Protein AF-0000000080631930 (afdb_homodimer)

Solvent-accessible surface area (backbone atoms only — not comparable to full-atom values): 43942 Å² total; per-residue (Å²): 136,69,60,56,50,44,48,54,50,50,49,50,52,47,52,50,48,52,51,48,49,53,49,49,52,53,49,50,49,44,40,35,69,69,69,53,32,69,60,63,58,67,65,51,45,49,53,49,51,50,53,51,51,49,46,54,51,50,56,55,44,55,74,72,49,72,76,57,53,65,66,58,55,50,52,54,51,50,49,51,52,51,52,51,47,52,48,30,27,58,53,29,12,52,73,28,40,59,60,63,54,56,52,54,54,46,52,52,31,23,72,74,39,54,71,68,59,27,50,49,48,48,51,51,51,50,49,51,52,57,47,22,66,80,48,54,40,76,68,54,70,53,95,76,47,73,87,41,44,65,60,54,34,45,54,39,34,50,52,39,49,55,52,47,53,66,49,47,39,60,50,46,41,49,49,53,48,42,52,50,52,46,52,50,51,53,38,52,52,51,35,50,50,50,39,51,50,48,49,49,50,48,12,47,49,39,27,40,50,24,54,48,41,47,54,39,49,49,54,41,49,52,53,51,56,54,46,63,70,32,65,75,30,63,73,30,66,69,51,41,51,50,49,51,50,43,52,52,31,50,52,49,44,51,49,52,32,47,44,41,17,26,68,31,59,60,33,60,66,83,57,56,46,84,35,30,55,46,55,47,50,52,50,48,53,51,51,47,42,69,71,67,59,63,73,37,75,50,77,45,78,63,40,87,51,82,54,56,20,41,43,35,63,32,57,54,42,41,51,47,42,55,50,48,54,29,38,72,59,11,55,67,34,35,36,38,39,33,34,62,57,90,67,24,40,35,40,36,41,35,23,63,21,90,41,71,56,68,69,51,58,74,47,64,53,46,77,73,63,38,87,73,79,47,92,57,63,11,48,55,56,22,50,33,38,52,44,36,40,72,48,67,23,46,67,48,72,47,66,41,92,91,46,4,28,33,40,37,40,40,35,37,48,70,65,38,25,66,71,73,76,69,83,117,137,69,61,55,50,44,46,53,50,50,49,49,54,47,51,50,49,52,49,48,48,53,50,50,51,52,50,52,49,42,41,35,68,69,68,54,32,67,60,62,59,68,66,51,45,50,54,49,53,50,51,51,52,50,46,53,50,51,55,55,46,55,74,72,49,72,75,60,53,66,65,56,55,51,51,53,51,51,48,52,54,50,52,51,47,52,50,29,26,60,54,29,12,53,72,28,41,58,61,63,53,57,53,53,54,46,52,51,31,22,71,74,38,54,71,70,59,28,52,48,48,48,51,51,53,51,50,52,50,57,46,21,66,78,47,55,40,77,66,55,69,55,94,76,47,71,88,40,43,66,60,53,35,44,53,38,33,50,53,37,48,53,52,46,54,67,48,47,39,61,51,46,40,49,48,53,48,43,51,49,52,48,52,50,51,53,38,51,51,52,36,50,52,50,40,51,50,47,49,48,50,50,14,46,48,38,27,40,50,25,54,50,42,46,55,38,50,48,54,42,49,52,53,51,55,54,45,64,69,32,65,75,31,64,73,31,67,68,51,41,51,50,50,52,48,42,52,52,30,51,52,50,42,53,50,53,32,48,45,40,18,27,68,30,60,60,34,62,64,84,60,57,45,82,35,31,54,45,55,47,49,53,50,48,52,51,50,48,43,69,70,66,58,62,72,36,74,51,76,46,76,63,41,87,50,82,53,56,21,41,45,36,62,31,57,54,43,41,50,49,44,53,50,49,53,30,35,71,59,12,54,66,35,35,38,38,39,33,34,64,58,89,68,24,39,34,40,35,40,34,23,63,21,92,42,71,54,70,71,51,58,74,46,63,55,45,77,74,63,36,86,73,80,45,92,56,63,11,48,55,55,21,51,33,38,53,45,36,41,73,50,66,23,48,67,49,71,46,66,41,92,90,47,4,27,34,40,39,39,38,33,37,48,70,64,38,25,66,69,72,77,70,82,116

Organism: NCBI:txid1064539

Foldseek 3Di:
DFLCLLLVLLVLLLVVLVVVLVVLVVVVCCCCPVVVWPFPCVQLVVLSVVSVVVSVVSVVVSVPDRHDDLVNLLVSLVSVLVSVLSNLQRAAFLLQLLLCCLVLSLLSCVLNHDPVSSVVSVVVSVVSNVCSVVHGDHIPHPDPCPVVSVVVSVVRNVVSVVVSVVSNVVSSVVSVVSVVVSVVVVVVVVVVVVVVVVLLVVLVVLLVVLVVLVVVLVVQLVVLVVLCPDPVQVVDPVSNVVSVVSNVVSVVSNLVSLLSNLLSVNQAPDQFDFDAPQVLVVVLVVVLCVVVVAQEEAEAEAAPDRATFGNGSNVSSLVSLVQVVQCVQASHYKYWYWYDDPQKIKIKIWHQGQFDDPVCQVVFQDPQPDPPPDGPSRVSRNSSQSSLVVQVKGWHKDADPNHTIMIMIIGGNVSRHPPPPPPD/DFLCLLLVLLVLLLVVLVVVLVVLVVVVCCCCPVVVWPFPCVQLVVLSVVSVVVSVVSVVVSVPDRHDDLVNLLVSLVSVLVSVLSNLQRAAFLLQLLLCCLVLSLLSCVLNHDPVSSVVSVVVSVVSNVCSVVHGDHIPHPDPCPVVSVVVSVVRNVVSVVVSVVSNVVSSVVSVVSVVVSVVVVVVVVVVVVVVVVLLVVLVVLLVVLVVLVVVLVVQLVVLVVLCPDPVQVVDPVSNVVSVVSNVVSVVSNLVSLLSNLLSVNQAPDQFDFAAPQVLVVVLVVVLCVVVVAQEEAEAEAAPDRATFGNRSNVSSLVSLVQVLQCVQASHYKYWYWYDDPQKIKIKIWHQGQFDDPVCQVVFQDPQDDPPPDGPRGVSRNSSQSSLVVLVKGWHKDADPNHTIMIMIIGGNVSRHPPPPPPD

Structure (mmCIF, N/CA/C/O backbone):
data_AF-0000000080631930-model_v1
#
loop_
_entity.id
_entity.type
_entity.pdbx_description
1 polymer 'histidine kinase'
#
loop_
_atom_site.group_PDB
_atom_site.id
_atom_site.type_symbol
_atom_site.label_atom_id
_atom_site.label_alt_id
_atom_site.label_comp_id
_atom_site.label_asym_id
_atom_site.label_entity_id
_atom_site.label_seq_id
_atom_site.pdbx_PDB_ins_code
_atom_site.Cartn_x
_atom_site.Cartn_y
_atom_site.Cartn_z
_atom_site.occupancy
_atom_site.B_iso_or_equiv
_atom_site.auth_seq_id
_atom_site.auth_comp_id
_atom_site.auth_asym_id
_atom_site.auth_atom_id
_atom_site.pdbx_PDB_model_num
ATOM 1 N N . MET A 1 1 ? 16.062 1.601 3.268 1 36.66 1 MET A N 1
ATOM 2 C CA . MET A 1 1 ? 15.32 0.436 3.736 1 36.66 1 MET A CA 1
ATOM 3 C C . MET A 1 1 ? 15.219 -0.619 2.641 1 36.66 1 MET A C 1
ATOM 5 O O . MET A 1 1 ? 14.688 -0.347 1.561 1 36.66 1 MET A O 1
ATOM 9 N N . ARG A 1 2 ? 16.172 -1.529 2.557 1 48.38 2 ARG A N 1
ATOM 10 C CA . ARG A 1 2 ? 16.641 -2.572 1.652 1 48.38 2 ARG A CA 1
ATOM 11 C C . ARG A 1 2 ? 15.516 -3.518 1.267 1 48.38 2 ARG A C 1
ATOM 13 O O . ARG A 1 2 ? 14.711 -3.906 2.115 1 48.38 2 ARG A O 1
ATOM 20 N N . ASP A 1 3 ? 15.141 -3.518 -0.024 1 58.91 3 ASP A N 1
ATOM 21 C CA . ASP A 1 3 ? 14.086 -4.328 -0.625 1 58.91 3 ASP A CA 1
ATOM 22 C C . ASP A 1 3 ? 14.18 -5.781 -0.163 1 58.91 3 ASP A C 1
ATOM 24 O O . ASP A 1 3 ? 14.906 -6.582 -0.757 1 58.91 3 ASP A O 1
ATOM 28 N N . THR A 1 4 ? 13.984 -6.102 1.191 1 67.81 4 THR A N 1
ATOM 29 C CA . THR A 1 4 ? 14.023 -7.371 1.908 1 67.81 4 THR A CA 1
ATOM 30 C C . THR A 1 4 ? 13.07 -8.375 1.275 1 67.81 4 THR A C 1
ATOM 32 O O . THR A 1 4 ? 13.211 -9.586 1.477 1 67.81 4 THR A O 1
ATOM 35 N N . THR A 1 5 ? 12.273 -7.918 0.507 1 72.5 5 THR A N 1
ATOM 36 C CA . THR A 1 5 ? 11.273 -8.82 -0.052 1 72.5 5 THR A CA 1
ATOM 37 C C . THR A 1 5 ? 11.906 -9.75 -1.085 1 72.5 5 THR A C 1
ATOM 39 O O . THR A 1 5 ? 11.633 -10.953 -1.095 1 72.5 5 THR A O 1
ATOM 42 N N . ASP A 1 6 ? 12.789 -9.234 -1.873 1 76.12 6 ASP A N 1
ATOM 43 C CA . ASP A 1 6 ? 13.438 -10.047 -2.9 1 76.12 6 ASP A CA 1
ATOM 44 C C . ASP A 1 6 ? 14.383 -11.07 -2.275 1 76.12 6 ASP A C 1
ATOM 46 O O . ASP A 1 6 ? 14.555 -12.172 -2.803 1 76.12 6 ASP A O 1
ATOM 50 N N . LYS A 1 7 ? 14.883 -10.703 -1.138 1 78.62 7 LYS A N 1
ATOM 51 C CA . LYS A 1 7 ? 15.727 -11.633 -0.396 1 78.62 7 LYS A CA 1
ATOM 52 C C . LYS A 1 7 ? 14.898 -12.789 0.169 1 78.62 7 LYS A C 1
ATOM 54 O O . LYS A 1 7 ? 15.32 -13.945 0.108 1 78.62 7 LYS A O 1
ATOM 59 N N . LYS A 1 8 ? 13.812 -12.438 0.685 1 79.81 8 LYS A N 1
ATOM 60 C CA . LYS A 1 8 ? 12.914 -13.453 1.22 1 79.81 8 LYS A CA 1
ATOM 61 C C . LYS A 1 8 ? 12.438 -14.398 0.122 1 79.81 8 LYS A C 1
ATOM 63 O O . LYS A 1 8 ? 12.344 -15.609 0.34 1 79.81 8 LYS A O 1
ATOM 68 N N . ASN A 1 9 ? 12.211 -13.844 -1.01 1 83.31 9 ASN A N 1
ATOM 69 C CA . ASN A 1 9 ? 11.766 -14.656 -2.137 1 83.31 9 ASN A CA 1
ATOM 70 C C . ASN A 1 9 ? 12.883 -15.562 -2.646 1 83.31 9 ASN A C 1
ATOM 72 O O . ASN A 1 9 ? 12.633 -16.719 -3.018 1 83.31 9 ASN A O 1
ATOM 76 N N . LEU A 1 10 ? 14.07 -15.078 -2.639 1 82 10 LEU A N 1
ATOM 77 C CA . LEU A 1 10 ? 15.211 -15.914 -3.018 1 82 10 LEU A CA 1
ATOM 78 C C . LEU A 1 10 ? 15.414 -17.031 -2.012 1 82 10 LEU A C 1
ATOM 80 O O . LEU A 1 10 ? 15.75 -18.156 -2.393 1 82 10 LEU A O 1
ATOM 84 N N . PHE A 1 11 ? 15.203 -16.719 -0.788 1 82.44 11 PHE A N 1
ATOM 85 C CA . PHE A 1 11 ? 15.297 -17.75 0.247 1 82.44 11 PHE A CA 1
ATOM 86 C C . PHE A 1 11 ? 14.25 -18.828 0.032 1 82.44 11 PHE A C 1
ATOM 88 O O . PHE A 1 11 ? 14.523 -20.016 0.242 1 82.44 11 PHE A O 1
ATOM 95 N N . LEU A 1 12 ? 13.148 -18.484 -0.392 1 84.88 12 LEU A N 1
ATOM 96 C CA . LEU A 1 12 ? 12.102 -19.453 -0.684 1 84.88 12 LEU A CA 1
ATOM 97 C C . LEU A 1 12 ? 12.5 -20.344 -1.854 1 84.88 12 LEU A C 1
ATOM 99 O O . LEU A 1 12 ? 12.242 -21.562 -1.838 1 84.88 12 LEU A O 1
ATOM 103 N N . LEU A 1 13 ? 13.109 -19.75 -2.836 1 86.38 13 LEU A N 1
ATOM 104 C CA . LEU A 1 13 ? 13.57 -20.547 -3.979 1 86.38 13 LEU A CA 1
ATOM 105 C C . LEU A 1 13 ? 14.648 -21.531 -3.562 1 86.38 13 LEU A C 1
ATOM 107 O O . LEU A 1 13 ? 14.664 -22.672 -4.039 1 86.38 13 LEU A O 1
ATOM 111 N N . VAL A 1 14 ? 15.477 -21.078 -2.678 1 87.44 14 VAL A N 1
ATOM 112 C CA . VAL A 1 14 ? 16.531 -21.953 -2.162 1 87.44 14 VAL A CA 1
ATOM 113 C C . VAL A 1 14 ? 15.914 -23.094 -1.355 1 87.44 14 VAL A C 1
ATOM 115 O O . VAL A 1 14 ? 16.344 -24.25 -1.466 1 87.44 14 VAL A O 1
ATOM 118 N N . GLN A 1 15 ? 14.969 -22.797 -0.588 1 88 15 GLN A N 1
ATOM 119 C CA . GLN A 1 15 ? 14.258 -23.812 0.179 1 88 15 GLN A CA 1
ATOM 120 C C . GLN A 1 15 ? 13.578 -24.812 -0.743 1 88 15 GLN A C 1
ATOM 122 O O . GLN A 1 15 ? 13.602 -26.031 -0.481 1 88 15 GLN A O 1
ATOM 127 N N . LEU A 1 16 ? 12.992 -24.344 -1.767 1 88.38 16 LEU A N 1
ATOM 128 C CA . LEU A 1 16 ? 12.359 -25.219 -2.748 1 88.38 16 LEU A CA 1
ATOM 129 C C . LEU A 1 16 ? 13.391 -26.141 -3.398 1 88.38 16 LEU A C 1
ATOM 131 O O . LEU A 1 16 ? 13.117 -27.312 -3.635 1 88.38 16 LEU A O 1
ATOM 135 N N . ARG A 1 17 ? 14.57 -25.625 -3.654 1 89.38 17 ARG A N 1
ATOM 136 C CA . ARG A 1 17 ? 15.625 -26.422 -4.27 1 89.38 17 ARG A CA 1
ATOM 137 C C . ARG A 1 17 ? 16.109 -27.5 -3.322 1 89.38 17 ARG A C 1
ATOM 139 O O . ARG A 1 17 ? 16.422 -28.625 -3.752 1 89.38 17 ARG A O 1
ATOM 146 N N . TRP A 1 18 ? 16.109 -27.219 -2.049 1 90.31 18 TRP A N 1
ATOM 147 C CA . TRP A 1 18 ? 16.453 -28.234 -1.064 1 90.31 18 TRP A CA 1
ATOM 148 C C . TRP A 1 18 ? 15.422 -29.359 -1.061 1 90.31 18 TRP A C 1
ATOM 150 O O . TRP A 1 18 ? 15.781 -30.547 -0.995 1 90.31 18 TRP A O 1
ATOM 160 N N . LEU A 1 19 ? 14.227 -29 -1.142 1 89.25 19 LEU A N 1
ATOM 161 C CA . LEU A 1 19 ? 13.156 -29.984 -1.191 1 89.25 19 LEU A CA 1
ATOM 162 C C . LEU A 1 19 ? 13.227 -30.797 -2.479 1 89.25 19 LEU A C 1
ATOM 164 O O . LEU A 1 19 ? 12.977 -32 -2.467 1 89.25 19 LEU A O 1
ATOM 168 N N . ALA A 1 20 ? 13.578 -30.062 -3.529 1 88.06 20 ALA A N 1
ATOM 169 C CA . ALA A 1 20 ? 13.734 -30.734 -4.812 1 88.06 20 ALA A CA 1
ATOM 170 C C . ALA A 1 20 ? 14.867 -31.766 -4.762 1 88.06 20 ALA A C 1
ATOM 172 O O . ALA A 1 20 ? 14.727 -32.875 -5.27 1 88.06 20 ALA A O 1
ATOM 173 N N . VAL A 1 21 ? 15.922 -31.391 -4.168 1 90.94 21 VAL A N 1
ATOM 174 C CA . VAL A 1 21 ? 17.078 -32.281 -4.02 1 90.94 21 VAL A CA 1
ATOM 175 C C . VAL A 1 21 ? 16.688 -33.5 -3.189 1 90.94 21 VAL A C 1
ATOM 177 O O . VAL A 1 21 ? 16.953 -34.625 -3.59 1 90.94 21 VAL A O 1
ATOM 180 N N . ALA A 1 22 ? 16.047 -33.281 -2.121 1 91.81 22 ALA A N 1
ATOM 181 C CA . ALA A 1 22 ? 15.602 -34.375 -1.263 1 91.81 22 ALA A CA 1
ATOM 182 C C . ALA A 1 22 ? 14.633 -35.312 -2.004 1 91.81 22 ALA A C 1
ATOM 184 O O . ALA A 1 22 ? 14.773 -36.531 -1.951 1 91.81 22 ALA A O 1
ATOM 185 N N . GLY A 1 23 ? 13.711 -34.688 -2.654 1 90.12 23 GLY A N 1
ATOM 186 C CA . GLY A 1 23 ? 12.758 -35.469 -3.426 1 90.12 23 GLY A CA 1
ATOM 187 C C . GLY A 1 23 ? 13.406 -36.281 -4.531 1 90.12 23 GLY A C 1
ATOM 188 O O . GLY A 1 23 ? 13.023 -37.406 -4.777 1 90.12 23 GLY A O 1
ATOM 189 N N . GLN A 1 24 ? 14.367 -35.656 -5.227 1 91.38 24 GLN A N 1
ATOM 190 C CA . GLN A 1 24 ? 15.078 -36.344 -6.301 1 91.38 24 GLN A CA 1
ATOM 191 C C . GLN A 1 24 ? 15.859 -37.562 -5.762 1 91.38 24 GLN A C 1
ATOM 193 O O . GLN A 1 24 ? 15.828 -38.625 -6.348 1 91.38 24 GLN A O 1
ATOM 198 N N . VAL A 1 25 ? 16.469 -37.344 -4.652 1 92.5 25 VAL A N 1
ATOM 199 C CA . VAL A 1 25 ? 17.266 -38.438 -4.051 1 92.5 25 VAL A CA 1
ATOM 200 C C . VAL A 1 25 ? 16.344 -39.594 -3.676 1 92.5 25 VAL A C 1
ATOM 202 O O . VAL A 1 25 ? 16.609 -40.75 -4.016 1 92.5 25 VAL A O 1
ATOM 205 N N . VAL A 1 26 ? 15.266 -39.281 -3.064 1 92.31 26 VAL A N 1
ATOM 206 C CA . VAL A 1 26 ? 14.312 -40.312 -2.627 1 92.31 26 VAL A CA 1
ATOM 207 C C . VAL A 1 26 ? 13.75 -41.031 -3.842 1 92.31 26 VAL A C 1
ATOM 209 O O . VAL A 1 26 ? 13.688 -42.25 -3.857 1 92.31 26 VAL A O 1
ATOM 212 N N . THR A 1 27 ? 13.375 -40.281 -4.871 1 90.75 27 THR A N 1
ATOM 213 C CA . THR A 1 27 ? 12.789 -40.875 -6.07 1 90.75 27 THR A CA 1
ATOM 214 C C . THR A 1 27 ? 13.797 -41.781 -6.777 1 90.75 27 THR A C 1
ATOM 216 O O . THR A 1 27 ? 13.469 -42.906 -7.18 1 90.75 27 THR A O 1
ATOM 219 N N . ILE A 1 28 ? 15.016 -41.375 -6.914 1 92 28 ILE A N 1
ATOM 220 C CA . ILE A 1 28 ? 16.062 -42.125 -7.59 1 92 28 ILE A CA 1
ATOM 221 C C . ILE A 1 28 ? 16.328 -43.406 -6.848 1 92 28 ILE A C 1
ATOM 223 O O . ILE A 1 28 ? 16.406 -44.469 -7.465 1 92 28 ILE A O 1
ATOM 227 N N . LEU A 1 29 ? 16.359 -43.344 -5.551 1 92.12 29 LEU A N 1
ATOM 228 C CA . LEU A 1 29 ? 16.641 -44.531 -4.742 1 92.12 29 LEU A CA 1
ATOM 229 C C . LEU A 1 29 ? 15.492 -45.531 -4.824 1 92.12 29 LEU A C 1
ATOM 231 O O . LEU A 1 29 ? 15.719 -46.719 -4.941 1 92.12 29 LEU A O 1
ATOM 235 N N . ILE A 1 30 ? 14.328 -45.031 -4.828 1 90.38 30 ILE A N 1
ATOM 236 C CA . ILE A 1 30 ? 13.164 -45.875 -4.898 1 90.38 30 ILE A CA 1
ATOM 237 C C . ILE A 1 30 ? 13.102 -46.562 -6.27 1 90.38 30 ILE A C 1
ATOM 239 O O . ILE A 1 30 ? 12.906 -47.781 -6.363 1 90.38 30 ILE A O 1
ATOM 243 N N . VAL A 1 31 ? 13.32 -45.844 -7.328 1 88.12 31 VAL A N 1
ATOM 244 C CA . VAL A 1 31 ? 13.219 -46.375 -8.695 1 88.12 31 VAL A CA 1
ATOM 245 C C . VAL A 1 31 ? 14.344 -47.375 -8.961 1 88.12 31 VAL A C 1
ATOM 247 O O . VAL A 1 31 ? 14.117 -48.438 -9.508 1 88.12 31 VAL A O 1
ATOM 250 N N . HIS A 1 32 ? 15.539 -47.094 -8.555 1 89 32 HIS A N 1
ATOM 251 C CA . HIS A 1 32 ? 16.703 -47.938 -8.828 1 89 32 HIS A CA 1
ATOM 252 C C . HIS A 1 32 ? 16.703 -49.188 -7.938 1 89 32 HIS A C 1
ATOM 254 O O . HIS A 1 32 ? 16.859 -50.281 -8.43 1 89 32 HIS A O 1
ATOM 260 N N . TYR A 1 33 ? 16.438 -49 -6.664 1 90.12 33 TYR A N 1
ATOM 261 C CA . TYR A 1 33 ? 16.641 -50.094 -5.734 1 90.12 33 TYR A CA 1
ATOM 262 C C . TYR A 1 33 ? 15.328 -50.844 -5.496 1 90.12 33 TYR A C 1
ATOM 264 O O . TYR A 1 33 ? 15.328 -52.062 -5.352 1 90.12 33 TYR A O 1
ATOM 272 N N . GLN A 1 34 ? 14.312 -50.125 -5.434 1 86.75 34 GLN A N 1
ATOM 273 C CA . GLN A 1 34 ? 13.047 -50.781 -5.109 1 86.75 34 GLN A CA 1
ATOM 274 C C . GLN A 1 34 ? 12.352 -51.281 -6.367 1 86.75 34 GLN A C 1
ATOM 276 O O . GLN A 1 34 ? 11.836 -52.406 -6.391 1 86.75 34 GLN A O 1
ATOM 281 N N . MET A 1 35 ? 12.305 -50.531 -7.418 1 84.5 35 MET A N 1
ATOM 282 C CA . MET A 1 35 ? 11.594 -50.906 -8.633 1 84.5 35 MET A CA 1
ATOM 283 C C . MET A 1 35 ? 12.492 -51.719 -9.562 1 84.5 35 MET A C 1
ATOM 285 O O . MET A 1 35 ? 12.023 -52.312 -10.531 1 84.5 35 MET A O 1
ATOM 289 N N . GLY A 1 36 ? 13.781 -51.688 -9.344 1 84.62 36 GLY A N 1
ATOM 290 C CA . GLY A 1 36 ? 14.719 -52.5 -10.102 1 84.62 36 GLY A CA 1
ATOM 291 C C . GLY A 1 36 ? 15.07 -51.875 -11.453 1 84.62 36 GLY A C 1
ATOM 292 O O . GLY A 1 36 ? 15.484 -52.594 -12.367 1 84.62 36 GLY A O 1
ATOM 293 N N . ILE A 1 37 ? 14.773 -50.625 -11.625 1 85.31 37 ILE A N 1
ATOM 294 C CA . ILE A 1 37 ? 15.133 -49.938 -12.859 1 85.31 37 ILE A CA 1
ATOM 295 C C . ILE A 1 37 ? 16.547 -49.375 -12.734 1 85.31 37 ILE A C 1
ATOM 297 O O . ILE A 1 37 ? 16.828 -48.562 -11.836 1 85.31 37 ILE A O 1
ATOM 301 N N . THR A 1 38 ? 17.438 -49.844 -13.602 1 87.81 38 THR A N 1
ATOM 302 C CA . THR A 1 38 ? 18.828 -49.406 -13.508 1 87.81 38 THR A CA 1
ATOM 303 C C . THR A 1 38 ? 18.984 -47.969 -14.031 1 87.81 38 THR A C 1
ATOM 305 O O . THR A 1 38 ? 18.672 -47.688 -15.195 1 87.81 38 THR A O 1
ATOM 308 N N . LEU A 1 39 ? 19.391 -47.062 -13.148 1 92.25 39 LEU A N 1
ATOM 309 C CA . LEU A 1 39 ? 19.625 -45.656 -13.484 1 92.25 39 LEU A CA 1
ATOM 310 C C . LEU A 1 39 ? 21.109 -45.312 -13.383 1 92.25 39 LEU A C 1
ATOM 312 O O . LEU A 1 39 ? 21.859 -45.969 -12.656 1 92.25 39 LEU A O 1
ATOM 316 N N . PRO A 1 40 ? 21.609 -44.469 -14.234 1 93.25 40 PRO A N 1
ATOM 317 C CA . PRO A 1 40 ? 23 -44.031 -14.109 1 93.25 40 PRO A CA 1
ATOM 318 C C . PRO A 1 40 ? 23.234 -43.156 -12.867 1 93.25 40 PRO A C 1
ATOM 320 O O . PRO A 1 40 ? 23.219 -41.938 -12.953 1 93.25 40 PRO A O 1
ATOM 323 N N . LEU A 1 41 ? 23.547 -43.719 -11.82 1 93.88 41 LEU A N 1
ATOM 324 C CA . LEU A 1 41 ? 23.609 -43.094 -10.508 1 93.88 41 LEU A CA 1
ATOM 325 C C . LEU A 1 41 ? 24.734 -42.062 -10.461 1 93.88 41 LEU A C 1
ATOM 327 O O . LEU A 1 41 ? 24.609 -41 -9.812 1 93.88 41 LEU A O 1
ATOM 331 N N . ASP A 1 42 ? 25.781 -42.312 -11.156 1 94.38 42 ASP A N 1
ATOM 332 C CA . ASP A 1 42 ? 26.906 -41.406 -11.133 1 94.38 42 ASP A CA 1
ATOM 333 C C . ASP A 1 42 ? 26.547 -40.062 -11.789 1 94.38 42 ASP A C 1
ATOM 335 O O . ASP A 1 42 ? 26.812 -39 -11.227 1 94.38 42 ASP A O 1
ATOM 339 N N . GLN A 1 43 ? 26.016 -40.156 -12.93 1 95 43 GLN A N 1
ATOM 340 C CA . GLN A 1 43 ? 25.656 -38.938 -13.648 1 95 43 GLN A CA 1
ATOM 341 C C . GLN A 1 43 ? 24.547 -38.188 -12.93 1 95 43 GLN A C 1
ATOM 343 O O . GLN A 1 43 ? 24.609 -36.969 -12.789 1 95 43 GLN A O 1
ATOM 348 N N . MET A 1 44 ? 23.547 -38.906 -12.438 1 95.62 44 MET A N 1
ATOM 349 C CA . MET A 1 44 ? 22.438 -38.281 -11.727 1 95.62 44 MET A CA 1
ATOM 350 C C . MET A 1 44 ? 22.906 -37.688 -10.406 1 95.62 44 MET A C 1
ATOM 352 O O . MET A 1 44 ? 22.453 -36.625 -9.992 1 95.62 44 MET A O 1
ATOM 356 N N . GLY A 1 45 ? 23.828 -38.375 -9.766 1 95.88 45 GLY A N 1
ATOM 357 C CA . GLY A 1 45 ? 24.422 -37.844 -8.539 1 95.88 45 GLY A CA 1
ATOM 358 C C . GLY A 1 45 ? 25.203 -36.562 -8.742 1 95.88 45 GLY A C 1
ATOM 359 O O . GLY A 1 45 ? 25.188 -35.688 -7.891 1 95.88 45 GLY A O 1
ATOM 360 N N . ALA A 1 46 ? 25.844 -36.5 -9.867 1 95.94 46 ALA A N 1
ATOM 361 C CA . ALA A 1 46 ? 26.609 -35.312 -10.18 1 95.94 46 ALA A CA 1
ATOM 362 C C . ALA A 1 46 ? 25.688 -34.094 -10.289 1 95.94 46 ALA A C 1
ATOM 364 O O . ALA A 1 46 ? 26.062 -33 -9.859 1 95.94 46 ALA A O 1
ATOM 365 N N . VAL A 1 47 ? 24.547 -34.25 -10.867 1 95.56 47 VAL A N 1
ATOM 366 C CA . VAL A 1 47 ? 23.578 -33.188 -10.992 1 95.56 47 VAL A CA 1
ATOM 367 C C . VAL A 1 47 ? 23.109 -32.75 -9.609 1 95.56 47 VAL A C 1
ATOM 369 O O . VAL A 1 47 ? 23.016 -31.531 -9.328 1 95.56 47 VAL A O 1
ATOM 372 N N . ILE A 1 48 ? 22.844 -33.688 -8.719 1 95.62 48 ILE A N 1
ATOM 373 C CA . ILE A 1 48 ? 22.391 -33.406 -7.363 1 95.62 48 ILE A CA 1
ATOM 374 C C . ILE A 1 48 ? 23.469 -32.656 -6.598 1 95.62 48 ILE A C 1
ATOM 376 O O . ILE A 1 48 ? 23.188 -31.656 -5.91 1 95.62 48 ILE A O 1
ATOM 380 N N . LEU A 1 49 ? 24.703 -33.156 -6.773 1 95.19 49 LEU A N 1
ATOM 381 C CA . LEU A 1 49 ? 25.812 -32.5 -6.102 1 95.19 49 LEU A CA 1
ATOM 382 C C . LEU A 1 49 ? 25.969 -31.047 -6.586 1 95.19 49 LEU A C 1
ATOM 384 O O . LEU A 1 49 ? 26.281 -30.156 -5.801 1 95.19 49 LEU A O 1
ATOM 388 N N . PHE A 1 50 ? 25.734 -30.891 -7.836 1 95.19 50 PHE A N 1
ATOM 389 C CA . PHE A 1 50 ? 25.797 -29.562 -8.406 1 95.19 50 PHE A CA 1
ATOM 390 C C . PHE A 1 50 ? 24.734 -28.656 -7.793 1 95.19 50 PHE A C 1
ATOM 392 O O . PHE A 1 50 ? 25 -27.516 -7.438 1 95.19 50 PHE A O 1
ATOM 399 N N . LEU A 1 51 ? 23.531 -29.125 -7.637 1 93.38 51 LEU A N 1
ATOM 400 C CA . LEU A 1 51 ? 22.438 -28.359 -7.07 1 93.38 51 LEU A CA 1
ATOM 401 C C . LEU A 1 51 ? 22.703 -28.031 -5.602 1 93.38 51 LEU A C 1
ATOM 403 O O . LEU A 1 51 ? 22.375 -26.938 -5.137 1 93.38 51 LEU A O 1
ATOM 407 N N . VAL A 1 52 ? 23.281 -28.938 -4.902 1 94 52 VAL A N 1
ATOM 408 C CA . VAL A 1 52 ? 23.641 -28.719 -3.502 1 94 52 VAL A CA 1
ATOM 409 C C . VAL A 1 52 ? 24.672 -27.609 -3.391 1 94 52 VAL A C 1
ATOM 411 O O . VAL A 1 52 ? 24.547 -26.719 -2.555 1 94 52 VAL A O 1
ATOM 414 N N . ALA A 1 53 ? 25.641 -27.688 -4.27 1 94.12 53 ALA A N 1
ATOM 415 C CA . ALA A 1 53 ? 26.688 -26.672 -4.281 1 94.12 53 ALA A CA 1
ATOM 416 C C . ALA A 1 53 ? 26.094 -25.297 -4.594 1 94.12 53 ALA A C 1
ATOM 418 O O . ALA A 1 53 ? 26.469 -24.297 -3.979 1 94.12 53 ALA A O 1
ATOM 419 N N . LEU A 1 54 ? 25.219 -25.266 -5.512 1 91 54 LEU A N 1
ATOM 420 C CA . LEU A 1 54 ? 24.578 -24.016 -5.883 1 91 54 LEU A CA 1
ATOM 421 C C . LEU A 1 54 ? 23.75 -23.453 -4.727 1 91 54 LEU A C 1
ATOM 423 O O . LEU A 1 54 ? 23.719 -22.25 -4.504 1 91 54 LEU A O 1
ATOM 427 N N . ASN A 1 55 ? 23.062 -24.312 -3.998 1 91.62 55 ASN A N 1
ATOM 428 C CA . ASN A 1 55 ? 22.281 -23.906 -2.834 1 91.62 55 ASN A CA 1
ATOM 429 C C . ASN A 1 55 ? 23.156 -23.266 -1.76 1 91.62 55 ASN A C 1
ATOM 431 O O . ASN A 1 55 ? 22.812 -22.234 -1.199 1 91.62 55 ASN A O 1
ATOM 435 N N . ILE A 1 56 ? 24.234 -23.875 -1.547 1 91.25 56 ILE A N 1
ATOM 436 C CA . ILE A 1 56 ? 25.172 -23.359 -0.543 1 91.25 56 ILE A CA 1
ATOM 437 C C . ILE A 1 56 ? 25.719 -22.016 -0.994 1 91.25 56 ILE A C 1
ATOM 439 O O . ILE A 1 56 ? 25.781 -21.062 -0.211 1 91.25 56 ILE A O 1
ATOM 443 N N . ALA A 1 57 ? 26.078 -21.891 -2.248 1 89.69 57 ALA A N 1
ATOM 444 C CA . ALA A 1 57 ? 26.594 -20.641 -2.801 1 89.69 57 ALA A CA 1
ATOM 445 C C . ALA A 1 57 ? 25.562 -19.531 -2.713 1 89.69 57 ALA A C 1
ATOM 447 O O . ALA A 1 57 ? 25.891 -18.391 -2.4 1 89.69 57 ALA A O 1
ATOM 448 N N . SER A 1 58 ? 24.297 -19.891 -2.984 1 87.62 58 SER A N 1
ATOM 449 C CA . SER A 1 58 ? 23.219 -18.906 -2.959 1 87.62 58 SER A CA 1
ATOM 450 C C . SER A 1 58 ? 22.984 -18.375 -1.547 1 87.62 58 SER A C 1
ATOM 452 O O . SER A 1 58 ? 22.75 -17.188 -1.355 1 87.62 58 SER A O 1
ATOM 454 N N . VAL A 1 59 ? 23.062 -19.25 -0.561 1 85.62 59 VAL A N 1
ATOM 455 C CA . VAL A 1 59 ? 22.859 -18.844 0.829 1 85.62 59 VAL A CA 1
ATOM 456 C C . VAL A 1 59 ? 24 -17.953 1.291 1 85.62 59 VAL A C 1
ATOM 458 O O . VAL A 1 59 ? 23.766 -16.953 1.989 1 85.62 59 VAL A O 1
ATOM 461 N N . LEU A 1 60 ? 25.188 -18.25 0.843 1 85.94 60 LEU A N 1
ATOM 462 C CA . LEU A 1 60 ? 26.344 -17.438 1.205 1 85.94 60 LEU A CA 1
ATOM 463 C C . LEU A 1 60 ? 26.281 -16.062 0.554 1 85.94 60 LEU A C 1
ATOM 465 O O . LEU A 1 60 ? 26.625 -15.062 1.178 1 85.94 60 LEU A O 1
ATOM 469 N N . HIS A 1 61 ? 25.812 -16.078 -0.641 1 83.56 61 HIS A N 1
ATOM 470 C CA . HIS A 1 61 ? 25.672 -14.828 -1.369 1 83.56 61 HIS A CA 1
ATOM 471 C C . HIS A 1 61 ? 24.594 -13.945 -0.736 1 83.56 61 HIS A C 1
ATOM 473 O O . HIS A 1 61 ? 24.766 -12.727 -0.641 1 83.56 61 HIS A O 1
ATOM 479 N N . LEU A 1 62 ? 23.469 -14.539 -0.333 1 80.56 62 LEU A N 1
ATOM 480 C CA . LEU A 1 62 ? 22.359 -13.836 0.293 1 80.56 62 LEU A CA 1
ATOM 481 C C . LEU A 1 62 ? 22.797 -13.172 1.592 1 80.56 62 LEU A C 1
ATOM 483 O O . LEU A 1 62 ? 22.266 -12.117 1.961 1 80.56 62 LEU A O 1
ATOM 487 N N . ARG A 1 63 ? 23.688 -13.781 2.252 1 78.25 63 ARG A N 1
ATOM 488 C CA . ARG A 1 63 ? 24.188 -13.227 3.508 1 78.25 63 ARG A CA 1
ATOM 489 C C . ARG A 1 63 ? 25.031 -11.977 3.26 1 78.25 63 ARG A C 1
ATOM 491 O O . ARG A 1 63 ? 25.094 -11.094 4.113 1 78.25 63 ARG A O 1
ATOM 498 N N . ARG A 1 64 ? 25.594 -11.938 2.062 1 74.56 64 ARG A N 1
ATOM 499 C CA . ARG A 1 64 ? 26.516 -10.844 1.783 1 74.56 64 ARG A CA 1
ATOM 500 C C . ARG A 1 64 ? 25.812 -9.695 1.078 1 74.56 64 ARG A C 1
ATOM 502 O O . ARG A 1 64 ? 26.234 -8.539 1.183 1 74.56 64 ARG A O 1
ATOM 509 N N . GLN A 1 65 ? 24.953 -10.109 0.163 1 68.88 65 GLN A N 1
ATOM 510 C CA . GLN A 1 65 ? 24.406 -9.078 -0.706 1 68.88 65 GLN A CA 1
ATOM 511 C C . GLN A 1 65 ? 23.047 -8.602 -0.206 1 68.88 65 GLN A C 1
ATOM 513 O O . GLN A 1 65 ? 22.312 -9.367 0.432 1 68.88 65 GLN A O 1
ATOM 518 N N . THR A 1 66 ? 22.734 -7.355 -0.489 1 64 66 THR A N 1
ATOM 519 C CA . THR A 1 66 ? 21.578 -6.66 0.068 1 64 66 THR A CA 1
ATOM 520 C C . THR A 1 66 ? 20.422 -6.684 -0.914 1 64 66 THR A C 1
ATOM 522 O O . THR A 1 66 ? 19.25 -6.648 -0.504 1 64 66 THR A O 1
ATOM 525 N N . SER A 1 67 ? 20.688 -6.727 -2.326 1 70.38 67 SER A N 1
ATOM 526 C CA . SER A 1 67 ? 19.547 -6.602 -3.223 1 70.38 67 SER A CA 1
ATOM 527 C C . SER A 1 67 ? 19.531 -7.723 -4.254 1 70.38 67 SER A C 1
ATOM 529 O O . SER A 1 67 ? 20.578 -8.195 -4.68 1 70.38 67 SER A O 1
ATOM 531 N N . VAL A 1 68 ? 18.328 -8.359 -4.352 1 77.38 68 VAL A N 1
ATOM 532 C CA . VAL A 1 68 ? 18.141 -9.406 -5.348 1 77.38 68 VAL A CA 1
ATOM 533 C C . VAL A 1 68 ? 17.406 -8.844 -6.559 1 77.38 68 VAL A C 1
ATOM 535 O O . VAL A 1 68 ? 16.328 -8.242 -6.41 1 77.38 68 VAL A O 1
ATOM 538 N N . SER A 1 69 ? 18.031 -9.047 -7.699 1 81.94 69 SER A N 1
ATOM 539 C CA . SER A 1 69 ? 17.469 -8.516 -8.938 1 81.94 69 SER A CA 1
ATOM 540 C C . SER A 1 69 ? 16.578 -9.547 -9.633 1 81.94 69 SER A C 1
ATOM 542 O O . SER A 1 69 ? 16.625 -10.734 -9.312 1 81.94 69 SER A O 1
ATOM 544 N N . ASN A 1 70 ? 15.773 -9.148 -10.555 1 87.69 70 ASN A N 1
ATOM 545 C CA . ASN A 1 70 ? 14.953 -10.008 -11.398 1 87.69 70 ASN A CA 1
ATOM 546 C C . ASN A 1 70 ? 15.797 -11.016 -12.172 1 87.69 70 ASN A C 1
ATOM 548 O O . ASN A 1 70 ? 15.43 -12.18 -12.289 1 87.69 70 ASN A O 1
ATOM 552 N N . THR A 1 71 ? 16.891 -10.547 -12.617 1 88.25 71 THR A N 1
ATOM 553 C CA . THR A 1 71 ? 17.766 -11.391 -13.406 1 88.25 71 THR A CA 1
ATOM 554 C C . THR A 1 71 ? 18.328 -12.539 -12.57 1 88.25 71 THR A C 1
ATOM 556 O O . THR A 1 71 ? 18.484 -13.656 -13.062 1 88.25 71 THR A O 1
ATOM 559 N N . GLN A 1 72 ? 18.594 -12.227 -11.375 1 86.62 72 GLN A N 1
ATOM 560 C CA . GLN A 1 72 ? 19.109 -13.258 -10.492 1 86.62 72 GLN A CA 1
ATOM 561 C C . GLN A 1 72 ? 18.078 -14.3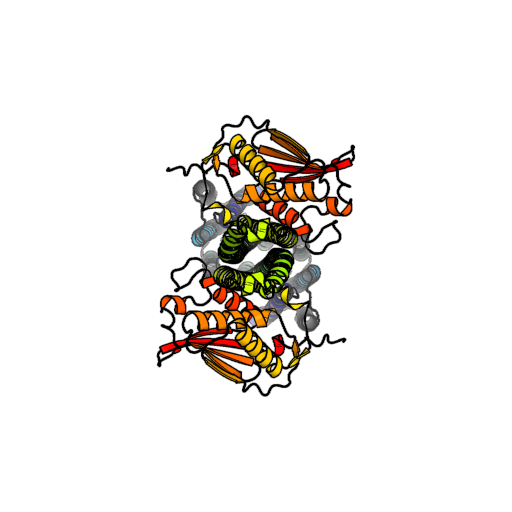52 -10.234 1 86.62 72 GLN A C 1
ATOM 563 O O . GLN A 1 72 ? 18.391 -15.539 -10.281 1 86.62 72 GLN A O 1
ATOM 568 N N . LEU A 1 73 ? 16.891 -13.969 -9.977 1 90.12 73 LEU A N 1
ATOM 569 C CA . LEU A 1 73 ? 15.82 -14.93 -9.773 1 90.12 73 LEU A CA 1
ATOM 570 C C . LEU A 1 73 ? 15.578 -15.758 -11.031 1 90.12 73 LEU A C 1
ATOM 572 O O . LEU A 1 73 ? 15.398 -16.984 -10.953 1 90.12 73 LEU A O 1
ATOM 576 N N . PHE A 1 74 ? 15.641 -15.047 -12.141 1 93.81 74 PHE A N 1
ATOM 577 C CA . PHE A 1 74 ? 15.453 -15.703 -13.43 1 93.81 74 PHE A CA 1
ATOM 578 C C . PHE A 1 74 ? 16.531 -16.766 -13.656 1 93.81 74 PHE A C 1
ATOM 580 O O . PHE A 1 74 ? 16.219 -17.891 -14.062 1 93.81 74 PHE A O 1
ATOM 587 N N . LEU A 1 75 ? 17.703 -16.453 -13.398 1 91.62 75 LEU A N 1
ATOM 588 C CA . LEU A 1 75 ? 18.828 -17.375 -13.609 1 91.62 75 LEU A CA 1
ATOM 589 C C . LEU A 1 75 ? 18.734 -18.578 -12.68 1 91.62 75 LEU A C 1
ATOM 591 O O . LEU A 1 75 ? 19.047 -19.703 -13.078 1 91.62 75 LEU A O 1
ATOM 595 N N . GLU A 1 76 ? 18.312 -18.359 -11.508 1 90.81 76 GLU A N 1
ATOM 596 C CA . GLU A 1 76 ? 18.125 -19.453 -10.57 1 90.81 76 GLU A CA 1
ATOM 597 C C . GLU A 1 76 ? 17.078 -20.438 -11.062 1 90.81 76 GLU A C 1
ATOM 599 O O . GLU A 1 76 ? 17.266 -21.656 -10.992 1 90.81 76 GLU A O 1
ATOM 604 N N . LEU A 1 77 ? 16.031 -19.922 -11.609 1 93.94 77 LEU A N 1
ATOM 605 C CA . LEU A 1 77 ? 14.977 -20.781 -12.117 1 93.94 77 LEU A CA 1
ATOM 606 C C . LEU A 1 77 ? 15.43 -21.516 -13.375 1 93.94 77 LEU A C 1
ATOM 608 O O . LEU A 1 77 ? 15.078 -22.688 -13.57 1 93.94 77 LEU A O 1
ATOM 612 N N . LEU A 1 78 ? 16.219 -20.812 -14.18 1 95.44 78 LEU A N 1
ATOM 613 C CA . LEU A 1 78 ? 16.75 -21.438 -15.391 1 95.44 78 LEU A CA 1
ATOM 614 C C . LEU A 1 78 ? 17.672 -22.609 -15.047 1 95.44 78 LEU A C 1
ATOM 616 O O . LEU A 1 78 ? 17.625 -23.641 -15.711 1 95.44 78 LEU A O 1
ATOM 620 N N . ILE A 1 79 ? 18.406 -22.422 -14.023 1 94.19 79 ILE A N 1
ATOM 621 C CA . ILE A 1 79 ? 19.297 -23.484 -13.57 1 94.19 79 ILE A CA 1
ATOM 622 C C . ILE A 1 79 ? 18.469 -24.672 -13.078 1 94.19 79 ILE A C 1
ATOM 624 O O . ILE A 1 79 ? 18.797 -25.828 -13.367 1 94.19 79 ILE A O 1
ATOM 628 N N . ASP A 1 80 ? 17.484 -24.438 -12.367 1 94.31 80 ASP A N 1
ATOM 629 C CA . ASP A 1 80 ? 16.609 -25.5 -11.891 1 94.31 80 ASP A CA 1
ATOM 630 C C . ASP A 1 80 ? 15.977 -26.266 -13.062 1 94.31 80 ASP A C 1
ATOM 632 O O . ASP A 1 80 ? 15.914 -27.484 -13.055 1 94.31 80 ASP A O 1
ATOM 636 N N . VAL A 1 81 ? 15.508 -25.5 -14.086 1 96.12 81 VAL A N 1
ATOM 637 C CA . VAL A 1 81 ? 14.914 -26.109 -15.266 1 96.12 81 VAL A CA 1
ATOM 638 C C . VAL A 1 81 ? 15.953 -26.969 -15.992 1 96.12 81 VAL A C 1
ATOM 640 O O . VAL A 1 81 ? 15.656 -28.078 -16.422 1 96.12 81 VAL A O 1
ATOM 643 N N . SER A 1 82 ? 17.141 -26.484 -16.094 1 96.19 82 SER A N 1
ATOM 644 C CA . SER A 1 82 ? 18.219 -27.203 -16.75 1 96.19 82 SER A CA 1
ATOM 645 C C . SER A 1 82 ? 18.594 -28.484 -15.992 1 96.19 82 SER A C 1
ATOM 647 O O . SER A 1 82 ? 18.766 -29.547 -16.594 1 96.19 82 SER A O 1
ATOM 649 N N . ALA A 1 83 ? 18.688 -28.312 -14.695 1 95.5 83 ALA A N 1
ATOM 650 C CA . ALA A 1 83 ? 19 -29.469 -13.859 1 95.5 83 ALA A CA 1
ATOM 651 C C . ALA A 1 83 ? 17.922 -30.547 -13.984 1 95.5 83 ALA A C 1
ATOM 653 O O . ALA A 1 83 ? 18.219 -31.734 -14.094 1 95.5 83 ALA A O 1
ATOM 654 N N . LEU A 1 84 ? 16.688 -30.125 -13.93 1 95.19 84 LEU A N 1
ATOM 655 C CA . LEU A 1 84 ? 15.578 -31.062 -14.109 1 95.19 84 LEU A CA 1
ATOM 656 C C . LEU A 1 84 ? 15.648 -31.734 -15.477 1 95.19 84 LEU A C 1
ATOM 658 O O . LEU A 1 84 ? 15.414 -32.938 -15.594 1 95.19 84 LEU A O 1
ATOM 662 N N . THR A 1 85 ? 16 -30.969 -16.484 1 97.25 85 THR A N 1
ATOM 663 C CA . THR A 1 85 ? 16.094 -31.484 -17.844 1 97.25 85 THR A CA 1
ATOM 664 C C . THR A 1 85 ? 17.156 -32.562 -17.938 1 97.25 85 THR A C 1
ATOM 666 O O . THR A 1 85 ? 16.922 -33.625 -18.547 1 97.25 85 THR A O 1
ATOM 669 N N . VAL A 1 86 ? 18.266 -32.375 -17.344 1 96.56 86 VAL A N 1
ATOM 670 C CA . VAL A 1 86 ? 19.344 -33.344 -17.375 1 96.56 86 VAL A CA 1
ATOM 671 C C . VAL A 1 86 ? 18.906 -34.625 -16.641 1 96.56 86 VAL A C 1
ATOM 673 O O . VAL A 1 86 ? 19.141 -35.719 -17.125 1 96.56 86 VAL A O 1
ATOM 676 N N . GLN A 1 87 ? 18.297 -34.438 -15.5 1 95.56 87 GLN A N 1
ATOM 677 C CA . GLN A 1 87 ? 17.797 -35.594 -14.742 1 95.56 87 GLN A CA 1
ATOM 678 C C . GLN A 1 87 ? 16.797 -36.406 -15.562 1 95.56 87 GLN A C 1
ATOM 680 O O . GLN A 1 87 ? 16.844 -37.625 -15.562 1 95.56 87 GLN A O 1
ATOM 685 N N . LEU A 1 88 ? 15.898 -35.719 -16.234 1 96 88 LEU A N 1
ATOM 686 C CA . LEU A 1 88 ? 14.898 -36.406 -17.062 1 96 88 LEU A CA 1
ATOM 687 C C . LEU A 1 88 ? 15.547 -37.062 -18.266 1 96 88 LEU A C 1
ATOM 689 O O . LEU A 1 88 ? 15.133 -38.156 -18.656 1 96 88 LEU A O 1
ATOM 693 N N . TYR A 1 89 ? 16.516 -36.406 -18.828 1 96.5 89 TYR A N 1
ATOM 694 C CA . TYR A 1 89 ? 17.266 -37 -19.953 1 96.5 89 TYR A CA 1
ATOM 695 C C . TYR A 1 89 ? 17.859 -38.344 -19.562 1 96.5 89 TYR A C 1
ATOM 697 O O . TYR A 1 89 ? 17.828 -39.281 -20.344 1 96.5 89 TYR A O 1
ATOM 705 N N . LEU A 1 90 ? 18.312 -38.438 -18.375 1 95 90 LEU A N 1
ATOM 706 C CA . LEU A 1 90 ? 19.016 -39.625 -17.891 1 95 90 LEU A CA 1
ATOM 707 C C . LEU A 1 90 ? 18.016 -40.656 -17.406 1 95 90 LEU A C 1
ATOM 709 O O . LEU A 1 90 ? 18.406 -41.781 -17.062 1 95 90 LEU A O 1
ATOM 713 N N . SER A 1 91 ? 16.797 -40.281 -17.25 1 93.25 91 SER A N 1
ATOM 714 C CA . SER A 1 91 ? 15.836 -41.188 -16.641 1 93.25 91 SER A CA 1
ATOM 715 C C . SER A 1 91 ? 14.633 -41.375 -17.547 1 93.25 91 SER A C 1
ATOM 717 O O . SER A 1 91 ? 13.5 -41.469 -17.078 1 93.25 91 SER A O 1
ATOM 719 N N . GLY A 1 92 ? 14.773 -41.406 -18.875 1 91.19 92 GLY A N 1
ATOM 720 C CA . GLY A 1 92 ? 13.711 -41.812 -19.797 1 91.19 92 GLY A CA 1
ATOM 721 C C . GLY A 1 92 ? 13.133 -40.656 -20.594 1 91.19 92 GLY A C 1
ATOM 722 O O . GLY A 1 92 ? 12.219 -40.844 -21.391 1 91.19 92 GLY A O 1
ATOM 723 N N . GLY A 1 93 ? 13.609 -39.469 -20.328 1 93.12 93 GLY A N 1
ATOM 724 C CA . GLY A 1 93 ? 13.203 -38.344 -21.125 1 93.12 93 GLY A CA 1
ATOM 725 C C . GLY A 1 93 ? 11.766 -37.938 -20.906 1 93.12 93 GLY A C 1
ATOM 726 O O . GLY A 1 93 ? 11.336 -37.75 -19.75 1 93.12 93 GLY A O 1
ATOM 727 N N . ALA A 1 94 ? 10.984 -37.812 -22 1 91.25 94 ALA A N 1
ATOM 728 C CA . ALA A 1 94 ? 9.602 -37.344 -21.922 1 91.25 94 ALA A CA 1
ATOM 729 C C . ALA A 1 94 ? 8.68 -38.406 -21.359 1 91.25 94 ALA A C 1
ATOM 731 O O . ALA A 1 94 ? 7.551 -38.125 -20.969 1 91.25 94 ALA A O 1
ATOM 732 N N . SER A 1 95 ? 9.094 -39.656 -21.281 1 88.75 95 SER A N 1
ATOM 733 C CA . SER A 1 95 ? 8.289 -40.75 -20.719 1 88.75 95 SER A CA 1
ATOM 734 C C . SER A 1 95 ? 8.336 -40.75 -19.203 1 88.75 95 SER A C 1
ATOM 736 O O . SER A 1 95 ? 7.598 -41.5 -18.562 1 88.75 95 SER A O 1
ATOM 738 N N . ASN A 1 96 ? 9.25 -39.969 -18.641 1 91.62 96 ASN A N 1
ATOM 739 C CA . ASN A 1 96 ? 9.289 -39.781 -17.188 1 91.62 96 ASN A CA 1
ATOM 740 C C . ASN A 1 96 ? 8.109 -38.969 -16.688 1 91.62 96 ASN A C 1
ATOM 742 O O . ASN A 1 96 ? 7.914 -37.812 -17.109 1 91.62 96 ASN A O 1
ATOM 746 N N . PRO A 1 97 ? 7.301 -39.5 -15.805 1 90 97 PRO A N 1
ATOM 747 C CA . PRO A 1 97 ? 6.082 -38.844 -15.359 1 90 97 PRO A CA 1
ATOM 748 C C . PRO A 1 97 ? 6.371 -37.562 -14.562 1 90 97 PRO A C 1
ATOM 750 O O . PRO A 1 97 ? 5.465 -36.75 -14.336 1 90 97 PRO A O 1
ATOM 753 N N . PHE A 1 98 ? 7.574 -37.312 -14.203 1 93 98 PHE A N 1
ATOM 754 C CA . PHE A 1 98 ? 7.906 -36.156 -13.391 1 93 98 PHE A CA 1
ATOM 755 C C . PHE A 1 98 ? 8.219 -34.938 -14.273 1 93 98 PHE A C 1
ATOM 757 O O . PHE A 1 98 ? 8.656 -33.906 -13.781 1 93 98 PHE A O 1
ATOM 764 N N . ILE A 1 99 ? 7.98 -35.031 -15.531 1 93.69 99 ILE A N 1
ATOM 765 C CA . ILE A 1 99 ? 8.234 -33.969 -16.484 1 93.69 99 ILE A CA 1
ATOM 766 C C . ILE A 1 99 ? 7.309 -32.781 -16.188 1 93.69 99 ILE A C 1
ATOM 768 O O . ILE A 1 99 ? 7.633 -31.625 -16.516 1 93.69 99 ILE A O 1
ATOM 772 N N . SER A 1 100 ? 6.203 -33 -15.469 1 91.81 100 SER A N 1
ATOM 773 C CA . SER A 1 100 ? 5.234 -31.953 -15.148 1 91.81 100 SER A CA 1
ATOM 774 C C . SER A 1 100 ? 5.777 -31 -14.086 1 91.81 100 SER A C 1
ATOM 776 O O . SER A 1 100 ? 5.191 -29.938 -13.828 1 91.81 100 SER A O 1
ATOM 778 N N . LEU A 1 101 ? 6.914 -31.312 -13.547 1 94.5 101 LEU A N 1
ATOM 779 C CA . LEU A 1 101 ? 7.551 -30.438 -12.57 1 94.5 101 LEU A CA 1
ATOM 780 C C . LEU A 1 101 ? 7.988 -29.125 -13.227 1 94.5 101 LEU A C 1
ATOM 782 O O . LEU A 1 101 ? 8.219 -28.125 -12.539 1 94.5 101 LEU A O 1
ATOM 786 N N . TYR A 1 102 ? 8.086 -29.141 -14.586 1 95.75 102 TYR A N 1
ATOM 787 C CA . TYR A 1 102 ? 8.336 -27.891 -15.305 1 95.75 102 TYR A CA 1
ATOM 788 C C . TYR A 1 102 ? 7.277 -26.844 -14.969 1 95.75 102 TYR A C 1
ATOM 790 O O . TYR A 1 102 ? 7.578 -25.656 -14.891 1 95.75 102 TYR A O 1
ATOM 798 N N . LEU A 1 103 ? 6.074 -27.328 -14.719 1 93.94 103 LEU A N 1
ATOM 799 C CA . LEU A 1 103 ? 4.969 -26.406 -14.445 1 93.94 103 LEU A CA 1
ATOM 800 C C . LEU A 1 103 ? 5.16 -25.703 -13.102 1 93.94 103 LEU A C 1
ATOM 802 O O . LEU A 1 103 ? 4.766 -24.547 -12.938 1 93.94 103 LEU A O 1
ATOM 806 N N . LEU A 1 104 ? 5.75 -26.453 -12.172 1 94.25 104 LEU A N 1
ATOM 807 C CA . LEU A 1 104 ? 6.059 -25.844 -10.883 1 94.25 104 LEU A CA 1
ATOM 808 C C . LEU A 1 104 ? 7.008 -24.656 -11.047 1 94.25 104 LEU A C 1
ATOM 810 O O . LEU A 1 104 ? 6.773 -23.578 -10.484 1 94.25 104 LEU A O 1
ATOM 814 N N . GLN A 1 105 ? 8.008 -24.844 -11.867 1 94.69 105 GLN A N 1
ATOM 815 C CA . GLN A 1 105 ? 8.992 -23.797 -12.102 1 94.69 105 GLN A CA 1
ATOM 816 C C . GLN A 1 105 ? 8.367 -22.594 -12.828 1 94.69 105 GLN A C 1
ATOM 818 O O . GLN A 1 105 ? 8.641 -21.453 -12.484 1 94.69 105 GLN A O 1
ATOM 823 N N . ILE A 1 106 ? 7.539 -22.891 -13.742 1 94.81 106 ILE A N 1
ATOM 824 C CA . ILE A 1 106 ? 6.883 -21.844 -14.516 1 94.81 106 ILE A CA 1
ATOM 825 C C . ILE A 1 106 ? 5.934 -21.047 -13.609 1 94.81 106 ILE A C 1
ATOM 827 O O . ILE A 1 106 ? 5.875 -19.828 -13.68 1 94.81 106 ILE A O 1
ATOM 831 N N . THR A 1 107 ? 5.227 -21.75 -12.797 1 93.38 107 THR A N 1
ATOM 832 C CA . THR A 1 107 ? 4.289 -21.109 -11.875 1 93.38 107 THR A CA 1
ATOM 833 C C . THR A 1 107 ? 5.016 -20.172 -10.93 1 93.38 107 THR A C 1
ATOM 835 O O . THR A 1 107 ? 4.59 -19.031 -10.734 1 93.38 107 THR A O 1
ATOM 838 N N . LEU A 1 108 ? 6.062 -20.625 -10.398 1 92.25 108 LEU A N 1
ATOM 839 C CA . LEU A 1 108 ? 6.855 -19.797 -9.508 1 92.25 108 LEU A CA 1
ATOM 840 C C . LEU A 1 108 ? 7.418 -18.578 -10.25 1 92.25 108 LEU A C 1
ATOM 842 O O . LEU A 1 108 ? 7.426 -17.469 -9.727 1 92.25 108 LEU A O 1
ATOM 846 N N . GLY A 1 109 ? 7.867 -18.797 -11.445 1 93.19 109 GLY A N 1
ATOM 847 C CA . GLY A 1 109 ? 8.352 -17.703 -12.266 1 93.19 109 GLY A CA 1
ATOM 848 C C . GLY A 1 109 ? 7.289 -16.656 -12.562 1 93.19 109 GLY A C 1
ATOM 849 O O . GLY A 1 109 ? 7.566 -15.461 -12.562 1 93.19 109 GLY A O 1
ATOM 850 N N . ALA A 1 110 ? 6.098 -17.125 -12.727 1 91.88 110 ALA A N 1
ATOM 851 C CA . ALA A 1 110 ? 4.992 -16.234 -13.062 1 91.88 110 ALA A CA 1
ATOM 852 C C . ALA A 1 110 ? 4.676 -15.289 -11.906 1 91.88 110 ALA A C 1
ATOM 854 O O . ALA A 1 110 ? 4.234 -14.156 -12.125 1 91.88 110 ALA A O 1
ATOM 855 N N . VAL A 1 111 ? 4.961 -15.75 -10.727 1 88.62 111 VAL A N 1
ATOM 856 C CA . VAL A 1 111 ? 4.629 -14.945 -9.547 1 88.62 111 VAL A CA 1
ATOM 857 C C . VAL A 1 111 ? 5.816 -14.062 -9.172 1 88.62 111 VAL A C 1
ATOM 859 O O . VAL A 1 111 ? 5.637 -12.922 -8.734 1 88.62 111 VAL A O 1
ATOM 862 N N . LEU A 1 112 ? 7.008 -14.484 -9.398 1 88.38 112 LEU A N 1
ATOM 863 C CA . LEU A 1 112 ? 8.203 -13.844 -8.867 1 88.38 112 LEU A CA 1
ATOM 864 C C . LEU A 1 112 ? 8.828 -12.906 -9.898 1 88.38 112 LEU A C 1
ATOM 866 O O . LEU A 1 112 ? 9.461 -11.914 -9.547 1 88.38 112 LEU A O 1
ATOM 870 N N . LEU A 1 113 ? 8.664 -13.297 -11.164 1 90.94 113 LEU A N 1
ATOM 871 C CA . LEU A 1 113 ? 9.43 -12.625 -12.211 1 90.94 113 LEU A CA 1
ATOM 872 C C . LEU A 1 113 ? 8.578 -11.578 -12.914 1 90.94 113 LEU A C 1
ATOM 874 O O . LEU A 1 113 ? 7.352 -11.578 -12.781 1 90.94 113 LEU A O 1
ATOM 878 N N . GLU A 1 114 ? 9.375 -10.82 -13.648 1 90.44 114 GLU A N 1
ATOM 879 C CA . GLU A 1 114 ? 8.703 -9.93 -14.586 1 90.44 114 GLU A CA 1
ATOM 880 C C . GLU A 1 114 ? 8.102 -10.711 -15.75 1 90.44 114 GLU A C 1
ATOM 882 O O . GLU A 1 114 ? 8.508 -11.844 -16.016 1 90.44 114 GLU A O 1
ATOM 887 N N . ALA A 1 115 ? 7.18 -10.117 -16.469 1 89.81 115 ALA A N 1
ATOM 888 C CA . ALA A 1 115 ? 6.398 -10.789 -17.5 1 89.81 115 ALA A CA 1
ATOM 889 C C . ALA A 1 115 ? 7.301 -11.344 -18.594 1 89.81 115 ALA A C 1
ATOM 891 O O . ALA A 1 115 ? 7.145 -12.492 -19.031 1 89.81 115 ALA A O 1
ATOM 892 N N . TRP A 1 116 ? 8.242 -10.648 -19.031 1 90.94 116 TRP A N 1
ATOM 893 C CA . TRP A 1 116 ? 9.102 -11.094 -20.125 1 90.94 116 TRP A CA 1
ATOM 894 C C . TRP A 1 116 ? 9.961 -12.281 -19.703 1 90.94 116 TRP A C 1
ATOM 896 O O . TRP A 1 116 ? 10.188 -13.203 -20.484 1 90.94 116 TRP A O 1
ATOM 906 N N . SER A 1 117 ? 10.461 -12.227 -18.469 1 94.25 117 SER A N 1
ATOM 907 C CA . SER A 1 117 ? 11.281 -13.328 -17.969 1 94.25 117 SER A CA 1
ATOM 908 C C . SER A 1 117 ? 10.445 -14.586 -17.766 1 94.25 117 SER A C 1
ATOM 910 O O . SER A 1 117 ? 10.93 -15.695 -17.984 1 94.25 117 SER A O 1
ATOM 912 N N . ALA A 1 118 ? 9.203 -14.375 -17.344 1 94.56 118 ALA A N 1
ATOM 913 C CA . ALA A 1 118 ? 8.305 -15.523 -17.203 1 94.56 118 ALA A CA 1
ATOM 914 C C . ALA A 1 118 ? 8.047 -16.203 -18.531 1 94.56 118 ALA A C 1
ATOM 916 O O . ALA A 1 118 ? 8.078 -17.422 -18.641 1 94.56 118 ALA A O 1
ATOM 917 N N . TRP A 1 119 ? 7.898 -15.453 -19.594 1 95 119 TRP A N 1
ATOM 918 C CA . TRP A 1 119 ? 7.68 -15.992 -20.938 1 95 119 TRP A CA 1
ATOM 919 C C . TRP A 1 119 ? 8.938 -16.672 -21.453 1 95 119 TRP A C 1
ATOM 921 O O . TRP A 1 119 ? 8.859 -17.703 -22.141 1 95 119 TRP A O 1
ATOM 931 N N . ALA A 1 120 ? 10 -16.047 -21.125 1 96.31 120 ALA A N 1
ATOM 932 C CA . ALA A 1 120 ? 11.266 -16.672 -21.5 1 96.31 120 ALA A CA 1
ATOM 933 C C . ALA A 1 120 ? 11.414 -18.047 -20.859 1 96.31 120 ALA A C 1
ATOM 935 O O . ALA A 1 120 ? 11.891 -18.984 -21.5 1 96.31 120 ALA A O 1
ATOM 936 N N . LEU A 1 121 ? 11.031 -18.125 -19.672 1 96.12 121 LEU A N 1
ATOM 937 C CA . LEU A 1 121 ? 11.078 -19.391 -18.953 1 96.12 121 LEU A CA 1
ATOM 938 C C . LEU A 1 121 ? 10.172 -20.422 -19.609 1 96.12 121 LEU A C 1
ATOM 940 O O . LEU A 1 121 ? 10.555 -21.594 -19.75 1 96.12 121 LEU A O 1
ATOM 944 N N . VAL A 1 122 ? 9 -20.016 -20.031 1 96.56 122 VAL A N 1
ATOM 945 C CA . VAL A 1 122 ? 8.055 -20.875 -20.719 1 96.56 122 VAL A CA 1
ATOM 946 C C . VAL A 1 122 ? 8.688 -21.391 -22.016 1 96.56 122 VAL A C 1
ATOM 948 O O . VAL A 1 122 ? 8.617 -22.578 -22.328 1 96.56 122 VAL A O 1
ATOM 951 N N . LEU A 1 123 ? 9.336 -20.562 -22.703 1 97.19 123 LEU A N 1
ATOM 952 C CA . LEU A 1 123 ? 9.953 -20.906 -23.969 1 97.19 123 LEU A CA 1
ATOM 953 C C . LEU A 1 123 ? 11.086 -21.922 -23.766 1 97.19 123 LEU A C 1
ATOM 955 O O . LEU A 1 123 ? 11.18 -22.906 -24.5 1 97.19 123 LEU A O 1
ATOM 959 N N . VAL A 1 124 ? 11.859 -21.688 -22.812 1 97.25 124 VAL A N 1
ATOM 960 C CA . VAL A 1 124 ? 12.977 -22.578 -22.531 1 97.25 124 VAL A CA 1
ATOM 961 C C . VAL A 1 124 ? 12.461 -23.938 -22.094 1 97.25 124 VAL A C 1
ATOM 963 O O . VAL A 1 124 ? 12.922 -24.969 -22.578 1 97.25 124 VAL A O 1
ATOM 966 N N . ALA A 1 125 ? 11.5 -23.938 -21.172 1 97.25 125 ALA A N 1
ATOM 967 C CA . ALA A 1 125 ? 10.938 -25.203 -20.688 1 97.25 125 ALA A CA 1
ATOM 968 C C . ALA A 1 125 ? 10.289 -25.984 -21.828 1 97.25 125 ALA A C 1
ATOM 970 O O . ALA A 1 125 ? 10.414 -27.203 -21.906 1 97.25 125 ALA A O 1
ATOM 971 N N . THR A 1 126 ? 9.609 -25.25 -22.703 1 96.75 126 THR A N 1
ATOM 972 C CA . THR A 1 126 ? 8.984 -25.875 -23.859 1 96.75 126 THR A CA 1
ATOM 973 C C . THR A 1 126 ? 10.039 -26.484 -24.797 1 96.75 126 THR A C 1
ATOM 975 O O . THR A 1 126 ? 9.875 -27.594 -25.281 1 96.75 126 THR A O 1
ATOM 978 N N . ALA A 1 127 ? 11.062 -25.812 -24.984 1 97.38 127 ALA A N 1
ATOM 979 C CA . ALA A 1 127 ? 12.164 -26.312 -25.797 1 97.38 127 ALA A CA 1
ATOM 980 C C . ALA A 1 127 ? 12.805 -27.547 -25.172 1 97.38 127 ALA A C 1
ATOM 982 O O . ALA A 1 127 ? 13.133 -28.5 -25.875 1 97.38 127 ALA A O 1
ATOM 983 N N . CYS A 1 128 ? 12.984 -27.516 -23.875 1 97.31 128 CYS A N 1
ATOM 984 C CA . CYS A 1 128 ? 13.555 -28.656 -23.172 1 97.31 128 CYS A CA 1
ATOM 985 C C . CYS A 1 128 ? 12.641 -29.875 -23.281 1 97.31 128 CYS A C 1
ATOM 987 O O . CYS A 1 128 ? 13.117 -30.984 -23.5 1 97.31 128 CYS A O 1
ATOM 989 N N . PHE A 1 129 ? 11.336 -29.641 -23.141 1 96.88 129 PHE A N 1
ATOM 990 C CA . PHE A 1 129 ? 10.375 -30.719 -23.281 1 96.88 129 PHE A CA 1
ATOM 991 C C . PHE A 1 129 ? 10.445 -31.328 -24.672 1 96.88 129 PHE A C 1
ATOM 993 O O . PHE A 1 129 ? 10.477 -32.562 -24.828 1 96.88 129 PHE A O 1
ATOM 1000 N N . THR A 1 130 ? 10.539 -30.484 -25.672 1 96 130 THR A N 1
ATOM 1001 C CA . THR A 1 130 ? 10.641 -30.922 -27.047 1 96 130 THR A CA 1
ATOM 1002 C C . THR A 1 130 ? 11.914 -31.734 -27.266 1 96 130 THR A C 1
ATOM 1004 O O . THR A 1 130 ? 11.883 -32.781 -27.906 1 96 130 THR A O 1
ATOM 1007 N N . PHE A 1 131 ? 12.938 -31.297 -26.719 1 96.5 131 PHE A N 1
ATOM 1008 C CA . PHE A 1 131 ? 14.227 -31.984 -26.797 1 96.5 131 PHE A CA 1
ATOM 1009 C C . PHE A 1 131 ? 14.141 -33.375 -26.188 1 96.5 131 PHE A C 1
ATOM 1011 O O . PHE A 1 131 ? 14.641 -34.344 -26.766 1 96.5 131 PHE A O 1
ATOM 1018 N N . LEU A 1 132 ? 13.43 -33.562 -25.094 1 96.19 132 LEU A N 1
ATOM 1019 C CA . LEU A 1 132 ? 13.359 -34.812 -24.359 1 96.19 132 LEU A CA 1
ATOM 1020 C C . LEU A 1 132 ? 12.453 -35.812 -25.062 1 96.19 132 LEU A C 1
ATOM 1022 O O . LEU A 1 132 ? 12.492 -37 -24.766 1 96.19 132 LEU A O 1
ATOM 1026 N N . ILE A 1 133 ? 11.594 -35.312 -25.984 1 94 133 ILE A N 1
ATOM 1027 C CA . ILE A 1 133 ? 10.758 -36.219 -26.766 1 94 133 ILE A CA 1
ATOM 1028 C C . ILE A 1 133 ? 11.617 -36.969 -27.781 1 94 133 ILE A C 1
ATOM 1030 O O . ILE A 1 133 ? 11.398 -38.156 -28.016 1 94 133 ILE A O 1
ATOM 1034 N N . GLY A 1 134 ? 12.625 -36.375 -28.359 1 92.19 134 GLY A N 1
ATOM 1035 C CA . GLY A 1 134 ? 13.438 -36.969 -29.406 1 92.19 134 GLY A CA 1
ATOM 1036 C C . GLY A 1 134 ? 14.734 -37.594 -28.891 1 92.19 134 GLY A C 1
ATOM 1037 O O . GLY A 1 134 ? 15.258 -38.531 -29.469 1 92.19 134 GLY A O 1
ATOM 1038 N N . ALA A 1 135 ? 15.281 -36.906 -27.828 1 93.62 135 ALA A N 1
ATOM 1039 C CA . ALA A 1 135 ? 16.578 -37.344 -27.328 1 93.62 135 ALA A CA 1
ATOM 1040 C C . ALA A 1 135 ? 16.516 -37.688 -25.844 1 93.62 135 ALA A C 1
ATOM 1042 O O . ALA A 1 135 ? 16.172 -36.844 -25.016 1 93.62 135 ALA A O 1
ATOM 1043 N N . TYR A 1 136 ? 16.797 -38.938 -25.516 1 91.75 136 TYR A N 1
ATOM 1044 C CA . TYR A 1 136 ? 16.828 -39.375 -24.125 1 91.75 136 TYR A CA 1
ATOM 1045 C C . TYR A 1 136 ? 17.5 -40.719 -24 1 91.75 136 TYR A C 1
ATOM 1047 O O . TYR A 1 136 ? 17.75 -41.406 -25 1 91.75 136 TYR A O 1
ATOM 1055 N N . ARG A 1 137 ? 17.875 -41.094 -22.859 1 90 137 ARG A N 1
ATOM 1056 C CA . ARG A 1 137 ? 18.375 -42.438 -22.547 1 90 137 ARG A CA 1
ATOM 1057 C C . ARG A 1 137 ? 17.234 -43.344 -22.141 1 90 137 ARG A C 1
ATOM 1059 O O . ARG A 1 137 ? 16.562 -43.125 -21.125 1 90 137 ARG A O 1
ATOM 1066 N N . PRO A 1 138 ? 16.953 -44.344 -22.969 1 86.06 138 PRO A N 1
ATOM 1067 C CA . PRO A 1 138 ? 15.852 -45.25 -22.641 1 86.06 138 PRO A CA 1
ATOM 1068 C C . PRO A 1 138 ? 16.094 -46 -21.328 1 86.06 138 PRO A C 1
ATOM 1070 O O . PRO A 1 138 ? 17.234 -46.312 -20.984 1 86.06 138 PRO A O 1
ATOM 1073 N N . LEU A 1 139 ? 14.984 -46.188 -20.594 1 83.69 139 LEU A N 1
ATOM 1074 C CA . LEU A 1 139 ? 15.047 -46.906 -19.312 1 83.69 139 LEU A CA 1
ATOM 1075 C C . LEU A 1 139 ? 15.25 -48.375 -19.547 1 83.69 139 LEU A C 1
ATOM 1077 O O . LEU A 1 139 ? 14.656 -48.969 -20.453 1 83.69 139 LEU A O 1
ATOM 1081 N N . ALA A 1 140 ? 16.25 -48.969 -18.859 1 78.75 140 ALA A N 1
ATOM 1082 C CA . ALA A 1 140 ? 16.422 -50.438 -18.906 1 78.75 140 ALA A CA 1
ATOM 1083 C C . ALA A 1 140 ? 15.383 -51.125 -18.047 1 78.75 140 ALA A C 1
ATOM 1085 O O . ALA A 1 140 ? 15.547 -51.25 -16.828 1 78.75 140 ALA A O 1
ATOM 1086 N N . LEU A 1 141 ? 14.219 -51.375 -18.641 1 76.81 141 LEU A N 1
ATOM 1087 C CA . LEU A 1 141 ? 13.125 -52 -17.891 1 76.81 141 LEU A CA 1
ATOM 1088 C C . LEU A 1 141 ? 13.32 -53.5 -17.812 1 76.81 141 LEU A C 1
ATOM 1090 O O . LEU A 1 141 ? 13.75 -54.156 -18.766 1 76.81 141 LEU A O 1
ATOM 1094 N N . PRO A 1 142 ? 13.211 -54.062 -16.609 1 75.31 142 PRO A N 1
ATOM 1095 C CA . PRO A 1 142 ? 13.258 -55.531 -16.484 1 75.31 142 PRO A CA 1
ATOM 1096 C C . PRO A 1 142 ? 12.211 -56.219 -17.344 1 75.31 142 PRO A C 1
ATOM 1098 O O . PRO A 1 142 ? 11.164 -55.625 -17.656 1 75.31 142 PRO A O 1
ATOM 1101 N N . PRO A 1 143 ? 12.555 -57.469 -17.688 1 68.75 143 PRO A N 1
ATOM 1102 C CA . PRO A 1 143 ? 11.625 -58.281 -18.469 1 68.75 143 PRO A CA 1
ATOM 1103 C C . PRO A 1 143 ? 10.305 -58.5 -17.75 1 68.75 143 PRO A C 1
ATOM 1105 O O . PRO A 1 143 ? 10.281 -58.656 -16.516 1 68.75 143 PRO A O 1
ATOM 1108 N N . GLY A 1 144 ? 9.055 -57.969 -18.078 1 66.5 144 GLY A N 1
ATOM 1109 C CA . GLY A 1 144 ? 7.738 -58.125 -17.5 1 66.5 144 GLY A CA 1
ATOM 1110 C C . GLY A 1 144 ? 7.027 -56.812 -17.25 1 66.5 144 GLY A C 1
ATOM 1111 O O . GLY A 1 144 ? 5.805 -56.781 -17.094 1 66.5 144 GLY A O 1
ATOM 1112 N N . LEU A 1 145 ? 7.852 -55.875 -17.141 1 65.88 145 LEU A N 1
ATOM 1113 C CA . LEU A 1 145 ? 7.258 -54.594 -16.797 1 65.88 145 LEU A CA 1
ATOM 1114 C C . LEU A 1 145 ? 6.832 -53.844 -18.062 1 65.88 145 LEU A C 1
ATOM 1116 O O . LEU A 1 145 ? 6.086 -52.875 -17.984 1 65.88 145 LEU A O 1
ATOM 1120 N N . GLU A 1 146 ? 7.184 -54.344 -19.156 1 64.75 146 GLU A N 1
ATOM 1121 C CA . GLU A 1 146 ? 6.895 -53.656 -20.406 1 64.75 146 GLU A CA 1
ATOM 1122 C C . GLU A 1 146 ? 5.395 -53.469 -20.609 1 64.75 146 GLU A C 1
ATOM 1124 O O . GLU A 1 146 ? 4.953 -52.375 -21.016 1 64.75 146 GLU A O 1
ATOM 1129 N N . GLY A 1 147 ? 4.629 -54.5 -20.25 1 65.38 147 GLY A N 1
ATOM 1130 C CA . GLY A 1 147 ? 3.182 -54.406 -20.391 1 65.38 147 GLY A CA 1
ATOM 1131 C C . GLY A 1 147 ? 2.535 -53.5 -19.359 1 65.38 147 GLY A C 1
ATOM 1132 O O . GLY A 1 147 ? 1.39 -53.094 -19.516 1 65.38 147 GLY A O 1
ATOM 1133 N N . LEU A 1 148 ? 3.336 -53.125 -18.359 1 74.81 148 LEU A N 1
ATOM 1134 C CA . LEU A 1 148 ? 2.785 -52.375 -17.25 1 74.81 148 LEU A CA 1
ATOM 1135 C C . LEU A 1 148 ? 3.309 -50.938 -17.25 1 74.81 148 LEU A C 1
ATOM 1137 O O . LEU A 1 148 ? 3.156 -50.219 -16.266 1 74.81 148 LEU A O 1
ATOM 1141 N N . LEU A 1 149 ? 3.891 -50.594 -18.359 1 77.44 149 LEU A N 1
ATOM 1142 C CA . LEU A 1 149 ? 4.566 -49.281 -18.406 1 77.44 149 LEU A CA 1
ATOM 1143 C C . LEU A 1 149 ? 3.57 -48.156 -18.234 1 77.44 149 LEU A C 1
ATOM 1145 O O . LEU A 1 149 ? 3.848 -47.188 -17.531 1 77.44 149 LEU A O 1
ATOM 1149 N N . LEU A 1 150 ? 2.467 -48.312 -18.844 1 79.44 150 LEU A N 1
ATOM 1150 C CA . LEU A 1 150 ? 1.472 -47.25 -18.75 1 79.44 150 LEU A CA 1
ATOM 1151 C C . LEU A 1 150 ? 0.973 -47.125 -17.312 1 79.44 150 LEU A C 1
ATOM 1153 O O . LEU A 1 150 ? 0.797 -46 -16.812 1 79.44 150 LEU A O 1
ATOM 1157 N N . GLY A 1 151 ? 0.769 -48.281 -16.641 1 83.25 151 GLY A N 1
ATOM 1158 C CA . GLY A 1 151 ? 0.345 -48.25 -15.242 1 83.25 151 GLY A CA 1
ATOM 1159 C C . GLY A 1 151 ? 1.354 -47.594 -14.328 1 83.25 151 GLY A C 1
ATOM 1160 O O . GLY A 1 151 ? 0.985 -46.781 -13.477 1 83.25 151 GLY A O 1
ATOM 1161 N N . LEU A 1 152 ? 2.576 -47.906 -14.508 1 84.19 152 LEU A N 1
ATOM 1162 C CA . LEU A 1 152 ? 3.643 -47.312 -13.719 1 84.19 152 LEU A CA 1
ATOM 1163 C C . LEU A 1 152 ? 3.75 -45.812 -14 1 84.19 152 LEU A C 1
ATOM 1165 O O . LEU A 1 152 ? 4 -45 -13.086 1 84.19 152 LEU A O 1
ATOM 1169 N N . HIS A 1 153 ? 3.578 -45.438 -15.25 1 88.25 153 HIS A N 1
ATOM 1170 C CA . HIS A 1 153 ? 3.619 -44.031 -15.641 1 88.25 153 HIS A CA 1
ATOM 1171 C C . HIS A 1 153 ? 2.516 -43.25 -14.945 1 88.25 153 HIS A C 1
ATOM 1173 O O . HIS A 1 153 ? 2.756 -42.125 -14.461 1 88.25 153 HIS A O 1
ATOM 1179 N N . ILE A 1 154 ? 1.327 -43.844 -14.883 1 90.19 154 ILE A N 1
ATOM 1180 C CA . ILE A 1 154 ? 0.185 -43.156 -14.266 1 90.19 154 ILE A CA 1
ATOM 1181 C C . ILE A 1 154 ? 0.438 -43 -12.773 1 90.19 154 ILE A C 1
ATOM 1183 O O . ILE A 1 154 ? 0.129 -41.938 -12.203 1 90.19 154 ILE A O 1
ATOM 1187 N N . GLN A 1 155 ? 1.009 -43.969 -12.141 1 89.44 155 GLN A N 1
ATOM 1188 C CA . GLN A 1 155 ? 1.351 -43.844 -10.727 1 89.44 155 GLN A CA 1
ATOM 1189 C C . GLN A 1 155 ? 2.375 -42.75 -10.492 1 89.44 155 GLN A C 1
ATOM 1191 O O . GLN A 1 155 ? 2.281 -42 -9.516 1 89.44 155 GLN A O 1
ATOM 1196 N N . GLY A 1 156 ? 3.365 -42.719 -11.367 1 90.25 156 GLY A N 1
ATOM 1197 C CA . GLY A 1 156 ? 4.34 -41.625 -11.289 1 90.25 156 GLY A CA 1
ATOM 1198 C C . GLY A 1 156 ? 3.727 -40.25 -11.477 1 90.25 156 GLY A C 1
ATOM 1199 O O . GLY A 1 156 ? 4.082 -39.312 -10.766 1 90.25 156 GLY A O 1
ATOM 1200 N N . MET A 1 157 ? 2.791 -40.125 -12.422 1 92.81 157 MET A N 1
ATOM 1201 C CA . MET A 1 157 ? 2.102 -38.875 -12.664 1 92.81 157 MET A CA 1
ATOM 1202 C C . MET A 1 157 ? 1.321 -38.438 -11.43 1 92.81 157 MET A C 1
ATOM 1204 O O . MET A 1 157 ? 1.281 -37.25 -11.109 1 92.81 157 MET A O 1
ATOM 1208 N N . PHE A 1 158 ? 0.718 -39.406 -10.781 1 94.19 158 PHE A N 1
ATOM 1209 C CA . PHE A 1 158 ? -0.039 -39.125 -9.57 1 94.19 158 PHE A CA 1
ATOM 1210 C C . PHE A 1 158 ? 0.876 -38.594 -8.469 1 94.19 158 PHE A C 1
ATOM 1212 O O . PHE A 1 158 ? 0.574 -37.594 -7.84 1 94.19 158 PHE A O 1
ATOM 1219 N N . LEU A 1 159 ? 1.961 -39.219 -8.281 1 92.5 159 LEU A N 1
ATOM 1220 C CA . LEU A 1 159 ? 2.922 -38.812 -7.273 1 92.5 159 LEU A CA 1
ATOM 1221 C C . LEU A 1 159 ? 3.457 -37.406 -7.594 1 92.5 159 LEU A C 1
ATOM 1223 O O . LEU A 1 159 ? 3.588 -36.562 -6.699 1 92.5 159 LEU A O 1
ATOM 1227 N N . CYS A 1 160 ? 3.766 -37.188 -8.836 1 93.06 160 CYS A N 1
ATOM 1228 C CA . CYS A 1 160 ? 4.25 -35.906 -9.273 1 93.06 160 CYS A CA 1
ATOM 1229 C C . CYS A 1 160 ? 3.197 -34.812 -9.039 1 93.06 160 CYS A C 1
ATOM 1231 O O . CYS A 1 160 ? 3.525 -33.688 -8.625 1 93.06 160 CYS A O 1
ATOM 1233 N N . PHE A 1 161 ? 1.957 -35.125 -9.328 1 93.81 161 PHE A N 1
ATOM 1234 C CA . PHE A 1 161 ? 0.845 -34.219 -9.141 1 93.81 161 PHE A CA 1
ATOM 1235 C C . PHE A 1 161 ? 0.727 -33.781 -7.68 1 93.81 161 PHE A C 1
ATOM 1237 O O . PHE A 1 161 ? 0.666 -32.594 -7.375 1 93.81 161 PHE A O 1
ATOM 1244 N N . VAL A 1 162 ? 0.73 -34.75 -6.793 1 94.06 162 VAL A N 1
ATOM 1245 C CA . VAL A 1 162 ? 0.576 -34.5 -5.367 1 94.06 162 VAL A CA 1
ATOM 1246 C C . VAL A 1 162 ? 1.754 -33.656 -4.863 1 94.06 162 VAL A C 1
ATOM 1248 O O . VAL A 1 162 ? 1.567 -32.688 -4.125 1 94.06 162 VAL A O 1
ATOM 1251 N N . LEU A 1 163 ? 2.885 -34.031 -5.289 1 92.62 163 LEU A N 1
ATOM 1252 C CA . LEU A 1 163 ? 4.086 -33.312 -4.887 1 92.62 163 LEU A CA 1
ATOM 1253 C C . LEU A 1 163 ? 4.031 -31.859 -5.367 1 92.62 163 LEU A C 1
ATOM 1255 O O . LEU A 1 163 ? 4.246 -30.922 -4.582 1 92.62 163 LEU A O 1
ATOM 1259 N N . THR A 1 164 ? 3.74 -31.656 -6.605 1 92.94 164 THR A N 1
ATOM 1260 C CA . THR A 1 164 ? 3.699 -30.328 -7.203 1 92.94 164 THR A CA 1
ATOM 1261 C C . THR A 1 164 ? 2.637 -29.453 -6.527 1 92.94 164 THR A C 1
ATOM 1263 O O . THR A 1 164 ? 2.9 -28.312 -6.164 1 92.94 164 THR A O 1
ATOM 1266 N N . ALA A 1 165 ? 1.486 -30.062 -6.32 1 93.44 165 ALA A N 1
ATOM 1267 C CA . ALA A 1 165 ? 0.388 -29.344 -5.688 1 93.44 165 ALA A CA 1
ATOM 1268 C C . ALA A 1 165 ? 0.749 -28.938 -4.262 1 93.44 165 ALA A C 1
ATOM 1270 O O . ALA A 1 165 ? 0.491 -27.812 -3.846 1 93.44 165 ALA A O 1
ATOM 1271 N N . SER A 1 166 ? 1.371 -29.828 -3.541 1 92.25 166 SER A N 1
ATOM 1272 C CA . SER A 1 166 ? 1.71 -29.594 -2.141 1 92.25 166 SER A CA 1
ATOM 1273 C C . SER A 1 166 ? 2.812 -28.547 -2.006 1 92.25 166 SER A C 1
ATOM 1275 O O . SER A 1 166 ? 2.936 -27.906 -0.965 1 92.25 166 SER A O 1
ATOM 1277 N N . LEU A 1 167 ? 3.543 -28.344 -3.023 1 92.12 167 LEU A N 1
ATOM 1278 C CA . LEU A 1 167 ? 4.602 -27.344 -2.996 1 92.12 167 LEU A CA 1
ATOM 1279 C C . LEU A 1 167 ? 4.094 -26 -3.52 1 92.12 167 LEU A C 1
ATOM 1281 O O . LEU A 1 167 ? 4.457 -24.953 -2.992 1 92.12 167 LEU A O 1
ATOM 1285 N N . ILE A 1 168 ? 3.221 -26.031 -4.461 1 91.88 168 ILE A N 1
ATOM 1286 C CA . ILE A 1 168 ? 2.746 -24.828 -5.125 1 91.88 168 ILE A CA 1
ATOM 1287 C C . ILE A 1 168 ? 1.962 -23.969 -4.137 1 91.88 168 ILE A C 1
ATOM 1289 O O . ILE A 1 168 ? 2.211 -22.766 -4.012 1 91.88 168 ILE A O 1
ATOM 1293 N N . VAL A 1 169 ? 1.131 -24.547 -3.338 1 91.31 169 VAL A N 1
ATOM 1294 C CA . VAL A 1 169 ? 0.188 -23.797 -2.512 1 91.31 169 VAL A CA 1
ATOM 1295 C C . VAL A 1 169 ? 0.946 -23.016 -1.446 1 91.31 169 VAL A C 1
ATOM 1297 O O . VAL A 1 169 ? 0.826 -21.781 -1.367 1 91.31 169 VAL A O 1
ATOM 1300 N N . PRO A 1 170 ? 1.774 -23.656 -0.655 1 91.12 170 PRO A N 1
ATOM 1301 C CA . PRO A 1 170 ? 2.445 -22.875 0.388 1 91.12 170 PRO A CA 1
ATOM 1302 C C . PRO A 1 170 ? 3.432 -21.859 -0.18 1 91.12 170 PRO A C 1
ATOM 1304 O O . PRO A 1 170 ? 3.566 -20.75 0.359 1 91.12 170 PRO A O 1
ATOM 1307 N N . PHE A 1 171 ? 4.066 -22.141 -1.198 1 90.88 171 PHE A N 1
ATOM 1308 C CA . PHE A 1 171 ? 5.078 -21.234 -1.735 1 90.88 171 PHE A CA 1
ATOM 1309 C C . PHE A 1 171 ? 4.434 -20.016 -2.389 1 90.88 171 PHE A C 1
ATOM 1311 O O . PHE A 1 171 ? 4.883 -18.891 -2.191 1 90.88 171 PHE A O 1
ATOM 1318 N N . ILE A 1 172 ? 3.402 -20.281 -3.113 1 89.12 172 ILE A N 1
ATOM 1319 C CA . ILE A 1 172 ? 2.709 -19.172 -3.754 1 89.12 172 ILE A CA 1
ATOM 1320 C C . ILE A 1 172 ? 2.084 -18.281 -2.689 1 89.12 172 ILE A C 1
ATOM 1322 O O . ILE A 1 172 ? 2.172 -17.047 -2.775 1 89.12 172 ILE A O 1
ATOM 1326 N N . THR A 1 173 ? 1.506 -18.844 -1.749 1 86.12 173 THR A N 1
ATOM 1327 C CA . THR A 1 173 ? 0.889 -18.078 -0.671 1 86.12 173 THR A CA 1
ATOM 1328 C C . THR A 1 173 ? 1.928 -17.234 0.05 1 86.12 173 THR A C 1
ATOM 1330 O O . THR A 1 173 ? 1.692 -16.047 0.317 1 86.12 173 THR A O 1
ATOM 1333 N N . GLN A 1 174 ? 3.016 -17.859 0.288 1 88.75 174 GLN A N 1
ATOM 1334 C CA . GLN A 1 174 ? 4.066 -17.156 1.005 1 88.75 174 GLN A CA 1
ATOM 1335 C C . GLN A 1 174 ? 4.637 -16.016 0.156 1 88.75 174 GLN A C 1
ATOM 1337 O O . GLN A 1 174 ? 4.891 -14.922 0.662 1 88.75 174 GLN A O 1
ATOM 1342 N N . ILE A 1 175 ? 4.852 -16.25 -1.059 1 87.38 175 ILE A N 1
ATOM 1343 C CA . ILE A 1 175 ? 5.414 -15.242 -1.953 1 87.38 175 ILE A CA 1
ATOM 1344 C C . ILE A 1 175 ? 4.445 -14.07 -2.086 1 87.38 175 ILE A C 1
ATOM 1346 O O . ILE A 1 175 ? 4.859 -12.906 -2.025 1 87.38 175 ILE A O 1
ATOM 1350 N N . THR A 1 176 ? 3.191 -14.359 -2.268 1 82.75 176 THR A N 1
ATOM 1351 C CA . THR A 1 176 ? 2.182 -13.32 -2.406 1 82.75 176 THR A CA 1
ATOM 1352 C C . THR A 1 176 ? 2.088 -12.484 -1.133 1 82.75 176 THR A C 1
ATOM 1354 O O . THR A 1 176 ? 1.947 -11.258 -1.194 1 82.75 176 THR A O 1
ATOM 1357 N N . ARG A 1 177 ? 2.209 -13.133 -0.082 1 82.69 177 ARG A N 1
ATOM 1358 C CA . ARG A 1 177 ? 2.193 -12.43 1.193 1 82.69 177 ARG A CA 1
ATOM 1359 C C . ARG A 1 177 ? 3.391 -11.492 1.315 1 82.69 177 ARG A C 1
ATOM 1361 O O . ARG A 1 177 ? 3.256 -10.359 1.773 1 82.69 177 ARG A O 1
ATOM 1368 N N . ASN A 1 178 ? 4.523 -12.031 0.952 1 83.62 178 ASN A N 1
ATOM 1369 C CA . ASN A 1 178 ? 5.738 -11.227 1 1 83.62 178 ASN A CA 1
ATOM 1370 C C . ASN A 1 178 ? 5.621 -9.992 0.11 1 83.62 178 ASN A C 1
ATOM 1372 O O . ASN A 1 178 ? 6.027 -8.898 0.506 1 83.62 178 ASN A O 1
ATOM 1376 N N . LEU A 1 179 ? 5.082 -10.141 -0.983 1 81.75 179 LEU A N 1
ATOM 1377 C CA . LEU A 1 179 ? 4.938 -9.031 -1.92 1 81.75 179 LEU A CA 1
ATOM 1378 C C . LEU A 1 179 ? 3.943 -8 -1.395 1 81.75 179 LEU A C 1
ATOM 1380 O O . LEU A 1 179 ? 4.184 -6.793 -1.49 1 81.75 179 LEU A O 1
ATOM 1384 N N . ARG A 1 180 ? 2.887 -8.477 -0.826 1 76.25 180 ARG A N 1
ATOM 1385 C CA . ARG A 1 180 ? 1.879 -7.582 -0.26 1 76.25 180 ARG A CA 1
ATOM 1386 C C . ARG A 1 180 ? 2.445 -6.793 0.915 1 76.25 180 ARG A C 1
ATOM 1388 O O . ARG A 1 180 ? 2.17 -5.602 1.057 1 76.25 180 ARG A O 1
ATOM 1395 N N . ALA A 1 181 ? 3.139 -7.469 1.681 1 78.56 181 ALA A N 1
ATOM 1396 C CA . ALA A 1 181 ? 3.746 -6.805 2.832 1 78.56 181 ALA A CA 1
ATOM 1397 C C . ALA A 1 181 ? 4.699 -5.699 2.387 1 78.56 181 ALA A C 1
ATOM 1399 O O . ALA A 1 181 ? 4.738 -4.621 2.986 1 78.56 181 ALA A O 1
ATOM 1400 N N . ARG A 1 182 ? 5.41 -6.027 1.384 1 78 182 ARG A N 1
ATOM 1401 C CA . ARG A 1 182 ? 6.328 -5.039 0.833 1 78 182 ARG A CA 1
ATOM 1402 C C . ARG A 1 182 ? 5.574 -3.826 0.298 1 78 182 ARG A C 1
ATOM 1404 O O . ARG A 1 182 ? 5.941 -2.684 0.581 1 78 182 ARG A O 1
ATOM 1411 N N . ASP A 1 183 ? 4.594 -4.012 -0.383 1 75.12 183 ASP A N 1
ATOM 1412 C CA . ASP A 1 183 ? 3.814 -2.926 -0.974 1 75.12 183 ASP A CA 1
ATOM 1413 C C . ASP A 1 183 ? 3.135 -2.086 0.106 1 75.12 183 ASP A C 1
ATOM 1415 O O . ASP A 1 183 ? 3.074 -0.86 0.001 1 75.12 183 ASP A O 1
ATOM 1419 N N . ALA A 1 184 ? 2.645 -2.752 1.047 1 71.88 184 ALA A N 1
ATOM 1420 C CA . ALA A 1 184 ? 2.025 -2.059 2.174 1 71.88 184 ALA A CA 1
ATOM 1421 C C . ALA A 1 184 ? 3.041 -1.19 2.91 1 71.88 184 ALA A C 1
ATOM 1423 O O . ALA A 1 184 ? 2.736 -0.059 3.295 1 71.88 184 ALA A O 1
ATOM 1424 N N . HIS A 1 185 ? 4.199 -1.778 3.066 1 75.12 185 HIS A N 1
ATOM 1425 C CA . HIS A 1 185 ? 5.258 -1.036 3.744 1 75.12 185 HIS A CA 1
ATOM 1426 C C . HIS A 1 185 ? 5.648 0.209 2.955 1 75.12 185 HIS A C 1
ATOM 1428 O O . HIS A 1 185 ? 5.816 1.287 3.529 1 75.12 185 HIS A O 1
ATOM 1434 N N . LEU A 1 186 ? 5.75 0.125 1.685 1 73.94 186 LEU A N 1
ATOM 1435 C CA . LEU A 1 186 ? 6.105 1.256 0.834 1 73.94 186 LEU A CA 1
ATOM 1436 C C . LEU A 1 186 ? 5.02 2.328 0.875 1 73.94 186 LEU A C 1
ATOM 1438 O O . LEU A 1 186 ? 5.324 3.523 0.908 1 73.94 186 LEU A O 1
ATOM 1442 N N . ALA A 1 187 ? 3.855 1.969 0.874 1 68.81 187 ALA A N 1
ATOM 1443 C CA . ALA A 1 187 ? 2.729 2.895 0.963 1 68.81 187 ALA A CA 1
ATOM 1444 C C . ALA A 1 187 ? 2.74 3.646 2.289 1 68.81 187 ALA A C 1
ATOM 1446 O O . ALA A 1 187 ? 2.498 4.855 2.328 1 68.81 187 ALA A O 1
ATOM 1447 N N . ASP A 1 188 ? 2.99 2.953 3.336 1 69.44 188 ASP A N 1
ATOM 1448 C CA . ASP A 1 188 ? 3.084 3.555 4.66 1 69.44 188 ASP A CA 1
ATOM 1449 C C . ASP A 1 188 ? 4.195 4.602 4.711 1 69.44 188 ASP A C 1
ATOM 1451 O O . ASP A 1 188 ? 4 5.695 5.25 1 69.44 188 ASP A O 1
ATOM 1455 N N . LEU A 1 189 ? 5.301 4.27 4.125 1 68.25 189 LEU A N 1
ATOM 1456 C CA . LEU A 1 189 ? 6.426 5.195 4.105 1 68.25 189 LEU A CA 1
ATOM 1457 C C . LEU A 1 189 ? 6.082 6.449 3.305 1 68.25 189 LEU A C 1
ATOM 1459 O O . LEU A 1 189 ? 6.422 7.562 3.715 1 68.25 189 LEU A O 1
ATOM 1463 N N . ARG A 1 190 ? 5.48 6.203 2.213 1 69.31 190 ARG A N 1
ATOM 1464 C CA . ARG A 1 190 ? 5.082 7.336 1.386 1 69.31 190 ARG A CA 1
ATOM 1465 C C . ARG A 1 190 ? 4.09 8.227 2.123 1 69.31 190 ARG A C 1
ATOM 1467 O O . ARG A 1 190 ? 4.188 9.453 2.061 1 69.31 190 ARG A O 1
ATOM 1474 N N . GLN A 1 191 ? 3.197 7.688 2.758 1 62.16 191 GLN A N 1
ATOM 1475 C CA . GLN A 1 191 ? 2.211 8.422 3.543 1 62.16 191 GLN A CA 1
ATOM 1476 C C . GLN A 1 191 ? 2.879 9.227 4.656 1 62.16 191 GLN A C 1
ATOM 1478 O O . GLN A 1 191 ? 2.551 10.398 4.863 1 62.16 191 GLN A O 1
ATOM 1483 N N . ARG A 1 192 ? 3.701 8.594 5.316 1 60.69 192 ARG A N 1
ATOM 1484 C CA . ARG A 1 192 ? 4.41 9.281 6.395 1 60.69 192 ARG A CA 1
ATOM 1485 C C . ARG A 1 192 ? 5.195 10.469 5.855 1 60.69 192 ARG A C 1
ATOM 1487 O O . ARG A 1 192 ? 5.215 11.539 6.473 1 60.69 192 ARG A O 1
ATOM 1494 N N . SER A 1 193 ? 5.762 10.203 4.777 1 61.34 193 SER A N 1
ATOM 1495 C CA . SER A 1 193 ? 6.531 11.273 4.156 1 61.34 193 SER A CA 1
ATOM 1496 C C . SER A 1 193 ? 5.637 12.453 3.783 1 61.34 193 SER A C 1
ATOM 1498 O O . SER A 1 193 ? 6.004 13.609 3.998 1 61.34 193 SER A O 1
ATOM 1500 N N . MET A 1 194 ? 4.52 12.211 3.303 1 59.88 194 MET A N 1
ATOM 1501 C CA . MET A 1 194 ? 3.566 13.25 2.918 1 59.88 194 MET A CA 1
ATOM 1502 C C . MET A 1 194 ? 3.045 13.992 4.145 1 59.88 194 MET A C 1
ATOM 1504 O O . MET A 1 194 ? 2.863 15.211 4.109 1 59.88 194 MET A O 1
ATOM 1508 N N . GLU A 1 195 ? 2.748 13.289 5.098 1 57.34 195 GLU A N 1
ATOM 1509 C CA . GLU A 1 195 ? 2.307 13.891 6.352 1 57.34 195 GLU A CA 1
ATOM 1510 C C . GLU A 1 195 ? 3.375 14.812 6.93 1 57.34 195 GLU A C 1
ATOM 1512 O O . GLU A 1 195 ? 3.07 15.922 7.375 1 57.34 195 GLU A O 1
ATOM 1517 N N . GLU A 1 196 ? 4.473 14.227 6.965 1 57.03 196 GLU A N 1
ATOM 1518 C CA . GLU A 1 196 ? 5.574 15.039 7.465 1 57.03 196 GLU A CA 1
ATOM 1519 C C . GLU A 1 196 ? 5.711 16.328 6.656 1 57.03 196 GLU A C 1
ATOM 1521 O O . GLU A 1 196 ? 5.938 17.406 7.223 1 57.03 196 GLU A O 1
ATOM 1526 N N . ASP A 1 197 ? 5.555 16.125 5.418 1 57.25 197 ASP A N 1
ATOM 1527 C CA . ASP A 1 197 ? 5.629 17.297 4.555 1 57.25 197 ASP A CA 1
ATOM 1528 C C . ASP A 1 197 ? 4.52 18.297 4.883 1 57.25 197 ASP A C 1
ATOM 1530 O O . ASP A 1 197 ? 4.75 19.5 4.891 1 57.25 197 ASP A O 1
ATOM 1534 N N . HIS A 1 198 ? 3.371 17.828 5.098 1 56.72 198 HIS A N 1
ATOM 1535 C CA . HIS A 1 198 ? 2.236 18.672 5.438 1 56.72 198 HIS A CA 1
ATOM 1536 C C . HIS A 1 198 ? 2.443 19.359 6.781 1 56.72 198 HIS A C 1
ATOM 1538 O O . HIS A 1 198 ? 2.158 20.562 6.926 1 56.72 198 HIS A O 1
ATOM 1544 N N . ILE A 1 199 ? 2.871 18.625 7.715 1 54.25 199 ILE A N 1
ATOM 1545 C CA . ILE A 1 199 ? 3.154 19.172 9.039 1 54.25 199 ILE A CA 1
ATOM 1546 C C . ILE A 1 199 ? 4.195 20.281 8.93 1 54.25 199 ILE A C 1
ATOM 1548 O O . ILE A 1 199 ? 4.047 21.344 9.547 1 54.25 199 ILE A O 1
ATOM 1552 N N . VAL A 1 200 ? 5.145 19.891 8.188 1 53.97 200 VAL A N 1
ATOM 1553 C CA . VAL A 1 200 ? 6.203 20.891 8.008 1 53.97 200 VAL A CA 1
ATOM 1554 C C . VAL A 1 200 ? 5.633 22.141 7.375 1 53.97 200 VAL A C 1
ATOM 1556 O O . VAL A 1 200 ? 5.949 23.266 7.797 1 53.97 200 VAL A O 1
ATOM 1559 N N . ARG A 1 201 ? 4.75 21.938 6.457 1 53.88 201 ARG A N 1
ATOM 1560 C CA . ARG A 1 201 ? 4.156 23.078 5.773 1 53.88 201 ARG A CA 1
ATOM 1561 C C . ARG A 1 201 ? 3.281 23.891 6.723 1 53.88 201 ARG A C 1
ATOM 1563 O O . ARG A 1 201 ? 3.354 25.125 6.742 1 53.88 201 ARG A O 1
ATOM 1570 N N . LEU A 1 202 ? 2.459 23.25 7.461 1 58.59 202 LEU A N 1
ATOM 1571 C CA . LEU A 1 202 ? 1.589 23.922 8.422 1 58.59 202 LEU A CA 1
ATOM 1572 C C . LEU A 1 202 ? 2.404 24.562 9.539 1 58.59 202 LEU A C 1
ATOM 1574 O O . LEU A 1 202 ? 2.07 25.656 10.008 1 58.59 202 LEU A O 1
ATOM 1578 N N . GLY A 1 203 ? 3.4 23.703 9.906 1 55.25 203 GLY A N 1
ATOM 1579 C CA . GLY A 1 203 ? 4.309 24.281 10.891 1 55.25 203 GLY A CA 1
ATOM 1580 C C . GLY A 1 203 ? 4.973 25.562 10.422 1 55.25 203 GLY A C 1
ATOM 1581 O O . GLY A 1 203 ? 5.066 26.531 11.172 1 55.25 203 GLY A O 1
ATOM 1582 N N . LEU A 1 204 ? 5.316 25.438 9.211 1 53.41 204 LEU A N 1
ATOM 1583 C CA . LEU A 1 204 ? 5.941 26.625 8.633 1 53.41 204 LEU A CA 1
ATOM 1584 C C . LEU A 1 204 ? 4.949 27.781 8.562 1 53.41 204 LEU A C 1
ATOM 1586 O O . LEU A 1 204 ? 5.312 28.922 8.836 1 53.41 204 LEU A O 1
ATOM 1590 N N . LEU A 1 205 ? 3.738 27.469 8.281 1 55.25 205 LEU A N 1
ATOM 1591 C CA . LEU A 1 205 ? 2.695 28.5 8.234 1 55.25 205 LEU A CA 1
ATOM 1592 C C . LEU A 1 205 ? 2.455 29.078 9.625 1 55.25 205 LEU A C 1
ATOM 1594 O O . LEU A 1 205 ? 2.377 30.297 9.773 1 55.25 205 LEU A O 1
ATOM 1598 N N . ALA A 1 206 ? 2.316 28.219 10.516 1 59.91 206 ALA A N 1
ATOM 1599 C CA . ALA A 1 206 ? 2.072 28.641 11.891 1 59.91 206 ALA A CA 1
ATOM 1600 C C . ALA A 1 206 ? 3.252 29.453 12.43 1 59.91 206 ALA A C 1
ATOM 1602 O O . ALA A 1 206 ? 3.064 30.484 13.07 1 59.91 206 ALA A O 1
ATOM 1603 N N . SER A 1 207 ? 4.449 28.906 12.047 1 58.31 207 SER A N 1
ATOM 1604 C CA . SER A 1 207 ? 5.66 29.578 12.484 1 58.31 207 SER A CA 1
ATOM 1605 C C . SER A 1 207 ? 5.793 30.953 11.82 1 58.31 207 SER A C 1
ATOM 1607 O O . SER A 1 207 ? 6.16 31.938 12.477 1 58.31 207 SER A O 1
ATOM 1609 N N . GLY A 1 208 ? 5.496 30.875 10.609 1 57.94 208 GLY A N 1
ATOM 1610 C CA . GLY A 1 208 ? 5.527 32.156 9.906 1 57.94 208 GLY A CA 1
ATOM 1611 C C . GLY A 1 208 ? 4.547 33.156 10.469 1 57.94 208 GLY A C 1
ATOM 1612 O O . GLY A 1 208 ? 4.895 34.344 10.656 1 57.94 208 GLY A O 1
ATOM 1613 N N . ALA A 1 209 ? 3.326 32.781 10.781 1 63.25 209 ALA A N 1
ATOM 1614 C CA . ALA A 1 209 ? 2.303 33.656 11.359 1 63.25 209 ALA A CA 1
ATOM 1615 C C . ALA A 1 209 ? 2.713 34.156 12.75 1 63.25 209 ALA A C 1
ATOM 1617 O O . ALA A 1 209 ? 2.521 35.312 13.086 1 63.25 209 ALA A O 1
ATOM 1618 N N . ALA A 1 210 ? 3.238 33.219 13.516 1 65.25 210 ALA A N 1
ATOM 1619 C CA . ALA A 1 210 ? 3.701 33.562 14.859 1 65.25 210 ALA A CA 1
ATOM 1620 C C . ALA A 1 210 ? 4.801 34.625 14.805 1 65.25 210 ALA A C 1
ATOM 1622 O O . ALA A 1 210 ? 4.82 35.562 15.609 1 65.25 210 ALA A O 1
ATOM 1623 N N . HIS A 1 211 ? 5.688 34.438 13.82 1 59.5 211 HIS A N 1
ATOM 1624 C CA . HIS A 1 211 ? 6.77 35.406 13.641 1 59.5 211 HIS A CA 1
ATOM 1625 C C . HIS A 1 211 ? 6.223 36.75 13.25 1 59.5 211 HIS A C 1
ATOM 1627 O O . HIS A 1 211 ? 6.637 37.781 13.805 1 59.5 211 HIS A O 1
ATOM 1633 N N . GLU A 1 212 ? 5.254 36.719 12.469 1 65.56 212 GLU A N 1
ATOM 1634 C CA . GLU A 1 212 ? 4.676 37.969 12 1 65.56 212 GLU A CA 1
ATOM 1635 C C . GLU A 1 212 ? 3.902 38.688 13.109 1 65.56 212 GLU A C 1
ATOM 1637 O O . GLU A 1 212 ? 3.867 39.906 13.164 1 65.56 212 GLU A O 1
ATOM 1642 N N . LEU A 1 213 ? 3.34 37.875 14.023 1 75.38 213 LEU A N 1
ATOM 1643 C CA . LEU A 1 213 ? 2.607 38.469 15.148 1 75.38 213 LEU A CA 1
ATOM 1644 C C . LEU A 1 213 ? 3.566 39.031 16.188 1 75.38 213 LEU A C 1
ATOM 1646 O O . LEU A 1 213 ? 3.219 39.969 16.922 1 75.38 213 LEU A O 1
ATOM 1650 N N . GLY A 1 214 ? 4.77 38.5 16.172 1 73 214 GLY A N 1
ATOM 1651 C CA . GLY A 1 214 ? 5.77 38.906 17.156 1 73 214 GLY A CA 1
ATOM 1652 C C . GLY A 1 214 ? 6.168 40.375 17.031 1 73 214 GLY A C 1
ATOM 1653 O O . GLY A 1 214 ? 6.32 41.062 18.031 1 73 214 GLY A O 1
ATOM 1654 N N . THR A 1 215 ? 6.23 40.812 15.828 1 72.38 215 THR A N 1
ATOM 1655 C CA . THR A 1 215 ? 6.711 42.156 15.562 1 72.38 215 THR A CA 1
ATOM 1656 C C . THR A 1 215 ? 5.703 43.188 16.047 1 72.38 215 THR A C 1
ATOM 1658 O O . THR A 1 215 ? 6.055 44.094 16.828 1 72.38 215 THR A O 1
ATOM 1661 N N . PRO A 1 216 ? 4.457 43.094 15.664 1 84.06 216 PRO A N 1
ATOM 1662 C CA . PRO A 1 216 ? 3.502 44.062 16.172 1 84.06 216 PRO A CA 1
ATOM 1663 C C . PRO A 1 216 ? 3.318 43.969 17.688 1 84.06 216 PRO A C 1
ATOM 1665 O O . PRO A 1 216 ? 3.164 45 18.359 1 84.06 216 PRO A O 1
ATOM 1668 N N . LEU A 1 217 ? 3.408 42.875 18.234 1 85.06 217 LEU A N 1
ATOM 1669 C CA . LEU A 1 217 ? 3.254 42.719 19.688 1 85.06 217 LEU A CA 1
ATOM 1670 C C . LEU A 1 217 ? 4.434 43.344 20.422 1 85.06 217 LEU A C 1
ATOM 1672 O O . LEU A 1 217 ? 4.258 43.906 21.5 1 85.06 217 LEU A O 1
ATOM 1676 N N . ALA A 1 218 ? 5.566 43.188 19.812 1 79.44 218 ALA A N 1
ATOM 1677 C CA . ALA A 1 218 ? 6.742 43.812 20.391 1 79.44 218 ALA A CA 1
ATOM 1678 C C . ALA A 1 218 ? 6.605 45.344 20.391 1 79.44 218 ALA A C 1
ATOM 1680 O O . ALA A 1 218 ? 6.922 46 21.375 1 79.44 218 ALA A O 1
ATOM 1681 N N . THR A 1 219 ? 6.168 45.875 19.359 1 84.56 219 THR A N 1
ATOM 1682 C CA . THR A 1 219 ? 5.945 47.312 19.234 1 84.56 219 THR A CA 1
ATOM 1683 C C . THR A 1 219 ? 4.934 47.812 20.266 1 84.56 219 THR A C 1
ATOM 1685 O O . THR A 1 219 ? 5.148 48.812 20.938 1 84.56 219 THR A O 1
ATOM 1688 N N . LEU A 1 220 ? 3.885 47.062 20.422 1 90.5 220 LEU A N 1
ATOM 1689 C CA . LEU A 1 220 ? 2.867 47.375 21.422 1 90.5 220 LEU A CA 1
ATOM 1690 C C . LEU A 1 220 ? 3.447 47.344 22.828 1 90.5 220 LEU A C 1
ATOM 1692 O O . LEU A 1 220 ? 3.182 48.25 23.641 1 90.5 220 LEU A O 1
ATOM 1696 N N . SER A 1 221 ? 4.25 46.375 23.031 1 88.5 221 SER A N 1
ATOM 1697 C CA . SER A 1 221 ? 4.859 46.219 24.344 1 88.5 221 SER A CA 1
ATOM 1698 C C . SER A 1 221 ? 5.758 47.406 24.688 1 88.5 221 SER A C 1
ATOM 1700 O O . SER A 1 221 ? 5.734 47.906 25.812 1 88.5 221 SER A O 1
ATOM 1702 N N . VAL A 1 222 ? 6.488 47.844 23.719 1 86.75 222 VAL A N 1
ATOM 1703 C CA . VAL A 1 222 ? 7.398 48.969 23.922 1 86.75 222 VAL A CA 1
ATOM 1704 C C . VAL A 1 222 ? 6.598 50.219 24.234 1 86.75 222 VAL A C 1
ATOM 1706 O O . VAL A 1 222 ? 6.91 50.969 25.188 1 86.75 222 VAL A O 1
A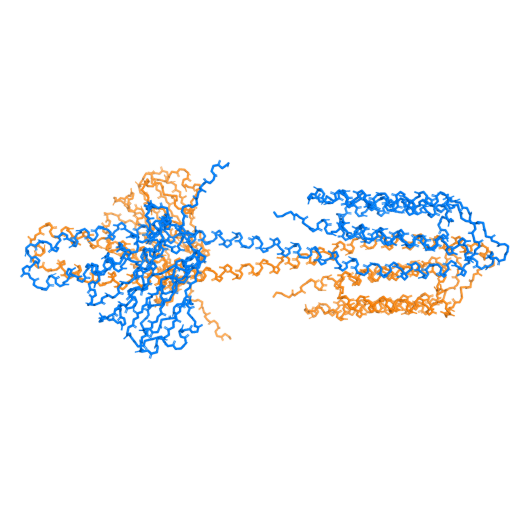TOM 1709 N N . ILE A 1 223 ? 5.574 50.438 23.516 1 91.31 223 ILE A N 1
ATOM 1710 C CA . ILE A 1 223 ? 4.762 51.656 23.688 1 91.31 223 ILE A CA 1
ATOM 1711 C C . ILE A 1 223 ? 4.086 51.625 25.062 1 91.31 223 ILE A C 1
ATOM 1713 O O . ILE A 1 223 ? 4.117 52.594 25.797 1 91.31 223 ILE A O 1
ATOM 1717 N N . VAL A 1 224 ? 3.543 50.5 25.391 1 92.06 224 VAL A N 1
ATOM 1718 C CA . VAL A 1 224 ? 2.809 50.375 26.641 1 92.06 224 VAL A CA 1
ATOM 1719 C C . VAL A 1 224 ? 3.768 50.5 27.828 1 92.06 224 VAL A C 1
ATOM 1721 O O . VAL A 1 224 ? 3.441 51.125 28.828 1 92.06 224 VAL A O 1
ATOM 1724 N N . ASN A 1 225 ? 4.922 50 27.672 1 88.5 225 ASN A N 1
ATOM 1725 C CA . ASN A 1 225 ? 5.934 50.094 28.734 1 88.5 225 ASN A CA 1
ATOM 1726 C C . ASN A 1 225 ? 6.379 51.562 28.922 1 88.5 225 ASN A C 1
ATOM 1728 O O . ASN A 1 225 ? 6.605 52 30.047 1 88.5 225 ASN A O 1
ATOM 1732 N N . ASP A 1 226 ? 6.535 52.25 27.844 1 89.88 226 ASP A N 1
ATOM 1733 C CA . ASP A 1 226 ? 6.891 53.656 27.906 1 89.88 226 ASP A CA 1
ATOM 1734 C C . ASP A 1 226 ? 5.805 54.469 28.609 1 89.88 226 ASP A C 1
ATOM 1736 O O . ASP A 1 226 ? 6.102 55.344 29.422 1 89.88 226 ASP A O 1
ATOM 1740 N N . TRP A 1 227 ? 4.59 54.156 28.344 1 91.25 227 TRP A N 1
ATOM 1741 C CA . TRP A 1 227 ? 3.467 54.906 28.906 1 91.25 227 TRP A CA 1
ATOM 1742 C C . TRP A 1 227 ? 3.324 54.625 30.391 1 91.25 227 TRP A C 1
ATOM 1744 O O . TRP A 1 227 ? 2.918 55.5 31.156 1 91.25 227 TRP A O 1
ATOM 1754 N N . ARG A 1 228 ? 3.67 53.438 30.75 1 89.06 228 ARG A N 1
ATOM 1755 C CA . ARG A 1 228 ? 3.609 53.094 32.156 1 89.06 228 ARG A CA 1
ATOM 1756 C C . ARG A 1 228 ? 4.492 54 33 1 89.06 228 ARG A C 1
ATOM 1758 O O . ARG A 1 228 ? 4.18 54.281 34.156 1 89.06 228 ARG A O 1
ATOM 1765 N N . ARG A 1 229 ? 5.469 54.625 32.406 1 87.38 229 ARG A N 1
ATOM 1766 C CA . ARG A 1 229 ? 6.449 55.438 33.125 1 87.38 229 ARG A CA 1
ATOM 1767 C C . ARG A 1 229 ? 6.109 56.906 33 1 87.38 229 ARG A C 1
ATOM 1769 O O . ARG A 1 229 ? 6.742 57.75 33.656 1 87.38 229 ARG A O 1
ATOM 1776 N N . MET A 1 230 ? 5.156 57.188 32.219 1 88.75 230 MET A N 1
ATOM 1777 C CA . MET A 1 230 ? 4.805 58.594 32.031 1 88.75 230 MET A CA 1
ATOM 1778 C C . MET A 1 230 ? 4.082 59.156 33.25 1 88.75 230 MET A C 1
ATOM 1780 O O . MET A 1 230 ? 3.17 58.531 33.781 1 88.75 230 MET A O 1
ATOM 1784 N N . PRO A 1 231 ? 4.391 60.375 33.688 1 88.62 231 PRO A N 1
ATOM 1785 C CA . PRO A 1 231 ? 3.764 61 34.844 1 88.62 231 PRO A CA 1
ATOM 1786 C C . PRO A 1 231 ? 2.258 61.188 34.688 1 88.62 231 PRO A C 1
ATOM 1788 O O . PRO A 1 231 ? 1.499 61 35.625 1 88.62 231 PRO A O 1
ATOM 1791 N N . VAL A 1 232 ? 1.839 61.469 33.531 1 87.56 232 VAL A N 1
ATOM 1792 C CA . VAL A 1 232 ? 0.424 61.719 33.25 1 87.56 232 VAL A CA 1
ATOM 1793 C C . VAL A 1 232 ? -0.376 60.469 33.5 1 87.56 232 VAL A C 1
ATOM 1795 O O . VAL A 1 232 ? -1.499 60.5 34 1 87.56 232 VAL A O 1
ATOM 1798 N N . VAL A 1 233 ? 0.227 59.344 33.188 1 87.88 233 VAL A N 1
ATOM 1799 C CA . VAL A 1 233 ? -0.436 58.031 33.344 1 87.88 233 VAL A CA 1
ATOM 1800 C C . VAL A 1 233 ? -0.396 57.594 34.781 1 87.88 233 VAL A C 1
ATOM 1802 O O . VAL A 1 233 ? -1.401 57.125 35.344 1 87.88 233 VAL A O 1
ATOM 1805 N N . LYS A 1 234 ? 0.687 57.812 35.438 1 88.06 234 LYS A N 1
ATOM 1806 C CA . LYS A 1 234 ? 0.838 57.438 36.844 1 88.06 234 LYS A CA 1
ATOM 1807 C C . LYS A 1 234 ? -0.097 58.25 37.75 1 88.06 234 LYS A C 1
ATOM 1809 O O . LYS A 1 234 ? -0.54 57.781 38.781 1 88.06 234 LYS A O 1
ATOM 1814 N N . GLY A 1 235 ? -0.287 59.469 37.312 1 86.81 235 GLY A N 1
ATOM 1815 C CA . GLY A 1 235 ? -1.095 60.375 38.094 1 86.81 235 GLY A CA 1
ATOM 1816 C C . GLY A 1 235 ? -2.584 60.094 38 1 86.81 235 GLY A C 1
ATOM 1817 O O . GLY A 1 235 ? -3.377 60.625 38.781 1 86.81 235 GLY A O 1
ATOM 1818 N N . ASP A 1 236 ? -3.021 59.312 37 1 89.69 236 ASP A N 1
ATOM 1819 C CA . ASP A 1 236 ? -4.422 58.969 36.781 1 89.69 236 ASP A CA 1
ATOM 1820 C C . ASP A 1 236 ? -4.66 57.469 37 1 89.69 236 ASP A C 1
ATOM 1822 O O . ASP A 1 236 ? -4.273 56.656 36.188 1 89.69 236 ASP A O 1
ATOM 1826 N N . PRO A 1 237 ? -5.34 57.156 38.062 1 90.62 237 PRO A N 1
ATOM 1827 C CA . PRO A 1 237 ? -5.527 55.75 38.406 1 90.62 237 PRO A CA 1
ATOM 1828 C C . PRO A 1 237 ? -6.223 54.938 37.312 1 90.62 237 PRO A C 1
ATOM 1830 O O . PRO A 1 237 ? -5.91 53.75 37.125 1 90.62 237 PRO A O 1
ATOM 1833 N N . ASP A 1 238 ? -7.164 55.5 36.656 1 89.62 238 ASP A N 1
ATOM 1834 C CA . ASP A 1 238 ? -7.875 54.812 35.594 1 89.62 238 ASP A CA 1
ATOM 1835 C C . ASP A 1 238 ? -6.941 54.5 34.438 1 89.62 238 ASP A C 1
ATOM 1837 O O . ASP A 1 238 ? -7 53.406 33.875 1 89.62 238 ASP A O 1
ATOM 1841 N N . MET A 1 239 ? -6.117 55.406 34.156 1 90.62 239 MET A N 1
ATOM 1842 C CA . MET A 1 239 ? -5.164 55.219 33.062 1 90.62 239 MET A CA 1
ATOM 1843 C C . MET A 1 239 ? -4.125 54.156 33.438 1 90.62 239 MET A C 1
ATOM 1845 O O . MET A 1 239 ? -3.725 53.344 32.594 1 90.62 239 MET A O 1
ATOM 1849 N N . ALA A 1 240 ? -3.746 54.219 34.656 1 91.25 240 ALA A N 1
ATOM 1850 C CA . ALA A 1 240 ? -2.768 53.25 35.156 1 91.25 240 ALA A CA 1
ATOM 1851 C C . ALA A 1 240 ? -3.332 51.844 35.094 1 91.25 240 ALA A C 1
ATOM 1853 O O . ALA A 1 240 ? -2.619 50.906 34.75 1 91.25 240 ALA A O 1
ATOM 1854 N N . GLU A 1 241 ? -4.562 51.688 35.406 1 91.25 241 GLU A N 1
ATOM 1855 C CA . GLU A 1 241 ? -5.223 50.375 35.344 1 91.25 241 GLU A CA 1
ATOM 1856 C C . GLU A 1 241 ? -5.344 49.875 33.906 1 91.25 241 GLU A C 1
ATOM 1858 O O . GLU A 1 241 ? -5.176 48.688 33.625 1 91.25 241 GLU A O 1
ATOM 1863 N N . ASP A 1 242 ? -5.66 50.75 33.062 1 92.69 242 ASP A N 1
ATOM 1864 C CA . ASP A 1 242 ? -5.777 50.406 31.641 1 92.69 242 ASP A CA 1
ATOM 1865 C C . ASP A 1 242 ? -4.434 49.906 31.078 1 92.69 242 ASP A C 1
ATOM 1867 O O . ASP A 1 242 ? -4.379 48.969 30.312 1 92.69 242 ASP A O 1
ATOM 1871 N N . ILE A 1 243 ? -3.451 50.625 31.406 1 92.31 243 ILE A N 1
ATOM 1872 C CA . ILE A 1 243 ? -2.121 50.281 30.922 1 92.31 243 ILE A CA 1
ATOM 1873 C C . ILE A 1 243 ? -1.715 48.906 31.453 1 92.31 243 ILE A C 1
ATOM 1875 O O . ILE A 1 243 ? -1.124 48.094 30.75 1 92.31 243 ILE A O 1
ATOM 1879 N N . ALA A 1 244 ? -2.035 48.688 32.688 1 88.62 244 ALA A N 1
ATOM 1880 C CA . ALA A 1 244 ? -1.755 47.406 33.25 1 88.62 244 ALA A CA 1
ATOM 1881 C C . ALA A 1 244 ? -2.514 46.281 32.531 1 88.62 244 ALA A C 1
ATOM 1883 O O . ALA A 1 244 ? -1.964 45.219 32.281 1 88.62 244 ALA A O 1
ATOM 1884 N N . GLU A 1 245 ? -3.703 46.562 32.281 1 90.38 245 GLU A N 1
ATOM 1885 C CA . GLU A 1 245 ? -4.523 45.594 31.531 1 90.38 245 GLU A CA 1
ATOM 1886 C C . GLU A 1 245 ? -3.959 45.344 30.141 1 90.38 245 GLU A C 1
ATOM 1888 O O . GLU A 1 245 ? -3.908 44.219 29.672 1 90.38 245 GLU A O 1
ATOM 1893 N N . MET A 1 246 ? -3.592 46.375 29.438 1 92.25 246 MET A N 1
ATOM 1894 C CA . MET A 1 246 ? -2.996 46.25 28.109 1 92.25 246 MET A CA 1
AT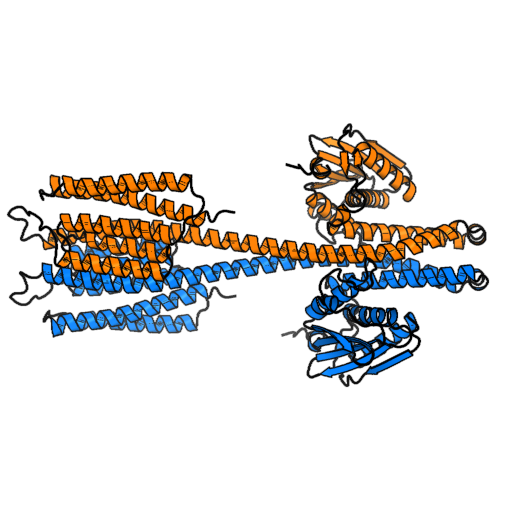OM 1895 C C . MET A 1 246 ? -1.735 45.375 28.172 1 92.25 246 MET A C 1
ATOM 1897 O O . MET A 1 246 ? -1.534 44.531 27.312 1 92.25 246 MET A O 1
ATOM 1901 N N . GLN A 1 247 ? -0.973 45.688 29.141 1 87.81 247 GLN A N 1
ATOM 1902 C CA . GLN A 1 247 ? 0.258 44.938 29.297 1 87.81 247 GLN A CA 1
ATOM 1903 C C . GLN A 1 247 ? -0.041 43.438 29.5 1 87.81 247 GLN A C 1
ATOM 1905 O O . GLN A 1 247 ? 0.632 42.594 28.938 1 87.81 247 GLN A O 1
ATOM 1910 N N . ASN A 1 248 ? -1.003 43.188 30.281 1 81.75 248 ASN A N 1
ATOM 1911 C CA . ASN A 1 248 ? -1.413 41.812 30.516 1 81.75 248 ASN A CA 1
ATOM 1912 C C . ASN A 1 248 ? -1.89 41.125 29.234 1 81.75 248 ASN A C 1
ATOM 1914 O O . ASN A 1 248 ? -1.542 39.969 28.984 1 81.75 248 ASN A O 1
ATOM 1918 N N . GLN A 1 249 ? -2.684 41.844 28.516 1 86.25 249 GLN A N 1
ATOM 1919 C CA . GLN A 1 249 ? -3.209 41.281 27.281 1 86.25 249 GLN A CA 1
ATOM 1920 C C . GLN A 1 249 ? -2.092 41.031 26.266 1 86.25 249 GLN A C 1
ATOM 1922 O O . GLN A 1 249 ? -2.107 40.031 25.531 1 86.25 249 GLN A O 1
ATOM 1927 N N . ILE A 1 250 ? -1.177 41.938 26.109 1 86.44 250 ILE A N 1
ATOM 1928 C CA . ILE A 1 250 ? -0.045 41.812 25.203 1 86.44 250 ILE A CA 1
ATOM 1929 C C . ILE A 1 250 ? 0.79 40.594 25.609 1 86.44 250 ILE A C 1
ATOM 1931 O O . ILE A 1 250 ? 1.188 39.781 24.75 1 86.44 250 ILE A O 1
ATOM 1935 N N . ASN A 1 251 ? 0.998 40.469 26.859 1 76.19 251 ASN A N 1
ATOM 1936 C CA . ASN A 1 251 ? 1.753 39.312 27.359 1 76.19 251 ASN A CA 1
ATOM 1937 C C . ASN A 1 251 ? 1.047 38 27.047 1 76.19 251 ASN A C 1
ATOM 1939 O O . ASN A 1 251 ? 1.695 37 26.703 1 76.19 251 ASN A O 1
ATOM 1943 N N . ARG A 1 252 ? -0.162 38 27.156 1 74.25 252 ARG A N 1
ATOM 1944 C CA . ARG A 1 252 ? -0.953 36.812 26.812 1 74.25 252 ARG A CA 1
ATOM 1945 C C . ARG A 1 252 ? -0.804 36.469 25.328 1 74.25 252 ARG A C 1
ATOM 1947 O O . ARG A 1 252 ? -0.618 35.312 24.969 1 74.25 252 ARG A O 1
ATOM 1954 N N . CYS A 1 253 ? -0.943 37.438 24.453 1 81.06 253 CYS A N 1
ATOM 1955 C CA . CYS A 1 253 ? -0.761 37.25 23.016 1 81.06 253 CYS A CA 1
ATOM 1956 C C . CYS A 1 253 ? 0.618 36.656 22.719 1 81.06 253 CYS A C 1
ATOM 1958 O O . CYS A 1 253 ? 0.748 35.719 21.922 1 81.06 253 CYS A O 1
ATOM 1960 N N . LYS A 1 254 ? 1.621 37.219 23.344 1 73 254 LYS A N 1
ATOM 1961 C CA . LYS A 1 254 ? 2.988 36.75 23.141 1 73 254 LYS A CA 1
ATOM 1962 C C . LYS A 1 254 ? 3.139 35.281 23.547 1 73 254 LYS A C 1
ATOM 1964 O O . LYS A 1 254 ? 3.828 34.5 22.875 1 73 254 LYS A O 1
ATOM 1969 N N . ALA A 1 255 ? 2.445 35 24.562 1 65.06 255 ALA A N 1
ATOM 1970 C CA . ALA A 1 255 ? 2.477 33.594 25.031 1 65.06 255 ALA A CA 1
ATOM 1971 C C . ALA A 1 255 ? 1.824 32.656 24.016 1 65.06 255 ALA A C 1
ATOM 1973 O O . ALA A 1 255 ? 2.338 31.578 23.75 1 65.06 255 ALA A O 1
ATOM 1974 N N . ILE A 1 256 ? 0.726 33.031 23.531 1 68.5 256 ILE A N 1
ATOM 1975 C CA . ILE A 1 256 ? -0.003 32.219 22.562 1 68.5 256 ILE A CA 1
ATOM 1976 C C . ILE A 1 256 ? 0.84 32.062 21.297 1 68.5 256 ILE A C 1
ATOM 1978 O O . ILE A 1 256 ? 0.96 30.953 20.766 1 68.5 256 ILE A O 1
ATOM 1982 N N . VAL A 1 257 ? 1.447 33.094 20.781 1 71.19 257 VAL A N 1
ATOM 1983 C CA . VAL A 1 257 ? 2.281 33.094 19.578 1 71.19 257 VAL A CA 1
ATOM 1984 C C . VAL A 1 257 ? 3.488 32.188 19.797 1 71.19 257 VAL A C 1
ATOM 1986 O O . VAL A 1 257 ? 3.85 31.406 18.922 1 71.19 257 VAL A O 1
ATOM 1989 N N . SER A 1 258 ? 4.059 32.344 20.922 1 63.5 258 SER A N 1
ATOM 1990 C CA . SER A 1 258 ? 5.195 31.5 21.266 1 63.5 258 SER A CA 1
ATOM 1991 C C . SER A 1 258 ? 4.805 30.031 21.266 1 63.5 258 SER A C 1
ATOM 1993 O O . SER A 1 258 ? 5.574 29.172 20.828 1 63.5 258 SER A O 1
ATOM 1995 N N . GLY A 1 259 ? 3.688 29.75 21.766 1 60.31 259 GLY A N 1
ATOM 1996 C CA . GLY A 1 259 ? 3.17 28.391 21.766 1 60.31 259 GLY A CA 1
ATOM 1997 C C . GLY A 1 259 ? 3 27.828 20.359 1 60.31 259 GLY A C 1
ATOM 1998 O O . GLY A 1 259 ? 3.326 26.656 20.109 1 60.31 259 GLY A O 1
ATOM 1999 N N . ILE A 1 260 ? 2.457 28.641 19.469 1 62.44 260 ILE A N 1
ATOM 2000 C CA . ILE A 1 260 ? 2.27 28.234 18.078 1 62.44 260 ILE A CA 1
ATOM 2001 C C . ILE A 1 260 ? 3.623 27.906 17.453 1 62.44 260 ILE A C 1
ATOM 2003 O O . ILE A 1 260 ? 3.764 26.906 16.75 1 62.44 260 ILE A O 1
ATOM 2007 N N . LEU A 1 261 ? 4.586 28.75 17.609 1 58.62 261 LEU A N 1
ATOM 2008 C CA . LEU A 1 261 ? 5.926 28.578 17.062 1 58.62 261 LEU A CA 1
ATOM 2009 C C . LEU A 1 261 ? 6.551 27.281 17.562 1 58.62 261 LEU A C 1
ATOM 2011 O O . LEU A 1 261 ? 7.176 26.547 16.797 1 58.62 261 LEU A O 1
ATOM 2015 N N . LEU A 1 262 ? 6.262 27.031 18.688 1 53.94 262 LEU A N 1
ATOM 2016 C CA . LEU A 1 262 ? 6.801 25.828 19.312 1 53.94 262 LEU A CA 1
ATOM 2017 C C . LEU A 1 262 ? 6.16 24.578 18.719 1 53.94 262 LEU A C 1
ATOM 2019 O O . LEU A 1 262 ? 6.852 23.594 18.453 1 53.94 262 LEU A O 1
ATOM 2023 N N . SER A 1 263 ? 4.914 24.719 18.578 1 55.44 263 SER A N 1
ATOM 2024 C CA . SER A 1 263 ? 4.18 23.562 18.047 1 55.44 263 SER A CA 1
ATOM 2025 C C . SER A 1 263 ? 4.59 23.266 16.609 1 55.44 263 SER A C 1
ATOM 2027 O O . SER A 1 263 ? 4.48 22.109 16.156 1 55.44 263 SER A O 1
ATOM 2029 N N . SER A 1 264 ? 4.996 24.328 15.898 1 54.69 264 SER A N 1
ATOM 2030 C CA . SER A 1 264 ? 5.391 24.156 14.508 1 54.69 264 SER A CA 1
ATOM 2031 C C . SER A 1 264 ? 6.824 23.625 14.398 1 54.69 264 SER A C 1
ATOM 2033 O O . SER A 1 264 ? 7.305 23.344 13.297 1 54.69 264 SER A O 1
ATOM 2035 N N . GLY A 1 265 ? 7.406 23.359 15.453 1 51 265 GLY A N 1
ATOM 2036 C CA . GLY A 1 265 ? 8.766 22.844 15.453 1 51 265 GLY A CA 1
ATOM 2037 C C . GLY A 1 265 ? 9.812 23.922 15.297 1 51 265 GLY A C 1
ATOM 2038 O O . GLY A 1 265 ? 11.016 23.641 15.289 1 51 265 GLY A O 1
ATOM 2039 N N . GLU A 1 266 ? 9.57 25.047 14.789 1 47.06 266 GLU A N 1
ATOM 2040 C CA . GLU A 1 266 ? 10.523 26.094 14.445 1 47.06 266 GLU A CA 1
ATOM 2041 C C . GLU A 1 266 ? 11.125 26.734 15.695 1 47.06 266 GLU A C 1
ATOM 2043 O O . GLU A 1 266 ? 12.086 27.5 15.617 1 47.06 266 GLU A O 1
ATOM 2048 N N . ALA A 1 267 ? 10.492 26.594 16.797 1 46.72 267 ALA A N 1
ATOM 2049 C CA . ALA A 1 267 ? 11.039 27.297 17.953 1 46.72 267 ALA A CA 1
ATOM 2050 C C . ALA A 1 267 ? 12.477 26.875 18.234 1 46.72 267 ALA A C 1
ATOM 2052 O O . ALA A 1 267 ? 13.156 27.469 19.078 1 46.72 267 ALA A O 1
ATOM 2053 N N . ARG A 1 268 ? 12.945 25.875 17.594 1 45.06 268 ARG A N 1
ATOM 2054 C CA . ARG A 1 268 ? 14.219 25.344 18.078 1 45.06 268 ARG A CA 1
ATOM 2055 C C . ARG A 1 268 ? 15.367 26.297 17.734 1 45.06 268 ARG A C 1
ATOM 2057 O O . ARG A 1 268 ? 16.422 26.266 18.375 1 45.06 268 ARG A O 1
ATOM 2064 N N . GLY A 1 269 ? 15.297 27.094 16.641 1 38.28 269 GLY A N 1
ATOM 2065 C CA . GLY A 1 269 ? 16.562 27.594 16.125 1 38.28 269 GLY A CA 1
ATOM 2066 C C . GLY A 1 269 ? 17.062 28.828 16.859 1 38.28 269 GLY A C 1
ATOM 2067 O O . GLY A 1 269 ? 18.266 29.062 16.922 1 38.28 269 GLY A O 1
ATOM 2068 N N . GLU A 1 270 ? 16.375 29.844 17.047 1 39.78 270 GLU A N 1
ATOM 2069 C CA . GLU A 1 270 ? 17.078 31.125 17.156 1 39.78 270 GLU A CA 1
ATOM 2070 C C . GLU A 1 270 ? 17.703 31.281 18.547 1 39.78 270 GLU A C 1
ATOM 2072 O O . GLU A 1 270 ? 18.656 32.062 18.719 1 39.78 270 GLU A O 1
ATOM 2077 N N . GLY A 1 271 ? 17.312 30.781 19.641 1 40.75 271 GLY A N 1
ATOM 2078 C CA . GLY A 1 271 ? 17.938 31.219 20.875 1 40.75 271 GLY A CA 1
ATOM 2079 C C . GLY A 1 271 ? 18.531 30.094 21.688 1 40.75 271 GLY A C 1
ATOM 2080 O O . GLY A 1 271 ? 18.078 29.797 22.797 1 40.75 271 GLY A O 1
ATOM 2081 N N . THR A 1 272 ? 19.234 29.406 21.031 1 45 272 THR A N 1
ATOM 2082 C CA . THR A 1 272 ? 19.891 28.266 21.672 1 45 272 THR A CA 1
ATOM 2083 C C . THR A 1 272 ? 20.984 28.75 22.625 1 45 272 THR A C 1
ATOM 2085 O O . THR A 1 272 ? 22.016 29.25 22.188 1 45 272 THR A O 1
ATOM 2088 N N . LEU A 1 273 ? 20.703 29.359 23.672 1 48.84 273 LEU A N 1
ATOM 2089 C CA . LEU A 1 273 ? 21.766 29.578 24.641 1 48.84 273 LEU A CA 1
ATOM 2090 C C . LEU A 1 273 ? 22.094 28.281 25.391 1 48.84 273 LEU A C 1
ATOM 2092 O O . LEU A 1 273 ? 21.203 27.531 25.766 1 48.84 273 LEU A O 1
ATOM 2096 N N . ARG A 1 274 ? 23.328 27.875 25.312 1 59.66 274 ARG A N 1
ATOM 2097 C CA . ARG A 1 274 ? 23.844 26.75 26.078 1 59.66 274 ARG A CA 1
ATOM 2098 C C . ARG A 1 274 ? 23.703 26.984 27.578 1 59.66 274 ARG A C 1
ATOM 2100 O O . ARG A 1 274 ? 24.266 27.953 28.109 1 59.66 274 ARG A O 1
ATOM 2107 N N . THR A 1 275 ? 22.688 26.5 28.234 1 72.62 275 THR A N 1
ATOM 2108 C CA . THR A 1 275 ? 22.5 26.594 29.688 1 72.62 275 THR A CA 1
ATOM 2109 C C . THR A 1 275 ? 22.297 25.203 30.281 1 72.62 275 THR A C 1
ATOM 2111 O O . THR A 1 275 ? 22.359 24.203 29.578 1 72.62 275 THR A O 1
ATOM 2114 N N . THR A 1 276 ? 22.531 25.031 31.641 1 80.12 276 THR A N 1
ATOM 2115 C CA . THR A 1 276 ? 22.219 23.781 32.344 1 80.12 276 THR A CA 1
ATOM 2116 C C . THR A 1 276 ? 20.719 23.688 32.625 1 80.12 276 THR A C 1
ATOM 2118 O O . THR A 1 276 ? 20.016 24.703 32.625 1 80.12 276 THR A O 1
ATOM 2121 N N . VAL A 1 277 ? 20.25 22.547 32.812 1 82.38 277 VAL A N 1
ATOM 2122 C CA . VAL A 1 277 ? 18.828 22.328 33.094 1 82.38 277 VAL A CA 1
ATOM 2123 C C . VAL A 1 277 ? 18.438 23.109 34.344 1 82.38 277 VAL A C 1
ATOM 2125 O O . VAL A 1 277 ? 17.375 23.719 34.406 1 82.38 277 VAL A O 1
ATOM 2128 N N . THR A 1 278 ? 19.406 23.078 35.344 1 86.5 278 THR A N 1
ATOM 2129 C CA . THR A 1 278 ? 19.156 23.75 36.594 1 86.5 278 THR A CA 1
ATOM 2130 C C . THR A 1 278 ? 19 25.25 36.406 1 86.5 278 THR A C 1
ATOM 2132 O O . THR A 1 278 ? 18.047 25.859 36.875 1 86.5 278 THR A O 1
ATOM 2135 N N . ALA A 1 279 ? 19.906 25.781 35.656 1 84.94 279 ALA A N 1
ATOM 2136 C CA . ALA A 1 279 ? 19.891 27.219 35.438 1 84.94 279 ALA A CA 1
ATOM 2137 C C . ALA A 1 279 ? 18.703 27.625 34.562 1 84.94 279 ALA A C 1
ATOM 2139 O O . ALA A 1 279 ? 18.078 28.656 34.812 1 84.94 279 ALA A O 1
ATOM 2140 N N . PHE A 1 280 ? 18.422 26.812 33.688 1 82.69 280 PHE A N 1
ATOM 2141 C CA . PHE A 1 280 ? 17.297 27.078 32.781 1 82.69 280 PHE A CA 1
ATOM 2142 C C . PHE A 1 280 ? 15.992 27.156 33.562 1 82.69 280 PHE A C 1
ATOM 2144 O O . PHE A 1 280 ? 15.203 28.078 33.375 1 82.69 280 PHE A O 1
ATOM 2151 N N . LEU A 1 281 ? 15.812 26.203 34.5 1 88.38 281 LEU A N 1
ATOM 2152 C CA . LEU A 1 281 ? 14.57 26.141 35.25 1 88.38 281 LEU A CA 1
ATOM 2153 C C . LEU A 1 281 ? 14.5 27.281 36.281 1 88.38 281 LEU A C 1
ATOM 2155 O O . LEU A 1 281 ? 13.43 27.859 36.469 1 88.38 281 LEU A O 1
ATOM 2159 N N . ASP A 1 282 ? 15.641 27.578 36.906 1 90 282 ASP A N 1
ATOM 2160 C CA . ASP A 1 282 ? 15.695 28.672 37.844 1 90 282 ASP A CA 1
ATOM 2161 C C . ASP A 1 282 ? 15.32 30 37.188 1 90 282 ASP A C 1
ATOM 2163 O O . ASP A 1 282 ? 14.516 30.766 37.719 1 90 282 ASP A O 1
ATOM 2167 N N . ASP A 1 283 ? 15.883 30.156 36.031 1 84.06 283 ASP A N 1
ATOM 2168 C CA . ASP A 1 283 ? 15.617 31.391 35.312 1 84.06 283 ASP A CA 1
ATOM 2169 C C . ASP A 1 283 ? 14.164 31.453 34.844 1 84.06 283 ASP A C 1
ATOM 2171 O O . ASP A 1 283 ? 13.531 32.5 34.938 1 84.06 283 ASP A O 1
ATOM 2175 N N . LEU A 1 284 ? 13.734 30.391 34.438 1 85.62 284 LEU A N 1
ATOM 2176 C CA . LEU A 1 284 ? 12.367 30.281 33.938 1 85.62 284 LEU A CA 1
ATOM 2177 C C . LEU A 1 284 ? 11.359 30.609 35.031 1 85.62 284 LEU A C 1
ATOM 2179 O O . LEU A 1 284 ? 10.438 31.391 34.812 1 85.62 284 LEU A O 1
ATOM 2183 N N . VAL A 1 285 ? 11.523 29.984 36.219 1 91.62 285 VAL A N 1
ATOM 2184 C CA . VAL A 1 285 ? 10.602 30.188 37.312 1 91.62 285 VAL A CA 1
ATOM 2185 C C . VAL A 1 285 ? 10.695 31.625 37.812 1 91.62 285 VAL A C 1
ATOM 2187 O O . VAL A 1 285 ? 9.68 32.25 38.125 1 91.62 285 VAL A O 1
ATOM 2190 N N . ALA A 1 286 ? 11.883 32.188 37.844 1 88.75 286 ALA A N 1
ATOM 2191 C CA . ALA A 1 286 ? 12.078 33.562 38.25 1 88.75 286 ALA A CA 1
ATOM 2192 C C . ALA A 1 286 ? 11.359 34.531 37.281 1 88.75 286 ALA A C 1
ATOM 2194 O O . ALA A 1 286 ? 10.68 35.438 37.719 1 88.75 286 ALA A O 1
ATOM 2195 N N . GLU A 1 287 ? 11.562 34.219 36.094 1 80.56 287 GLU A N 1
ATOM 2196 C CA . GLU A 1 287 ? 10.906 35.031 35.062 1 80.56 287 GLU A CA 1
ATOM 2197 C C . GLU A 1 287 ? 9.383 34.969 35.188 1 80.56 287 GLU A C 1
ATOM 2199 O O . GLU A 1 287 ? 8.695 35.969 35.094 1 80.56 287 GLU A O 1
ATOM 2204 N N . TRP A 1 288 ? 8.922 33.781 35.406 1 84.56 288 TRP A N 1
ATOM 2205 C CA . TRP A 1 288 ? 7.484 33.562 35.531 1 84.56 288 TRP A CA 1
ATOM 2206 C C . TRP A 1 288 ? 6.941 34.312 36.75 1 84.56 288 TRP A C 1
ATOM 2208 O O . TRP A 1 288 ? 5.895 34.969 36.688 1 84.56 288 TRP A O 1
ATOM 2218 N N . LYS A 1 289 ? 7.645 34.25 37.875 1 86.5 289 LYS A N 1
ATOM 2219 C CA . LYS A 1 289 ? 7.258 34.938 39.094 1 86.5 289 LYS A CA 1
ATOM 2220 C C . LYS A 1 289 ? 7.195 36.469 38.906 1 86.5 289 LYS A C 1
ATOM 2222 O O . LYS A 1 289 ? 6.273 37.125 39.375 1 86.5 289 LYS A O 1
ATOM 2227 N N . ASP A 1 290 ? 8.086 36.906 38.125 1 78.81 290 ASP A N 1
ATOM 2228 C CA . ASP A 1 290 ? 8.172 38.344 37.906 1 78.81 290 ASP A CA 1
ATOM 2229 C C . ASP A 1 290 ? 7.027 38.812 37 1 78.81 290 ASP A C 1
ATOM 2231 O O . ASP A 1 290 ? 6.5 39.906 37.219 1 78.81 290 ASP A O 1
ATOM 2235 N N . SER A 1 291 ? 6.707 37.906 36.219 1 71.12 291 SER A N 1
ATOM 2236 C CA . SER A 1 291 ? 5.719 38.281 35.219 1 71.12 291 SER A CA 1
ATOM 2237 C C . SER A 1 291 ? 4.301 38.156 35.75 1 71.12 291 SER A C 1
ATOM 2239 O O . SER A 1 291 ? 3.424 38.969 35.469 1 71.12 291 SER A O 1
ATOM 2241 N N . ARG A 1 292 ? 4.031 37.125 36.531 1 74.5 292 ARG A N 1
ATOM 2242 C CA . ARG A 1 292 ? 2.666 36.781 36.938 1 74.5 292 ARG A CA 1
ATOM 2243 C C . ARG A 1 292 ? 2.428 37.156 38.406 1 74.5 292 ARG A C 1
ATOM 2245 O O . ARG A 1 292 ? 1.282 37.25 38.844 1 74.5 292 ARG A O 1
ATOM 2252 N N . SER A 1 293 ? 3.412 37.438 39.156 1 78.88 293 SER A N 1
ATOM 2253 C CA . SER A 1 293 ? 3.371 37.812 40.562 1 78.88 293 SER A CA 1
ATOM 2254 C C . SER A 1 293 ? 2.412 36.938 41.344 1 78.88 293 SER A C 1
ATOM 2256 O O . SER A 1 293 ? 1.476 37.438 41.969 1 78.88 293 SER A O 1
ATOM 2258 N N . PRO A 1 294 ? 2.713 35.656 41.375 1 82.81 294 PRO A N 1
ATOM 2259 C CA . PRO A 1 294 ? 1.878 34.781 42.188 1 82.81 294 PRO A CA 1
ATOM 2260 C C . PRO A 1 294 ? 2.02 35.031 43.688 1 82.81 294 PRO A C 1
ATOM 2262 O O . PRO A 1 294 ? 3.045 35.562 44.125 1 82.81 294 PRO A O 1
ATOM 2265 N N . ALA A 1 295 ? 0.975 34.75 44.375 1 86.44 295 ALA A N 1
ATOM 2266 C CA . ALA A 1 295 ? 0.979 35 45.812 1 86.44 295 ALA A CA 1
ATOM 2267 C C . ALA A 1 295 ? 2.018 34.125 46.531 1 86.44 295 ALA A C 1
ATOM 2269 O O . ALA A 1 295 ? 2.789 34.594 47.344 1 86.44 295 ALA A O 1
ATOM 2270 N N . CYS A 1 296 ? 2.078 32.844 46.281 1 92.38 296 CYS A N 1
ATOM 2271 C CA . CYS A 1 296 ? 3.025 31.922 46.875 1 92.38 296 CYS A CA 1
ATOM 2272 C C . CYS A 1 296 ? 3.457 30.859 45.906 1 92.38 296 CYS A C 1
ATOM 2274 O O . CYS A 1 296 ? 2.617 30.25 45.219 1 92.38 296 CYS A O 1
ATOM 2276 N N . VAL A 1 297 ? 4.73 30.703 45.75 1 94.44 297 VAL A N 1
ATOM 2277 C CA . VAL A 1 297 ? 5.281 29.672 44.875 1 94.44 297 VAL A CA 1
ATOM 2278 C C . VAL A 1 297 ? 6.281 28.812 45.656 1 94.44 297 VAL A C 1
ATOM 2280 O O . VAL A 1 297 ? 7.211 29.328 46.281 1 94.44 297 VAL A O 1
ATOM 2283 N N . ASP A 1 298 ? 6.074 27.516 45.812 1 95.19 298 ASP A N 1
ATOM 2284 C CA . ASP A 1 298 ? 7.035 26.547 46.344 1 95.19 298 ASP A CA 1
ATOM 2285 C C . ASP A 1 298 ? 7.84 25.891 45.219 1 95.19 298 ASP A C 1
ATOM 2287 O O . ASP A 1 298 ? 7.309 25.094 44.469 1 95.19 298 ASP A O 1
ATOM 2291 N N . TYR A 1 299 ? 9 26.281 45.062 1 94.88 299 TYR A N 1
ATOM 2292 C CA . TYR A 1 299 ? 9.852 25.781 43.969 1 94.88 299 TYR A CA 1
ATOM 2293 C C . TYR A 1 299 ? 11 24.953 44.531 1 94.88 299 TYR A C 1
ATOM 2295 O O . TYR A 1 299 ? 11.789 25.438 45.344 1 94.88 299 TYR A O 1
ATOM 2303 N N . ASP A 1 300 ? 11.047 23.672 44.188 1 93.94 300 ASP A N 1
ATOM 2304 C CA . ASP A 1 300 ? 12.109 22.75 44.562 1 93.94 300 ASP A CA 1
ATOM 2305 C C . ASP A 1 300 ? 12.836 22.219 43.344 1 93.94 300 ASP A C 1
ATOM 2307 O O . ASP A 1 300 ? 12.266 21.453 42.531 1 93.94 300 ASP A O 1
ATOM 2311 N N . ASN A 1 301 ? 14.008 22.625 43.062 1 92.94 301 ASN A N 1
ATOM 2312 C CA . ASN A 1 301 ? 14.828 22.156 41.938 1 92.94 301 ASN A CA 1
ATOM 2313 C C . ASN A 1 301 ? 15.883 21.156 42.406 1 92.94 301 ASN A C 1
ATOM 2315 O O . ASN A 1 301 ? 16.953 21.547 42.875 1 92.94 301 ASN A O 1
ATOM 2319 N N . SER A 1 302 ? 15.617 19.938 42.312 1 87.94 302 SER A N 1
ATOM 2320 C CA . SER A 1 302 ? 16.531 18.891 42.75 1 87.94 302 SER A CA 1
ATOM 2321 C C . SER A 1 302 ? 17.281 18.297 41.562 1 87.94 302 SER A C 1
ATOM 2323 O O . SER A 1 302 ? 17.906 17.234 41.656 1 87.94 302 SER A O 1
ATOM 2325 N N . VAL A 1 303 ? 17.188 19.062 40.438 1 82.44 303 VAL A N 1
ATOM 2326 C CA . VAL A 1 303 ? 17.859 18.562 39.25 1 82.44 303 VAL A CA 1
ATOM 2327 C C . VAL A 1 303 ? 19.359 18.812 39.344 1 82.44 303 VAL A C 1
ATOM 2329 O O . VAL A 1 303 ? 19.797 19.953 39.5 1 82.44 303 VAL A O 1
ATOM 2332 N N . ARG A 1 304 ? 20.203 17.984 39.906 1 70.69 304 ARG A N 1
ATOM 2333 C CA . ARG A 1 304 ? 21.656 18.141 40.031 1 70.69 304 ARG A CA 1
ATOM 2334 C C . ARG A 1 304 ? 22.359 17.781 38.719 1 70.69 304 ARG A C 1
ATOM 2336 O O . ARG A 1 304 ? 23.344 17.031 38.75 1 70.69 304 ARG A O 1
ATOM 2343 N N . SER A 1 305 ? 21.641 18.156 37.531 1 64.56 305 SER A N 1
ATOM 2344 C CA . SER A 1 305 ? 22.312 17.766 36.281 1 64.56 305 SER A CA 1
ATOM 2345 C C . SER A 1 305 ? 23.031 18.953 35.656 1 64.56 305 SER A C 1
ATOM 2347 O O . SER A 1 305 ? 22.5 20.062 35.656 1 64.56 305 SER A O 1
ATOM 2349 N N . ARG A 1 306 ? 24.375 18.781 35.375 1 60.53 306 ARG A N 1
ATOM 2350 C CA . ARG A 1 306 ? 25.234 19.766 34.688 1 60.53 306 ARG A CA 1
ATOM 2351 C C . ARG A 1 306 ? 25.141 19.625 33.188 1 60.53 306 ARG A C 1
ATOM 2353 O O . ARG A 1 306 ? 25.969 20.172 32.469 1 60.53 306 ARG A O 1
ATOM 2360 N N . GLU A 1 307 ? 24.141 18.797 32.812 1 64.44 307 GLU A N 1
ATOM 2361 C CA . GLU A 1 307 ? 24.094 18.578 31.359 1 64.44 307 GLU A CA 1
ATOM 2362 C C . GLU A 1 307 ? 23.594 19.812 30.641 1 64.44 307 GLU A C 1
ATOM 2364 O O . GLU A 1 307 ? 22.672 20.484 31.094 1 64.44 307 GLU A O 1
ATOM 2369 N N . GLY A 1 308 ? 24.344 20.141 29.641 1 64.38 308 GLY A N 1
ATOM 2370 C CA . GLY A 1 308 ? 24 21.281 28.812 1 64.38 308 GLY A CA 1
ATOM 2371 C C . GLY A 1 308 ? 22.75 21.062 27.969 1 64.38 308 GLY A C 1
ATOM 2372 O O . GLY A 1 308 ? 22.547 19.969 27.422 1 64.38 308 GLY A O 1
ATOM 2373 N N . ILE A 1 309 ? 21.766 21.906 28.297 1 64.19 309 ILE A N 1
ATOM 2374 C CA . ILE A 1 309 ? 20.578 21.844 27.453 1 64.19 309 ILE A CA 1
ATOM 2375 C C . ILE A 1 309 ? 20.484 23.078 26.578 1 64.19 309 ILE A C 1
ATOM 2377 O O . ILE A 1 309 ? 21.125 24.094 26.875 1 64.19 309 ILE A O 1
ATOM 2381 N N . ILE A 1 310 ? 20.078 22.844 25.391 1 55.97 310 ILE A N 1
ATOM 2382 C CA . ILE A 1 310 ? 19.766 23.984 24.547 1 55.97 310 ILE A CA 1
ATOM 2383 C C . ILE A 1 310 ? 18.469 24.641 25 1 55.97 310 ILE A C 1
ATOM 2385 O O . ILE A 1 310 ? 17.438 23.953 25.141 1 55.97 310 ILE A O 1
ATOM 2389 N N . SER A 1 311 ? 18.641 25.812 25.578 1 54.06 311 SER A N 1
ATOM 2390 C CA . SER A 1 311 ? 17.469 26.594 26 1 54.06 311 SER A CA 1
ATOM 2391 C C . SER A 1 311 ? 16.469 26.734 24.844 1 54.06 311 SER A C 1
ATOM 2393 O O . SER A 1 311 ? 16.812 27.266 23.781 1 54.06 311 SER A O 1
ATOM 2395 N N . ASP A 1 312 ? 15.484 25.906 24.875 1 56.59 312 ASP A N 1
ATOM 2396 C CA . ASP A 1 312 ? 14.5 25.891 23.797 1 56.59 312 ASP A CA 1
ATOM 2397 C C . ASP A 1 312 ? 13.273 26.734 24.172 1 56.59 312 ASP A C 1
ATOM 2399 O O . ASP A 1 312 ? 12.719 26.562 25.266 1 56.59 312 ASP A O 1
ATOM 2403 N N . LEU A 1 313 ? 13.039 27.891 23.562 1 58.03 313 LEU A N 1
ATOM 2404 C CA . LEU A 1 313 ? 11.883 28.75 23.75 1 58.03 313 LEU A CA 1
ATOM 2405 C C . LEU A 1 313 ? 10.594 27.938 23.797 1 58.03 313 LEU A C 1
ATOM 2407 O O . LEU A 1 313 ? 9.664 28.281 24.547 1 58.03 313 LEU A O 1
ATOM 2411 N N . ALA A 1 314 ? 10.734 26.859 23.156 1 60.47 314 ALA A N 1
ATOM 2412 C CA . ALA A 1 314 ? 9.539 26.016 23.125 1 60.47 314 ALA A CA 1
ATOM 2413 C C . ALA A 1 314 ? 9.289 25.375 24.484 1 60.47 314 ALA A C 1
ATOM 2415 O O . ALA A 1 314 ? 8.148 25.328 24.953 1 60.47 314 ALA A O 1
ATOM 2416 N N . LEU A 1 315 ? 10.32 24.953 25 1 70.75 315 LEU A N 1
ATOM 2417 C CA . LEU A 1 315 ? 10.203 24.312 26.312 1 70.75 315 LEU A CA 1
ATOM 2418 C C . LEU A 1 315 ? 9.75 25.312 27.375 1 70.75 315 LEU A C 1
ATOM 2420 O O . LEU A 1 315 ? 8.93 25 28.219 1 70.75 315 LEU A O 1
ATOM 2424 N N . LYS A 1 316 ? 10.305 26.484 27.297 1 72.94 316 LYS A N 1
ATOM 2425 C CA . LYS A 1 316 ? 9.914 27.562 28.219 1 72.94 316 LYS A CA 1
ATOM 2426 C C . LYS A 1 316 ? 8.422 27.844 28.125 1 72.94 316 LYS A C 1
ATOM 2428 O O . LYS A 1 316 ? 7.742 27.984 29.141 1 72.94 316 LYS A O 1
ATOM 2433 N N . GLN A 1 317 ? 7.988 27.812 27.016 1 68.5 317 GLN A N 1
ATOM 2434 C CA . GLN A 1 317 ? 6.578 28.125 26.781 1 68.5 317 GLN A CA 1
ATOM 2435 C C . GLN A 1 317 ? 5.684 27 27.328 1 68.5 317 GLN A C 1
ATOM 2437 O O . GLN A 1 317 ? 4.621 27.281 27.891 1 68.5 317 GLN A O 1
ATOM 2442 N N . VAL A 1 318 ? 6.09 25.844 27.047 1 73.81 318 VAL A N 1
ATOM 2443 C CA . VAL A 1 318 ? 5.336 24.703 27.531 1 73.81 318 VAL A CA 1
ATOM 2444 C C . VAL A 1 318 ? 5.207 24.766 29.047 1 73.81 318 VAL A C 1
ATOM 2446 O O . VAL A 1 318 ? 4.117 24.562 29.594 1 73.81 318 VAL A O 1
ATOM 2449 N N . ILE A 1 319 ? 6.297 25.078 29.641 1 84.12 319 ILE A N 1
ATOM 2450 C CA . ILE A 1 319 ? 6.312 25.125 31.094 1 84.12 319 ILE A CA 1
ATOM 2451 C C . ILE A 1 319 ? 5.48 26.297 31.594 1 84.12 319 ILE A C 1
ATOM 2453 O O . ILE A 1 319 ? 4.711 26.172 32.562 1 84.12 319 ILE A O 1
ATOM 2457 N N . PHE A 1 320 ? 5.555 27.438 30.969 1 77.44 320 PHE A N 1
ATOM 2458 C CA . PHE A 1 320 ? 4.77 28.609 31.328 1 77.44 320 PHE A CA 1
ATOM 2459 C C . PHE A 1 320 ? 3.277 28.297 31.25 1 77.44 320 PHE A C 1
ATOM 2461 O O . PHE A 1 320 ? 2.51 28.719 32.125 1 77.44 320 PHE A O 1
ATOM 2468 N N . ASN A 1 321 ? 2.922 27.562 30.266 1 73.44 321 ASN A N 1
ATOM 2469 C CA . ASN A 1 321 ? 1.513 27.219 30.078 1 73.44 321 ASN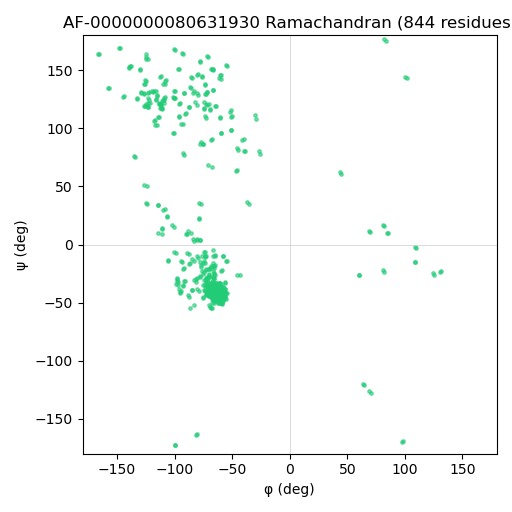 A CA 1
ATOM 2470 C C . ASN A 1 321 ? 0.974 26.406 31.25 1 73.44 321 ASN A C 1
ATOM 2472 O O . ASN A 1 321 ? -0.135 26.656 31.734 1 73.44 321 ASN A O 1
ATOM 2476 N N . VAL A 1 322 ? 1.774 25.453 31.578 1 86.75 322 VAL A N 1
ATOM 2477 C CA . VAL A 1 322 ? 1.36 24.609 32.688 1 86.75 322 VAL A CA 1
ATOM 2478 C C . VAL A 1 322 ? 1.292 25.438 33.969 1 86.75 322 VAL A C 1
ATOM 2480 O O . VAL A 1 322 ? 0.355 25.281 34.75 1 86.75 322 VAL A O 1
ATOM 2483 N N . LEU A 1 323 ? 2.275 26.297 34.156 1 88.88 323 LEU A N 1
ATOM 2484 C CA . LEU A 1 323 ? 2.312 27.156 35.344 1 88.88 323 LEU A CA 1
ATOM 2485 C C . LEU A 1 323 ? 1.142 28.125 35.344 1 88.88 323 LEU A C 1
ATOM 2487 O O . LEU A 1 323 ? 0.519 28.359 36.375 1 88.88 323 LEU A O 1
ATOM 2491 N N . ASP A 1 324 ? 0.809 28.672 34.219 1 79.56 324 ASP A N 1
ATOM 2492 C CA . ASP A 1 324 ? -0.308 29.609 34.094 1 79.56 324 ASP A CA 1
ATOM 2493 C C . ASP A 1 324 ? -1.633 28.922 34.406 1 79.56 324 ASP A C 1
ATOM 2495 O O . ASP A 1 324 ? -2.488 29.516 35.094 1 79.56 324 ASP A O 1
ATOM 2499 N N . ASN A 1 325 ? -1.763 27.75 33.875 1 79.25 325 ASN A N 1
ATOM 2500 C CA . ASN A 1 325 ? -2.965 26.984 34.188 1 79.25 325 ASN A CA 1
ATOM 2501 C C . ASN A 1 325 ? -3.117 26.75 35.688 1 79.25 325 ASN A C 1
ATOM 2503 O O . ASN A 1 325 ? -4.219 26.859 36.219 1 79.25 325 ASN A O 1
ATOM 2507 N N . ALA A 1 326 ? -2.041 26.406 36.312 1 89.25 326 ALA A N 1
ATOM 2508 C CA . ALA A 1 326 ? -2.051 26.188 37.75 1 89.25 326 ALA A CA 1
ATOM 2509 C C . ALA A 1 326 ? -2.402 27.469 38.5 1 89.25 326 ALA A C 1
ATOM 2511 O O . ALA A 1 326 ? -3.205 27.438 39.438 1 89.25 326 ALA A O 1
ATOM 2512 N N . LEU A 1 327 ? -1.817 28.562 38.094 1 87.25 327 LEU A N 1
ATOM 2513 C CA . LEU A 1 327 ? -2.045 29.844 38.75 1 87.25 327 LEU A CA 1
ATOM 2514 C C . LEU A 1 327 ? -3.496 30.281 38.594 1 87.25 327 LEU A C 1
ATOM 2516 O O . LEU A 1 327 ? -4.074 30.875 39.5 1 87.25 327 LEU A O 1
ATOM 2520 N N . GLU A 1 328 ? -4.062 30.031 37.469 1 80.38 328 GLU A N 1
ATOM 2521 C CA . GLU A 1 328 ? -5.434 30.422 37.156 1 80.38 328 GLU A CA 1
ATOM 2522 C C . GLU A 1 328 ? -6.422 29.75 38.094 1 80.38 328 GLU A C 1
ATOM 2524 O O . GLU A 1 328 ? -7.379 30.359 38.562 1 80.38 328 GLU A O 1
ATOM 2529 N N . VAL A 1 329 ? -6.215 28.516 38.375 1 85.81 329 VAL A N 1
ATOM 2530 C CA . VAL A 1 329 ? -7.168 27.75 39.188 1 85.81 329 VAL A CA 1
ATOM 2531 C C . VAL A 1 329 ? -6.77 27.812 40.656 1 85.81 329 VAL A C 1
ATOM 2533 O O . VAL A 1 329 ? -7.582 27.516 41.531 1 85.81 329 VAL A O 1
ATOM 2536 N N . SER A 1 330 ? -5.488 28.125 40.938 1 91.12 330 SER A N 1
ATOM 2537 C CA . SER A 1 330 ? -4.953 28.219 42.281 1 91.12 330 SER A CA 1
ATOM 2538 C C . SER A 1 330 ? -4.09 29.469 42.438 1 91.12 330 SER A C 1
ATOM 2540 O O . SER A 1 330 ? -2.863 29.391 42.5 1 91.12 330 SER A O 1
ATOM 2542 N N . PRO A 1 331 ? -4.691 30.641 42.562 1 88.19 331 PRO A N 1
ATOM 2543 C CA . PRO A 1 331 ? -3.926 31.891 42.688 1 88.19 331 PRO A CA 1
ATOM 2544 C C . PRO A 1 331 ? -3.121 31.969 43.969 1 88.19 331 PRO A C 1
ATOM 2546 O O . PRO A 1 331 ? -2.121 32.688 44.031 1 88.19 331 PRO A O 1
ATOM 2549 N N . GLY A 1 332 ? -3.537 31.266 44.938 1 90.25 332 GLY A N 1
ATOM 2550 C CA . GLY A 1 332 ? -2.922 31.375 46.25 1 90.25 332 GLY A CA 1
ATOM 2551 C C . GLY A 1 332 ? -1.638 30.578 46.375 1 90.25 332 GLY A C 1
ATOM 2552 O O . GLY A 1 332 ? -0.803 30.875 47.219 1 90.25 332 GLY A O 1
ATOM 2553 N N . TRP A 1 333 ? -1.552 29.516 45.625 1 93.94 333 TRP A N 1
ATOM 2554 C CA . TRP A 1 333 ? -0.371 28.672 45.812 1 93.94 333 TRP A CA 1
ATOM 2555 C C . TRP A 1 333 ? -0.117 27.828 44.562 1 93.94 333 TRP A C 1
ATOM 2557 O O . TRP A 1 333 ? -1.041 27.219 44 1 93.94 333 TRP A O 1
ATOM 2567 N N . VAL A 1 334 ? 1.111 27.766 44.125 1 95.12 334 VAL A N 1
ATOM 2568 C CA . VAL A 1 334 ? 1.564 26.875 43.062 1 95.12 334 VAL A CA 1
ATOM 2569 C C . VAL A 1 334 ? 2.854 26.172 43.5 1 95.12 334 VAL A C 1
ATOM 2571 O O . VAL A 1 334 ? 3.787 26.812 43.969 1 95.12 334 VAL A O 1
ATOM 2574 N N . GLY A 1 335 ? 2.854 24.859 43.438 1 95.75 335 GLY A N 1
ATOM 2575 C CA . GLY A 1 335 ? 4.055 24.078 43.719 1 95.75 335 GLY A CA 1
ATOM 2576 C C . GLY A 1 335 ? 4.762 23.609 42.469 1 95.75 335 GLY A C 1
ATOM 2577 O O . GLY A 1 335 ? 4.117 23.141 41.531 1 95.75 335 GLY A O 1
ATOM 2578 N N . ILE A 1 336 ? 6.082 23.797 42.406 1 96 336 ILE A N 1
ATOM 2579 C CA . ILE A 1 336 ? 6.902 23.344 41.281 1 96 336 ILE A CA 1
ATOM 2580 C C . ILE A 1 336 ? 8.031 22.453 41.812 1 96 336 ILE A C 1
ATOM 2582 O O . ILE A 1 336 ? 8.789 22.844 42.688 1 96 336 ILE A O 1
ATOM 2586 N N . ALA A 1 337 ? 8.07 21.297 41.375 1 95.5 337 ALA A N 1
ATOM 2587 C CA . ALA A 1 337 ? 9.148 20.375 41.719 1 95.5 337 ALA A CA 1
ATOM 2588 C C . ALA A 1 337 ? 9.844 19.844 40.469 1 95.5 337 ALA A C 1
ATOM 2590 O O . ALA A 1 337 ? 9.18 19.406 39.531 1 95.5 337 ALA A O 1
ATOM 2591 N N . ALA A 1 338 ? 11.086 19.969 40.406 1 93.88 338 ALA A N 1
ATOM 2592 C CA . ALA A 1 338 ? 11.891 19.438 39.312 1 93.88 338 ALA A CA 1
ATOM 2593 C C . ALA A 1 338 ? 12.891 18.406 39.812 1 93.88 338 ALA A C 1
ATOM 2595 O O . ALA A 1 338 ? 13.539 18.609 40.844 1 93.88 338 ALA A O 1
ATOM 2596 N N . GLY A 1 339 ? 12.922 17.312 39.125 1 91.31 339 GLY A N 1
ATOM 2597 C CA . GLY A 1 339 ? 13.867 16.25 39.469 1 91.31 339 GLY A CA 1
ATOM 2598 C C . GLY A 1 339 ? 14.344 15.453 38.281 1 91.31 339 GLY A C 1
ATOM 2599 O O . GLY A 1 339 ? 13.898 15.688 37.156 1 91.31 339 GLY A O 1
ATOM 2600 N N . ARG A 1 340 ? 15.328 14.672 38.531 1 89.38 340 ARG A N 1
ATOM 2601 C CA . ARG A 1 340 ? 15.867 13.773 37.531 1 89.38 340 ARG A CA 1
ATOM 2602 C C . ARG A 1 340 ? 15.547 12.32 37.844 1 89.38 340 ARG A C 1
ATOM 2604 O O . ARG A 1 340 ? 15.727 11.883 39 1 89.38 340 ARG A O 1
ATOM 2611 N N . GLN A 1 341 ? 14.914 11.734 36.969 1 88 341 GLN A N 1
ATOM 2612 C CA . GLN A 1 341 ? 14.68 10.297 37.062 1 88 341 GLN A CA 1
ATOM 2613 C C . GLN A 1 341 ? 15.359 9.555 35.938 1 88 341 GLN A C 1
ATOM 2615 O O . GLN A 1 341 ? 14.859 9.539 34.812 1 88 341 GLN A O 1
ATOM 2620 N N . GLY A 1 342 ? 16.484 8.93 36.25 1 84.81 342 GLY A N 1
ATOM 2621 C CA . GLY A 1 342 ? 17.25 8.32 35.156 1 84.81 342 GLY A CA 1
ATOM 2622 C C . GLY A 1 342 ? 17.781 9.336 34.188 1 84.81 342 GLY A C 1
ATOM 2623 O O . GLY A 1 342 ? 18.5 10.266 34.562 1 84.81 342 GLY A O 1
ATOM 2624 N N . ASP A 1 343 ? 17.391 9.211 32.906 1 85.38 343 ASP A N 1
ATOM 2625 C CA . ASP A 1 343 ? 17.859 10.109 31.844 1 85.38 343 ASP A CA 1
ATOM 2626 C C . ASP A 1 343 ? 16.75 11.078 31.422 1 85.38 343 ASP A C 1
ATOM 2628 O O . ASP A 1 343 ? 16.766 11.586 30.297 1 85.38 343 ASP A O 1
ATOM 2632 N N . SER A 1 344 ? 15.852 11.25 32.375 1 90 344 SER A N 1
ATOM 2633 C CA . SER A 1 344 ? 14.734 12.125 32.062 1 90 344 SER A CA 1
ATOM 2634 C C . SER A 1 344 ? 14.586 13.25 33.062 1 90 344 SER A C 1
ATOM 2636 O O . SER A 1 344 ? 14.844 13.047 34.25 1 90 344 SER A O 1
ATOM 2638 N N . LEU A 1 345 ? 14.273 14.352 32.594 1 89.12 345 LEU A N 1
ATOM 2639 C CA . LEU A 1 345 ? 13.836 15.477 33.406 1 89.12 345 LEU A CA 1
ATOM 2640 C C . LEU A 1 345 ? 12.359 15.352 33.781 1 89.12 345 LEU A C 1
ATOM 2642 O O . LEU A 1 345 ? 11.523 15.133 32.875 1 89.12 345 LEU A O 1
ATOM 2646 N N . VAL A 1 346 ? 12.109 15.305 35.062 1 93.81 346 VAL A N 1
ATOM 2647 C CA . VAL A 1 346 ? 10.719 15.227 35.5 1 93.81 346 VAL A CA 1
ATOM 2648 C C . VAL A 1 346 ? 10.32 16.547 36.188 1 93.81 346 VAL A C 1
ATOM 2650 O O . VAL A 1 346 ? 10.938 16.953 37.156 1 93.81 346 VAL A O 1
ATOM 2653 N N . LEU A 1 347 ? 9.344 17.234 35.594 1 93.81 347 LEU A N 1
ATOM 2654 C CA . LEU A 1 347 ? 8.797 18.469 36.125 1 93.81 347 LEU A CA 1
ATOM 2655 C C . LEU A 1 347 ? 7.352 18.281 36.594 1 93.81 347 LEU A C 1
ATOM 2657 O O . LEU A 1 347 ? 6.5 17.859 35.781 1 93.81 347 LEU A O 1
ATOM 2661 N N . THR A 1 348 ? 7.102 18.516 37.844 1 95.62 348 THR A N 1
ATOM 2662 C CA . THR A 1 348 ? 5.762 18.375 38.375 1 95.62 348 THR A CA 1
ATOM 2663 C C . THR A 1 348 ? 5.223 19.719 38.844 1 95.62 348 THR A C 1
ATOM 2665 O O . THR A 1 348 ? 5.902 20.453 39.562 1 95.62 348 THR A O 1
ATOM 2668 N N . VAL A 1 349 ? 4.082 20.062 38.406 1 95.31 349 VAL A N 1
ATOM 2669 C CA . VAL A 1 349 ? 3.396 21.281 38.844 1 95.31 349 VAL A CA 1
ATOM 2670 C C . VAL A 1 349 ? 2.137 20.922 39.625 1 95.31 349 VAL A C 1
ATOM 2672 O O . VAL A 1 349 ? 1.279 20.188 39.125 1 95.31 349 VAL A O 1
ATOM 2675 N N . ASN A 1 350 ? 2.111 21.391 40.812 1 95.19 350 ASN A N 1
ATOM 2676 C CA . ASN A 1 350 ? 0.973 21.125 41.688 1 95.19 350 ASN A CA 1
ATOM 2677 C C . ASN A 1 350 ? 0.151 22.391 41.938 1 95.19 350 ASN A C 1
ATOM 2679 O O . ASN A 1 350 ? 0.708 23.484 42.062 1 95.19 350 ASN A O 1
ATOM 2683 N N . ASP A 1 351 ? -1.141 22.25 41.906 1 93 351 ASP A N 1
ATOM 2684 C CA . ASP A 1 351 ? -2.031 23.359 42.219 1 93 351 ASP A CA 1
ATOM 2685 C C . ASP A 1 351 ? -3 22.969 43.344 1 93 351 ASP A C 1
ATOM 2687 O O . ASP A 1 351 ? -3.062 21.797 43.719 1 93 351 ASP A O 1
ATOM 2691 N N . ALA A 1 352 ? -3.617 23.938 44 1 93 352 ALA A N 1
ATOM 2692 C CA . ALA A 1 352 ? -4.605 23.703 45.031 1 93 352 ALA A CA 1
ATOM 2693 C C . ALA A 1 352 ? -6.008 24.062 44.562 1 93 352 ALA A C 1
ATOM 2695 O O . ALA A 1 352 ? -6.812 24.609 45.312 1 93 352 ALA A O 1
ATOM 2696 N N . GLY A 1 353 ? -6.199 23.906 43.312 1 90.31 353 GLY A N 1
ATOM 2697 C CA . GLY A 1 353 ? -7.504 24.203 42.75 1 90.31 353 GLY A CA 1
ATOM 2698 C C . GLY A 1 353 ? -8.5 23.078 42.938 1 90.31 353 GLY A C 1
ATOM 2699 O O . GLY A 1 353 ? -8.336 22.219 43.781 1 90.31 353 GLY A O 1
ATOM 2700 N N . PRO A 1 354 ? -9.602 23.141 42.156 1 88.75 354 PRO A N 1
ATOM 2701 C CA . PRO A 1 354 ? -10.648 22.125 42.25 1 88.75 354 PRO A CA 1
ATOM 2702 C C . PRO A 1 354 ? -10.242 20.781 41.625 1 88.75 354 PRO A C 1
ATOM 2704 O O . PRO A 1 354 ? -10.883 19.766 41.875 1 88.75 354 PRO A O 1
ATOM 2707 N N . GLY A 1 355 ? -9.156 20.766 40.938 1 88.44 355 GLY A N 1
ATOM 2708 C CA . GLY A 1 355 ? -8.75 19.562 40.219 1 88.44 355 GLY A CA 1
ATOM 2709 C C . GLY A 1 355 ? -9.422 19.391 38.875 1 88.44 355 GLY A C 1
ATOM 2710 O O . GLY A 1 355 ? -10.219 20.25 38.469 1 88.44 355 GLY A O 1
ATOM 2711 N N . PHE A 1 356 ? -9.008 18.297 38.125 1 85.75 356 PHE A N 1
ATOM 2712 C CA . PHE A 1 356 ? -9.57 18 36.812 1 85.75 356 PHE A CA 1
ATOM 2713 C C . PHE A 1 356 ? -10.844 17.188 36.938 1 85.75 356 PHE A C 1
ATOM 2715 O O . PHE A 1 356 ? -10.953 16.328 37.844 1 85.75 356 PHE A O 1
ATOM 2722 N N . GLU A 1 357 ? -11.75 17.469 36.062 1 82.75 357 GLU A N 1
ATOM 2723 C CA . GLU A 1 357 ? -12.898 16.562 35.938 1 82.75 357 GLU A CA 1
ATOM 2724 C C . GLU A 1 357 ? -12.469 15.203 35.406 1 82.75 357 GLU A C 1
ATOM 2726 O O . GLU A 1 357 ? -11.5 15.102 34.656 1 82.75 357 GLU A O 1
ATOM 2731 N N . GLU A 1 358 ? -13.102 14.242 35.75 1 79.81 358 GLU A N 1
ATOM 2732 C CA . GLU A 1 358 ? -12.758 12.875 35.344 1 79.81 358 GLU A CA 1
ATOM 2733 C C . GLU A 1 358 ? -12.703 12.742 33.844 1 79.81 358 GLU A C 1
ATOM 2735 O O . GLU A 1 358 ? -11.82 12.07 33.312 1 79.81 358 GLU A O 1
ATOM 2740 N N . ARG A 1 359 ? -13.602 13.32 33.188 1 73.06 359 ARG A N 1
ATOM 2741 C CA . ARG A 1 359 ? -13.656 13.242 31.719 1 73.06 359 ARG A CA 1
ATOM 2742 C C . ARG A 1 359 ? -12.422 13.867 31.078 1 73.06 359 ARG A C 1
ATOM 2744 O O . ARG A 1 359 ? -11.914 13.367 30.078 1 73.06 359 ARG A O 1
ATOM 2751 N N . MET A 1 360 ? -11.984 14.859 31.703 1 72.25 360 MET A N 1
ATOM 2752 C CA . MET A 1 360 ? -10.82 15.578 31.188 1 72.25 360 MET A CA 1
ATOM 2753 C C . MET A 1 360 ? -9.547 14.758 31.375 1 72.25 360 MET A C 1
ATOM 2755 O O . MET A 1 360 ? -8.664 14.766 30.516 1 72.25 360 MET A O 1
ATOM 2759 N N . LEU A 1 361 ? -9.562 14.078 32.469 1 77.44 361 LEU A N 1
ATOM 2760 C CA . LEU A 1 361 ? -8.398 13.25 32.75 1 77.44 361 LEU A CA 1
ATOM 2761 C C . LEU A 1 361 ? -8.305 12.102 31.766 1 77.44 361 LEU A C 1
ATOM 2763 O O . LEU A 1 361 ? -7.211 11.719 31.344 1 77.44 361 LEU A O 1
ATOM 2767 N N . ALA A 1 362 ? -9.484 11.633 31.359 1 70.69 362 ALA A N 1
ATOM 2768 C CA . ALA A 1 362 ? -9.539 10.516 30.422 1 70.69 362 ALA A CA 1
ATOM 2769 C C . ALA A 1 362 ? -9.102 10.945 29.031 1 70.69 362 ALA A C 1
ATOM 2771 O O . ALA A 1 362 ? -8.555 10.141 28.266 1 70.69 362 ALA A O 1
ATOM 2772 N N . GLU A 1 363 ? -9.336 12.188 28.781 1 64.69 363 GLU A N 1
ATOM 2773 C CA . GLU A 1 363 ? -9.047 12.688 27.438 1 64.69 363 GLU A CA 1
ATOM 2774 C C . GLU A 1 363 ? -7.918 13.711 27.469 1 64.69 363 GLU A C 1
ATOM 2776 O O . GLU A 1 363 ? -7.895 14.641 26.656 1 64.69 363 GLU A O 1
ATOM 2781 N N . PHE A 1 364 ? -7.047 13.453 28.359 1 63.88 364 PHE A N 1
ATOM 2782 C CA . PHE A 1 364 ? -5.957 14.406 28.547 1 63.88 364 PHE A CA 1
ATOM 2783 C C . PHE A 1 364 ? -5.082 14.477 27.297 1 63.88 364 PHE A C 1
ATOM 2785 O O . PHE A 1 364 ? -4.637 13.445 26.781 1 63.88 364 PHE A O 1
ATOM 2792 N N . GLY A 1 365 ? -5.016 15.609 26.734 1 60.06 365 GLY A N 1
ATOM 2793 C CA . GLY A 1 365 ? -4.168 15.797 25.562 1 60.06 365 GLY A CA 1
ATOM 2794 C C . GLY A 1 365 ? -4.953 15.969 24.281 1 60.06 365 GLY A C 1
ATOM 2795 O O . GLY A 1 365 ? -4.379 16.281 23.234 1 60.06 365 GLY A O 1
ATOM 2796 N N . LYS A 1 366 ? -6.188 15.633 24.312 1 57.78 366 LYS A N 1
ATOM 2797 C CA . LYS A 1 366 ? -7.004 15.812 23.109 1 57.78 366 LYS A CA 1
ATOM 2798 C C . LYS A 1 366 ? -7.379 17.281 22.922 1 57.78 366 LYS A C 1
ATOM 2800 O O . LYS A 1 366 ? -7.523 18.016 23.891 1 57.78 366 LYS A O 1
ATOM 2805 N N . PRO A 1 367 ? -7.449 17.734 21.734 1 51.59 367 PRO A N 1
ATOM 2806 C CA . PRO A 1 367 ? -7.75 19.141 21.453 1 51.59 367 PRO A CA 1
ATOM 2807 C C . PRO A 1 367 ? -9.117 19.562 22 1 51.59 367 PRO A C 1
ATOM 2809 O O . PRO A 1 367 ? -10.047 18.75 22.031 1 51.59 367 PRO A O 1
ATOM 2812 N N . TYR A 1 368 ? -9.375 20.875 22.5 1 48.97 368 TYR A N 1
ATOM 2813 C CA . TYR A 1 368 ? -10.547 21.672 22.828 1 48.97 368 TYR A CA 1
ATOM 2814 C C . TYR A 1 368 ? -11.25 21.109 24.062 1 48.97 368 TYR A C 1
ATOM 2816 O O . TYR A 1 368 ? -12.445 21.344 24.266 1 48.97 368 TYR A O 1
ATOM 2824 N N . ARG A 1 369 ? -10.625 20.203 24.75 1 48.84 369 ARG A N 1
ATOM 2825 C CA . ARG A 1 369 ? -11.336 19.719 25.922 1 48.84 369 ARG A CA 1
ATOM 2826 C C . ARG A 1 369 ? -10.961 20.531 27.156 1 48.84 369 ARG A C 1
ATOM 2828 O O . ARG A 1 369 ? -9.82 20.484 27.609 1 48.84 369 ARG A O 1
ATOM 2835 N N . SER A 1 370 ? -11.516 21.734 27.266 1 49.53 370 SER A N 1
ATOM 2836 C CA . SER A 1 370 ? -11.266 22.516 28.469 1 49.53 370 SER A CA 1
ATOM 2837 C C . SER A 1 370 ? -12.383 22.344 29.5 1 49.53 370 SER A C 1
ATOM 2839 O O . SER A 1 370 ? -13.547 22.172 29.125 1 49.53 370 SER A O 1
ATOM 2841 N N . SER A 1 371 ? -12.07 21.922 30.625 1 50.84 371 SER A N 1
ATOM 2842 C CA . SER A 1 371 ? -13.039 21.906 31.719 1 50.84 371 SER A CA 1
ATOM 2843 C C . SER A 1 371 ? -13.422 23.328 32.125 1 50.84 371 SER A C 1
ATOM 2845 O O . SER A 1 371 ? -14.352 23.531 32.906 1 50.84 371 SER A O 1
ATOM 2847 N N . LYS A 1 372 ? -12.742 24.328 31.781 1 51.62 372 LYS A N 1
ATOM 2848 C CA . LYS A 1 372 ? -12.914 25.656 32.344 1 51.62 372 LYS A CA 1
ATOM 2849 C C . LYS A 1 372 ? -14.117 26.375 31.734 1 51.62 372 LYS A C 1
ATOM 2851 O O . LYS A 1 372 ? -14.359 27.547 32 1 51.62 372 LYS A O 1
ATOM 2856 N N . GLY A 1 373 ? -15.078 25.672 31.172 1 43.25 373 GLY A N 1
ATOM 2857 C CA . GLY A 1 373 ? -16.312 26.234 30.656 1 43.25 373 GLY A CA 1
ATOM 2858 C C . GLY A 1 373 ? -16.094 27.25 29.562 1 43.25 373 GLY A C 1
ATOM 2859 O O . GLY A 1 373 ? -17.062 27.828 29.047 1 43.25 373 GLY A O 1
ATOM 2860 N N . ARG A 1 374 ? -15.008 27.906 29.5 1 41.16 374 ARG A N 1
ATOM 2861 C CA . ARG A 1 374 ? -14.828 28.984 28.531 1 41.16 374 ARG A CA 1
ATOM 2862 C C . ARG A 1 374 ? -14.211 28.453 27.234 1 41.16 374 ARG A C 1
ATOM 2864 O O . ARG A 1 374 ? -13.375 27.547 27.266 1 41.16 374 ARG A O 1
ATOM 2871 N N . PRO A 1 375 ? -14.812 28.812 26.203 1 37.78 375 PRO A N 1
ATOM 2872 C CA . PRO A 1 375 ? -14.32 28.531 24.859 1 37.78 375 PRO A CA 1
ATOM 2873 C C . PRO A 1 375 ? -12.867 28.953 24.656 1 37.78 375 PRO A C 1
ATOM 2875 O O . PRO A 1 375 ? -12.492 30.078 25.031 1 37.78 375 PRO A O 1
ATOM 2878 N N . GLY A 1 376 ? -11.641 28.172 24.484 1 40.78 376 GLY A N 1
ATOM 2879 C CA . GLY A 1 376 ? -10.25 28.547 24.297 1 40.78 376 GLY A CA 1
ATOM 2880 C C . GLY A 1 376 ? -9.32 27.906 25.312 1 40.78 376 GLY A C 1
ATOM 2881 O O . GLY A 1 376 ? -8.094 27.984 25.172 1 40.78 376 GLY A O 1
ATOM 2882 N N . GLY A 1 377 ? -9.797 27.531 26.531 1 46.5 377 GLY A N 1
ATOM 2883 C CA . GLY A 1 377 ? -9.039 27.109 27.703 1 46.5 377 GLY A CA 1
ATOM 2884 C C . GLY A 1 377 ? -8.281 25.812 27.484 1 46.5 377 GLY A C 1
ATOM 2885 O O . GLY A 1 377 ? -7.324 25.516 28.203 1 46.5 377 GLY A O 1
ATOM 2886 N N . GLY A 1 378 ? -8.516 25.141 26.391 1 50.78 378 GLY A N 1
ATOM 2887 C CA . GLY A 1 378 ? -7.957 23.797 26.359 1 50.78 378 GLY A CA 1
ATOM 2888 C C . GLY A 1 378 ? -6.824 23.656 25.359 1 50.78 378 GLY A C 1
ATOM 2889 O O . GLY A 1 378 ? -6.266 22.578 25.203 1 50.78 378 GLY A O 1
ATOM 2890 N N . LEU A 1 379 ? -6.461 24.766 24.891 1 55.5 379 LEU A N 1
ATOM 2891 C CA . LEU A 1 379 ? -5.418 24.688 23.875 1 55.5 379 LEU A CA 1
ATOM 2892 C C . LEU A 1 379 ? -4.043 24.547 24.516 1 55.5 379 LEU A C 1
ATOM 2894 O O . LEU A 1 379 ? -3.16 23.891 23.969 1 55.5 379 LEU A O 1
ATOM 2898 N N . GLY A 1 380 ? -3.936 25.172 25.688 1 60.09 380 GLY A N 1
ATOM 2899 C CA . GLY A 1 380 ? -2.641 25.156 26.344 1 60.09 380 GLY A CA 1
ATOM 2900 C C . GLY A 1 380 ? -2.141 23.75 26.656 1 60.09 380 GLY A C 1
ATOM 2901 O O . GLY A 1 380 ? -1.015 23.406 26.312 1 60.09 380 GLY A O 1
ATOM 2902 N N . LEU A 1 381 ? -3.074 23.062 27.125 1 64.94 381 LEU A N 1
ATOM 2903 C CA . LEU A 1 381 ? -2.672 21.734 27.562 1 64.94 381 LEU A CA 1
ATOM 2904 C C . LEU A 1 381 ? -2.447 20.828 26.359 1 64.94 381 LEU A C 1
ATOM 2906 O O . LEU A 1 381 ? -1.584 19.938 26.391 1 64.94 381 LEU A O 1
ATOM 2910 N N . PHE A 1 382 ? -3.23 21.062 25.391 1 64.31 382 PHE A N 1
ATOM 2911 C CA . PHE A 1 382 ? -3.045 20.312 24.156 1 64.31 382 PHE A CA 1
ATOM 2912 C C . PHE A 1 382 ? -1.679 20.594 23.547 1 64.31 382 PHE A C 1
ATOM 2914 O O . PHE A 1 382 ? -0.983 19.672 23.109 1 64.31 382 PHE A O 1
ATOM 2921 N N . LEU A 1 383 ? -1.307 21.797 23.5 1 61.97 383 LEU A N 1
ATOM 2922 C CA . LEU A 1 383 ? -0.003 22.188 22.969 1 61.97 383 LEU A CA 1
ATOM 2923 C C . LEU A 1 383 ? 1.121 21.578 23.812 1 61.97 383 LEU A C 1
ATOM 2925 O O . LEU A 1 383 ? 2.131 21.125 23.266 1 61.97 383 LEU A O 1
ATOM 2929 N N . VAL A 1 384 ? 0.893 21.609 25.062 1 71.12 384 VAL A N 1
ATOM 2930 C CA . VAL A 1 384 ? 1.882 21.047 25.984 1 71.12 384 VAL A CA 1
ATOM 2931 C C . VAL A 1 384 ? 2.133 19.578 25.656 1 71.12 384 VAL A C 1
ATOM 2933 O O . VAL A 1 384 ? 3.281 19.156 25.5 1 71.12 384 VAL A O 1
ATOM 2936 N N . VAL A 1 385 ? 1.026 18.844 25.484 1 71.25 385 VAL A N 1
ATOM 2937 C CA . VAL A 1 385 ? 1.131 17.406 25.25 1 71.25 385 VAL A CA 1
ATOM 2938 C C . VAL A 1 385 ? 1.821 17.156 23.906 1 71.25 385 VAL A C 1
ATOM 2940 O O . VAL A 1 385 ? 2.689 16.297 23.797 1 71.25 385 VAL A O 1
ATOM 2943 N N . ASN A 1 386 ? 1.533 17.906 22.953 1 65.38 386 ASN A N 1
ATOM 2944 C CA . ASN A 1 386 ? 2.084 17.688 21.625 1 65.38 386 ASN A CA 1
ATOM 2945 C C . ASN A 1 386 ? 3.57 18.016 21.562 1 65.38 386 ASN A C 1
ATOM 2947 O O . ASN A 1 386 ? 4.355 17.281 20.953 1 65.38 386 ASN A O 1
ATOM 2951 N N . VAL A 1 387 ? 3.945 19.109 22.219 1 65.62 387 VAL A N 1
ATOM 2952 C CA . VAL A 1 387 ? 5.344 19.531 22.203 1 65.62 387 VAL A CA 1
ATOM 2953 C C . VAL A 1 387 ? 6.188 18.531 23 1 65.62 387 VAL A C 1
ATOM 2955 O O . VAL A 1 387 ? 7.27 18.141 22.547 1 65.62 387 VAL A O 1
ATOM 2958 N N . VAL A 1 388 ? 5.695 18.156 24.109 1 74.5 388 VAL A N 1
ATOM 2959 C CA . VAL A 1 388 ? 6.426 17.234 24.969 1 74.5 388 VAL A CA 1
ATOM 2960 C C . VAL A 1 388 ? 6.59 15.891 24.25 1 74.5 388 VAL A C 1
ATOM 2962 O O . VAL A 1 388 ? 7.656 15.273 24.297 1 74.5 388 VAL A O 1
ATOM 2965 N N . ARG A 1 389 ? 5.574 15.484 23.562 1 69.75 389 ARG A N 1
ATOM 2966 C CA . ARG A 1 389 ? 5.641 14.234 22.812 1 69.75 389 ARG A CA 1
ATOM 2967 C C . ARG A 1 389 ? 6.656 14.336 21.672 1 69.75 389 ARG A C 1
ATOM 2969 O O . ARG A 1 389 ? 7.387 13.375 21.406 1 69.75 389 ARG A O 1
ATOM 2976 N N . LYS A 1 390 ? 6.672 15.414 21.062 1 64.12 390 LYS A N 1
ATOM 2977 C CA . LYS A 1 390 ? 7.621 15.641 19.984 1 64.12 390 LYS A CA 1
ATOM 2978 C C . LYS A 1 390 ? 9.062 15.555 20.484 1 64.12 390 LYS A C 1
ATOM 2980 O O . LYS A 1 390 ? 9.953 15.109 19.766 1 64.12 390 LYS A O 1
ATOM 2985 N N . LEU A 1 391 ? 9.18 15.961 21.656 1 64.19 391 LEU A N 1
ATOM 2986 C CA . LEU A 1 391 ? 10.508 15.922 22.266 1 64.19 391 LEU A CA 1
ATOM 2987 C C . LEU A 1 391 ? 10.797 14.539 22.844 1 64.19 391 LEU A C 1
ATOM 2989 O O . LEU A 1 391 ? 11.836 14.336 23.484 1 64.19 391 LEU A O 1
ATOM 2993 N N . GLY A 1 392 ? 9.828 13.641 22.578 1 71.69 392 GLY A N 1
ATOM 2994 C CA . GLY A 1 392 ? 10.008 12.273 23.047 1 71.69 392 GLY A CA 1
ATOM 2995 C C . GLY A 1 392 ? 9.57 12.07 24.484 1 71.69 392 GLY A C 1
ATOM 2996 O O . GLY A 1 392 ? 9.945 11.086 25.125 1 71.69 392 GLY A O 1
ATOM 2997 N N . GLY A 1 393 ? 8.906 13.094 25.031 1 81.44 393 GLY A N 1
ATOM 2998 C CA . GLY A 1 393 ? 8.477 13.008 26.406 1 81.44 393 GLY A CA 1
ATOM 2999 C C . GLY A 1 393 ? 7.016 12.633 26.562 1 81.44 393 GLY A C 1
ATOM 3000 O O . GLY A 1 393 ? 6.402 12.109 25.625 1 81.44 393 GLY A O 1
ATOM 3001 N N . SER A 1 394 ? 6.562 12.695 27.812 1 86.94 394 SER A N 1
ATOM 3002 C CA . SER A 1 394 ? 5.168 12.414 28.125 1 86.94 394 SER A CA 1
ATOM 3003 C C . SER A 1 394 ? 4.625 13.391 29.172 1 86.94 394 SER A C 1
ATOM 3005 O O . SER A 1 394 ? 5.398 14.008 29.906 1 86.94 394 SER A O 1
ATOM 3007 N N . VAL A 1 395 ? 3.311 13.617 29.125 1 87.12 395 VAL A N 1
ATOM 3008 C CA . VAL A 1 395 ? 2.627 14.469 30.094 1 87.12 395 VAL A CA 1
ATOM 3009 C C . VAL A 1 395 ? 1.52 13.672 30.781 1 87.12 395 VAL A C 1
ATOM 3011 O O . VAL A 1 395 ? 0.812 12.891 30.141 1 87.12 395 VAL A O 1
ATOM 3014 N N . ALA A 1 396 ? 1.466 13.703 32.062 1 89.31 396 ALA A N 1
ATOM 3015 C CA . ALA A 1 396 ? 0.408 13.062 32.844 1 89.31 396 ALA A CA 1
ATOM 3016 C C . ALA A 1 396 ? -0.252 14.055 33.781 1 89.31 396 ALA A C 1
ATOM 3018 O O . ALA A 1 396 ? 0.421 14.914 34.375 1 89.31 396 ALA A O 1
ATOM 3019 N N . ALA A 1 397 ? -1.539 14.016 33.906 1 89.44 397 ALA A N 1
ATOM 3020 C CA . ALA A 1 397 ? -2.295 14.844 34.844 1 89.44 397 ALA A CA 1
ATOM 3021 C C . ALA A 1 397 ? -3.066 13.984 35.844 1 89.44 397 ALA A C 1
ATOM 3023 O O . ALA A 1 397 ? -3.615 12.945 35.469 1 89.44 397 ALA A O 1
ATOM 3024 N N . ARG A 1 398 ? -2.971 14.312 37.125 1 90.81 398 ARG A N 1
ATOM 3025 C CA . ARG A 1 398 ? -3.711 13.617 38.188 1 90.81 398 ARG A CA 1
ATOM 3026 C C . ARG A 1 398 ? -4.254 14.609 39.219 1 90.81 398 ARG A C 1
ATOM 3028 O O . ARG A 1 398 ? -3.727 15.711 39.344 1 90.81 398 ARG A O 1
ATOM 3035 N N . ASN A 1 399 ? -5.359 14.141 39.844 1 92.69 399 ASN A N 1
ATOM 3036 C CA . ASN A 1 399 ? -5.848 14.906 41 1 92.69 399 ASN A CA 1
ATOM 3037 C C . ASN A 1 399 ? -5.156 14.492 42.281 1 92.69 399 ASN A C 1
ATOM 3039 O O . ASN A 1 399 ? -4.91 13.305 42.5 1 92.69 399 ASN A O 1
ATOM 3043 N N . ARG A 1 400 ? -4.785 15.492 43 1 91.19 400 ARG A N 1
ATOM 3044 C CA . ARG A 1 400 ? -4.117 15.227 44.281 1 91.19 400 ARG A CA 1
ATOM 3045 C C . ARG A 1 400 ? -5.129 14.867 45.375 1 91.19 400 ARG A C 1
ATOM 3047 O O . ARG A 1 400 ? -6.246 15.391 45.375 1 91.19 400 ARG A O 1
ATOM 3054 N N . PRO A 1 401 ? -4.688 13.953 46.312 1 86.94 401 PRO A N 1
ATOM 3055 C CA . PRO A 1 401 ? -5.582 13.594 47.406 1 86.94 401 PRO A CA 1
ATOM 3056 C C . PRO A 1 401 ? -5.934 14.789 48.281 1 86.94 401 PRO A C 1
ATOM 3058 O O . PRO A 1 401 ? -7.051 14.867 48.812 1 86.94 401 PRO A O 1
ATOM 3061 N N . SER A 1 402 ? -5.027 15.664 48.531 1 83.88 402 SER A N 1
ATOM 3062 C CA . SER A 1 402 ? -5.215 16.828 49.406 1 83.88 402 SER A CA 1
ATOM 3063 C C . SER A 1 402 ? -5.988 17.922 48.688 1 83.88 402 SER A C 1
ATOM 3065 O O . SER A 1 402 ? -6.281 18.969 49.281 1 83.88 402 SER A O 1
ATOM 3067 N N . GLY A 1 403 ? -6.473 17.734 47.438 1 85.75 403 GLY A N 1
ATOM 3068 C CA . GLY A 1 403 ? -7.125 18.766 46.656 1 85.75 403 GLY A CA 1
ATOM 3069 C C . GLY A 1 403 ? -6.215 19.375 45.594 1 85.75 403 GLY A C 1
ATOM 3070 O O . GLY A 1 403 ? -5.012 19.531 45.844 1 85.75 403 GLY A O 1
ATOM 3071 N N . GLY A 1 404 ? -6.766 19.672 44.531 1 92.19 404 GLY A N 1
ATOM 3072 C CA . GLY A 1 404 ? -5.992 20.25 43.438 1 92.19 404 GLY A CA 1
ATOM 3073 C C . GLY A 1 404 ? -5.566 19.25 42.406 1 92.19 404 GLY A C 1
ATOM 3074 O O . GLY A 1 404 ? -6.094 18.141 42.344 1 92.19 404 GLY A O 1
ATOM 3075 N N . ALA A 1 405 ? -4.703 19.688 41.531 1 92.69 405 ALA A N 1
ATOM 3076 C CA . ALA A 1 405 ? -4.242 18.859 40.438 1 92.69 405 ALA A CA 1
ATOM 3077 C C . ALA A 1 405 ? -2.719 18.859 40.344 1 92.69 405 ALA A C 1
ATOM 3079 O O . ALA A 1 405 ? -2.059 19.75 40.875 1 92.69 405 ALA A O 1
ATOM 3080 N N . SER A 1 406 ? -2.229 17.75 39.844 1 94.56 406 SER A N 1
ATOM 3081 C CA . SER A 1 406 ? -0.802 17.594 39.594 1 94.56 406 SER A CA 1
ATOM 3082 C C . SER A 1 406 ? -0.546 17.25 38.125 1 94.56 406 SER A C 1
ATOM 3084 O O . SER A 1 406 ? -1.138 16.312 37.594 1 94.56 406 SER A O 1
ATOM 3086 N N . VAL A 1 407 ? 0.215 18.047 37.469 1 92.81 407 VAL A N 1
ATOM 3087 C CA . VAL A 1 407 ? 0.632 17.781 36.094 1 92.81 407 VAL A CA 1
ATOM 3088 C C . VAL A 1 407 ? 2.121 17.453 36.062 1 92.81 407 VAL A C 1
ATOM 3090 O O . VAL A 1 407 ? 2.949 18.234 36.531 1 92.81 407 VAL A O 1
ATOM 3093 N N . THR A 1 408 ? 2.445 16.297 35.5 1 94.44 408 THR A N 1
ATOM 3094 C CA . THR A 1 408 ? 3.83 15.852 35.438 1 94.44 408 THR A CA 1
ATOM 3095 C C . THR A 1 408 ? 4.305 15.75 34 1 94.44 408 THR A C 1
ATOM 3097 O O . THR A 1 408 ? 3.666 15.094 33.156 1 94.44 408 THR A O 1
ATOM 3100 N N . MET A 1 409 ? 5.371 16.406 33.688 1 91.69 409 MET A N 1
ATOM 3101 C CA . MET A 1 409 ? 6.02 16.328 32.375 1 91.69 409 MET A CA 1
ATOM 3102 C C . MET A 1 409 ? 7.348 15.586 32.469 1 91.69 409 MET A C 1
ATOM 3104 O O . MET A 1 409 ? 8.188 15.906 33.344 1 91.69 409 MET A O 1
ATOM 3108 N N . THR A 1 410 ? 7.504 14.602 31.672 1 92 410 THR A N 1
ATOM 3109 C CA . THR A 1 410 ? 8.742 13.836 31.594 1 92 410 THR A CA 1
ATOM 3110 C C . THR A 1 410 ? 9.43 14.055 30.25 1 92 410 THR A C 1
ATOM 3112 O O . THR A 1 410 ? 8.836 13.789 29.188 1 92 410 THR A O 1
ATOM 3115 N N . LEU A 1 411 ? 10.633 14.539 30.25 1 86.06 411 LEU A N 1
ATOM 3116 C CA . LEU A 1 411 ? 11.383 14.852 29.047 1 86.06 411 LEU A CA 1
ATOM 3117 C C . LEU A 1 411 ? 12.75 14.164 29.047 1 86.06 411 LEU A C 1
ATOM 3119 O O . LEU A 1 411 ? 13.5 14.281 30.016 1 86.06 411 LEU A O 1
ATOM 3123 N N . PRO A 1 412 ? 13.039 13.508 27.984 1 86.44 412 PRO A N 1
ATOM 3124 C CA . PRO A 1 412 ? 14.391 12.945 27.922 1 86.44 412 PRO A CA 1
ATOM 3125 C C . PRO A 1 412 ? 15.477 14.016 27.844 1 86.44 412 PRO A C 1
ATOM 3127 O O . PRO A 1 412 ? 15.367 14.953 27.047 1 86.44 412 PRO A O 1
ATOM 3130 N N . LEU A 1 413 ? 16.516 13.852 28.672 1 80.56 413 LEU A N 1
ATOM 3131 C CA . LEU A 1 413 ? 17.594 14.836 28.734 1 80.56 413 LEU A CA 1
ATOM 3132 C C . LEU A 1 413 ? 18.359 14.875 27.406 1 80.56 413 LEU A C 1
ATOM 3134 O O . LEU A 1 413 ? 18.891 15.922 27.031 1 80.56 413 LEU A O 1
ATOM 3138 N N . ALA A 1 414 ? 18.328 13.758 26.672 1 75.69 414 ALA A N 1
ATOM 3139 C CA . ALA A 1 414 ? 19.016 13.672 25.391 1 75.69 414 ALA A CA 1
ATOM 3140 C C . ALA A 1 414 ? 18.359 14.578 24.344 1 75.69 414 ALA A C 1
ATOM 3142 O O . ALA A 1 414 ? 19.047 15.117 23.469 1 75.69 414 ALA A O 1
ATOM 3143 N N . ALA A 1 415 ? 17.109 14.672 24.453 1 69.75 415 ALA A N 1
ATOM 3144 C CA . ALA A 1 415 ? 16.359 15.484 23.484 1 69.75 415 ALA A CA 1
ATOM 3145 C C . ALA A 1 415 ? 16.594 16.969 23.734 1 69.75 415 ALA A C 1
ATOM 3147 O O . ALA A 1 415 ? 16.422 17.781 22.828 1 69.75 415 ALA A O 1
ATOM 3148 N N . LEU A 1 416 ? 16.984 17.25 24.875 1 67.75 416 LEU A N 1
ATOM 3149 C CA . LEU A 1 416 ? 17.188 18.656 25.25 1 67.75 416 LEU A CA 1
ATOM 3150 C C . LEU A 1 416 ? 18.641 19.047 25.031 1 67.75 416 LEU A C 1
ATOM 3152 O O . LEU A 1 416 ? 18.969 20.25 25.031 1 67.75 416 LEU A O 1
ATOM 3156 N N . SER A 1 417 ? 19.453 17.953 24.859 1 64.31 417 SER A N 1
ATOM 3157 C CA . SER A 1 417 ? 20.891 18.203 24.703 1 64.31 417 SER A CA 1
ATOM 3158 C C . SER A 1 417 ? 21.234 18.531 23.25 1 64.31 417 SER A C 1
ATOM 3160 O O . SER A 1 417 ? 20.531 18.125 22.328 1 64.31 417 SER A O 1
ATOM 3162 N N . ALA A 1 418 ? 21.969 19.578 22.859 1 50.28 418 ALA A N 1
ATOM 3163 C CA . ALA A 1 418 ? 22.531 19.891 21.547 1 50.28 418 ALA A CA 1
ATOM 3164 C C . ALA A 1 418 ? 23.078 18.625 20.875 1 50.28 418 ALA A C 1
ATOM 3166 O O . ALA A 1 418 ? 23.812 17.859 21.484 1 50.28 418 ALA A O 1
ATOM 3167 N N . GLY A 1 419 ? 22.359 17.906 20.125 1 45.12 419 GLY A N 1
ATOM 3168 C CA . GLY A 1 419 ? 23.094 16.875 19.391 1 45.12 419 GLY A CA 1
ATOM 3169 C C . GLY A 1 419 ? 24.516 17.281 19.078 1 45.12 419 GLY A C 1
ATOM 3170 O O . GLY A 1 419 ? 24.766 18.438 18.703 1 45.12 419 GLY A O 1
ATOM 3171 N N . GLU A 1 420 ? 25.484 16.703 19.641 1 36.84 420 GLU A N 1
ATOM 3172 C CA . GLU A 1 420 ? 26.812 16.688 19.031 1 36.84 420 GLU A CA 1
ATOM 3173 C C . GLU A 1 420 ? 26.719 16.5 17.516 1 36.84 420 GLU A C 1
ATOM 3175 O O . GLU A 1 420 ? 26.109 15.523 17.047 1 36.84 420 GLU A O 1
ATOM 3180 N N . SER A 1 421 ? 26.422 17.547 16.625 1 33.81 421 SER A N 1
ATOM 3181 C CA . SER A 1 421 ? 26.969 17.266 15.305 1 33.81 421 SER A CA 1
ATOM 3182 C C . SER A 1 421 ? 28.172 16.328 15.383 1 33.81 421 SER A C 1
ATOM 3184 O O . SER A 1 421 ? 29.203 16.703 15.945 1 33.81 421 SER A O 1
ATOM 3186 N N . HIS A 1 422 ? 28.156 15.133 15.547 1 29.77 422 HIS A N 1
ATOM 3187 C CA . HIS A 1 422 ? 29.281 14.297 15.156 1 29.77 422 HIS A CA 1
ATOM 3188 C C . HIS A 1 422 ? 29.797 14.672 13.773 1 29.77 422 HIS A C 1
ATOM 3190 O O . HIS A 1 422 ? 29.078 14.523 12.773 1 29.77 422 HIS A O 1
ATOM 3196 N N . GLY A 1 423 ? 30.609 15.703 13.625 1 26.17 423 GLY A N 1
ATOM 3197 C CA . GLY A 1 423 ? 31.688 15.695 12.648 1 26.17 423 GLY A CA 1
ATOM 3198 C C . GLY A 1 423 ? 32.344 14.328 12.469 1 26.17 423 GLY A C 1
ATOM 3199 O O . GLY A 1 423 ? 33.375 14.211 11.852 1 26.17 423 GLY A O 1
ATOM 3200 N N . ASP A 1 424 ? 31.719 13.141 12.539 1 24.41 424 ASP A N 1
ATOM 3201 C CA . ASP A 1 424 ? 32.5 12.273 11.664 1 24.41 424 ASP A CA 1
ATOM 3202 C C . ASP A 1 424 ? 32.125 12.508 10.195 1 24.41 424 ASP A C 1
ATOM 3204 O O . ASP A 1 424 ? 30.969 12.734 9.867 1 24.41 424 ASP A O 1
ATOM 3208 N N . MET B 1 1 ? -16.188 2.467 -1.708 1 36.56 1 MET B N 1
ATOM 3209 C CA . MET B 1 1 ? -15.352 2.119 -2.848 1 36.56 1 MET B CA 1
ATOM 3210 C C . MET B 1 1 ? -15.117 0.613 -2.918 1 36.56 1 MET B C 1
ATOM 3212 O O . MET B 1 1 ? -14.578 0.019 -1.981 1 36.56 1 MET B O 1
ATOM 3216 N N . ARG B 1 2 ? -16.016 -0.117 -3.578 1 48.19 2 ARG B N 1
ATOM 3217 C CA . ARG B 1 2 ? -16.391 -1.512 -3.803 1 48.19 2 ARG B CA 1
ATOM 3218 C C . ARG B 1 2 ? -15.172 -2.334 -4.234 1 48.19 2 ARG B C 1
ATOM 3220 O O . ARG B 1 2 ? -14.352 -1.868 -5.031 1 48.19 2 ARG B O 1
ATOM 3227 N N . ASP B 1 3 ? -14.781 -3.311 -3.406 1 59.53 3 ASP B N 1
ATOM 3228 C CA . ASP B 1 3 ? -13.656 -4.219 -3.607 1 59.53 3 ASP B CA 1
ATOM 3229 C C . ASP B 1 3 ? -13.656 -4.781 -5.027 1 59.53 3 ASP B C 1
ATOM 3231 O O . ASP B 1 3 ? -14.289 -5.801 -5.301 1 59.53 3 ASP B O 1
ATOM 3235 N N . THR B 1 4 ? -13.492 -3.914 -6.113 1 68.88 4 THR B N 1
ATOM 3236 C CA . THR B 1 4 ? -13.453 -4.148 -7.551 1 68.88 4 THR B CA 1
ATOM 3237 C C . THR B 1 4 ? -12.398 -5.203 -7.895 1 68.88 4 THR B C 1
ATOM 3239 O O . THR B 1 4 ? -12.469 -5.828 -8.953 1 68.88 4 THR B O 1
ATOM 3242 N N . THR B 1 5 ? -11.633 -5.453 -7.012 1 73.5 5 THR B N 1
ATOM 3243 C CA . THR B 1 5 ? -10.547 -6.379 -7.324 1 73.5 5 THR B CA 1
ATOM 3244 C C . THR B 1 5 ? -11.07 -7.812 -7.41 1 73.5 5 THR B C 1
ATOM 3246 O O . THR B 1 5 ? -10.711 -8.555 -8.32 1 73.5 5 THR B O 1
ATOM 3249 N N . ASP B 1 6 ? -11.969 -8.156 -6.547 1 76.5 6 ASP B N 1
ATOM 3250 C CA . ASP B 1 6 ? -12.523 -9.508 -6.547 1 76.5 6 ASP B CA 1
ATOM 3251 C C . ASP B 1 6 ? -13.414 -9.734 -7.766 1 76.5 6 ASP B C 1
ATOM 3253 O O . ASP B 1 6 ? -13.484 -10.844 -8.289 1 76.5 6 ASP B O 1
ATOM 3257 N N . LYS B 1 7 ? -13.969 -8.672 -8.219 1 78.81 7 LYS B N 1
ATOM 3258 C CA . LYS B 1 7 ? -14.766 -8.742 -9.438 1 78.81 7 LYS B CA 1
ATOM 3259 C C . LYS B 1 7 ? -13.883 -8.977 -10.664 1 78.81 7 LYS B C 1
ATOM 3261 O O . LYS B 1 7 ? -14.211 -9.781 -11.531 1 78.81 7 LYS B O 1
ATOM 3266 N N . LYS B 1 8 ? -12.844 -8.266 -10.68 1 80.19 8 LYS B N 1
ATOM 3267 C CA . LYS B 1 8 ? -11.891 -8.43 -11.773 1 80.19 8 LYS B CA 1
ATOM 3268 C C . LYS B 1 8 ? -11.312 -9.844 -11.797 1 80.19 8 LYS B C 1
ATOM 3270 O O . LYS B 1 8 ? -11.133 -10.43 -12.867 1 80.19 8 LYS B O 1
ATOM 3275 N N . ASN B 1 9 ? -11.078 -10.344 -10.625 1 83.75 9 ASN B N 1
ATOM 3276 C CA . ASN B 1 9 ? -10.539 -11.703 -10.531 1 83.75 9 ASN B CA 1
ATOM 3277 C C . ASN B 1 9 ? -11.562 -12.742 -10.945 1 83.75 9 ASN B C 1
ATOM 3279 O O . ASN B 1 9 ? -11.227 -13.742 -11.586 1 83.75 9 ASN B O 1
ATOM 3283 N N . LEU B 1 10 ? -12.789 -12.523 -10.625 1 82.19 10 LEU B N 1
ATOM 3284 C CA . LEU B 1 10 ? -13.852 -13.422 -11.07 1 82.19 10 LEU B CA 1
ATOM 3285 C C . LEU B 1 10 ? -14.008 -13.375 -12.586 1 82.19 10 LEU B C 1
ATOM 3287 O O . LEU B 1 10 ? -14.242 -14.406 -13.219 1 82.19 10 LEU B O 1
ATOM 3291 N N . PHE B 1 11 ? -13.867 -12.219 -13.109 1 82.5 11 PHE B N 1
ATOM 3292 C CA . PHE B 1 11 ? -13.914 -12.07 -14.562 1 82.5 11 PHE B CA 1
ATOM 3293 C C . PHE B 1 11 ? -12.789 -12.852 -15.227 1 82.5 11 PHE B C 1
ATOM 3295 O O . PHE B 1 11 ? -12.984 -13.453 -16.281 1 82.5 11 PHE B O 1
ATOM 3302 N N . LEU B 1 12 ? -11.703 -12.883 -14.648 1 84.88 12 LEU B N 1
ATOM 3303 C CA . LEU B 1 12 ? -10.578 -13.641 -15.172 1 84.88 12 LEU B CA 1
ATOM 3304 C C . LEU B 1 12 ? -10.867 -15.141 -15.133 1 84.88 12 LEU B C 1
ATOM 3306 O O . LEU B 1 12 ? -10.523 -15.867 -16.062 1 84.88 12 LEU B O 1
ATOM 3310 N N . LEU B 1 13 ? -11.5 -15.562 -14.078 1 86.56 13 LEU B N 1
ATOM 3311 C CA . LEU B 1 13 ? -11.859 -16.969 -13.977 1 86.56 13 LEU B CA 1
ATOM 3312 C C . LEU B 1 13 ? -12.875 -17.359 -15.047 1 86.56 13 LEU B C 1
ATOM 3314 O O . LEU B 1 13 ? -12.789 -18.453 -15.617 1 86.56 13 LEU B O 1
ATOM 3318 N N . VAL B 1 14 ? -13.758 -16.453 -15.281 1 87.44 14 VAL B N 1
ATOM 3319 C CA . VAL B 1 14 ? -14.758 -16.688 -16.312 1 87.44 14 VAL B CA 1
ATOM 3320 C C . VAL B 1 14 ? -14.078 -16.734 -17.688 1 87.44 14 VAL B C 1
ATOM 3322 O O . VAL B 1 14 ? -14.414 -17.578 -18.516 1 87.44 14 VAL B O 1
ATOM 3325 N N . GLN B 1 15 ? -13.195 -15.883 -17.922 1 87.94 15 GLN B N 1
ATOM 3326 C CA . GLN B 1 15 ? -12.43 -15.883 -19.156 1 87.94 15 GLN B CA 1
ATOM 3327 C C . GLN B 1 15 ? -11.648 -17.188 -19.328 1 87.94 15 GLN B C 1
ATOM 3329 O O . GLN B 1 15 ? -11.594 -17.734 -20.422 1 87.94 15 GLN B O 1
ATOM 3334 N N . LEU B 1 16 ? -11.07 -17.625 -18.281 1 88.38 16 LEU B N 1
ATOM 3335 C CA . LEU B 1 16 ? -10.344 -18.891 -18.312 1 88.38 16 LEU B CA 1
ATOM 3336 C C . LEU B 1 16 ? -11.281 -20.047 -18.656 1 88.38 16 LEU B C 1
ATOM 3338 O O . LEU B 1 16 ? -10.914 -20.953 -19.406 1 88.38 16 LEU B O 1
ATOM 3342 N N . ARG B 1 17 ? -12.484 -20.016 -18.141 1 89.44 17 ARG B N 1
ATOM 3343 C CA . ARG B 1 17 ? -13.453 -21.062 -18.391 1 89.44 17 ARG B CA 1
ATOM 3344 C C . ARG B 1 17 ? -13.891 -21.062 -19.859 1 89.44 17 ARG B C 1
ATOM 3346 O O . ARG B 1 17 ? -14.094 -22.125 -20.453 1 89.44 17 ARG B O 1
ATOM 3353 N N . TRP B 1 18 ? -13.953 -19.891 -20.438 1 90.38 18 TRP B N 1
ATOM 3354 C CA . TRP B 1 18 ? -14.25 -19.812 -21.875 1 90.38 18 TRP B CA 1
ATOM 3355 C C . TRP B 1 18 ? -13.141 -20.438 -22.703 1 90.38 18 TRP B C 1
ATOM 3357 O O . TRP B 1 18 ? -13.406 -21.156 -23.656 1 90.38 18 TRP B O 1
ATOM 3367 N N . LEU B 1 19 ? -11.977 -20.172 -22.312 1 89.19 19 LEU B N 1
ATOM 3368 C CA . LEU B 1 19 ? -10.828 -20.766 -23 1 89.19 19 LEU B CA 1
ATOM 3369 C C . LEU B 1 19 ? -10.789 -22.281 -22.812 1 89.19 19 LEU B C 1
ATOM 3371 O O . LEU B 1 19 ? -10.453 -23.016 -23.75 1 89.19 19 LEU B O 1
ATOM 3375 N N . ALA B 1 20 ? -11.164 -22.656 -21.594 1 88.06 20 ALA B N 1
ATOM 3376 C CA . ALA B 1 20 ? -11.227 -24.078 -21.312 1 88.06 20 ALA B CA 1
ATOM 3377 C C . ALA B 1 20 ? -12.281 -24.766 -22.172 1 88.06 20 ALA B C 1
ATOM 3379 O O . ALA B 1 20 ? -12.047 -25.859 -22.703 1 88.06 20 ALA B O 1
ATOM 3380 N N . VAL B 1 21 ? -13.383 -24.156 -22.312 1 90.75 21 VAL B N 1
ATOM 3381 C CA . VAL B 1 21 ? -14.477 -24.688 -23.125 1 90.75 21 VAL B CA 1
ATOM 3382 C C . VAL B 1 21 ? -14.023 -24.781 -24.578 1 90.75 21 VAL B C 1
ATOM 3384 O O . VAL B 1 21 ? -14.188 -25.828 -25.219 1 90.75 21 VAL B O 1
ATOM 3387 N N . ALA B 1 22 ? -13.438 -23.781 -25.062 1 91.75 22 ALA B N 1
ATOM 3388 C CA . ALA B 1 22 ? -12.945 -23.781 -26.438 1 91.75 22 ALA B CA 1
ATOM 3389 C C . ALA B 1 22 ? -11.891 -24.859 -26.641 1 91.75 22 ALA B C 1
ATOM 3391 O O . ALA B 1 22 ? -11.938 -25.594 -27.625 1 91.75 22 ALA B O 1
ATOM 3392 N N . GLY B 1 23 ? -10.992 -24.906 -25.719 1 89.94 23 GLY B N 1
ATOM 3393 C CA . GLY B 1 23 ? -9.961 -25.922 -25.797 1 89.94 23 GLY B CA 1
ATOM 3394 C C . GLY B 1 23 ? -10.508 -27.344 -25.75 1 89.94 23 GLY B C 1
ATOM 3395 O O . GLY B 1 23 ? -10.031 -28.219 -26.469 1 89.94 23 GLY B O 1
ATOM 3396 N N . GLN B 1 24 ? -11.484 -27.562 -24.875 1 91.31 24 GLN B N 1
ATOM 3397 C CA . GLN B 1 24 ? -12.102 -28.875 -24.75 1 91.31 24 GLN B CA 1
ATOM 3398 C C . GLN B 1 24 ? -12.812 -29.266 -26.047 1 91.31 24 GLN B C 1
ATOM 3400 O O . GLN B 1 24 ? -12.68 -30.406 -26.516 1 91.31 24 GLN B O 1
ATOM 3405 N N . VAL B 1 25 ? -13.477 -28.328 -26.625 1 92.5 25 VAL B N 1
ATOM 3406 C CA . VAL B 1 25 ? -14.203 -28.609 -27.859 1 92.5 25 VAL B CA 1
ATOM 3407 C C . VAL B 1 25 ? -13.211 -28.984 -28.953 1 92.5 25 VAL B C 1
ATOM 3409 O O . VAL B 1 25 ? -13.391 -30 -29.641 1 92.5 25 VAL B O 1
ATOM 3412 N N . VAL B 1 26 ? -12.188 -28.234 -29.078 1 92.25 26 VAL B N 1
ATOM 3413 C CA . VAL B 1 26 ? -11.18 -28.469 -30.094 1 92.25 26 VAL B CA 1
ATOM 3414 C C . VAL B 1 26 ? -10.516 -29.828 -29.875 1 92.25 26 VAL B C 1
ATOM 3416 O O . VAL B 1 26 ? -10.359 -30.625 -30.812 1 92.25 26 VAL B O 1
ATOM 3419 N N . THR B 1 27 ? -10.164 -30.141 -28.641 1 90.62 27 THR B N 1
ATOM 3420 C CA . THR B 1 27 ? -9.5 -31.391 -28.312 1 90.62 27 THR B CA 1
ATOM 3421 C C . THR B 1 27 ? -10.414 -32.594 -28.594 1 90.62 27 THR B C 1
ATOM 3423 O O . THR B 1 27 ? -9.984 -33.562 -29.188 1 90.62 27 THR B O 1
ATOM 3426 N N . ILE B 1 28 ? -11.648 -32.5 -28.219 1 91.88 28 ILE B N 1
ATOM 3427 C CA . ILE B 1 28 ? -12.617 -33.594 -28.406 1 91.88 28 ILE B CA 1
ATOM 3428 C C . ILE B 1 28 ? -12.797 -33.844 -29.906 1 91.88 28 ILE B C 1
ATOM 3430 O O . ILE B 1 28 ? -12.789 -35 -30.328 1 91.88 28 ILE B O 1
ATOM 3434 N N . LEU B 1 29 ? -12.883 -32.812 -30.656 1 92.06 29 LEU B N 1
ATOM 3435 C CA . LEU B 1 29 ? -13.109 -32.938 -32.094 1 92.06 29 LEU B CA 1
ATOM 3436 C C . LEU B 1 29 ? -11.883 -33.562 -32.781 1 92.06 29 LEU B C 1
ATOM 3438 O O . LEU B 1 29 ? -12.023 -34.438 -33.625 1 92.06 29 LEU B O 1
ATOM 3442 N N . ILE B 1 30 ? -10.766 -33.156 -32.344 1 90.38 30 ILE B N 1
ATOM 3443 C CA . ILE B 1 30 ? -9.531 -33.688 -32.938 1 90.38 30 ILE B CA 1
ATOM 3444 C C . ILE B 1 30 ? -9.375 -35.156 -32.594 1 90.38 30 ILE B C 1
ATOM 3446 O O . ILE B 1 30 ? -9.086 -35.969 -33.438 1 90.38 30 ILE B O 1
ATOM 3450 N N . VAL B 1 31 ? -9.609 -35.531 -31.375 1 88.19 31 VAL B N 1
ATOM 3451 C CA . VAL B 1 31 ? -9.422 -36.906 -30.891 1 88.19 31 VAL B CA 1
ATOM 3452 C C . VAL B 1 31 ? -10.469 -37.812 -31.531 1 88.19 31 VAL B C 1
ATOM 3454 O O . VAL B 1 31 ? -10.141 -38.906 -32 1 88.19 31 VAL B O 1
ATOM 3457 N N . HIS B 1 32 ? -11.688 -37.438 -31.625 1 88.94 32 HIS B N 1
ATOM 3458 C CA . HIS B 1 32 ? -12.773 -38.25 -32.156 1 88.94 32 HIS B CA 1
ATOM 3459 C C . HIS B 1 32 ? -12.719 -38.344 -33.656 1 88.94 32 HIS B C 1
ATOM 3461 O O . HIS B 1 32 ? -12.789 -39.438 -34.219 1 88.94 32 HIS B O 1
ATOM 3467 N N . TYR B 1 33 ? -12.523 -37.25 -34.312 1 90.06 33 TYR B N 1
ATOM 3468 C CA . TYR B 1 33 ? -12.664 -37.219 -35.781 1 90.06 33 TYR B CA 1
ATOM 3469 C C . TYR B 1 33 ? -11.32 -37.438 -36.469 1 90.06 33 TYR B C 1
ATOM 3471 O O . TYR B 1 33 ? -11.227 -38.094 -37.5 1 90.06 33 TYR B O 1
ATOM 3479 N N . GLN B 1 34 ? -10.359 -36.844 -35.906 1 86.62 34 GLN B N 1
ATOM 3480 C CA . GLN B 1 34 ? -9.062 -36.906 -36.562 1 86.62 34 GLN B CA 1
ATOM 3481 C C . GLN B 1 34 ? -8.281 -38.156 -36.125 1 86.62 34 GLN B C 1
ATOM 3483 O O . GLN B 1 34 ? -7.684 -38.844 -36.969 1 86.62 34 GLN B O 1
ATOM 3488 N N . MET B 1 35 ? -8.242 -38.469 -34.875 1 84.62 35 MET B N 1
ATOM 3489 C CA . MET B 1 35 ? -7.469 -39.594 -34.375 1 84.62 35 MET B CA 1
ATOM 3490 C C . MET B 1 35 ? -8.281 -40.875 -34.438 1 84.62 35 MET B C 1
ATOM 3492 O O . MET B 1 35 ? -7.727 -41.969 -34.281 1 84.62 35 MET B O 1
ATOM 3496 N N . GLY B 1 36 ? -9.57 -40.781 -34.594 1 84.75 36 GLY B N 1
ATOM 3497 C CA . GLY B 1 36 ? -10.43 -41.969 -34.781 1 84.75 36 GLY B CA 1
ATOM 3498 C C . GLY B 1 36 ? -10.766 -42.656 -33.469 1 84.75 36 GLY B C 1
ATOM 3499 O O . GLY B 1 36 ? -11.094 -43.844 -33.469 1 84.75 36 GLY B O 1
ATOM 3500 N N . ILE B 1 37 ? -10.57 -41.969 -32.375 1 85.31 37 ILE B N 1
ATOM 3501 C CA . ILE B 1 37 ? -10.938 -42.5 -31.078 1 85.31 37 ILE B CA 1
ATOM 3502 C C . ILE B 1 37 ? -12.391 -42.156 -30.766 1 85.31 37 ILE B C 1
ATOM 3504 O O . ILE B 1 37 ? -12.758 -40.969 -30.734 1 85.31 37 ILE B O 1
ATOM 3508 N N . THR B 1 38 ? -13.203 -43.188 -30.609 1 87.75 38 THR B N 1
ATOM 3509 C CA . THR B 1 38 ? -14.617 -42.938 -30.375 1 87.75 38 THR B CA 1
ATOM 3510 C C . THR B 1 38 ? -14.867 -42.438 -28.953 1 87.75 38 THR B C 1
ATOM 3512 O O . THR B 1 38 ? -14.555 -43.156 -27.984 1 87.75 38 THR B O 1
ATOM 3515 N N . LEU B 1 39 ? -15.359 -41.219 -28.812 1 92.19 39 LEU B N 1
ATOM 3516 C CA . LEU B 1 39 ? -15.695 -40.625 -27.531 1 92.19 39 LEU B CA 1
ATOM 3517 C C . LEU B 1 39 ? -17.203 -40.438 -27.391 1 92.19 39 LEU B C 1
ATOM 3519 O O . LEU B 1 39 ? -17.922 -40.375 -28.375 1 92.19 39 LEU B O 1
ATOM 3523 N N . PRO B 1 40 ? -17.734 -40.594 -26.203 1 93.31 40 PRO B N 1
ATOM 3524 C CA . PRO B 1 40 ? -19.156 -40.312 -25.984 1 93.31 40 PRO B CA 1
ATOM 3525 C C . PRO B 1 40 ? -19.484 -38.844 -26.125 1 93.31 40 PRO B C 1
ATOM 3527 O O . PRO B 1 40 ? -19.562 -38.125 -25.125 1 93.31 40 PRO B O 1
ATOM 3530 N N . LEU B 1 41 ? -19.812 -38.406 -27.234 1 93.94 41 LEU B N 1
ATOM 3531 C CA . LEU B 1 41 ? -19.969 -37 -27.578 1 93.94 41 LEU B CA 1
ATOM 3532 C C . LEU B 1 41 ? -21.172 -36.406 -26.844 1 93.94 41 LEU B C 1
ATOM 3534 O O . LEU B 1 41 ? -21.141 -35.219 -26.453 1 93.94 41 LEU B O 1
ATOM 3538 N N . ASP B 1 42 ? -22.156 -37.156 -26.641 1 94.31 42 ASP B N 1
ATOM 3539 C CA . ASP B 1 42 ? -23.359 -36.656 -25.984 1 94.31 42 ASP B CA 1
ATOM 3540 C C . ASP B 1 42 ? -23.078 -36.281 -24.531 1 94.31 42 ASP B C 1
ATOM 3542 O O . ASP B 1 42 ? -23.422 -35.188 -24.078 1 94.31 42 ASP B O 1
ATOM 3546 N N . GLN B 1 43 ? -22.484 -37.188 -23.859 1 94.94 43 GLN B N 1
ATOM 3547 C CA . GLN B 1 43 ? -22.188 -36.969 -22.453 1 94.94 43 GLN B CA 1
ATOM 3548 C C . GLN B 1 43 ? -21.156 -35.844 -22.297 1 94.94 43 GLN B C 1
ATOM 3550 O O . GLN B 1 43 ? -21.328 -34.969 -21.438 1 94.94 43 GLN B O 1
ATOM 3555 N N . MET B 1 44 ? -20.125 -35.844 -23.125 1 95.62 44 MET B N 1
ATOM 3556 C CA . MET B 1 44 ? -19.094 -34.812 -23.047 1 95.62 44 MET B CA 1
ATOM 3557 C C . MET B 1 44 ? -19.656 -33.469 -23.453 1 95.62 44 MET B C 1
ATOM 3559 O O . MET B 1 44 ? -19.297 -32.438 -22.875 1 95.62 44 MET B O 1
ATOM 3563 N N . GLY B 1 45 ? -20.562 -33.469 -24.406 1 95.81 45 GLY B N 1
ATOM 3564 C CA . GLY B 1 45 ? -21.219 -32.25 -24.812 1 95.81 45 GLY B CA 1
ATOM 3565 C C . GLY B 1 45 ? -22.094 -31.641 -23.719 1 95.81 45 GLY B C 1
ATOM 3566 O O . GLY B 1 45 ? -22.172 -30.422 -23.578 1 95.81 45 GLY B O 1
ATOM 3567 N N . ALA B 1 46 ? -22.688 -32.5 -22.984 1 95.94 46 ALA B N 1
ATOM 3568 C CA . ALA B 1 46 ? -23.531 -32.062 -21.891 1 95.94 46 ALA B CA 1
ATOM 3569 C C . ALA B 1 46 ? -22.703 -31.297 -20.844 1 95.94 46 ALA B C 1
ATOM 3571 O O . ALA B 1 46 ? -23.172 -30.297 -20.297 1 95.94 46 ALA B O 1
ATOM 3572 N N . VAL B 1 47 ? -21.531 -31.75 -20.578 1 95.56 47 VAL B N 1
ATOM 3573 C CA . VAL B 1 47 ? -20.641 -31.094 -19.625 1 95.56 47 VAL B CA 1
ATOM 3574 C C . VAL B 1 47 ? -20.25 -29.719 -20.141 1 95.56 47 VAL B C 1
ATOM 3576 O O . VAL B 1 47 ? -20.266 -28.734 -19.391 1 95.56 47 VAL B O 1
ATOM 3579 N N . ILE B 1 48 ? -19.953 -29.609 -21.422 1 95.56 48 ILE B N 1
ATOM 3580 C CA . ILE B 1 48 ? -19.562 -28.344 -22.047 1 95.56 48 ILE B CA 1
ATOM 3581 C C . ILE B 1 48 ? -20.734 -27.359 -22 1 95.56 48 ILE B C 1
ATOM 3583 O O . ILE B 1 48 ? -20.547 -26.188 -21.656 1 95.56 48 ILE B O 1
ATOM 3587 N N . LEU B 1 49 ? -21.906 -27.906 -22.328 1 95.19 49 LEU B N 1
ATOM 3588 C CA . LEU B 1 49 ? -23.094 -27.062 -22.281 1 95.19 49 LEU B CA 1
ATOM 3589 C C . LEU B 1 49 ? -23.344 -26.531 -20.875 1 95.19 49 LEU B C 1
ATOM 3591 O O . LEU B 1 49 ? -23.75 -25.391 -20.688 1 95.19 49 LEU B O 1
ATOM 3595 N N . PHE B 1 50 ? -23.078 -27.375 -19.953 1 95.19 50 PHE B N 1
ATOM 3596 C CA . PHE B 1 50 ? -23.219 -26.984 -18.562 1 95.19 50 PHE B CA 1
ATOM 3597 C C . PHE B 1 50 ? -22.25 -25.859 -18.219 1 95.19 50 PHE B C 1
ATOM 3599 O O . PHE B 1 50 ? -22.625 -24.875 -17.562 1 95.19 50 PHE B O 1
ATOM 3606 N N . LEU B 1 51 ? -21.016 -25.953 -18.625 1 93.5 51 LEU B N 1
ATOM 3607 C CA . LEU B 1 51 ? -20 -24.938 -18.359 1 93.5 51 LEU B CA 1
ATOM 3608 C C . LEU B 1 51 ? -20.328 -23.625 -19.047 1 93.5 51 LEU B C 1
ATOM 3610 O O . LEU B 1 51 ? -20.109 -22.547 -18.484 1 93.5 51 LEU B O 1
ATOM 3614 N N . VAL B 1 52 ? -20.875 -23.688 -20.203 1 94 52 VAL B N 1
ATOM 3615 C CA . VAL B 1 52 ? -21.297 -22.5 -20.938 1 94 52 VAL B CA 1
ATOM 3616 C C . VAL B 1 52 ? -22.422 -21.797 -20.188 1 94 52 VAL B C 1
ATOM 3618 O O . VAL B 1 52 ? -22.391 -20.578 -20.016 1 94 52 VAL B O 1
ATOM 3621 N N . ALA B 1 53 ? -23.359 -22.594 -19.734 1 94.12 53 ALA B N 1
ATOM 3622 C CA . ALA B 1 53 ? -24.469 -22.031 -18.984 1 94.12 53 ALA B CA 1
ATOM 3623 C C . ALA B 1 53 ? -23.969 -21.359 -17.703 1 94.12 53 ALA B C 1
ATOM 3625 O O . ALA B 1 53 ? -24.438 -20.281 -17.328 1 94.12 53 ALA B O 1
ATOM 3626 N N . LEU B 1 54 ? -23.062 -21.984 -17.047 1 91 54 LEU B N 1
ATOM 3627 C CA . LEU B 1 54 ? -22.5 -21.438 -15.82 1 91 54 LEU B CA 1
ATOM 3628 C C . LEU B 1 54 ? -21.766 -20.125 -16.094 1 91 54 LEU B C 1
ATOM 3630 O O . LEU B 1 54 ? -21.828 -19.188 -15.305 1 91 54 LEU B O 1
ATOM 3634 N N . ASN B 1 55 ? -21.031 -20.062 -17.188 1 91.62 55 ASN B N 1
ATOM 3635 C CA . ASN B 1 55 ? -20.312 -18.844 -17.594 1 91.62 55 ASN B CA 1
ATOM 3636 C C . ASN B 1 55 ? -21.281 -17.688 -17.812 1 91.62 55 ASN B C 1
ATOM 3638 O O . ASN B 1 55 ? -21.031 -16.562 -17.359 1 91.62 55 ASN B O 1
ATOM 3642 N N . ILE B 1 56 ? -22.312 -17.984 -18.453 1 91.25 56 ILE B N 1
ATOM 3643 C CA . ILE B 1 56 ? -23.312 -16.953 -18.734 1 91.25 56 ILE B CA 1
ATOM 3644 C C . ILE B 1 56 ? -23.953 -16.484 -17.438 1 91.25 56 ILE B C 1
ATOM 3646 O O . ILE B 1 56 ? -24.094 -15.281 -17.203 1 91.25 56 ILE B O 1
ATOM 3650 N N . ALA B 1 57 ? -24.266 -17.406 -16.562 1 89.62 57 ALA B N 1
ATOM 3651 C CA . ALA B 1 57 ? -24.859 -17.078 -15.266 1 89.62 57 ALA B CA 1
ATOM 3652 C C . ALA B 1 57 ? -23.922 -16.234 -14.422 1 89.62 57 ALA B C 1
ATOM 3654 O O . ALA B 1 57 ? -24.344 -15.297 -13.75 1 89.62 57 ALA B O 1
ATOM 3655 N N . SER B 1 58 ? -22.625 -16.578 -14.477 1 87.62 58 SER B N 1
ATOM 3656 C CA . SER B 1 58 ? -21.625 -15.859 -13.703 1 87.62 58 SER B CA 1
ATOM 3657 C C . SER B 1 58 ? -21.469 -14.422 -14.188 1 87.62 58 SER B C 1
ATOM 3659 O O . SER B 1 58 ? -21.344 -13.5 -13.375 1 87.62 58 SER B O 1
ATOM 3661 N N . VAL B 1 59 ? -21.531 -14.211 -15.477 1 85.69 59 VAL B N 1
ATOM 3662 C CA . VAL B 1 59 ? -21.391 -12.875 -16.047 1 85.69 59 VAL B CA 1
ATOM 3663 C C . VAL B 1 59 ? -22.609 -12.031 -15.688 1 85.69 59 VAL B C 1
ATOM 3665 O O . VAL B 1 59 ? -22.484 -10.852 -15.359 1 85.69 59 VAL B O 1
ATOM 3668 N N . LEU B 1 60 ? -23.75 -12.648 -15.68 1 86.12 60 LEU B N 1
ATOM 3669 C CA . LEU B 1 60 ? -24.984 -11.945 -15.328 1 86.12 60 LEU B CA 1
ATOM 3670 C C . LEU B 1 60 ? -25 -11.57 -13.852 1 86.12 60 LEU B C 1
ATOM 3672 O O . LEU B 1 60 ? -25.438 -10.477 -13.484 1 86.12 60 LEU B O 1
ATOM 3676 N N . HIS B 1 61 ? -24.5 -12.469 -13.094 1 83.62 61 HIS B N 1
ATOM 3677 C CA . HIS B 1 61 ? -24.422 -12.227 -11.656 1 83.62 61 HIS B CA 1
ATOM 3678 C C . HIS B 1 61 ? -23.438 -11.102 -11.344 1 83.62 61 HIS B C 1
ATOM 3680 O O . HIS B 1 61 ? -23.703 -10.273 -10.469 1 83.62 61 HIS B O 1
ATOM 3686 N N . LEU B 1 62 ? -22.281 -11.094 -12.008 1 80.56 62 LEU B N 1
ATOM 3687 C CA . LEU B 1 62 ? -21.25 -10.086 -11.82 1 80.56 62 LEU B CA 1
ATOM 3688 C C . LEU B 1 62 ? -21.781 -8.695 -12.148 1 80.56 62 LEU B C 1
ATOM 3690 O O . LEU B 1 62 ? -21.344 -7.703 -11.547 1 80.56 62 LEU B O 1
ATOM 3694 N N . ARG B 1 63 ? -22.641 -8.633 -13.078 1 78.62 63 ARG B N 1
ATOM 3695 C CA . ARG B 1 63 ? -23.219 -7.355 -13.469 1 78.62 63 ARG B CA 1
ATOM 3696 C C . ARG B 1 63 ? -24.141 -6.816 -12.383 1 78.62 63 ARG B C 1
ATOM 3698 O O . ARG B 1 63 ? -24.312 -5.602 -12.242 1 78.62 63 ARG B O 1
ATOM 3705 N N . ARG B 1 64 ? -24.656 -7.758 -11.609 1 74.69 64 ARG B N 1
ATOM 3706 C CA . ARG B 1 64 ? -25.656 -7.348 -10.625 1 74.69 64 ARG B CA 1
ATOM 3707 C C . ARG B 1 64 ? -25.016 -7.105 -9.266 1 74.69 64 ARG B C 1
ATOM 3709 O O . ARG B 1 64 ? -25.516 -6.312 -8.461 1 74.69 64 ARG B O 1
ATOM 3716 N N . GLN B 1 65 ? -24.109 -8.023 -8.953 1 68.94 65 GLN B N 1
ATOM 3717 C CA . GLN B 1 65 ? -23.609 -7.992 -7.586 1 68.94 65 GLN B CA 1
ATOM 3718 C C . GLN B 1 65 ? -22.297 -7.223 -7.496 1 68.94 65 GLN B C 1
ATOM 3720 O O . GLN B 1 65 ? -21.531 -7.176 -8.461 1 68.94 65 GLN B O 1
ATOM 3725 N N . THR B 1 66 ? -22.078 -6.633 -6.34 1 64.38 66 THR B N 1
ATOM 3726 C CA . THR B 1 66 ? -20.984 -5.688 -6.125 1 64.38 66 THR B CA 1
ATOM 3727 C C . THR B 1 66 ? -19.797 -6.375 -5.473 1 64.38 66 THR B C 1
ATOM 3729 O O . THR B 1 66 ? -18.641 -5.965 -5.672 1 64.38 66 THR B O 1
ATOM 3732 N N . SER B 1 67 ? -20.016 -7.496 -4.629 1 70.75 67 SER B N 1
ATOM 3733 C CA . SER B 1 67 ? -18.844 -8.023 -3.924 1 70.75 67 SER B CA 1
ATOM 3734 C C . SER B 1 67 ? -18.719 -9.531 -4.133 1 70.75 67 SER B C 1
ATOM 3736 O O . SER B 1 67 ? -19.719 -10.234 -4.266 1 70.75 67 SER B O 1
ATOM 3738 N N . VAL B 1 68 ? -17.484 -9.922 -4.504 1 77.75 68 VAL B N 1
ATOM 3739 C CA . VAL B 1 68 ? -17.172 -11.336 -4.668 1 77.75 68 VAL B CA 1
ATOM 3740 C C . VAL B 1 68 ? -16.438 -11.859 -3.439 1 77.75 68 VAL B C 1
ATOM 3742 O O . VAL B 1 68 ? -15.43 -11.281 -3.027 1 77.75 68 VAL B O 1
ATOM 3745 N N . SER B 1 69 ? -17 -12.922 -2.896 1 82 69 SER B N 1
ATOM 3746 C CA . SER B 1 69 ? -16.438 -13.5 -1.682 1 82 69 SER B CA 1
ATOM 3747 C C . SER B 1 69 ? -15.453 -14.617 -2.006 1 82 69 SER B C 1
ATOM 3749 O O . SER B 1 69 ? -15.43 -15.125 -3.127 1 82 69 SER B O 1
ATOM 3751 N N . ASN B 1 70 ? -14.656 -15.016 -1.076 1 87.75 70 ASN B N 1
ATOM 3752 C CA . ASN B 1 70 ? -13.742 -16.141 -1.171 1 87.75 70 ASN B CA 1
ATOM 3753 C C . ASN B 1 70 ? -14.492 -17.438 -1.484 1 87.75 70 ASN B C 1
ATOM 3755 O O . ASN B 1 70 ? -14.031 -18.25 -2.299 1 87.75 70 ASN B O 1
ATOM 3759 N N . THR B 1 71 ? -15.578 -17.562 -0.89 1 88.31 71 THR B N 1
ATOM 3760 C CA . THR B 1 71 ? -16.375 -18.766 -1.065 1 88.31 71 THR B CA 1
ATOM 3761 C C . THR B 1 71 ? -16.875 -18.891 -2.504 1 88.31 71 THR B C 1
ATOM 3763 O O . THR B 1 71 ? -16.938 -19.984 -3.061 1 88.31 71 THR B O 1
ATOM 3766 N N . GLN B 1 72 ? -17.203 -17.797 -3.033 1 86.69 72 GLN B N 1
ATOM 3767 C CA . GLN B 1 72 ? -17.672 -17.812 -4.414 1 86.69 72 GLN B CA 1
ATOM 3768 C C . GLN B 1 72 ? -16.562 -18.219 -5.375 1 86.69 72 GLN B C 1
ATOM 3770 O O . GLN B 1 72 ? -16.797 -19.031 -6.273 1 86.69 72 GLN B O 1
ATOM 3775 N N . LEU B 1 73 ? -15.43 -17.703 -5.203 1 90.12 73 LEU B N 1
ATOM 3776 C CA . LEU B 1 73 ? -14.289 -18.062 -6.039 1 90.12 73 LEU B CA 1
ATOM 3777 C C . LEU B 1 73 ? -13.945 -19.547 -5.871 1 90.12 73 LEU B C 1
ATOM 3779 O O . LEU B 1 73 ? -13.68 -20.234 -6.852 1 90.12 73 LEU B O 1
ATOM 3783 N N . PHE B 1 74 ? -14.016 -19.953 -4.625 1 93.88 74 PHE B N 1
ATOM 3784 C CA . PHE B 1 74 ? -13.742 -21.344 -4.305 1 93.88 74 PHE B CA 1
ATOM 3785 C C . PHE B 1 74 ? -14.727 -22.266 -5.008 1 93.88 74 PHE B C 1
ATOM 3787 O O . PHE B 1 74 ? -14.32 -23.266 -5.605 1 93.88 74 PHE B O 1
ATOM 3794 N N . LEU B 1 75 ? -15.938 -21.953 -4.98 1 91.62 75 LEU B N 1
ATOM 3795 C CA . LEU B 1 75 ? -16.984 -22.781 -5.586 1 91.62 75 LEU B CA 1
ATOM 3796 C C . LEU B 1 75 ? -16.828 -22.828 -7.105 1 91.62 75 LEU B C 1
ATOM 3798 O O . LEU B 1 75 ? -17.047 -23.859 -7.727 1 91.62 75 LEU B O 1
ATOM 3802 N N . GLU B 1 76 ? -16.453 -21.75 -7.668 1 90.75 76 GLU B N 1
ATOM 3803 C CA . GLU B 1 76 ? -16.234 -21.703 -9.109 1 90.75 76 GLU B CA 1
ATOM 3804 C C . GLU B 1 76 ? -15.094 -22.641 -9.516 1 90.75 76 GLU B C 1
ATOM 3806 O O . GLU B 1 76 ? -15.203 -23.359 -10.508 1 90.75 76 GLU B O 1
ATOM 3811 N N . LEU B 1 77 ? -14.078 -22.656 -8.719 1 93.88 77 LEU B N 1
ATOM 3812 C CA . LEU B 1 77 ? -12.938 -23.516 -9.023 1 93.88 77 LEU B CA 1
ATOM 3813 C C . LEU B 1 77 ? -13.289 -24.984 -8.812 1 93.88 77 LEU B C 1
ATOM 3815 O O . LEU B 1 77 ? -12.852 -25.844 -9.57 1 93.88 77 LEU B O 1
ATOM 3819 N N . LEU B 1 78 ? -14.117 -25.219 -7.801 1 95.38 78 LEU B N 1
ATOM 3820 C CA . LEU B 1 78 ? -14.555 -26.578 -7.527 1 95.38 78 LEU B CA 1
ATOM 3821 C C . LEU B 1 78 ? -15.391 -27.125 -8.68 1 95.38 78 LEU B C 1
ATOM 3823 O O . LEU B 1 78 ? -15.258 -28.297 -9.055 1 95.38 78 LEU B O 1
ATOM 3827 N N . ILE B 1 79 ? -16.172 -26.266 -9.195 1 94.19 79 ILE B N 1
ATOM 3828 C CA . ILE B 1 79 ? -17 -26.656 -10.336 1 94.19 79 ILE B CA 1
ATOM 3829 C C . ILE B 1 79 ? -16.109 -26.969 -11.539 1 94.19 79 ILE B C 1
ATOM 3831 O O . ILE B 1 79 ? -16.344 -27.938 -12.258 1 94.19 79 ILE B O 1
ATOM 3835 N N . ASP B 1 80 ? -15.156 -26.188 -11.789 1 94.19 80 ASP B N 1
ATOM 3836 C CA . ASP B 1 80 ? -14.219 -26.438 -12.883 1 94.19 80 ASP B CA 1
ATOM 3837 C C . ASP B 1 80 ? -13.5 -27.766 -12.703 1 94.19 80 ASP B C 1
ATOM 3839 O O . ASP B 1 80 ? -13.352 -28.531 -13.656 1 94.19 80 ASP B O 1
ATOM 3843 N N . VAL B 1 81 ? -13.055 -28.047 -11.453 1 96.06 81 VAL B N 1
ATOM 3844 C CA . VAL B 1 81 ? -12.375 -29.297 -11.148 1 96.06 81 VAL B CA 1
ATOM 3845 C C . VAL B 1 81 ? -13.328 -30.469 -11.391 1 96.06 81 VAL B C 1
ATOM 3847 O O . VAL B 1 81 ? -12.93 -31.484 -11.977 1 96.06 81 VAL B O 1
ATOM 3850 N N . SER B 1 82 ? -14.539 -30.344 -11 1 96.19 82 SER B N 1
ATOM 3851 C CA . SER B 1 82 ? -15.539 -31.391 -11.172 1 96.19 82 SER B CA 1
ATOM 3852 C C . SER B 1 82 ? -15.836 -31.625 -12.648 1 96.19 82 SER B C 1
ATOM 3854 O O . SER B 1 82 ? -15.906 -32.781 -13.094 1 96.19 82 SER B O 1
ATOM 3856 N N . ALA B 1 83 ? -16.016 -30.531 -13.344 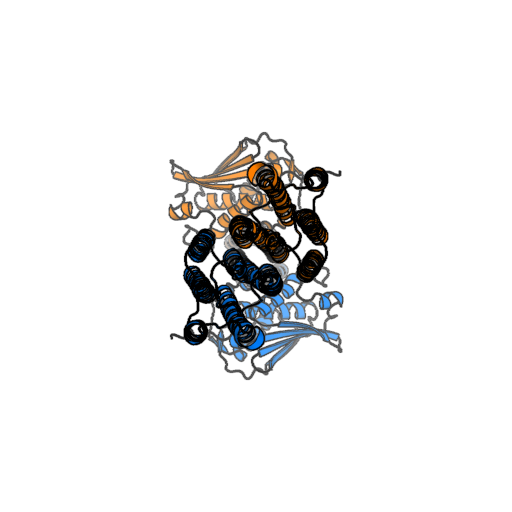1 95.44 83 ALA B N 1
ATOM 3857 C CA . ALA B 1 83 ? -16.266 -30.656 -14.781 1 95.44 83 ALA B CA 1
ATOM 3858 C C . ALA B 1 83 ? -15.102 -31.344 -15.492 1 95.44 83 ALA B C 1
ATOM 3860 O O . ALA B 1 83 ? -15.312 -32.188 -16.344 1 95.44 83 ALA B O 1
ATOM 3861 N N . LEU B 1 84 ? -13.906 -30.938 -15.164 1 95.12 84 LEU B N 1
ATOM 3862 C CA . LEU B 1 84 ? -12.727 -31.578 -15.727 1 95.12 84 LEU B CA 1
ATOM 3863 C C . LEU B 1 84 ? -12.695 -33.062 -15.383 1 95.12 84 LEU B C 1
ATOM 3865 O O . LEU B 1 84 ? -12.367 -33.906 -16.234 1 95.12 84 LEU B O 1
ATOM 3869 N N . THR B 1 85 ? -13.055 -33.406 -14.156 1 97.25 85 THR B N 1
ATOM 3870 C CA . THR B 1 85 ? -13.062 -34.781 -13.695 1 97.25 85 THR B CA 1
ATOM 3871 C C . THR B 1 85 ? -14.039 -35.625 -14.516 1 97.25 85 THR B C 1
ATOM 3873 O O . THR B 1 85 ? -13.719 -36.719 -14.938 1 97.25 85 THR B O 1
ATOM 3876 N N . VAL B 1 86 ? -15.188 -35.125 -14.773 1 96.56 86 VAL B N 1
ATOM 3877 C CA . VAL B 1 86 ? -16.188 -35.844 -15.555 1 96.56 86 VAL B CA 1
ATOM 3878 C C . VAL B 1 86 ? -15.688 -36.031 -16.984 1 96.56 86 VAL B C 1
ATOM 3880 O O . VAL B 1 86 ? -15.82 -37.125 -17.547 1 96.56 86 VAL B O 1
ATOM 3883 N N . GLN B 1 87 ? -15.133 -35 -17.562 1 95.56 87 GLN B N 1
ATOM 3884 C CA . GLN B 1 87 ? -14.586 -35.094 -18.906 1 95.56 87 GLN B CA 1
ATOM 3885 C C . GLN B 1 87 ? -13.5 -36.156 -18.984 1 95.56 87 GLN B C 1
ATOM 3887 O O . GLN B 1 87 ? -13.453 -36.938 -19.938 1 95.56 87 GLN B O 1
ATOM 3892 N N . LEU B 1 88 ? -12.617 -36.219 -18 1 96 88 LEU B N 1
ATOM 3893 C CA . LEU B 1 88 ? -11.539 -37.188 -17.953 1 96 88 LEU B CA 1
ATOM 3894 C C . LEU B 1 88 ? -12.086 -38.594 -17.734 1 96 88 LEU B C 1
ATOM 3896 O O . LEU B 1 88 ? -11.586 -39.562 -18.312 1 96 88 LEU B O 1
ATOM 3900 N N . TYR B 1 89 ? -13.086 -38.688 -16.906 1 96.5 89 TYR B N 1
ATOM 3901 C CA . TYR B 1 89 ? -13.75 -39.969 -16.672 1 96.5 89 TYR B CA 1
ATOM 3902 C C . TYR B 1 89 ? -14.266 -40.562 -17.984 1 96.5 89 TYR B C 1
ATOM 3904 O O . TYR B 1 89 ? -14.125 -41.75 -18.219 1 96.5 89 TYR B O 1
ATOM 3912 N N . LEU B 1 90 ? -14.75 -39.75 -18.812 1 95 90 LEU B N 1
ATOM 3913 C CA . LEU B 1 90 ? -15.367 -40.156 -20.062 1 95 90 LEU B CA 1
ATOM 3914 C C . LEU B 1 90 ? -14.32 -40.375 -21.141 1 95 90 LEU B C 1
ATOM 3916 O O . LEU B 1 90 ? -14.633 -40.844 -22.234 1 95 90 LEU B O 1
ATOM 3920 N N . SER B 1 91 ? -13.148 -39.906 -20.875 1 93.25 91 SER B N 1
ATOM 3921 C CA . SER B 1 91 ? -12.141 -39.938 -21.938 1 93.25 91 SER B CA 1
ATOM 3922 C C . SER B 1 91 ? -10.883 -40.688 -21.484 1 93.25 91 SER B C 1
ATOM 3924 O O . SER B 1 91 ? -9.766 -40.281 -21.812 1 93.25 91 SER B O 1
ATOM 3926 N N . GLY B 1 92 ? -10.977 -41.75 -20.656 1 91.25 92 GLY B N 1
ATOM 3927 C CA . GLY B 1 92 ? -9.859 -42.625 -20.359 1 91.25 92 GLY B CA 1
ATOM 3928 C C . GLY B 1 92 ? -9.344 -42.469 -18.938 1 91.25 92 GLY B C 1
ATOM 3929 O O . GLY B 1 92 ? -8.391 -43.125 -18.531 1 91.25 92 GLY B O 1
ATOM 3930 N N . GLY B 1 93 ? -9.914 -41.562 -18.203 1 93.19 93 GLY B N 1
ATOM 3931 C CA . GLY B 1 93 ? -9.57 -41.406 -16.797 1 93.19 93 GLY B CA 1
ATOM 3932 C C . GLY B 1 93 ? -8.172 -40.875 -16.578 1 93.19 93 GLY B C 1
ATOM 3933 O O . GLY B 1 93 ? -7.797 -39.844 -17.172 1 93.19 93 GLY B O 1
ATOM 3934 N N . ALA B 1 94 ? -7.367 -41.594 -15.766 1 91.31 94 ALA B N 1
ATOM 3935 C CA . ALA B 1 94 ? -6.027 -41.156 -15.398 1 91.31 94 ALA B CA 1
ATOM 3936 C C . ALA B 1 94 ? -5.051 -41.312 -16.562 1 91.31 94 ALA B C 1
ATOM 3938 O O . ALA B 1 94 ? -3.957 -40.75 -16.547 1 91.31 94 ALA B O 1
ATOM 3939 N N . SER B 1 95 ? -5.371 -42.062 -17.578 1 88.62 95 SER B N 1
ATOM 3940 C CA . SER B 1 95 ? -4.504 -42.25 -18.734 1 88.62 95 SER B CA 1
ATOM 3941 C C . SER B 1 95 ? -4.605 -41.094 -19.719 1 88.62 95 SER B C 1
ATOM 3943 O O . SER B 1 95 ? -3.836 -41 -20.672 1 88.62 95 SER B O 1
ATOM 3945 N N . ASN B 1 96 ? -5.598 -40.219 -19.484 1 91.75 96 ASN B N 1
ATOM 3946 C CA . ASN B 1 96 ? -5.699 -39 -20.266 1 91.75 96 ASN B CA 1
ATOM 3947 C C . ASN B 1 96 ? -4.598 -38 -19.906 1 91.75 96 ASN B C 1
ATOM 3949 O O . ASN B 1 96 ? -4.484 -37.594 -18.75 1 91.75 96 ASN B O 1
ATOM 3953 N N . PRO B 1 97 ? -3.773 -37.625 -20.859 1 90 97 PRO B N 1
ATOM 3954 C CA . PRO B 1 97 ? -2.627 -36.75 -20.562 1 90 97 PRO B CA 1
ATOM 3955 C C . PRO B 1 97 ? -3.039 -35.344 -20.094 1 90 97 PRO B C 1
ATOM 3957 O O . PRO B 1 97 ? -2.209 -34.594 -19.594 1 90 97 PRO B O 1
ATOM 3960 N N . PHE B 1 98 ? -4.27 -35 -20.188 1 93 98 PHE B N 1
ATOM 3961 C CA . PHE B 1 98 ? -4.719 -33.688 -19.828 1 93 98 PHE B CA 1
ATOM 3962 C C . PHE B 1 98 ? -5.09 -33.625 -18.344 1 93 98 PHE B C 1
ATOM 3964 O O . PHE B 1 98 ? -5.621 -32.594 -17.875 1 93 98 PHE B O 1
ATOM 3971 N N . ILE B 1 99 ? -4.801 -34.625 -17.609 1 93.69 99 ILE B N 1
ATOM 3972 C CA . ILE B 1 99 ? -5.102 -34.688 -16.188 1 93.69 99 ILE B CA 1
ATOM 3973 C C . ILE B 1 99 ? -4.27 -33.656 -15.422 1 93.69 99 ILE B C 1
ATOM 3975 O O . ILE B 1 99 ? -4.668 -33.219 -14.352 1 93.69 99 ILE B O 1
ATOM 3979 N N . SER B 1 100 ? -3.184 -33.156 -16.016 1 91.81 100 SER B N 1
ATOM 3980 C CA . SER B 1 100 ? -2.307 -32.188 -15.375 1 91.81 100 SER B CA 1
ATOM 3981 C C . SER B 1 100 ? -2.955 -30.797 -15.336 1 91.81 100 SER B C 1
ATOM 3983 O O . SER B 1 100 ? -2.461 -29.891 -14.656 1 91.81 100 SER B O 1
ATOM 3985 N N . LEU B 1 101 ? -4.078 -30.672 -15.969 1 94.5 101 LEU B N 1
ATOM 3986 C CA . LEU B 1 101 ? -4.812 -29.406 -15.922 1 94.5 101 LEU B CA 1
ATOM 3987 C C . LEU B 1 101 ? -5.32 -29.109 -14.516 1 94.5 101 LEU B C 1
ATOM 3989 O O . LEU B 1 101 ? -5.641 -27.969 -14.188 1 94.5 101 LEU B O 1
ATOM 3993 N N . TYR B 1 102 ? -5.367 -30.188 -13.672 1 95.81 102 TYR B N 1
ATOM 3994 C CA . TYR B 1 102 ? -5.684 -29.969 -12.266 1 95.81 102 TYR B CA 1
ATOM 3995 C C . TYR B 1 102 ? -4.719 -28.969 -11.641 1 95.81 102 TYR B C 1
ATOM 3997 O O . TYR B 1 102 ? -5.109 -28.172 -10.781 1 95.81 102 TYR B O 1
ATOM 4005 N N . LEU B 1 103 ? -3.5 -28.984 -12.109 1 93.94 103 LEU B N 1
ATOM 4006 C CA . LEU B 1 103 ? -2.477 -28.125 -11.539 1 93.94 103 LEU B CA 1
ATOM 4007 C C . LEU B 1 103 ? -2.764 -26.656 -11.859 1 93.94 103 LEU B C 1
ATOM 4009 O O . LEU B 1 103 ? -2.463 -25.766 -11.055 1 93.94 103 LEU B O 1
ATOM 4013 N N . LEU B 1 104 ? -3.328 -26.438 -13.047 1 94.25 104 LEU B N 1
ATOM 4014 C CA . LEU B 1 104 ? -3.727 -25.078 -13.406 1 94.25 104 LEU B CA 1
ATOM 4015 C C . LEU B 1 104 ? -4.754 -24.531 -12.414 1 94.25 104 LEU B C 1
ATOM 4017 O O . LEU B 1 104 ? -4.621 -23.406 -11.938 1 94.25 104 LEU B O 1
ATOM 4021 N N . GLN B 1 105 ? -5.707 -25.359 -12.086 1 94.69 105 GLN B N 1
ATOM 4022 C CA . GLN B 1 105 ? -6.758 -24.953 -11.164 1 94.69 105 GLN B CA 1
ATOM 4023 C C . GLN B 1 105 ? -6.203 -24.719 -9.758 1 94.69 105 GLN B C 1
ATOM 4025 O O . GLN B 1 105 ? -6.574 -23.75 -9.094 1 94.69 105 GLN B O 1
ATOM 4030 N N . ILE B 1 106 ? -5.324 -25.547 -9.367 1 94.88 106 ILE B N 1
ATOM 4031 C CA . ILE B 1 106 ? -4.723 -25.422 -8.047 1 94.88 106 ILE B CA 1
ATOM 4032 C C . ILE B 1 106 ? -3.863 -24.156 -7.977 1 94.88 106 ILE B C 1
ATOM 4034 O O . ILE B 1 106 ? -3.895 -23.438 -6.984 1 94.88 106 ILE B O 1
ATOM 4038 N N . THR B 1 107 ? -3.139 -23.906 -9 1 93.38 107 THR B N 1
ATOM 4039 C CA . THR B 1 107 ? -2.281 -22.734 -9.062 1 93.38 107 THR B CA 1
ATOM 4040 C C . THR B 1 107 ? -3.109 -21.453 -8.961 1 93.38 107 THR B C 1
ATOM 4042 O O . THR B 1 107 ? -2.779 -20.547 -8.188 1 93.38 107 THR B O 1
ATOM 4045 N N . LEU B 1 108 ? -4.137 -21.422 -9.688 1 92.31 108 LEU B N 1
ATOM 4046 C CA . LEU B 1 108 ? -5.02 -20.266 -9.633 1 92.31 108 LEU B CA 1
ATOM 4047 C C . LEU B 1 108 ? -5.645 -20.125 -8.25 1 92.31 108 LEU B C 1
ATOM 4049 O O . LEU B 1 108 ? -5.754 -19.016 -7.727 1 92.31 108 LEU B O 1
ATOM 4053 N N . GLY B 1 109 ? -6.035 -21.203 -7.676 1 93.25 109 GLY B N 1
ATOM 4054 C CA . GLY B 1 109 ? -6.57 -21.188 -6.324 1 93.25 109 GLY B CA 1
ATOM 4055 C C . GLY B 1 109 ? -5.57 -20.688 -5.297 1 93.25 109 GLY B C 1
ATOM 4056 O O . GLY B 1 109 ? -5.934 -19.953 -4.383 1 93.25 109 GLY B O 1
ATOM 4057 N N . ALA B 1 110 ? -4.352 -21.031 -5.512 1 91.94 110 ALA B N 1
ATOM 4058 C CA . ALA B 1 110 ? -3.303 -20.641 -4.574 1 91.94 110 ALA B CA 1
ATOM 4059 C C . ALA B 1 110 ? -3.096 -19.125 -4.57 1 91.94 110 ALA B C 1
ATOM 4061 O O . ALA B 1 110 ? -2.73 -18.547 -3.543 1 91.94 110 ALA B O 1
ATOM 4062 N N . VAL B 1 111 ? -3.381 -18.516 -5.68 1 88.69 111 VAL B N 1
ATOM 4063 C CA . VAL B 1 111 ? -3.148 -17.078 -5.797 1 88.69 111 VAL B CA 1
ATOM 4064 C C . VAL B 1 111 ? -4.406 -16.328 -5.391 1 88.69 111 VAL B C 1
ATOM 4066 O O . VAL B 1 111 ? -4.324 -15.258 -4.777 1 88.69 111 VAL B O 1
ATOM 4069 N N . LEU B 1 112 ? -5.559 -16.844 -5.602 1 88.56 112 LEU B N 1
ATOM 4070 C CA . LEU B 1 112 ? -6.812 -16.109 -5.48 1 88.56 112 LEU B CA 1
ATOM 4071 C C . LEU B 1 112 ? -7.465 -16.375 -4.125 1 88.56 112 LEU B C 1
ATOM 4073 O O . LEU B 1 112 ? -8.172 -15.508 -3.602 1 88.56 112 LEU B O 1
ATOM 4077 N N . LEU B 1 113 ? -7.23 -17.578 -3.625 1 90.88 113 LEU B N 1
ATOM 4078 C CA . LEU B 1 113 ? -8.008 -18 -2.469 1 90.88 113 LEU B CA 1
ATOM 4079 C C . LEU B 1 113 ? -7.211 -17.844 -1.182 1 90.88 113 LEU B C 1
ATOM 4081 O O . LEU B 1 113 ? -5.992 -17.656 -1.223 1 90.88 113 LEU B O 1
ATOM 4085 N N . GLU B 1 114 ? -8.031 -17.984 -0.162 1 90.38 114 GLU B N 1
ATOM 4086 C CA . GLU B 1 114 ? -7.398 -18.109 1.147 1 90.38 114 GLU B CA 1
ATOM 4087 C C . GLU B 1 114 ? -6.699 -19.453 1.299 1 90.38 114 GLU B C 1
ATOM 4089 O O . GLU B 1 114 ? -7.012 -20.406 0.581 1 90.38 114 GLU B O 1
ATOM 4094 N N . ALA B 1 115 ? -5.789 -19.562 2.242 1 89.81 115 ALA B N 1
ATOM 4095 C CA . ALA B 1 115 ? -4.926 -20.734 2.404 1 89.81 115 ALA B CA 1
ATOM 4096 C C . ALA B 1 115 ? -5.75 -22 2.645 1 89.81 115 ALA B C 1
ATOM 4098 O O . ALA B 1 115 ? -5.496 -23.031 2.031 1 89.81 115 ALA B O 1
ATOM 4099 N N . TRP B 1 116 ? -6.727 -21.969 3.424 1 90.94 116 TRP B N 1
ATOM 4100 C CA . TRP B 1 116 ? -7.508 -23.156 3.744 1 90.94 116 TRP B CA 1
ATOM 4101 C C . TRP B 1 116 ? -8.297 -23.625 2.531 1 90.94 116 TRP B C 1
ATOM 4103 O O . TRP B 1 116 ? -8.43 -24.828 2.303 1 90.94 116 TRP B O 1
ATOM 4113 N N . SER B 1 117 ? -8.836 -22.688 1.776 1 94.25 117 SER B N 1
ATOM 4114 C CA . SER B 1 117 ? -9.594 -23.047 0.581 1 94.25 117 SER B CA 1
ATOM 4115 C C . SER B 1 117 ? -8.68 -23.625 -0.496 1 94.25 117 SER B C 1
ATOM 4117 O O . SER B 1 117 ? -9.07 -24.531 -1.234 1 94.25 117 SER B O 1
ATOM 4119 N N . ALA B 1 118 ? -7.473 -23.078 -0.556 1 94.5 118 ALA B N 1
ATOM 4120 C CA . ALA B 1 118 ? -6.5 -23.609 -1.506 1 94.5 118 ALA B CA 1
ATOM 4121 C C . ALA B 1 118 ? -6.148 -25.062 -1.173 1 94.5 118 ALA B C 1
ATOM 4123 O O . ALA B 1 118 ? -6.086 -25.906 -2.062 1 94.5 118 ALA B O 1
ATOM 4124 N N . TRP B 1 119 ? -6.02 -25.406 0.077 1 94.94 119 TRP B N 1
ATOM 4125 C CA . TRP B 1 119 ? -5.715 -26.766 0.512 1 94.94 119 TRP B CA 1
ATOM 4126 C C . TRP B 1 119 ? -6.902 -27.688 0.275 1 94.94 119 TRP B C 1
ATOM 4128 O O . TRP B 1 119 ? -6.723 -28.859 -0.073 1 94.94 119 TRP B O 1
ATOM 4138 N N . ALA B 1 120 ? -8.023 -27.109 0.51 1 96.25 120 ALA B N 1
ATOM 4139 C CA . ALA B 1 120 ? -9.219 -27.891 0.222 1 96.25 120 ALA B CA 1
ATOM 4140 C C . ALA B 1 120 ? -9.289 -28.266 -1.255 1 96.25 120 ALA B C 1
ATOM 4142 O O . ALA B 1 120 ? -9.672 -29.391 -1.6 1 96.25 120 ALA B O 1
ATOM 4143 N N . LEU B 1 121 ? -8.938 -27.375 -2.055 1 96.12 121 LEU B N 1
ATOM 4144 C CA . LEU B 1 121 ? -8.922 -27.625 -3.492 1 96.12 121 LEU B CA 1
ATOM 4145 C C . LEU B 1 121 ? -7.922 -28.719 -3.842 1 96.12 121 LEU B C 1
ATOM 4147 O O . LEU B 1 121 ? -8.211 -29.594 -4.66 1 96.12 121 LEU B O 1
ATOM 4151 N N . VAL B 1 122 ? -6.762 -28.688 -3.205 1 96.5 122 VAL B N 1
ATOM 4152 C CA . VAL B 1 122 ? -5.734 -29.703 -3.404 1 96.5 122 VAL B CA 1
ATOM 4153 C C . VAL B 1 122 ? -6.277 -31.078 -2.996 1 96.5 122 VAL B C 1
ATOM 4155 O O . VAL B 1 122 ? -6.117 -32.062 -3.725 1 96.5 122 VAL B O 1
ATOM 4158 N N . LEU B 1 123 ? -6.969 -31.125 -1.95 1 97.12 123 LEU B N 1
ATOM 4159 C CA . LEU B 1 123 ? -7.516 -32.375 -1.436 1 97.12 123 LEU B CA 1
ATOM 4160 C C . LEU B 1 123 ? -8.57 -32.938 -2.383 1 97.12 123 LEU B C 1
ATOM 4162 O O . LEU B 1 123 ? -8.578 -34.125 -2.68 1 97.12 123 LEU B O 1
ATOM 4166 N N . VAL B 1 124 ? -9.398 -32.094 -2.838 1 97.25 124 VAL B N 1
ATOM 4167 C CA . VAL B 1 124 ? -10.461 -32.531 -3.742 1 97.25 124 VAL B CA 1
ATOM 4168 C C . VAL B 1 124 ? -9.859 -33.031 -5.059 1 97.25 124 VAL B C 1
ATOM 4170 O O . VAL B 1 124 ? -10.234 -34.062 -5.566 1 97.25 124 VAL B O 1
ATOM 4173 N N . ALA B 1 125 ? -8.938 -32.25 -5.609 1 97.19 125 ALA B N 1
ATOM 4174 C CA . ALA B 1 125 ? -8.305 -32.625 -6.867 1 97.19 125 ALA B CA 1
ATOM 4175 C C . ALA B 1 125 ? -7.555 -33.938 -6.727 1 97.19 125 ALA B C 1
ATOM 4177 O O . ALA B 1 125 ? -7.59 -34.781 -7.629 1 97.19 125 ALA B O 1
ATOM 4178 N N . THR B 1 126 ? -6.895 -34.094 -5.574 1 96.75 126 THR B N 1
ATOM 4179 C CA . THR B 1 126 ? -6.184 -35.344 -5.301 1 96.75 126 THR B CA 1
ATOM 4180 C C . THR B 1 126 ? -7.16 -36.531 -5.215 1 96.75 126 THR B C 1
ATOM 4182 O O . THR B 1 126 ? -6.898 -37.594 -5.754 1 96.75 126 THR B O 1
ATOM 4185 N N . ALA B 1 127 ? -8.234 -36.344 -4.613 1 97.38 127 ALA B N 1
ATOM 4186 C CA . ALA B 1 127 ? -9.266 -37.344 -4.516 1 97.38 127 ALA B CA 1
ATOM 4187 C C . ALA B 1 127 ? -9.828 -37.688 -5.891 1 97.38 127 ALA B C 1
ATOM 4189 O O . ALA B 1 127 ? -10.062 -38.875 -6.195 1 97.38 127 ALA B O 1
ATOM 4190 N N . CYS B 1 128 ? -10.062 -36.688 -6.688 1 97.31 128 CYS B N 1
ATOM 4191 C CA . CYS B 1 128 ? -10.57 -36.906 -8.039 1 97.31 128 CYS B CA 1
ATOM 4192 C C . CYS B 1 128 ? -9.57 -37.688 -8.883 1 97.31 128 CYS B C 1
ATOM 4194 O O . CYS B 1 128 ? -9.953 -38.594 -9.617 1 97.31 128 CYS B O 1
ATOM 4196 N N . PHE B 1 129 ? -8.297 -37.344 -8.75 1 96.88 129 PHE B N 1
ATOM 4197 C CA . PHE B 1 129 ? -7.242 -38.062 -9.461 1 96.88 129 PHE B CA 1
ATOM 4198 C C . PHE B 1 129 ? -7.223 -39.531 -9.047 1 96.88 129 PHE B C 1
ATOM 4200 O O . PHE B 1 129 ? -7.16 -40.438 -9.898 1 96.88 129 PHE B O 1
ATOM 4207 N N . THR B 1 130 ? -7.34 -39.781 -7.758 1 95.94 130 THR B N 1
ATOM 4208 C CA . THR B 1 130 ? -7.359 -41.125 -7.227 1 95.94 130 THR B CA 1
ATOM 4209 C C . THR B 1 130 ? -8.562 -41.906 -7.758 1 95.94 130 THR B C 1
ATOM 4211 O O . THR B 1 130 ? -8.43 -43.062 -8.172 1 95.94 130 THR B O 1
ATOM 4214 N N . PHE B 1 131 ? -9.656 -41.312 -7.836 1 96.38 131 PHE B N 1
ATOM 4215 C CA . PHE B 1 131 ? -10.891 -41.875 -8.359 1 96.38 131 PHE B CA 1
ATOM 4216 C C . PHE B 1 131 ? -10.719 -42.281 -9.812 1 96.38 131 PHE B C 1
ATOM 4218 O O . PHE B 1 131 ? -11.125 -43.375 -10.219 1 96.38 131 PHE B O 1
ATOM 4225 N N . LEU B 1 132 ? -10.023 -41.5 -10.602 1 96.12 132 LEU B N 1
ATOM 4226 C CA . LEU B 1 132 ? -9.883 -41.688 -12.039 1 96.12 132 LEU B CA 1
ATOM 4227 C C . LEU B 1 132 ? -8.883 -42.812 -12.328 1 96.12 132 LEU B C 1
ATOM 4229 O O . LEU B 1 132 ? -8.852 -43.344 -13.445 1 96.12 132 LEU B O 1
ATOM 4233 N N . ILE B 1 133 ? -8.023 -43.156 -11.328 1 94.06 133 ILE B N 1
ATOM 4234 C CA . ILE B 1 133 ? -7.094 -44.25 -11.492 1 94.06 133 ILE B CA 1
ATOM 4235 C C . ILE B 1 133 ? -7.855 -45.562 -11.469 1 94.06 133 ILE B C 1
ATOM 4237 O O . ILE B 1 133 ? -7.547 -46.5 -12.227 1 94.06 133 ILE B O 1
ATOM 4241 N N . GLY B 1 134 ? -8.891 -45.719 -10.703 1 92.19 134 GLY B N 1
ATOM 4242 C CA . GLY B 1 134 ? -9.625 -46.969 -10.523 1 92.19 134 GLY B CA 1
ATOM 4243 C C . GLY B 1 134 ? -10.883 -47.031 -11.359 1 92.19 134 GLY B C 1
ATOM 4244 O O . GLY B 1 134 ? -11.312 -48.125 -11.758 1 92.19 134 GLY B O 1
ATOM 4245 N N . ALA B 1 135 ? -11.516 -45.844 -11.531 1 93.62 135 ALA B N 1
ATOM 4246 C CA . ALA B 1 135 ? -12.797 -45.812 -12.227 1 93.62 135 ALA B CA 1
ATOM 4247 C C . ALA B 1 135 ? -12.75 -44.875 -13.43 1 93.62 135 ALA B C 1
ATOM 4249 O O . ALA B 1 135 ? -12.5 -43.688 -13.281 1 93.62 135 ALA B O 1
ATOM 4250 N N . TYR B 1 136 ? -12.961 -45.438 -14.602 1 91.81 136 TYR B N 1
ATOM 4251 C CA . TYR B 1 136 ? -13 -44.656 -15.828 1 91.81 136 TYR B CA 1
ATOM 4252 C C . TYR B 1 136 ? -13.578 -45.469 -16.984 1 91.81 136 TYR B C 1
ATOM 4254 O O . TYR B 1 136 ? -13.734 -46.688 -16.875 1 91.81 136 TYR B O 1
ATOM 4262 N N . ARG B 1 137 ? -13.945 -44.844 -18 1 90.06 137 ARG B N 1
ATOM 4263 C CA . ARG B 1 137 ? -14.352 -45.5 -19.25 1 90.06 137 ARG B CA 1
ATOM 4264 C C . ARG B 1 137 ? -13.164 -45.688 -20.188 1 90.06 137 ARG B C 1
ATOM 4266 O O . ARG B 1 137 ? -12.547 -44.688 -20.609 1 90.06 137 ARG B O 1
ATOM 4273 N N . PRO B 1 138 ? -12.789 -46.906 -20.391 1 86.06 138 PRO B N 1
ATOM 4274 C CA . PRO B 1 138 ? -11.641 -47.156 -21.266 1 86.06 138 PRO B CA 1
ATOM 4275 C C . PRO B 1 138 ? -11.859 -46.625 -22.688 1 86.06 138 PRO B C 1
ATOM 4277 O O . PRO B 1 138 ? -12.992 -46.656 -23.188 1 86.06 138 PRO B O 1
ATOM 4280 N N . LEU B 1 139 ? -10.773 -46.094 -23.25 1 83.81 139 LEU B N 1
ATOM 4281 C CA . LEU B 1 139 ? -10.828 -45.562 -24.609 1 83.81 139 LEU B CA 1
ATOM 4282 C C . LEU B 1 139 ? -10.898 -46.719 -25.625 1 83.81 139 LEU B C 1
ATOM 4284 O O . LEU B 1 139 ? -10.234 -47.719 -25.484 1 83.81 139 LEU B O 1
ATOM 4288 N N . ALA B 1 140 ? -11.883 -46.625 -26.547 1 78.62 140 ALA B N 1
ATOM 4289 C CA . ALA B 1 140 ? -11.953 -47.594 -27.656 1 78.62 140 ALA B CA 1
ATOM 4290 C C . ALA B 1 140 ? -10.891 -47.281 -28.703 1 78.62 140 ALA B C 1
ATOM 4292 O O . ALA B 1 140 ? -11.094 -46.438 -29.578 1 78.62 140 ALA B O 1
ATOM 4293 N N . LEU B 1 141 ? -9.688 -47.812 -28.484 1 76.88 141 LEU B N 1
ATOM 4294 C CA . LEU B 1 141 ? -8.586 -47.562 -29.406 1 76.88 141 LEU B CA 1
ATOM 4295 C C . LEU B 1 141 ? -8.664 -48.438 -30.625 1 76.88 141 LEU B C 1
ATOM 4297 O O . LEU B 1 141 ? -9.016 -49.625 -30.516 1 76.88 141 LEU B O 1
ATOM 4301 N N . PRO B 1 142 ? -8.578 -47.844 -31.828 1 75.38 142 PRO B N 1
ATOM 4302 C CA . PRO B 1 142 ? -8.516 -48.688 -33.031 1 75.38 142 PRO B CA 1
ATOM 4303 C C . PRO B 1 142 ? -7.387 -49.719 -33 1 75.38 142 PRO B C 1
ATOM 4305 O O . PRO B 1 142 ? -6.383 -49.5 -32.312 1 75.38 142 PRO B O 1
ATOM 4308 N N . PRO B 1 143 ? -7.617 -50.781 -33.719 1 69.38 143 PRO B N 1
ATOM 4309 C CA . PRO B 1 143 ? -6.598 -51.844 -33.812 1 69.38 143 PRO B CA 1
ATOM 4310 C C . PRO B 1 143 ? -5.285 -51.344 -34.406 1 69.38 143 PRO B C 1
ATOM 4312 O O . PRO B 1 143 ? -5.293 -50.5 -35.312 1 69.38 143 PRO B O 1
ATOM 4315 N N . GLY B 1 144 ? -4.086 -51.156 -33.75 1 66.69 144 GLY B N 1
ATOM 4316 C CA . GLY B 1 144 ? -2.781 -50.719 -34.219 1 66.69 144 GLY B CA 1
ATOM 4317 C C . GLY B 1 144 ? -2.178 -49.625 -33.344 1 66.69 144 GLY B C 1
ATOM 4318 O O . GLY B 1 144 ? -0.964 -49.406 -33.344 1 66.69 144 GLY B O 1
ATOM 4319 N N . LEU B 1 145 ? -3.068 -49.031 -32.719 1 66.12 145 LEU B N 1
ATOM 4320 C CA . LEU B 1 145 ? -2.576 -47.906 -31.922 1 66.12 145 LEU B CA 1
ATOM 4321 C C . LEU B 1 145 ? -2.17 -48.375 -30.516 1 66.12 145 LEU B C 1
ATOM 4323 O O . LEU B 1 145 ? -1.505 -47.625 -29.781 1 66.12 145 LEU B O 1
ATOM 4327 N N . GLU B 1 146 ? -2.447 -49.562 -30.219 1 64.62 146 GLU B N 1
ATOM 4328 C CA . GLU B 1 146 ? -2.178 -50.062 -28.875 1 64.62 146 GLU B CA 1
ATOM 4329 C C . GLU B 1 146 ? -0.69 -49.969 -28.531 1 64.62 146 GLU B C 1
ATOM 4331 O O . GLU B 1 146 ? -0.319 -49.594 -27.422 1 64.62 146 GLU B O 1
ATOM 4336 N N . GLY B 1 147 ? 0.128 -50.312 -29.531 1 65.25 147 GLY B N 1
ATOM 4337 C CA . GLY B 1 147 ? 1.565 -50.25 -29.312 1 65.25 147 GLY B CA 1
ATOM 4338 C C . GLY B 1 147 ? 2.109 -48.844 -29.266 1 65.25 147 GLY B C 1
ATOM 4339 O O . GLY B 1 147 ? 3.223 -48.625 -28.781 1 65.25 147 GLY B O 1
ATOM 4340 N N . LEU B 1 148 ? 1.252 -47.906 -29.625 1 75 148 LEU B N 1
ATOM 4341 C CA . LEU B 1 148 ? 1.706 -46.5 -29.734 1 75 148 LEU B CA 1
ATOM 4342 C C . LEU B 1 148 ? 1.081 -45.656 -28.641 1 75 148 LEU B C 1
ATOM 4344 O O . LEU B 1 148 ? 1.149 -44.406 -28.703 1 75 148 LEU B O 1
ATOM 4348 N N . LEU B 1 149 ? 0.518 -46.312 -27.672 1 77.44 149 LEU B N 1
ATOM 4349 C CA . LEU B 1 149 ? -0.249 -45.594 -26.672 1 77.44 149 LEU B CA 1
ATOM 4350 C C . LEU B 1 149 ? 0.654 -44.688 -25.859 1 77.44 149 LEU B C 1
ATOM 4352 O O . LEU B 1 149 ? 0.282 -43.531 -25.562 1 77.44 149 LEU B O 1
ATOM 4356 N N . LEU B 1 150 ? 1.783 -45.156 -25.562 1 79.44 150 LEU B N 1
ATOM 4357 C CA . LEU B 1 150 ? 2.693 -44.344 -24.766 1 79.44 150 LEU B CA 1
ATOM 4358 C C . LEU B 1 150 ? 3.129 -43.125 -25.562 1 79.44 150 LEU B C 1
ATOM 4360 O O . LEU B 1 150 ? 3.207 -42 -25.016 1 79.44 150 LEU B O 1
ATOM 4364 N N . GLY B 1 151 ? 3.396 -43.312 -26.875 1 83.31 151 GLY B N 1
ATOM 4365 C CA . GLY B 1 151 ? 3.771 -42.188 -27.719 1 83.31 151 GLY B CA 1
ATOM 4366 C C . GLY B 1 151 ? 2.686 -41.125 -27.828 1 83.31 151 GLY B C 1
ATOM 4367 O O . GLY B 1 151 ? 2.963 -39.938 -27.734 1 83.31 151 GLY B O 1
ATOM 4368 N N . LEU B 1 152 ? 1.497 -41.562 -28 1 84.31 152 LEU B N 1
ATOM 4369 C CA . LEU B 1 152 ? 0.361 -40.656 -28.078 1 84.31 152 LEU B CA 1
ATOM 4370 C C . LEU B 1 152 ? 0.15 -39.938 -26.75 1 84.31 152 LEU B C 1
ATOM 4372 O O . LEU B 1 152 ? -0.193 -38.75 -26.719 1 84.31 152 LEU B O 1
ATOM 4376 N N . HIS B 1 153 ? 0.339 -40.656 -25.672 1 88.31 153 HIS B N 1
ATOM 4377 C CA . HIS B 1 153 ? 0.206 -40.062 -24.344 1 88.31 153 HIS B CA 1
ATOM 4378 C C . HIS B 1 153 ? 1.223 -38.969 -24.125 1 88.31 153 HIS B C 1
ATOM 4380 O O . HIS B 1 153 ? 0.885 -37.906 -23.594 1 88.31 153 HIS B O 1
ATOM 4386 N N . ILE B 1 154 ? 2.455 -39.188 -24.578 1 90.19 154 ILE B N 1
ATOM 4387 C CA . ILE B 1 154 ? 3.523 -38.219 -24.422 1 90.19 154 ILE B CA 1
ATOM 4388 C C . ILE B 1 154 ? 3.205 -36.969 -25.25 1 90.19 154 ILE B C 1
ATOM 4390 O O . ILE B 1 154 ? 3.416 -35.844 -24.781 1 90.19 154 ILE B O 1
ATOM 4394 N N . GLN B 1 155 ? 2.68 -37.125 -26.406 1 89.56 155 GLN B N 1
ATOM 4395 C CA . GLN B 1 155 ? 2.281 -36 -27.234 1 89.56 155 GLN B CA 1
ATOM 4396 C C . GLN B 1 155 ? 1.17 -35.188 -26.562 1 89.56 155 GLN B C 1
ATOM 4398 O O . GLN B 1 155 ? 1.173 -33.969 -26.609 1 89.56 155 GLN B O 1
ATOM 4403 N N . GLY B 1 156 ? 0.221 -35.938 -26.016 1 90.31 156 GLY B N 1
ATOM 4404 C CA . GLY B 1 156 ? -0.833 -35.25 -25.266 1 90.31 156 GLY B CA 1
ATOM 4405 C C . GLY B 1 156 ? -0.317 -34.5 -24.078 1 90.31 156 GLY B C 1
ATOM 4406 O O . GLY B 1 156 ? -0.767 -33.375 -23.797 1 90.31 156 GLY B O 1
ATOM 4407 N N . MET B 1 157 ? 0.634 -35.062 -23.344 1 92.88 157 MET B N 1
ATOM 4408 C CA . MET B 1 157 ? 1.238 -34.406 -22.188 1 92.88 157 MET B CA 1
ATOM 4409 C C . MET B 1 157 ? 1.94 -33.125 -22.609 1 92.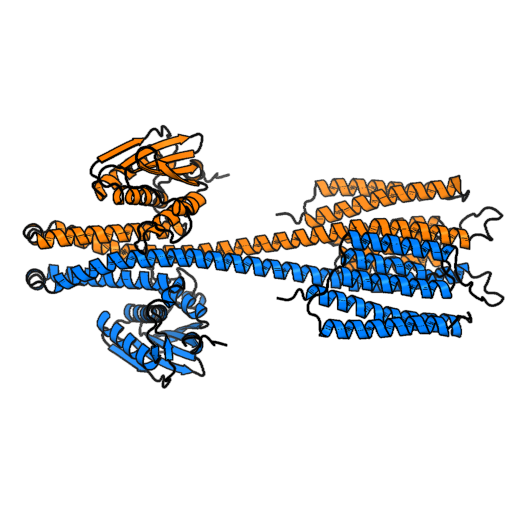88 157 MET B C 1
ATOM 4411 O O . MET B 1 157 ? 1.884 -32.125 -21.906 1 92.88 157 MET B O 1
ATOM 4415 N N . PHE B 1 158 ? 2.596 -33.188 -23.75 1 94.25 158 PHE B N 1
ATOM 4416 C CA . PHE B 1 158 ? 3.285 -32 -24.281 1 94.25 158 PHE B CA 1
ATOM 4417 C C . PHE B 1 158 ? 2.295 -30.906 -24.594 1 94.25 158 PHE B C 1
ATOM 4419 O O . PHE B 1 158 ? 2.498 -29.75 -24.203 1 94.25 158 PHE B O 1
ATOM 4426 N N . LEU B 1 159 ? 1.249 -31.234 -25.25 1 92.62 159 LEU B N 1
ATOM 4427 C CA . LEU B 1 159 ? 0.223 -30.25 -25.578 1 92.62 159 LEU B CA 1
ATOM 4428 C C . LEU B 1 159 ? -0.402 -29.656 -24.328 1 92.62 159 LEU B C 1
ATOM 4430 O O . LEU B 1 159 ? -0.627 -28.453 -24.25 1 92.62 159 LEU B O 1
ATOM 4434 N N . CYS B 1 160 ? -0.678 -30.516 -23.375 1 93.06 160 CYS B N 1
ATOM 4435 C CA . CYS B 1 160 ? -1.237 -30.062 -22.109 1 93.06 160 CYS B CA 1
ATOM 4436 C C . CYS B 1 160 ? -0.277 -29.125 -21.391 1 93.06 160 CYS B C 1
ATOM 4438 O O . CYS B 1 160 ? -0.7 -28.125 -20.812 1 93.06 160 CYS B O 1
ATOM 4440 N N . PHE B 1 161 ? 0.993 -29.453 -21.422 1 93.88 161 PHE B N 1
ATOM 4441 C CA . PHE B 1 161 ? 2.027 -28.641 -20.797 1 93.88 161 PHE B CA 1
ATOM 4442 C C . PHE B 1 161 ? 2.062 -27.25 -21.391 1 93.88 161 PHE B C 1
ATOM 4444 O O . PHE B 1 161 ? 2.023 -26.25 -20.656 1 93.88 161 PHE B O 1
ATOM 4451 N N . VAL B 1 162 ? 2.1 -27.172 -22.688 1 94.12 162 VAL B N 1
ATOM 4452 C CA . VAL B 1 162 ? 2.186 -25.891 -23.391 1 94.12 162 VAL B CA 1
ATOM 4453 C C . VAL B 1 162 ? 0.932 -25.062 -23.109 1 94.12 162 VAL B C 1
ATOM 4455 O O . VAL B 1 162 ? 1.021 -23.875 -22.828 1 94.12 162 VAL B O 1
ATOM 4458 N N . LEU B 1 163 ? -0.154 -25.703 -23.156 1 92.69 163 LEU B N 1
ATOM 4459 C CA . LEU B 1 163 ? -1.416 -25.031 -22.891 1 92.69 163 LEU B CA 1
ATOM 4460 C C . LEU B 1 163 ? -1.452 -24.484 -21.469 1 92.69 163 LEU B C 1
ATOM 4462 O O . LEU B 1 163 ? -1.759 -23.297 -21.266 1 92.69 163 LEU B O 1
ATOM 4466 N N . THR B 1 164 ? -1.134 -25.281 -20.516 1 93 164 THR B N 1
ATOM 4467 C CA . THR B 1 164 ? -1.17 -24.891 -19.109 1 93 164 THR B CA 1
ATOM 4468 C C . THR B 1 164 ? -0.198 -23.75 -18.844 1 93 164 THR B C 1
ATOM 4470 O O . THR B 1 164 ? -0.557 -22.766 -18.188 1 93 164 THR B O 1
ATOM 4473 N N . ALA B 1 165 ? 0.988 -23.906 -19.406 1 93.5 165 ALA B N 1
ATOM 4474 C CA . ALA B 1 165 ? 2.008 -22.875 -19.203 1 93.5 165 ALA B CA 1
ATOM 4475 C C . ALA B 1 165 ? 1.571 -21.547 -19.812 1 93.5 165 ALA B C 1
ATOM 4477 O O . ALA B 1 165 ? 1.731 -20.484 -19.188 1 93.5 165 ALA B O 1
ATOM 4478 N N . SER B 1 166 ? 0.985 -21.594 -20.984 1 92.31 166 SER B N 1
ATOM 4479 C CA . SER B 1 166 ? 0.582 -20.391 -21.703 1 92.31 166 SER B CA 1
ATOM 4480 C C . SER B 1 166 ? -0.598 -19.703 -21.016 1 92.31 166 SER B C 1
ATOM 4482 O O . SER B 1 166 ? -0.805 -18.5 -21.172 1 92.31 166 SER B O 1
ATOM 4484 N N . LEU B 1 167 ? -1.302 -20.406 -20.234 1 92.12 167 LEU B N 1
ATOM 4485 C CA . LEU B 1 167 ? -2.434 -19.844 -19.516 1 92.12 167 LEU B CA 1
ATOM 4486 C C . LEU B 1 167 ? -2.012 -19.359 -18.141 1 92.12 167 LEU B C 1
ATOM 4488 O O . LEU B 1 167 ? -2.473 -18.312 -17.672 1 92.12 167 LEU B O 1
ATOM 4492 N N . ILE B 1 168 ? -1.109 -20.047 -17.531 1 91.94 168 ILE B N 1
ATOM 4493 C CA . ILE B 1 168 ? -0.705 -19.766 -16.156 1 91.94 168 ILE B CA 1
ATOM 4494 C C . ILE B 1 168 ? -0.021 -18.391 -16.094 1 91.94 168 ILE B C 1
ATOM 4496 O O . ILE B 1 168 ? -0.362 -17.562 -15.258 1 91.94 168 ILE B O 1
ATOM 4500 N N . VAL B 1 169 ? 0.828 -18.078 -17.016 1 91.38 169 VAL B N 1
ATOM 4501 C CA . VAL B 1 169 ? 1.685 -16.891 -16.922 1 91.38 169 VAL B CA 1
ATOM 4502 C C . VAL B 1 169 ? 0.836 -15.633 -17.016 1 91.38 169 VAL B C 1
ATOM 4504 O O . VAL B 1 169 ? 0.862 -14.789 -16.125 1 91.38 169 VAL B O 1
ATOM 4507 N N . PRO B 1 170 ? 0.031 -15.484 -18.047 1 91.12 170 PRO B N 1
ATOM 4508 C CA . PRO B 1 170 ? -0.729 -14.234 -18.125 1 91.12 170 PRO B CA 1
ATOM 4509 C C . PRO B 1 170 ? -1.772 -14.102 -17.016 1 91.12 170 PRO B C 1
ATOM 4511 O O . PRO B 1 170 ? -2.008 -13 -16.516 1 91.12 170 PRO B O 1
ATOM 4514 N N . PHE B 1 171 ? -2.344 -15.125 -16.625 1 90.94 171 PHE B N 1
ATOM 4515 C CA . PHE B 1 171 ? -3.402 -15.047 -15.617 1 90.94 171 PHE B CA 1
ATOM 4516 C C . PHE B 1 171 ? -2.826 -14.734 -14.242 1 90.94 171 PHE B C 1
ATOM 4518 O O . PHE B 1 171 ? -3.363 -13.906 -13.508 1 90.94 171 PHE B O 1
ATOM 4525 N N . ILE B 1 172 ? -1.762 -15.383 -13.945 1 89.12 172 ILE B N 1
ATOM 4526 C CA . ILE B 1 172 ? -1.132 -15.133 -12.656 1 89.12 172 ILE B CA 1
ATOM 4527 C C . ILE B 1 172 ? -0.608 -13.695 -12.617 1 89.12 172 ILE B C 1
ATOM 4529 O O . ILE B 1 172 ? -0.779 -12.992 -11.609 1 89.12 172 ILE B O 1
ATOM 4533 N N . THR B 1 173 ? -0.019 -13.281 -13.625 1 86.06 173 THR B N 1
ATOM 4534 C CA . THR B 1 173 ? 0.506 -11.922 -13.695 1 86.06 173 THR B CA 1
ATOM 4535 C C . THR B 1 173 ? -0.614 -10.898 -13.531 1 86.06 173 THR B C 1
ATOM 4537 O O . THR B 1 173 ? -0.477 -9.938 -12.773 1 86.06 173 THR B O 1
ATOM 4540 N N . GLN B 1 174 ? -1.664 -11.195 -14.219 1 88.75 174 GLN B N 1
ATOM 4541 C CA . GLN B 1 174 ? -2.785 -10.266 -14.156 1 88.75 174 GLN B CA 1
ATOM 4542 C C . GLN B 1 174 ? -3.41 -10.25 -12.766 1 88.75 174 GLN B C 1
ATOM 4544 O O . GLN B 1 174 ? -3.76 -9.188 -12.242 1 88.75 174 GLN B O 1
ATOM 4549 N N . ILE B 1 175 ? -3.564 -11.359 -12.18 1 87.38 175 ILE B N 1
ATOM 4550 C CA . ILE B 1 175 ? -4.172 -11.461 -10.859 1 87.38 175 ILE B CA 1
ATOM 4551 C C . ILE B 1 175 ? -3.289 -10.758 -9.828 1 87.38 175 ILE B C 1
ATOM 4553 O O . ILE B 1 175 ? -3.787 -10.008 -8.984 1 87.38 175 ILE B O 1
ATOM 4557 N N . THR B 1 176 ? -2.01 -10.992 -9.906 1 82.88 176 THR B N 1
ATOM 4558 C CA . THR B 1 176 ? -1.076 -10.367 -8.969 1 82.88 176 THR B CA 1
ATOM 4559 C C . THR B 1 176 ? -1.088 -8.852 -9.125 1 82.88 176 THR B C 1
ATOM 4561 O O . THR B 1 176 ? -1.04 -8.117 -8.133 1 82.88 176 THR B O 1
ATOM 4564 N N . ARG B 1 177 ? -1.192 -8.453 -10.297 1 82.62 177 ARG B N 1
ATOM 4565 C CA . ARG B 1 177 ? -1.272 -7.02 -10.555 1 82.62 177 ARG B CA 1
ATOM 4566 C C . ARG B 1 177 ? -2.541 -6.426 -9.945 1 82.62 177 ARG B C 1
ATOM 4568 O O . ARG B 1 177 ? -2.504 -5.348 -9.352 1 82.62 177 ARG B O 1
ATOM 4575 N N . ASN B 1 178 ? -3.611 -7.129 -10.18 1 83.88 178 ASN B N 1
ATOM 4576 C CA . ASN B 1 178 ? -4.883 -6.672 -9.625 1 83.88 178 ASN B CA 1
ATOM 4577 C C . ASN B 1 178 ? -4.828 -6.574 -8.109 1 83.88 178 ASN B C 1
ATOM 4579 O O . ASN B 1 178 ? -5.324 -5.605 -7.523 1 83.88 178 ASN B O 1
ATOM 4583 N N . LEU B 1 179 ? -4.242 -7.473 -7.504 1 81.88 179 LEU B N 1
ATOM 4584 C CA . LEU B 1 179 ? -4.148 -7.488 -6.047 1 81.88 179 LEU B CA 1
ATOM 4585 C C . LEU B 1 179 ? -3.252 -6.363 -5.547 1 81.88 179 LEU B C 1
ATOM 4587 O O . LEU B 1 179 ? -3.576 -5.699 -4.559 1 81.88 179 LEU B O 1
ATOM 4591 N N . ARG B 1 180 ? -2.18 -6.16 -6.23 1 76.12 180 ARG B N 1
ATOM 4592 C CA . ARG B 1 180 ? -1.257 -5.09 -5.859 1 76.12 180 ARG B CA 1
ATOM 4593 C C . ARG B 1 180 ? -1.914 -3.723 -6.012 1 76.12 180 ARG B C 1
ATOM 4595 O O . ARG B 1 180 ? -1.732 -2.844 -5.168 1 76.12 180 ARG B O 1
ATOM 4602 N N . ALA B 1 181 ? -2.58 -3.598 -7.039 1 78.69 181 ALA B N 1
ATOM 4603 C CA . ALA B 1 181 ? -3.271 -2.332 -7.273 1 78.69 181 ALA B CA 1
ATOM 4604 C C . ALA B 1 181 ? -4.289 -2.049 -6.172 1 78.69 181 ALA B C 1
ATOM 4606 O O . ALA B 1 181 ? -4.418 -0.91 -5.719 1 78.69 181 ALA B O 1
ATOM 4607 N N . ARG B 1 182 ? -4.945 -3.08 -5.82 1 78.38 182 ARG B N 1
ATOM 4608 C CA . ARG B 1 182 ? -5.918 -2.947 -4.738 1 78.38 182 ARG B CA 1
ATOM 4609 C C . ARG B 1 182 ? -5.23 -2.551 -3.436 1 78.38 182 ARG B C 1
ATOM 4611 O O . ARG B 1 182 ? -5.684 -1.636 -2.742 1 78.38 182 ARG B O 1
ATOM 4618 N N . ASP B 1 183 ? -4.215 -3.131 -3.113 1 75.5 183 ASP B N 1
ATOM 4619 C CA . ASP B 1 183 ? -3.5 -2.855 -1.872 1 75.5 183 ASP B CA 1
ATOM 4620 C C . ASP B 1 183 ? -2.916 -1.443 -1.878 1 75.5 183 ASP B C 1
ATOM 4622 O O . ASP B 1 183 ? -2.939 -0.752 -0.857 1 75.5 183 ASP B O 1
ATOM 4626 N N . ALA B 1 184 ? -2.414 -1.092 -2.971 1 71.94 184 ALA B N 1
ATOM 4627 C CA . ALA B 1 184 ? -1.882 0.26 -3.123 1 71.94 184 ALA B CA 1
ATOM 4628 C C . ALA B 1 184 ? -2.98 1.305 -2.949 1 71.94 184 ALA B C 1
ATOM 4630 O O . ALA B 1 184 ? -2.77 2.334 -2.303 1 71.94 184 ALA B O 1
ATOM 4631 N N . HIS B 1 185 ? -4.098 0.983 -3.547 1 75.88 185 HIS B N 1
ATOM 4632 C CA . HIS B 1 185 ? -5.223 1.901 -3.436 1 75.88 185 HIS B CA 1
ATOM 4633 C C . HIS B 1 185 ? -5.68 2.043 -1.988 1 75.88 185 HIS B C 1
ATOM 4635 O O . HIS B 1 185 ? -5.938 3.154 -1.52 1 75.88 185 HIS B O 1
ATOM 4641 N N . LEU B 1 186 ? -5.738 0.997 -1.259 1 74.38 186 LEU B N 1
ATOM 4642 C CA . LEU B 1 186 ? -6.145 1.021 0.141 1 74.38 186 LEU B CA 1
ATOM 4643 C C . LEU B 1 186 ? -5.141 1.798 0.987 1 74.38 186 LEU B C 1
ATOM 4645 O O . LEU B 1 186 ? -5.531 2.553 1.882 1 74.38 186 LEU B O 1
ATOM 4649 N N . ALA B 1 187 ? -3.959 1.651 0.758 1 68.94 187 ALA B N 1
ATOM 4650 C CA . ALA B 1 187 ? -2.906 2.377 1.462 1 68.94 187 ALA B CA 1
ATOM 4651 C C . ALA B 1 187 ? -3.014 3.879 1.212 1 68.94 187 ALA B C 1
ATOM 4653 O O . ALA B 1 187 ? -2.859 4.68 2.137 1 68.94 187 ALA B O 1
ATOM 4654 N N . ASP B 1 188 ? -3.236 4.23 0.015 1 69.56 188 ASP B N 1
ATOM 4655 C CA . ASP B 1 188 ? -3.414 5.633 -0.356 1 69.56 188 ASP B CA 1
ATOM 4656 C C . ASP B 1 188 ? -4.598 6.25 0.386 1 69.56 188 ASP B C 1
ATOM 4658 O O . ASP B 1 188 ? -4.5 7.367 0.901 1 69.56 188 ASP B O 1
ATOM 4662 N N . LEU B 1 189 ? -5.66 5.512 0.45 1 69.12 189 LEU B N 1
ATOM 4663 C CA . LEU B 1 189 ? -6.848 6.004 1.143 1 69.12 189 LEU B CA 1
ATOM 4664 C C . LEU B 1 189 ? -6.574 6.188 2.631 1 69.12 189 LEU B C 1
ATOM 4666 O O . LEU B 1 189 ? -7 7.18 3.225 1 69.12 189 LEU B O 1
ATOM 4670 N N . ARG B 1 190 ? -5.922 5.23 3.158 1 69.69 190 ARG B N 1
ATOM 4671 C CA . ARG B 1 190 ? -5.582 5.324 4.574 1 69.69 190 ARG B CA 1
ATOM 4672 C C . ARG B 1 190 ? -4.68 6.527 4.84 1 69.69 190 ARG B C 1
ATOM 4674 O O . ARG B 1 190 ? -4.863 7.238 5.828 1 69.69 190 ARG B O 1
ATOM 4681 N N . GLN B 1 191 ? -3.775 6.738 4.051 1 62.16 191 GLN B N 1
ATOM 4682 C CA . GLN B 1 191 ? -2.867 7.875 4.164 1 62.16 191 GLN B CA 1
ATOM 4683 C C . GLN B 1 191 ? -3.623 9.195 4.066 1 62.16 191 GLN B C 1
ATOM 4685 O O . GLN B 1 191 ? -3.387 10.109 4.859 1 62.16 191 GLN B O 1
ATOM 4690 N N . ARG B 1 192 ? -4.422 9.258 3.123 1 61.09 192 ARG B N 1
ATOM 4691 C CA . ARG B 1 192 ? -5.207 10.477 2.957 1 61.09 192 ARG B CA 1
ATOM 4692 C C . ARG B 1 192 ? -6.059 10.75 4.191 1 61.09 192 ARG B C 1
ATOM 4694 O O . ARG B 1 192 ? -6.18 11.891 4.629 1 61.09 192 ARG B O 1
ATOM 4701 N N . SER B 1 193 ? -6.574 9.711 4.641 1 61.88 193 SER B N 1
ATOM 4702 C CA . SER B 1 193 ? -7.398 9.844 5.84 1 61.88 193 SER B CA 1
ATOM 4703 C C . SER B 1 193 ? -6.578 10.352 7.02 1 61.88 193 SER B C 1
ATOM 4705 O O . SER B 1 193 ? -7.031 11.219 7.773 1 61.88 193 SER B O 1
ATOM 4707 N N . MET B 1 194 ? -5.434 9.906 7.184 1 59.72 194 MET B N 1
ATOM 4708 C CA . MET B 1 194 ? -4.543 10.32 8.266 1 59.72 194 MET B CA 1
ATOM 4709 C C . MET B 1 194 ? -4.117 11.773 8.094 1 59.72 194 MET B C 1
ATOM 4711 O O . MET B 1 194 ? -4.02 12.523 9.07 1 59.72 194 MET B O 1
ATOM 4715 N N . GLU B 1 195 ? -3.797 12.086 6.953 1 57.47 195 GLU B N 1
ATOM 4716 C CA . GLU B 1 195 ? -3.441 13.469 6.648 1 57.47 195 GLU B CA 1
ATOM 4717 C C . GLU B 1 195 ? -4.59 14.422 6.973 1 57.47 195 GLU B C 1
ATOM 4719 O O . GLU B 1 195 ? -4.379 15.477 7.566 1 57.47 195 GLU B O 1
ATOM 4724 N N . GLU B 1 196 ? -5.633 14.016 6.445 1 57.22 196 GLU B N 1
ATOM 4725 C CA . GLU B 1 196 ? -6.805 14.836 6.73 1 57.22 196 GLU B CA 1
ATOM 4726 C C . GLU B 1 196 ? -7.008 15 8.234 1 57.22 196 GLU B C 1
ATOM 4728 O O . GLU B 1 196 ? -7.324 16.094 8.703 1 57.22 196 GLU B O 1
ATOM 4733 N N . ASP B 1 197 ? -6.801 13.922 8.859 1 57.34 197 ASP B N 1
ATOM 4734 C CA . ASP B 1 197 ? -6.93 13.977 10.312 1 57.34 197 ASP B CA 1
ATOM 4735 C C . ASP B 1 197 ? -5.902 14.922 10.922 1 57.34 197 ASP B C 1
ATOM 4737 O O . ASP B 1 197 ? -6.215 15.672 11.852 1 57.34 197 ASP B O 1
ATOM 4741 N N . HIS B 1 198 ? -4.73 14.883 10.469 1 56.59 198 HIS B N 1
ATOM 4742 C CA . HIS B 1 198 ? -3.668 15.758 10.953 1 56.59 198 HIS B CA 1
ATOM 4743 C C . HIS B 1 198 ? -3.967 17.219 10.641 1 56.59 198 HIS B C 1
ATOM 4745 O O . HIS B 1 198 ? -3.77 18.094 11.492 1 56.59 198 HIS B O 1
ATOM 4751 N N . ILE B 1 199 ? -4.363 17.453 9.469 1 54.12 199 ILE B N 1
ATOM 4752 C CA . ILE B 1 199 ? -4.723 18.797 9.055 1 54.12 199 ILE B CA 1
ATOM 4753 C C . ILE B 1 199 ? -5.832 19.344 9.953 1 54.12 199 ILE B C 1
ATOM 4755 O O . ILE B 1 199 ? -5.773 20.484 10.406 1 54.12 199 ILE B O 1
ATOM 4759 N N . VAL B 1 200 ? -6.73 18.453 10.086 1 54.06 200 VAL B N 1
ATOM 4760 C CA . VAL B 1 200 ? -7.848 18.859 10.938 1 54.06 200 VAL B CA 1
ATOM 4761 C C . VAL B 1 200 ? -7.34 19.188 12.336 1 54.06 200 VAL B C 1
ATOM 4763 O O . VAL B 1 200 ? -7.738 20.188 12.93 1 54.06 200 VAL B O 1
ATOM 4766 N N . ARG B 1 201 ? -6.426 18.391 12.773 1 53.97 201 ARG B N 1
ATOM 4767 C CA . ARG B 1 201 ? -5.887 18.609 14.117 1 53.97 201 ARG B CA 1
ATOM 4768 C C . ARG B 1 201 ? -5.098 19.906 14.188 1 53.97 201 ARG B C 1
ATOM 4770 O O . ARG B 1 201 ? -5.25 20.688 15.133 1 53.97 201 ARG B O 1
ATOM 4777 N N . LEU B 1 202 ? -4.258 20.156 13.25 1 58.66 202 LEU B N 1
ATOM 4778 C CA . LEU B 1 202 ? -3.461 21.375 13.203 1 58.66 202 LEU B CA 1
ATOM 4779 C C . LEU B 1 202 ? -4.352 22.594 12.984 1 58.66 202 LEU B C 1
ATOM 4781 O O . LEU B 1 202 ? -4.105 23.656 13.555 1 58.66 202 LEU B O 1
ATOM 4785 N N . GLY B 1 203 ? -5.281 22.281 12.055 1 55.38 203 GLY B N 1
ATOM 4786 C CA . GLY B 1 203 ? -6.254 23.344 11.852 1 55.38 203 GLY B CA 1
ATOM 4787 C C . GLY B 1 203 ? -6.984 23.719 13.125 1 55.38 203 GLY B C 1
ATOM 4788 O O . GLY B 1 203 ? -7.164 24.906 13.414 1 55.38 203 GLY B O 1
ATOM 4789 N N . LEU B 1 204 ? -7.285 22.688 13.773 1 53.53 204 LEU B N 1
ATOM 4790 C CA . LEU B 1 204 ? -7.969 22.922 15.047 1 53.53 204 LEU B CA 1
ATOM 4791 C C . LEU B 1 204 ? -7.055 23.656 16.031 1 53.53 204 LEU B C 1
ATOM 4793 O O . LEU B 1 204 ? -7.496 24.547 16.734 1 53.53 204 LEU B O 1
ATOM 4797 N N . LEU B 1 205 ? -5.812 23.328 16 1 55.22 205 LEU B N 1
ATOM 4798 C CA . LEU B 1 205 ? -4.836 23.984 16.859 1 55.22 205 LEU B CA 1
ATOM 4799 C C . LEU B 1 205 ? -4.676 25.453 16.484 1 55.22 205 LEU B C 1
ATOM 4801 O O . LEU B 1 205 ? -4.68 26.328 17.344 1 55.22 205 LEU B O 1
ATOM 4805 N N . ALA B 1 206 ? -4.512 25.625 15.242 1 60.03 206 ALA B N 1
ATOM 4806 C CA . ALA B 1 206 ? -4.34 26.984 14.734 1 60.03 206 ALA B CA 1
ATOM 4807 C C . ALA B 1 206 ? -5.582 27.828 15 1 60.03 206 ALA B C 1
ATOM 4809 O O . ALA B 1 206 ? -5.48 28.984 15.422 1 60.03 206 ALA B O 1
ATOM 4810 N N . SER B 1 207 ? -6.723 27.109 14.773 1 58.09 207 SER B N 1
ATOM 4811 C CA . SER B 1 207 ? -7.988 27.797 15 1 58.09 207 SER B CA 1
ATOM 4812 C C . SER B 1 207 ? -8.188 28.109 16.484 1 58.09 207 SER B C 1
ATOM 4814 O O . SER B 1 207 ? -8.625 29.203 16.828 1 58.09 207 SER B O 1
ATOM 4816 N N . GLY B 1 208 ? -7.852 27.141 17.188 1 58.25 208 GLY B N 1
ATOM 4817 C CA . GLY B 1 208 ? -7.945 27.375 18.625 1 58.25 208 GLY B CA 1
ATOM 4818 C C . GLY B 1 208 ? -7.047 28.5 19.109 1 58.25 208 GLY B C 1
ATOM 4819 O O . GLY B 1 208 ? -7.473 29.344 19.891 1 58.25 208 GLY B O 1
ATOM 4820 N N . ALA B 1 209 ? -5.816 28.594 18.656 1 63.12 209 ALA B N 1
ATOM 4821 C CA . ALA B 1 209 ? -4.867 29.656 19.016 1 63.12 209 ALA B CA 1
ATOM 4822 C C . ALA B 1 209 ? -5.352 31.016 18.516 1 63.12 209 ALA B C 1
ATOM 4824 O O . ALA B 1 209 ? -5.246 32 19.234 1 63.12 209 ALA B O 1
ATOM 4825 N N . ALA B 1 210 ? -5.836 31.016 17.297 1 65.44 210 ALA B N 1
ATOM 4826 C CA . ALA B 1 210 ? -6.359 32.25 16.734 1 65.44 210 ALA B CA 1
ATOM 4827 C C . ALA B 1 210 ? -7.523 32.781 17.562 1 65.44 210 ALA B C 1
ATOM 4829 O O . ALA B 1 210 ? -7.625 34 17.797 1 65.44 210 ALA B O 1
ATOM 4830 N N . HIS B 1 211 ? -8.367 31.828 17.984 1 59.47 211 HIS B N 1
ATOM 4831 C CA . HIS B 1 211 ? -9.492 32.219 18.812 1 59.47 211 HIS B CA 1
ATOM 4832 C C . HIS B 1 211 ? -9.023 32.781 20.156 1 59.47 211 HIS B C 1
ATOM 4834 O O . HIS B 1 211 ? -9.516 33.844 20.594 1 59.47 211 HIS B O 1
ATOM 4840 N N . GLU B 1 212 ? -8.039 32.219 20.641 1 65.81 212 GLU B N 1
ATOM 4841 C CA . GLU B 1 212 ? -7.527 32.656 21.938 1 65.81 212 GLU B CA 1
ATOM 4842 C C . GLU B 1 212 ? -6.832 34 21.828 1 65.81 212 GLU B C 1
ATOM 4844 O O . GLU B 1 212 ? -6.875 34.812 22.75 1 65.81 212 GLU B O 1
ATOM 4849 N N . LEU B 1 213 ? -6.246 34.281 20.656 1 75.31 213 LEU B N 1
ATOM 4850 C CA . LEU B 1 213 ? -5.59 35.562 20.422 1 75.31 213 LEU B CA 1
ATOM 4851 C C . LEU B 1 213 ? -6.613 36.656 20.203 1 75.31 213 LEU B C 1
ATOM 4853 O O . LEU B 1 213 ? -6.352 37.844 20.5 1 75.31 213 LEU B O 1
ATOM 4857 N N . GLY B 1 214 ? -7.781 36.25 19.75 1 73.06 214 GLY B N 1
ATOM 4858 C CA . GLY B 1 214 ? -8.828 37.188 19.438 1 73.06 214 GLY B CA 1
ATOM 4859 C C . GLY B 1 214 ? -9.328 37.969 20.641 1 73.06 214 GLY B C 1
ATOM 4860 O O . GLY B 1 214 ? -9.555 39.188 20.562 1 73.06 214 GLY B O 1
ATOM 4861 N N . THR B 1 215 ? -9.383 37.312 21.734 1 72.44 215 THR B N 1
ATOM 4862 C CA . THR B 1 215 ? -9.938 37.875 22.953 1 72.44 215 THR B CA 1
ATOM 4863 C C . THR B 1 215 ? -9.023 38.969 23.484 1 72.44 215 THR B C 1
ATOM 4865 O O . THR B 1 215 ? -9.453 40.125 23.703 1 72.44 215 THR B O 1
ATOM 4868 N N . PRO B 1 216 ? -7.762 38.688 23.688 1 84.06 216 PRO B N 1
ATOM 4869 C CA . PRO B 1 216 ? -6.891 39.75 24.172 1 84.06 216 PRO B CA 1
ATOM 4870 C C . PRO B 1 216 ? -6.746 40.906 23.172 1 84.06 216 PRO B C 1
ATOM 4872 O O . PRO B 1 216 ? -6.68 42.062 23.562 1 84.06 216 PRO B O 1
ATOM 4875 N N . LEU B 1 217 ? -6.77 40.656 21.969 1 85.12 217 LEU B N 1
ATOM 4876 C CA . LEU B 1 217 ? -6.652 41.688 20.953 1 85.12 217 LEU B CA 1
ATOM 4877 C C . LEU B 1 217 ? -7.891 42.562 20.938 1 85.12 217 LEU B C 1
ATOM 4879 O O . LEU B 1 217 ? -7.789 43.781 20.734 1 85.12 217 LEU B O 1
ATOM 4883 N N . ALA B 1 218 ? -8.992 41.938 21.172 1 79.56 218 ALA B N 1
ATOM 4884 C CA . ALA B 1 218 ? -10.227 42.719 21.266 1 79.56 218 ALA B CA 1
ATOM 4885 C C . ALA B 1 218 ? -10.195 43.625 22.469 1 79.56 218 ALA B C 1
ATOM 4887 O O . ALA B 1 218 ? -10.586 44.812 22.375 1 79.56 218 ALA B O 1
ATOM 4888 N N . THR B 1 219 ? -9.758 43.188 23.562 1 84.62 219 THR B N 1
ATOM 4889 C CA . THR B 1 219 ? -9.625 44 24.766 1 84.62 219 THR B CA 1
ATOM 4890 C C . THR B 1 219 ? -8.68 45.188 24.531 1 84.62 219 THR B C 1
ATOM 4892 O O . THR B 1 219 ? -8.984 46.312 24.906 1 84.62 219 THR B O 1
ATOM 4895 N N . LEU B 1 220 ? -7.59 44.906 23.875 1 90.5 220 LEU B N 1
ATOM 4896 C CA . LEU B 1 220 ? -6.629 45.938 23.562 1 90.5 220 LEU B CA 1
ATOM 4897 C C . LEU B 1 220 ? -7.25 47 22.641 1 90.5 220 LEU B C 1
ATOM 4899 O O . LEU B 1 220 ? -7.07 48.188 22.859 1 90.5 220 LEU B O 1
ATOM 4903 N N . SER B 1 221 ? -7.984 46.5 21.734 1 88.62 221 SER B N 1
ATOM 4904 C CA . SER B 1 221 ? -8.625 47.406 20.781 1 88.62 221 SER B CA 1
ATOM 4905 C C . SER B 1 221 ? -9.609 48.344 21.469 1 88.62 221 SER B C 1
ATOM 4907 O O . SER B 1 221 ? -9.656 49.531 21.172 1 88.62 221 SER B O 1
ATOM 4909 N N . VAL B 1 222 ? -10.344 47.812 22.391 1 86.75 222 VAL B N 1
ATOM 4910 C CA . VAL B 1 222 ? -11.328 48.594 23.109 1 86.75 222 VAL B CA 1
ATOM 4911 C C . VAL B 1 222 ? -10.625 49.688 23.938 1 86.75 222 VAL B C 1
ATOM 4913 O O . VAL B 1 222 ? -11.008 50.844 23.906 1 86.75 222 VAL B O 1
ATOM 4916 N N . ILE B 1 223 ? -9.594 49.281 24.578 1 91.44 223 ILE B N 1
ATOM 4917 C CA . ILE B 1 223 ? -8.867 50.219 25.453 1 91.44 223 ILE B CA 1
ATOM 4918 C C . ILE B 1 223 ? -8.227 51.312 24.594 1 91.44 223 ILE B C 1
ATOM 4920 O O . ILE B 1 223 ? -8.344 52.5 24.922 1 91.44 223 ILE B O 1
ATOM 4924 N N . VAL B 1 224 ? -7.621 50.938 23.547 1 92.12 224 VAL B N 1
ATOM 4925 C CA . VAL B 1 224 ? -6.918 51.875 22.688 1 92.12 224 VAL B CA 1
ATOM 4926 C C . VAL B 1 224 ? -7.922 52.844 22.031 1 92.12 224 VAL B C 1
ATOM 4928 O O . VAL B 1 224 ? -7.672 54.031 21.922 1 92.12 224 VAL B O 1
ATOM 4931 N N . ASN B 1 225 ? -9.039 52.312 21.688 1 88.56 225 ASN B N 1
ATOM 4932 C CA . ASN B 1 225 ? -10.086 53.156 21.094 1 88.56 225 ASN B CA 1
ATOM 4933 C C . ASN B 1 225 ? -10.633 54.156 22.109 1 88.56 225 ASN B C 1
ATOM 4935 O O . ASN B 1 225 ? -10.922 55.312 21.75 1 88.56 225 ASN B O 1
ATOM 4939 N N . ASP B 1 226 ? -10.805 53.75 23.312 1 89.94 226 ASP B N 1
ATOM 4940 C CA . ASP B 1 226 ? -11.258 54.625 24.375 1 89.94 226 ASP B CA 1
ATOM 4941 C C . ASP B 1 226 ? -10.242 55.75 24.609 1 89.94 226 ASP B C 1
ATOM 4943 O O . ASP B 1 226 ? -10.625 56.906 24.781 1 89.94 226 ASP B O 1
ATOM 4947 N N . TRP B 1 227 ? -9 55.406 24.547 1 91.38 227 TRP B N 1
ATOM 4948 C CA . TRP B 1 227 ? -7.949 56.406 24.828 1 91.38 227 TRP B CA 1
ATOM 4949 C C . TRP B 1 227 ? -7.836 57.406 23.688 1 91.38 227 TRP B C 1
ATOM 4951 O O . TRP B 1 227 ? -7.516 58.562 23.922 1 91.38 227 TRP B O 1
ATOM 4961 N N . ARG B 1 228 ? -8.117 56.938 22.547 1 89.19 228 ARG B N 1
ATOM 4962 C CA . ARG B 1 228 ? -8.078 57.844 21.391 1 89.19 228 ARG B CA 1
ATOM 4963 C C . ARG B 1 228 ? -9.047 59 21.562 1 89.19 228 ARG B C 1
ATOM 4965 O O . ARG B 1 228 ? -8.789 60.125 21.094 1 89.19 228 ARG B O 1
ATOM 4972 N N . ARG B 1 229 ? -10.055 58.844 22.375 1 87.38 229 ARG B N 1
ATOM 4973 C CA . ARG B 1 229 ? -11.109 59.844 22.547 1 87.38 229 ARG B CA 1
ATOM 4974 C C . ARG B 1 229 ? -10.859 60.688 23.797 1 87.38 229 ARG B C 1
ATOM 4976 O O . ARG B 1 229 ? -11.547 61.688 24.016 1 87.38 229 ARG B O 1
ATOM 4983 N N . MET B 1 230 ? -9.898 60.312 24.531 1 88.75 230 MET B N 1
ATOM 4984 C CA . MET B 1 230 ? -9.633 61.031 25.766 1 88.75 230 MET B CA 1
ATOM 4985 C C . MET B 1 230 ? -8.992 62.406 25.484 1 88.75 230 MET B C 1
ATOM 4987 O O . MET B 1 230 ? -8.055 62.5 24.688 1 88.75 230 MET B O 1
ATOM 4991 N N . PRO B 1 231 ? -9.391 63.469 26.141 1 88.62 231 PRO B N 1
ATOM 4992 C CA . PRO B 1 231 ? -8.844 64.812 25.922 1 88.62 231 PRO B CA 1
ATOM 4993 C C . PRO B 1 231 ? -7.348 64.875 26.234 1 88.62 231 PRO B C 1
ATOM 4995 O O . PRO B 1 231 ? -6.609 65.562 25.516 1 88.62 231 PRO B O 1
ATOM 4998 N N . VAL B 1 232 ? -6.922 64.188 27.188 1 87.5 232 VAL B N 1
ATOM 4999 C CA . VAL B 1 232 ? -5.52 64.25 27.594 1 87.5 232 VAL B CA 1
ATOM 5000 C C . VAL B 1 232 ? -4.645 63.688 26.469 1 87.5 232 VAL B C 1
ATOM 5002 O O . VAL B 1 232 ? -3.543 64.188 26.234 1 87.5 232 VAL B O 1
ATOM 5005 N N . VAL B 1 233 ? -5.145 62.719 25.75 1 87.88 233 VAL B N 1
ATOM 5006 C CA . VAL B 1 233 ? -4.398 62.094 24.672 1 87.88 233 VAL B CA 1
ATOM 5007 C C . VAL B 1 233 ? -4.457 62.938 23.422 1 87.88 233 VAL B C 1
ATOM 5009 O O . VAL B 1 233 ? -3.443 63.156 22.75 1 87.88 233 VAL B O 1
ATOM 5012 N N . LYS B 1 234 ? -5.574 63.531 23.156 1 88.12 234 LYS B N 1
ATOM 5013 C CA . LYS B 1 234 ? -5.75 64.375 22 1 88.12 234 LYS B CA 1
ATOM 5014 C C . LYS B 1 234 ? -4.898 65.688 22.109 1 88.12 234 LYS B C 1
ATOM 5016 O O . LYS B 1 234 ? -4.461 66.188 21.109 1 88.12 234 LYS B O 1
ATOM 5021 N N . GLY B 1 235 ? -4.766 66.062 23.328 1 86.62 235 GLY B N 1
ATOM 5022 C CA . GLY B 1 235 ? -4.047 67.312 23.578 1 86.62 235 GLY B CA 1
ATOM 5023 C C . GLY B 1 235 ? -2.541 67.188 23.484 1 86.62 235 GLY B C 1
ATOM 5024 O O . GLY B 1 235 ? -1.81 68.125 23.438 1 86.62 235 GLY B O 1
ATOM 5025 N N . ASP B 1 236 ? -2.031 65.938 23.5 1 89.69 236 ASP B N 1
ATOM 5026 C CA . ASP B 1 236 ? -0.605 65.625 23.391 1 89.69 236 ASP B CA 1
ATOM 5027 C C . ASP B 1 236 ? -0.281 64.875 22.094 1 89.69 236 ASP B C 1
ATOM 5029 O O . ASP B 1 236 ? -0.587 63.719 21.938 1 89.69 236 ASP B O 1
ATOM 5033 N N . PRO B 1 237 ? 0.4 65.562 21.203 1 90.62 237 PRO B N 1
ATOM 5034 C CA . PRO B 1 237 ? 0.664 65 19.891 1 90.62 237 PRO B CA 1
ATOM 5035 C C . PRO B 1 237 ? 1.446 63.688 19.953 1 90.62 237 PRO B C 1
ATOM 5037 O O . PRO B 1 237 ? 1.218 62.781 19.141 1 90.62 237 PRO B O 1
ATOM 5040 N N . ASP B 1 238 ? 2.363 63.594 20.844 1 89.62 238 ASP B N 1
ATOM 5041 C CA . ASP B 1 238 ? 3.152 62.375 20.984 1 89.62 238 ASP B CA 1
ATOM 5042 C C . ASP B 1 238 ? 2.279 61.188 21.422 1 89.62 238 ASP B C 1
ATOM 5044 O O . ASP B 1 238 ? 2.426 60.094 20.906 1 89.62 238 ASP B O 1
ATOM 5048 N N . MET B 1 239 ? 1.41 61.469 22.297 1 90.75 239 MET B N 1
ATOM 5049 C CA . MET B 1 239 ? 0.509 60.438 22.781 1 90.75 239 MET B CA 1
ATOM 5050 C C . MET B 1 239 ? -0.473 60.031 21.688 1 90.75 239 MET B C 1
ATOM 5052 O O . MET B 1 239 ? -0.791 58.844 21.547 1 90.75 239 MET B O 1
ATOM 5056 N N . ALA B 1 240 ? -0.888 61 20.969 1 91.38 240 ALA B N 1
ATOM 5057 C CA . ALA B 1 240 ? -1.814 60.719 19.875 1 91.38 240 ALA B CA 1
ATOM 5058 C C . ALA B 1 240 ? -1.157 59.844 18.812 1 91.38 240 ALA B C 1
ATOM 5060 O O . ALA B 1 240 ? -1.794 58.938 18.25 1 91.38 240 ALA B O 1
ATOM 5061 N N . GLU B 1 241 ? 0.066 60.062 18.531 1 91.19 241 GLU B N 1
ATOM 5062 C CA . GLU B 1 241 ? 0.812 59.25 17.562 1 91.19 241 GLU B CA 1
ATOM 5063 C C . GLU B 1 241 ? 1.014 57.844 18.062 1 91.19 241 GLU B C 1
ATOM 5065 O O . GLU B 1 241 ? 0.928 56.875 17.281 1 91.19 241 GLU B O 1
ATOM 5070 N N . ASP B 1 242 ? 1.3 57.719 19.281 1 92.62 242 ASP B N 1
ATOM 5071 C CA . ASP B 1 242 ? 1.481 56.406 19.875 1 92.62 242 ASP B CA 1
ATOM 5072 C C . ASP B 1 242 ? 0.193 55.594 19.797 1 92.62 242 ASP B C 1
ATOM 5074 O O . ASP B 1 242 ? 0.225 54.375 19.516 1 92.62 242 ASP B O 1
ATOM 5078 N N . ILE B 1 243 ? -0.845 56.219 20.125 1 92.31 243 ILE B N 1
ATOM 5079 C CA . ILE B 1 243 ? -2.133 55.531 20.109 1 92.31 243 ILE B CA 1
ATOM 5080 C C . ILE B 1 243 ? -2.467 55.094 18.688 1 92.31 243 ILE B C 1
ATOM 5082 O O . ILE B 1 243 ? -2.982 53.969 18.469 1 92.31 243 ILE B O 1
ATOM 5086 N N . ALA B 1 244 ? -2.178 55.906 17.781 1 88.69 244 ALA B N 1
ATOM 5087 C CA . ALA B 1 244 ? -2.391 55.562 16.375 1 88.69 244 ALA B CA 1
ATOM 5088 C C . ALA B 1 244 ? -1.536 54.344 15.984 1 88.69 244 ALA B C 1
ATOM 5090 O O . ALA B 1 244 ? -2.006 53.469 15.289 1 88.69 244 ALA B O 1
ATOM 5091 N N . GLU B 1 245 ? -0.354 54.406 16.406 1 90.19 245 GLU B N 1
ATOM 5092 C CA . GLU B 1 245 ? 0.551 53.281 16.141 1 90.19 245 GLU B CA 1
ATOM 5093 C C . GLU B 1 245 ? 0.051 52 16.797 1 90.19 245 GLU B C 1
ATOM 5095 O O . GLU B 1 245 ? 0.091 50.938 16.172 1 90.19 245 GLU B O 1
ATOM 5100 N N . MET B 1 246 ? -0.362 52.062 18.016 1 92.25 246 MET B N 1
ATOM 5101 C CA . MET B 1 246 ? -0.905 50.906 18.703 1 92.25 246 MET B CA 1
ATOM 5102 C C . MET B 1 246 ? -2.109 50.344 17.953 1 92.25 246 MET B C 1
ATOM 5104 O O . MET B 1 246 ? -2.227 49.125 17.797 1 92.25 246 MET B O 1
ATOM 5108 N N . GLN B 1 247 ? -2.92 51.219 17.578 1 87.88 247 GLN B N 1
ATOM 5109 C CA . GLN B 1 247 ? -4.102 50.812 16.828 1 87.88 247 GLN B CA 1
ATOM 5110 C C . GLN B 1 247 ? -3.713 50.062 15.555 1 87.88 247 GLN B C 1
ATOM 5112 O O . GLN B 1 247 ? -4.312 49.062 15.211 1 87.88 247 GLN B O 1
ATOM 5117 N N . ASN B 1 248 ? -2.762 50.594 14.898 1 81.81 248 ASN B N 1
ATOM 5118 C CA . ASN B 1 248 ? -2.27 49.938 13.68 1 81.81 248 ASN B CA 1
ATOM 5119 C C . ASN B 1 248 ? -1.709 48.562 13.953 1 81.81 248 ASN B C 1
ATOM 5121 O O . ASN B 1 248 ? -1.971 47.625 13.203 1 81.81 248 ASN B O 1
ATOM 5125 N N . GLN B 1 249 ? -0.945 48.469 14.977 1 86.12 249 GLN B N 1
ATOM 5126 C CA . GLN B 1 249 ? -0.345 47.188 15.328 1 86.12 249 GLN B CA 1
ATOM 5127 C C . GLN B 1 249 ? -1.412 46.188 15.734 1 86.12 249 GLN B C 1
ATOM 5129 O O . GLN B 1 249 ? -1.31 45 15.406 1 86.12 249 GLN B O 1
ATOM 5134 N N . ILE B 1 250 ? -2.383 46.562 16.5 1 86.56 250 ILE B N 1
ATOM 5135 C CA . ILE B 1 250 ? -3.475 45.688 16.906 1 86.56 250 ILE B CA 1
ATOM 5136 C C . ILE B 1 250 ? -4.238 45.188 15.68 1 86.56 250 ILE B C 1
ATOM 5138 O O . ILE B 1 250 ? -4.555 44 15.57 1 86.56 250 ILE B O 1
ATOM 5142 N N . ASN B 1 251 ? -4.477 46.094 14.805 1 76.31 251 ASN B N 1
ATOM 5143 C CA . ASN B 1 251 ? -5.168 45.719 13.57 1 76.31 251 ASN B CA 1
ATOM 5144 C C . ASN B 1 251 ? -4.367 44.719 12.758 1 76.31 251 ASN B C 1
ATOM 5146 O O . ASN B 1 251 ? -4.941 43.812 12.156 1 76.31 251 ASN B O 1
ATOM 5150 N N . ARG B 1 252 ? -3.162 44.875 12.711 1 74.19 252 ARG B N 1
ATOM 5151 C CA . ARG B 1 252 ? -2.287 43.938 12.031 1 74.19 252 ARG B CA 1
ATOM 5152 C C . ARG B 1 252 ? -2.369 42.531 12.68 1 74.19 252 ARG B C 1
ATOM 5154 O O . ARG B 1 252 ? -2.465 41.531 11.984 1 74.19 252 ARG B O 1
ATOM 5161 N N . CYS B 1 253 ? -2.273 42.469 13.984 1 81.06 253 CYS B N 1
ATOM 5162 C CA . CYS B 1 253 ? -2.398 41.219 14.703 1 81.06 253 CYS B CA 1
ATOM 5163 C C . CYS B 1 253 ? -3.727 40.531 14.391 1 81.06 253 CYS B C 1
ATOM 5165 O O . CYS B 1 253 ? -3.77 39.312 14.141 1 81.06 253 CYS B O 1
ATOM 5167 N N . LYS B 1 254 ? -4.781 41.281 14.414 1 72.94 254 LYS B N 1
ATOM 5168 C CA . LYS B 1 254 ? -6.105 40.75 14.133 1 72.94 254 LYS B CA 1
ATOM 5169 C C . LYS B 1 254 ? -6.172 40.156 12.727 1 72.94 254 LYS B C 1
ATOM 5171 O O . LYS B 1 254 ? -6.789 39.125 12.508 1 72.94 254 LYS B O 1
ATOM 5176 N N . ALA B 1 255 ? -5.496 40.812 11.883 1 64.94 255 ALA B N 1
ATOM 5177 C CA . ALA B 1 255 ? -5.453 40.344 10.508 1 64.94 255 ALA B CA 1
ATOM 5178 C C . ALA B 1 255 ? -4.707 39 10.414 1 64.94 255 ALA B C 1
ATOM 5180 O O . ALA B 1 255 ? -5.141 38.094 9.711 1 64.94 255 ALA B O 1
ATOM 5181 N N . ILE B 1 256 ? -3.613 38.906 11.039 1 68.44 256 ILE B N 1
ATOM 5182 C CA . ILE B 1 256 ? -2.805 37.688 11.039 1 68.44 256 ILE B CA 1
ATOM 5183 C C . ILE B 1 256 ? -3.598 36.562 11.664 1 68.44 256 ILE B C 1
ATOM 5185 O O . ILE B 1 256 ? -3.629 35.438 11.117 1 68.44 256 ILE B O 1
ATOM 5189 N N . VAL B 1 257 ? -4.25 36.75 12.781 1 71.19 257 VAL B N 1
ATOM 5190 C CA . VAL B 1 257 ? -5.047 35.75 13.484 1 71.19 257 VAL B CA 1
ATOM 5191 C C . VAL B 1 257 ? -6.195 35.281 12.602 1 71.19 257 VAL B C 1
ATOM 5193 O O . VAL B 1 257 ? -6.477 34.094 12.516 1 71.19 257 VAL B O 1
ATOM 5196 N N . SER B 1 258 ? -6.809 36.219 12.008 1 63.62 258 SER B N 1
ATOM 5197 C CA . SER B 1 258 ? -7.895 35.906 11.094 1 63.62 258 SER B CA 1
ATOM 5198 C C . SER B 1 258 ? -7.406 35 9.945 1 63.62 258 SER B C 1
ATOM 5200 O O . SER B 1 258 ? -8.102 34.094 9.523 1 63.62 258 SER B O 1
ATOM 5202 N N . GLY B 1 259 ? -6.293 35.312 9.445 1 60.44 259 GLY B N 1
ATOM 5203 C CA . GLY B 1 259 ? -5.684 34.5 8.398 1 60.44 259 GLY B CA 1
ATOM 5204 C C . GLY B 1 259 ? -5.434 33.062 8.828 1 60.44 259 GLY B C 1
ATOM 5205 O O . GLY B 1 259 ? -5.672 32.156 8.055 1 60.44 259 GLY B O 1
ATOM 5206 N N . ILE B 1 260 ? -4.918 32.906 10.031 1 62.41 260 ILE B N 1
ATOM 5207 C CA . ILE B 1 260 ? -4.66 31.578 10.578 1 62.41 260 ILE B CA 1
ATOM 5208 C C . ILE B 1 260 ? -5.969 30.797 10.672 1 62.41 260 ILE B C 1
ATOM 5210 O O . ILE B 1 260 ? -6.02 29.609 10.312 1 62.41 260 ILE B O 1
ATOM 5214 N N . LEU B 1 261 ? -7.012 31.375 11.203 1 58.75 261 LEU B N 1
ATOM 5215 C CA . LEU B 1 261 ? -8.32 30.75 11.352 1 58.75 261 LEU B CA 1
ATOM 5216 C C . LEU B 1 261 ? -8.867 30.297 10 1 58.75 261 LEU B C 1
ATOM 5218 O O . LEU B 1 261 ? -9.414 29.203 9.875 1 58.75 261 LEU B O 1
ATOM 5222 N N . LEU B 1 262 ? -8.594 31.047 9.125 1 54.22 262 LEU B N 1
ATOM 5223 C CA . LEU B 1 262 ? -9.062 30.766 7.773 1 54.22 262 LEU B CA 1
ATOM 5224 C C . LEU B 1 262 ? -8.32 29.562 7.18 1 54.22 262 LEU B C 1
ATOM 5226 O O . LEU B 1 262 ? -8.93 28.703 6.543 1 54.22 262 LEU B O 1
ATOM 5230 N N . SER B 1 263 ? -7.09 29.609 7.422 1 55.47 263 SER B N 1
ATOM 5231 C CA . SER B 1 263 ? -6.262 28.531 6.875 1 55.47 263 SER B CA 1
ATOM 5232 C C . SER B 1 263 ? -6.602 27.188 7.512 1 55.47 263 SER B C 1
ATOM 5234 O O . SER B 1 263 ? -6.402 26.141 6.898 1 55.47 263 SER B O 1
ATOM 5236 N N . SER B 1 264 ? -7.055 27.266 8.773 1 54.56 264 SER B N 1
ATOM 5237 C CA . SER B 1 264 ? -7.391 26.031 9.484 1 54.56 264 SER B CA 1
ATOM 5238 C C . SER B 1 264 ? -8.773 25.531 9.086 1 54.56 264 SER B C 1
ATOM 5240 O O . SER B 1 264 ? -9.195 24.453 9.523 1 54.56 264 SER B O 1
ATOM 5242 N N . GLY B 1 265 ? -9.375 26.141 8.195 1 51 265 GLY B N 1
ATOM 5243 C CA . GLY B 1 265 ? -10.695 25.719 7.734 1 51 265 GLY B CA 1
ATOM 5244 C C . GLY B 1 265 ? -11.82 26.203 8.633 1 51 265 GLY B C 1
ATOM 5245 O O . GLY B 1 265 ? -12.992 25.922 8.367 1 51 265 GLY B O 1
ATOM 5246 N N . GLU B 1 266 ? -11.648 26.5 9.836 1 47.12 266 GLU B N 1
ATOM 5247 C CA . GLU B 1 266 ? -12.672 26.812 10.836 1 47.12 266 GLU B CA 1
ATOM 5248 C C . GLU B 1 266 ? -13.359 28.141 10.523 1 47.12 266 GLU B C 1
ATOM 5250 O O . GLU B 1 266 ? -14.375 28.484 11.133 1 47.12 266 GLU B O 1
ATOM 5255 N N . ALA B 1 267 ? -12.773 28.969 9.727 1 46.84 267 ALA B N 1
ATOM 5256 C CA . ALA B 1 267 ? -13.414 30.266 9.531 1 46.84 267 ALA B CA 1
ATOM 5257 C C . ALA B 1 267 ? -14.828 30.109 9 1 46.84 267 ALA B C 1
ATOM 5259 O O . ALA B 1 267 ? -15.57 31.094 8.891 1 46.84 267 ALA B O 1
ATOM 5260 N N . ARG B 1 268 ? -15.203 28.953 8.617 1 45 268 ARG B N 1
ATOM 5261 C CA . ARG B 1 268 ? -16.453 28.906 7.859 1 45 268 ARG B CA 1
ATOM 5262 C C . ARG B 1 268 ? -17.656 29.109 8.773 1 45 268 ARG B C 1
ATOM 5264 O O . ARG B 1 268 ? -18.734 29.469 8.312 1 45 268 ARG B O 1
ATOM 5271 N N . GLY B 1 269 ? -17.578 28.828 10.109 1 38.09 269 GLY B N 1
ATOM 5272 C CA . GLY B 1 269 ? -18.844 28.609 10.797 1 38.09 269 GLY B CA 1
ATOM 5273 C C . GLY B 1 269 ? -19.469 29.906 11.297 1 38.09 269 GLY B C 1
ATOM 5274 O O . GLY B 1 269 ? -20.688 30.016 11.414 1 38.09 269 GLY B O 1
ATOM 5275 N N . GLU B 1 270 ? -18.891 30.719 12.016 1 39.75 270 GLU B N 1
ATOM 5276 C CA . GLU B 1 270 ? -19.688 31.516 12.945 1 39.75 270 GLU B CA 1
ATOM 5277 C C . GLU B 1 270 ? -20.391 32.656 12.219 1 39.75 270 GLU B C 1
ATOM 5279 O O . GLU B 1 270 ? -21.391 33.188 12.711 1 39.75 270 GLU B O 1
ATOM 5284 N N . GLY B 1 271 ? -20.031 33.25 11.156 1 40.66 271 GLY B N 1
ATOM 5285 C CA . GLY B 1 271 ? -20.75 34.438 10.742 1 40.66 271 GLY B CA 1
ATOM 5286 C C . GLY B 1 271 ? -21.266 34.375 9.312 1 40.66 271 GLY B C 1
ATOM 5287 O O . GLY B 1 271 ? -20.812 35.125 8.445 1 40.66 271 GLY B O 1
ATOM 5288 N N . THR B 1 272 ? -21.875 33.375 9.109 1 44.72 272 THR B N 1
ATOM 5289 C CA . THR B 1 272 ? -22.453 33.156 7.793 1 44.72 272 THR B CA 1
ATOM 5290 C C . THR B 1 272 ? -23.594 34.156 7.535 1 44.72 272 THR B C 1
ATOM 5292 O O . THR B 1 272 ? -24.656 34.031 8.148 1 44.72 272 THR B O 1
ATOM 5295 N N . LEU B 1 273 ? -23.391 35.344 7.422 1 48.53 273 LEU B N 1
ATOM 5296 C CA . LEU B 1 273 ? -24.484 36.188 6.949 1 48.53 273 LEU B CA 1
ATOM 5297 C C . LEU B 1 273 ? -24.734 35.969 5.465 1 48.53 273 LEU B C 1
ATOM 5299 O O . LEU B 1 273 ? -23.797 35.875 4.676 1 48.53 273 LEU B O 1
ATOM 5303 N N . ARG B 1 274 ? -25.906 35.562 5.125 1 59.09 274 ARG B N 1
ATOM 5304 C CA . ARG B 1 274 ? -26.359 35.438 3.744 1 59.09 274 ARG B CA 1
ATOM 5305 C C . ARG B 1 274 ? -26.297 36.781 3.025 1 59.09 274 ARG B C 1
ATOM 5307 O O . ARG B 1 274 ? -26.922 37.75 3.451 1 59.09 274 ARG B O 1
ATOM 5314 N N . THR B 1 275 ? -25.266 37.094 2.291 1 72.25 275 THR B N 1
ATOM 5315 C CA . THR B 1 275 ? -25.141 38.312 1.479 1 72.25 275 THR B CA 1
ATOM 5316 C C . THR B 1 275 ? -24.875 37.938 0.021 1 72.25 275 THR B C 1
ATOM 5318 O O . THR B 1 275 ? -24.844 36.75 -0.34 1 72.25 275 THR B O 1
ATOM 5321 N N . THR B 1 276 ? -25.141 38.875 -0.959 1 79.94 276 THR B N 1
ATOM 5322 C CA . THR B 1 276 ? -24.766 38.688 -2.357 1 79.94 276 THR B CA 1
ATOM 5323 C C . THR B 1 276 ? -23.281 38.969 -2.562 1 79.94 276 THR B C 1
ATOM 5325 O O . THR B 1 276 ? -22.641 39.656 -1.743 1 79.94 276 THR B O 1
ATOM 5328 N N . VAL B 1 277 ? -22.719 38.438 -3.568 1 82.19 277 VAL B N 1
ATOM 5329 C CA . VAL B 1 277 ? -21.312 38.625 -3.869 1 82.19 277 VAL B CA 1
ATOM 5330 C C . VAL B 1 277 ? -21.016 40.125 -4.02 1 82.19 277 VAL B C 1
ATOM 5332 O O . VAL B 1 277 ? -19.984 40.625 -3.533 1 82.19 277 VAL B O 1
ATOM 5335 N N . THR B 1 278 ? -22.016 40.812 -4.68 1 86.44 278 THR B N 1
ATOM 5336 C CA . THR B 1 278 ? -21.844 42.25 -4.922 1 86.44 278 THR B CA 1
ATOM 5337 C C . THR B 1 278 ? -21.797 43 -3.605 1 86.44 278 THR B C 1
ATOM 5339 O O . THR B 1 278 ? -20.891 43.844 -3.396 1 86.44 278 THR B O 1
ATOM 5342 N N . ALA B 1 279 ? -22.703 42.688 -2.785 1 84.75 279 ALA B N 1
ATOM 5343 C CA . ALA B 1 279 ? -22.781 43.375 -1.502 1 84.75 279 ALA B CA 1
ATOM 5344 C C . ALA B 1 279 ? -21.594 43.031 -0.617 1 84.75 279 ALA B C 1
ATOM 5346 O O . ALA B 1 279 ? -21.062 43.906 0.082 1 84.75 279 ALA B O 1
ATOM 5347 N N . PHE B 1 280 ? -21.234 41.844 -0.687 1 82.69 280 PHE B N 1
ATOM 5348 C CA . PHE B 1 280 ? -20.094 41.406 0.108 1 82.69 280 PHE B CA 1
ATOM 5349 C C . PHE B 1 280 ? -18.828 42.156 -0.27 1 82.69 280 PHE B C 1
ATOM 5351 O O . PHE B 1 280 ? -18.094 42.625 0.602 1 82.69 280 PHE B O 1
ATOM 5358 N N . LEU B 1 281 ? -18.609 42.281 -1.579 1 88.31 281 LEU B N 1
ATOM 5359 C CA . LEU B 1 281 ? -17.391 42.938 -2.053 1 88.31 281 LEU B CA 1
ATOM 5360 C C . LEU B 1 281 ? -17.422 44.438 -1.771 1 88.31 281 LEU B C 1
ATOM 5362 O O . LEU B 1 281 ? -16.422 45.031 -1.401 1 88.31 281 LEU B O 1
ATOM 5366 N N . ASP B 1 282 ? -18.609 45.062 -1.967 1 89.94 282 ASP B N 1
ATOM 5367 C CA . ASP B 1 282 ? -18.781 46.469 -1.685 1 89.94 282 ASP B CA 1
ATOM 5368 C C . ASP B 1 282 ? -18.469 46.781 -0.22 1 89.94 282 ASP B C 1
ATOM 5370 O O . ASP B 1 282 ? -17.75 47.719 0.083 1 89.94 282 ASP B O 1
ATOM 5374 N N . ASP B 1 283 ? -19.016 45.938 0.581 1 83.94 283 ASP B N 1
ATOM 5375 C CA . ASP B 1 283 ? -18.812 46.125 2.014 1 83.94 283 ASP B CA 1
ATOM 5376 C C . ASP B 1 283 ? -17.344 45.938 2.391 1 83.94 283 ASP B C 1
ATOM 5378 O O . ASP B 1 283 ? -16.797 46.656 3.207 1 83.94 283 ASP B O 1
ATOM 5382 N N . LEU B 1 284 ? -16.828 44.938 1.817 1 85.44 284 LEU B N 1
ATOM 5383 C CA . LEU B 1 284 ? -15.438 44.594 2.09 1 85.44 284 LEU B CA 1
ATOM 5384 C C . LEU B 1 284 ? -14.5 45.719 1.698 1 85.44 284 LEU B C 1
ATOM 5386 O O . LEU B 1 284 ? -13.625 46.125 2.479 1 85.44 284 LEU B O 1
ATOM 5390 N N . VAL B 1 285 ? -14.664 46.281 0.496 1 91.56 285 VAL B N 1
ATOM 5391 C CA . VAL B 1 285 ? -13.797 47.344 0.005 1 91.56 285 VAL B CA 1
ATOM 5392 C C . VAL B 1 285 ? -14 48.594 0.839 1 91.56 285 VAL B C 1
ATOM 5394 O O . VAL B 1 285 ? -13.039 49.312 1.158 1 91.56 285 VAL B O 1
ATOM 5397 N N . ALA B 1 286 ? -15.227 48.875 1.204 1 88.56 286 ALA B N 1
ATOM 5398 C CA . ALA B 1 286 ? -15.523 50.031 2.043 1 88.56 286 ALA B CA 1
ATOM 5399 C C . ALA B 1 286 ? -14.844 49.906 3.402 1 88.56 286 ALA B C 1
ATOM 5401 O O . ALA B 1 286 ? -14.25 50.875 3.889 1 88.56 286 ALA B O 1
ATOM 5402 N N . GLU B 1 287 ? -14.984 48.75 3.902 1 80.56 287 GLU B N 1
ATOM 5403 C CA . GLU B 1 287 ? -14.352 48.5 5.195 1 80.56 287 GLU B CA 1
ATOM 5404 C C . GLU B 1 287 ? -12.836 48.656 5.109 1 80.56 287 GLU B C 1
ATOM 5406 O O . GLU B 1 287 ? -12.219 49.25 6.008 1 80.56 287 GLU B O 1
ATOM 5411 N N . TRP B 1 288 ? -12.297 48.125 4.078 1 84.38 288 TRP B N 1
ATOM 5412 C CA . TRP B 1 288 ? -10.852 48.219 3.873 1 84.38 288 TRP B CA 1
ATOM 5413 C C . TRP B 1 288 ? -10.406 49.656 3.713 1 84.38 288 TRP B C 1
ATOM 5415 O O . TRP B 1 288 ? -9.406 50.094 4.301 1 84.38 288 TRP B O 1
ATOM 5425 N N . LYS B 1 289 ? -11.141 50.469 2.975 1 86.44 289 LYS B N 1
ATOM 5426 C CA . LYS B 1 289 ? -10.844 51.875 2.771 1 86.44 289 LYS B CA 1
ATOM 5427 C C . LYS B 1 289 ? -10.875 52.656 4.094 1 86.44 289 LYS B C 1
ATOM 5429 O O . LYS B 1 289 ? -10.023 53.5 4.348 1 86.44 289 LYS B O 1
ATOM 5434 N N . ASP B 1 290 ? -11.781 52.25 4.863 1 78.44 290 ASP B N 1
ATOM 5435 C CA . ASP B 1 290 ? -11.953 52.938 6.141 1 78.44 290 ASP B CA 1
ATOM 5436 C C . ASP B 1 290 ? -10.812 52.625 7.102 1 78.44 290 ASP B C 1
ATOM 5438 O O . ASP B 1 290 ? -10.375 53.469 7.871 1 78.44 290 ASP B O 1
ATOM 5442 N N . SER B 1 291 ? -10.406 51.469 6.883 1 71.25 291 SER B N 1
ATOM 5443 C CA . SER B 1 291 ? -9.414 50.969 7.832 1 71.25 291 SER B CA 1
ATOM 5444 C C . SER B 1 291 ? -8.008 51.406 7.434 1 71.25 291 SER B C 1
ATOM 5446 O O . SER B 1 291 ? -7.18 51.719 8.289 1 71.25 291 SER B O 1
ATOM 5448 N N . ARG B 1 292 ? -7.699 51.406 6.145 1 74.44 292 ARG B N 1
ATOM 5449 C CA . ARG B 1 292 ? -6.328 51.625 5.695 1 74.44 292 ARG B CA 1
ATOM 5450 C C . ARG B 1 292 ? -6.168 53.031 5.09 1 74.44 292 ARG B C 1
ATOM 5452 O O . ARG B 1 292 ? -5.047 53.5 4.934 1 74.44 292 ARG B O 1
ATOM 5459 N N . SER B 1 293 ? -7.199 53.719 4.812 1 78.94 293 SER B N 1
ATOM 5460 C CA . SER B 1 293 ? -7.234 55.062 4.262 1 78.94 293 SER B CA 1
ATOM 5461 C C . SER B 1 293 ? -6.242 55.219 3.115 1 78.94 293 SER B C 1
ATOM 5463 O O . SER B 1 293 ? -5.371 56.094 3.154 1 78.94 293 SER B O 1
ATOM 5465 N N . PRO B 1 294 ? -6.445 54.438 2.098 1 82.88 294 PRO B N 1
ATOM 5466 C CA . PRO B 1 294 ? -5.578 54.594 0.928 1 82.88 294 PRO B CA 1
ATOM 5467 C C . PRO B 1 294 ? -5.789 55.906 0.209 1 82.88 294 PRO B C 1
ATOM 5469 O O . PRO B 1 294 ? -6.867 56.5 0.31 1 82.88 294 PRO B O 1
ATOM 5472 N N . ALA B 1 295 ? -4.762 56.375 -0.415 1 86.38 295 ALA B N 1
ATOM 5473 C CA . ALA B 1 295 ? -4.836 57.656 -1.107 1 86.38 295 ALA B CA 1
ATOM 5474 C C . ALA B 1 295 ? -5.836 57.594 -2.26 1 86.38 295 ALA B C 1
ATOM 5476 O O . ALA B 1 295 ? -6.66 58.5 -2.418 1 86.38 295 ALA B O 1
ATOM 5477 N N . CYS B 1 296 ? -5.797 56.625 -3.107 1 92.31 296 CYS B N 1
ATOM 5478 C CA . CYS B 1 296 ? -6.699 56.5 -4.246 1 92.31 296 CYS B CA 1
ATOM 5479 C C . CYS B 1 296 ? -7.02 55.031 -4.5 1 92.31 296 CYS B C 1
ATOM 5481 O O . CYS B 1 296 ? -6.117 54.188 -4.539 1 92.31 296 CYS B O 1
ATOM 5483 N N . VAL B 1 297 ? -8.266 54.719 -4.57 1 94.5 297 VAL B N 1
ATOM 5484 C CA . VAL B 1 297 ? -8.711 53.344 -4.867 1 94.5 297 VAL B CA 1
ATOM 5485 C C . VAL B 1 297 ? -9.68 53.375 -6.051 1 94.5 297 VAL B C 1
ATOM 5487 O O . VAL B 1 297 ? -10.672 54.125 -6.039 1 94.5 297 VAL B O 1
ATOM 5490 N N . ASP B 1 298 ? -9.398 52.719 -7.164 1 95.19 298 ASP B N 1
ATOM 5491 C CA . ASP B 1 298 ? -10.312 52.5 -8.281 1 95.19 298 ASP B CA 1
ATOM 5492 C C . ASP B 1 298 ? -11.023 51.156 -8.141 1 95.19 298 ASP B C 1
ATOM 5494 O O . ASP B 1 298 ? -10.414 50.094 -8.289 1 95.19 298 ASP B O 1
ATOM 5498 N N . TYR B 1 299 ? -12.195 51.188 -7.766 1 94.94 299 TYR B N 1
ATOM 5499 C CA . TYR B 1 299 ? -12.977 49.969 -7.523 1 94.94 299 TYR B CA 1
ATOM 5500 C C . TYR B 1 299 ? -14.078 49.812 -8.562 1 94.94 299 TYR B C 1
ATOM 5502 O O . TYR B 1 299 ? -14.93 50.688 -8.703 1 94.94 299 TYR B O 1
ATOM 5510 N N . ASP B 1 300 ? -14.031 48.75 -9.375 1 93.81 300 ASP B N 1
ATOM 5511 C CA . ASP B 1 300 ? -15.047 48.406 -10.367 1 93.81 300 ASP B CA 1
ATOM 5512 C C . ASP B 1 300 ? -15.688 47.062 -10.047 1 93.81 300 ASP B C 1
ATOM 5514 O O . ASP B 1 300 ? -15.031 46.031 -10.133 1 93.81 300 ASP B O 1
ATOM 5518 N N . ASN B 1 301 ? -16.875 47 -9.594 1 92.88 301 ASN B N 1
ATOM 5519 C CA . ASN B 1 301 ? -17.625 45.781 -9.305 1 92.88 301 ASN B CA 1
ATOM 5520 C C . ASN B 1 301 ? -18.609 45.469 -10.414 1 92.88 301 ASN B C 1
ATOM 5522 O O . ASN B 1 301 ? -19.719 46 -10.43 1 92.88 301 ASN B O 1
ATOM 5526 N N . SER B 1 302 ? -18.266 44.656 -11.305 1 87.81 302 SER B N 1
ATOM 5527 C CA . SER B 1 302 ? -19.125 44.312 -12.422 1 87.81 302 SER B CA 1
ATOM 5528 C C . SER B 1 302 ? -19.781 42.938 -12.188 1 87.81 302 SER B C 1
ATOM 5530 O O . SER B 1 302 ? -20.328 42.344 -13.109 1 87.81 302 SER B O 1
ATOM 5532 N N . VAL B 1 303 ? -19.703 42.562 -10.898 1 82.31 303 VAL B N 1
ATOM 5533 C CA . VAL B 1 303 ? -20.297 41.25 -10.578 1 82.31 303 VAL B CA 1
ATOM 5534 C C . VAL B 1 303 ? -21.812 41.375 -10.5 1 82.31 303 VAL B C 1
ATOM 5536 O O . VAL B 1 303 ? -22.344 42.188 -9.727 1 82.31 303 VAL B O 1
ATOM 5539 N N . ARG B 1 304 ? -22.625 41.281 -11.531 1 70.38 304 ARG B N 1
ATOM 5540 C CA . ARG B 1 304 ? -24.078 41.375 -11.547 1 70.38 304 ARG B CA 1
ATOM 5541 C C . ARG B 1 304 ? -24.719 40.094 -11.039 1 70.38 304 ARG B C 1
ATOM 5543 O O . ARG B 1 304 ? -25.672 39.594 -11.641 1 70.38 304 ARG B O 1
ATOM 5550 N N . SER B 1 305 ? -23.969 39.438 -9.977 1 64.69 305 SER B N 1
ATOM 5551 C CA . SER B 1 305 ? -24.578 38.156 -9.547 1 64.69 305 SER B CA 1
ATOM 5552 C C . SER B 1 305 ? -25.359 38.344 -8.25 1 64.69 305 SER B C 1
ATOM 5554 O O . SER B 1 305 ? -24.906 39.031 -7.34 1 64.69 305 SER B O 1
ATOM 5556 N N . ARG B 1 306 ? -26.672 37.906 -8.242 1 60.53 306 ARG B N 1
ATOM 5557 C CA . ARG B 1 306 ? -27.547 37.938 -7.082 1 60.53 306 ARG B CA 1
ATOM 5558 C C . ARG B 1 306 ? -27.406 36.656 -6.266 1 60.53 306 ARG B C 1
ATOM 5560 O O . ARG B 1 306 ? -28.25 36.344 -5.41 1 60.53 306 ARG B O 1
ATOM 5567 N N . GLU B 1 307 ? -26.344 35.906 -6.652 1 64.5 307 GLU B N 1
ATOM 5568 C CA . GLU B 1 307 ? -26.234 34.625 -5.934 1 64.5 307 GLU B CA 1
ATOM 5569 C C . GLU B 1 307 ? -25.797 34.844 -4.488 1 64.5 307 GLU B C 1
ATOM 5571 O O . GLU B 1 307 ? -24.938 35.688 -4.215 1 64.5 307 GLU B O 1
ATOM 5576 N N . GLY B 1 308 ? -26.516 34.219 -3.658 1 64.38 308 GLY B N 1
ATOM 5577 C CA . GLY B 1 308 ? -26.234 34.281 -2.234 1 64.38 308 GLY B CA 1
ATOM 5578 C C . GLY B 1 308 ? -24.953 33.562 -1.85 1 64.38 308 GLY B C 1
ATOM 5579 O O . GLY B 1 308 ? -24.672 32.5 -2.352 1 64.38 308 GLY B O 1
ATOM 5580 N N . ILE B 1 309 ? -24.031 34.406 -1.352 1 64.06 309 ILE B N 1
ATOM 5581 C CA . ILE B 1 309 ? -22.812 33.781 -0.847 1 64.06 309 ILE B CA 1
ATOM 5582 C C . ILE B 1 309 ? -22.781 33.844 0.679 1 64.06 309 ILE B C 1
ATOM 5584 O O . ILE B 1 309 ? -23.5 34.656 1.28 1 64.06 309 ILE B O 1
ATOM 5588 N N . ILE B 1 310 ? -22.312 32.812 1.235 1 55.44 310 ILE B N 1
ATOM 5589 C CA . ILE B 1 310 ? -22.062 32.875 2.67 1 55.44 310 ILE B CA 1
ATOM 5590 C C . ILE B 1 310 ? -20.828 33.719 2.947 1 55.44 310 ILE B C 1
ATOM 5592 O O . ILE B 1 310 ? -19.766 33.5 2.346 1 55.44 310 ILE B O 1
ATOM 5596 N N . SER B 1 311 ? -21.109 34.875 3.529 1 53.84 311 SER B N 1
ATOM 5597 C CA . SER B 1 311 ? -20 35.75 3.926 1 53.84 311 SER B CA 1
ATOM 5598 C C . SER B 1 311 ? -18.969 35 4.758 1 53.84 311 SER B C 1
ATOM 5600 O O . SER B 1 311 ? -19.297 34.469 5.82 1 53.84 311 SER B O 1
ATOM 5602 N N . ASP B 1 312 ? -17.938 34.594 4.094 1 56.5 312 ASP B N 1
ATOM 5603 C CA . ASP B 1 312 ? -16.906 33.781 4.77 1 56.5 312 ASP B CA 1
ATOM 5604 C C . ASP B 1 312 ? -15.766 34.688 5.238 1 56.5 312 ASP B C 1
ATOM 5606 O O . ASP B 1 312 ? -15.242 35.5 4.465 1 56.5 312 ASP B O 1
ATOM 5610 N N . LEU B 1 313 ? -15.594 34.906 6.551 1 57.81 313 LEU B N 1
ATOM 5611 C CA . LEU B 1 313 ? -14.508 35.688 7.156 1 57.81 313 LEU B CA 1
ATOM 5612 C C . LEU B 1 313 ? -13.164 35.312 6.531 1 57.81 313 LEU B C 1
ATOM 5614 O O . LEU B 1 313 ? -12.289 36.156 6.379 1 57.81 313 LEU B O 1
ATOM 5618 N N . ALA B 1 314 ? -13.203 34.125 6.078 1 60.28 314 ALA B N 1
ATOM 5619 C CA . ALA B 1 314 ? -11.953 33.688 5.473 1 60.28 314 ALA B CA 1
ATOM 5620 C C . ALA B 1 314 ? -11.703 34.375 4.137 1 60.28 314 ALA B C 1
ATOM 5622 O O . ALA B 1 314 ? -10.578 34.781 3.85 1 60.28 314 ALA B O 1
ATOM 5623 N N . LEU B 1 315 ? -12.727 34.438 3.438 1 70.69 315 LEU B N 1
ATOM 5624 C CA . LEU B 1 315 ? -12.609 35.094 2.137 1 70.69 315 LEU B CA 1
ATOM 5625 C C . LEU B 1 315 ? -12.266 36.594 2.297 1 70.69 315 LEU B C 1
ATOM 5627 O O . LEU B 1 315 ? -11.453 37.125 1.545 1 70.69 315 LEU B O 1
ATOM 5631 N N . LYS B 1 316 ? -12.898 37.188 3.246 1 72.88 316 LYS B N 1
ATOM 5632 C CA . LYS B 1 316 ? -12.609 38.594 3.535 1 72.88 316 LYS B CA 1
ATOM 5633 C C . LYS B 1 316 ? -11.141 38.812 3.871 1 72.88 316 LYS B C 1
ATOM 5635 O O . LYS B 1 316 ? -10.508 39.75 3.377 1 72.88 316 LYS B O 1
ATOM 5640 N N . GLN B 1 317 ? -10.664 37.938 4.551 1 68.38 317 GLN B N 1
ATOM 5641 C CA . GLN B 1 317 ? -9.273 38.062 4.973 1 68.38 317 GLN B CA 1
ATOM 5642 C C . GLN B 1 317 ? -8.32 37.875 3.795 1 68.38 317 GLN B C 1
ATOM 5644 O O . GLN B 1 317 ? -7.297 38.531 3.701 1 68.38 317 GLN B O 1
ATOM 5649 N N . VAL B 1 318 ? -8.641 36.906 3.043 1 73.69 318 VAL B N 1
ATOM 5650 C CA . VAL B 1 318 ? -7.824 36.625 1.862 1 73.69 318 VAL B CA 1
ATOM 5651 C C . VAL B 1 318 ? -7.754 37.875 0.984 1 73.69 318 VAL B C 1
ATOM 5653 O O . VAL B 1 318 ? -6.672 38.281 0.536 1 73.69 318 VAL B O 1
ATOM 5656 N N . ILE B 1 319 ? -8.875 38.469 0.833 1 84 319 ILE B N 1
ATOM 5657 C CA . ILE B 1 319 ? -8.945 39.656 -0.037 1 84 319 ILE B CA 1
ATOM 5658 C C . ILE B 1 319 ? -8.219 40.812 0.615 1 84 319 ILE B C 1
ATOM 5660 O O . ILE B 1 319 ? -7.473 41.531 -0.05 1 84 319 ILE B O 1
ATOM 5664 N N . PHE B 1 320 ? -8.352 41 1.896 1 77.19 320 PHE B N 1
ATOM 5665 C CA . PHE B 1 320 ? -7.664 42.062 2.633 1 77.19 320 PHE B CA 1
ATOM 5666 C C . PHE B 1 320 ? -6.152 41.938 2.486 1 77.19 320 PHE B C 1
ATOM 5668 O O . PHE B 1 320 ? -5.449 42.938 2.312 1 77.19 320 PHE B O 1
ATOM 5675 N N . ASN B 1 321 ? -5.699 40.719 2.514 1 73.44 321 ASN B N 1
ATOM 5676 C CA . ASN B 1 321 ? -4.266 40.469 2.408 1 73.44 321 ASN B CA 1
ATOM 5677 C C . ASN B 1 321 ? -3.713 40.938 1.065 1 73.44 321 ASN B C 1
ATOM 5679 O O . ASN B 1 321 ? -2.641 41.531 1.007 1 73.44 321 ASN B O 1
ATOM 5683 N N . VAL B 1 322 ? -4.453 40.562 0.085 1 86.75 322 VAL B N 1
ATOM 5684 C CA . VAL B 1 322 ? -4.023 40.938 -1.253 1 86.75 322 VAL B CA 1
ATOM 5685 C C . VAL B 1 322 ? -4.059 42.469 -1.386 1 86.75 322 VAL B C 1
ATOM 5687 O O . VAL B 1 322 ? -3.143 43.062 -1.952 1 86.75 322 VAL B O 1
ATOM 5690 N N . LEU B 1 323 ? -5.109 43.062 -0.853 1 88.88 323 LEU B N 1
ATOM 5691 C CA . LEU B 1 323 ? -5.25 44.5 -0.901 1 88.88 323 LEU B CA 1
ATOM 5692 C C . LEU B 1 323 ? -4.148 45.188 -0.092 1 88.88 323 LEU B C 1
ATOM 5694 O O . LEU B 1 323 ? -3.582 46.188 -0.528 1 88.88 323 LEU B O 1
ATOM 5698 N N . ASP B 1 324 ? -3.811 44.656 1.043 1 79.62 324 ASP B N 1
ATOM 5699 C CA . ASP B 1 324 ? -2.758 45.219 1.893 1 79.62 324 ASP B CA 1
ATOM 5700 C C . ASP B 1 324 ? -1.401 45.156 1.192 1 79.62 324 ASP B C 1
ATOM 5702 O O . ASP B 1 324 ? -0.614 46.094 1.272 1 79.62 324 ASP B O 1
ATOM 5706 N N . ASN B 1 325 ? -1.173 44.031 0.594 1 79.38 325 ASN B N 1
ATOM 5707 C CA . ASN B 1 325 ? 0.068 43.875 -0.16 1 79.38 325 ASN B CA 1
ATOM 5708 C C . ASN B 1 325 ? 0.178 44.938 -1.261 1 79.38 325 ASN B C 1
ATOM 5710 O O . ASN B 1 325 ? 1.245 45.531 -1.467 1 79.38 325 ASN B O 1
ATOM 5714 N N . ALA B 1 326 ? -0.89 45.125 -1.953 1 89.31 326 ALA B N 1
ATOM 5715 C CA . ALA B 1 326 ? -0.92 46.125 -3.016 1 89.31 326 ALA B CA 1
ATOM 5716 C C . ALA B 1 326 ? -0.688 47.531 -2.455 1 89.31 326 ALA B C 1
ATOM 5718 O O . ALA B 1 326 ? 0.079 48.312 -3.021 1 89.31 326 ALA B O 1
ATOM 5719 N N . LEU B 1 327 ? -1.318 47.844 -1.358 1 87.31 327 LEU B N 1
ATOM 5720 C CA . LEU B 1 327 ? -1.205 49.156 -0.737 1 87.31 327 LEU B CA 1
ATOM 5721 C C . LEU B 1 327 ? 0.217 49.406 -0.246 1 87.31 327 LEU B C 1
ATOM 5723 O O . LEU B 1 327 ? 0.718 50.531 -0.325 1 87.31 327 LEU B O 1
ATOM 5727 N N . GLU B 1 328 ? 0.834 48.406 0.271 1 80.38 328 GLU B N 1
ATOM 5728 C CA . GLU B 1 328 ? 2.188 48.5 0.81 1 80.38 328 GLU B CA 1
ATOM 5729 C C . GLU B 1 328 ? 3.186 48.906 -0.276 1 80.38 328 GLU B C 1
ATOM 5731 O O . GLU B 1 328 ? 4.082 49.719 -0.039 1 80.38 328 GLU B O 1
ATOM 5736 N N . VAL B 1 329 ? 3.051 48.344 -1.409 1 85.94 329 VAL B N 1
ATOM 5737 C CA . VAL B 1 329 ? 4.023 48.594 -2.473 1 85.94 329 VAL B CA 1
ATOM 5738 C C . VAL B 1 329 ? 3.57 49.75 -3.342 1 85.94 329 VAL B C 1
ATOM 5740 O O . VAL B 1 329 ? 4.367 50.312 -4.086 1 85.94 329 VAL B O 1
ATOM 5743 N N . SER B 1 330 ? 2.262 50.062 -3.314 1 91.19 330 SER B N 1
ATOM 5744 C CA . SER B 1 330 ? 1.671 51.156 -4.086 1 91.19 330 SER B CA 1
ATOM 5745 C C . SER B 1 330 ? 0.721 52 -3.232 1 91.19 330 SER B C 1
ATOM 5747 O O . SER B 1 330 ? -0.499 51.906 -3.387 1 91.19 330 SER B O 1
ATOM 5749 N N . PRO B 1 331 ? 1.228 52.844 -2.365 1 88.25 331 PRO B N 1
ATOM 5750 C CA . PRO B 1 331 ? 0.372 53.625 -1.48 1 88.25 331 PRO B CA 1
ATOM 5751 C C . PRO B 1 331 ? -0.477 54.656 -2.238 1 88.25 331 PRO B C 1
ATOM 5753 O O . PRO B 1 331 ? -1.527 55.094 -1.747 1 88.25 331 PRO B O 1
ATOM 5756 N N . GLY B 1 332 ? -0.033 55 -3.363 1 90.31 332 GLY B N 1
ATOM 5757 C CA . GLY B 1 332 ? -0.699 56.062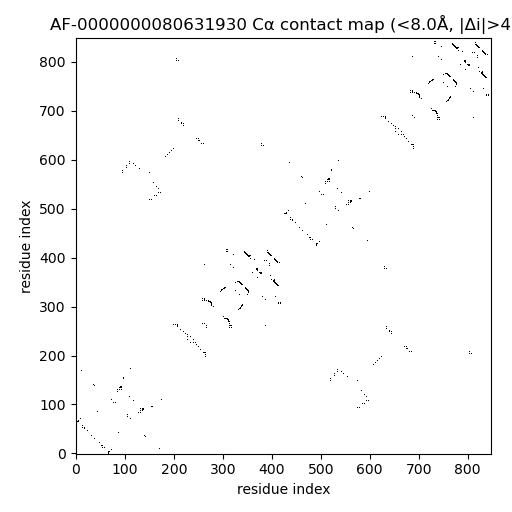 -4.098 1 90.31 332 GLY B CA 1
ATOM 5758 C C . GLY B 1 332 ? -1.93 55.594 -4.848 1 90.31 332 GLY B C 1
ATOM 5759 O O . GLY B 1 332 ? -2.812 56.375 -5.172 1 90.31 332 GLY B O 1
ATOM 5760 N N . TRP B 1 333 ? -1.907 54.344 -5.242 1 93.88 333 TRP B N 1
ATOM 5761 C CA . TRP B 1 333 ? -3.035 53.875 -6.047 1 93.88 333 TRP B CA 1
ATOM 5762 C C . TRP B 1 333 ? -3.188 52.375 -5.957 1 93.88 333 TRP B C 1
ATOM 5764 O O . TRP B 1 333 ? -2.205 51.625 -6.078 1 93.88 333 TRP B O 1
ATOM 5774 N N . VAL B 1 334 ? -4.391 51.906 -5.766 1 95.25 334 VAL B N 1
ATOM 5775 C CA . VAL B 1 334 ? -4.742 50.5 -5.832 1 95.25 334 VAL B CA 1
ATOM 5776 C C . VAL B 1 334 ? -5.992 50.312 -6.688 1 95.25 334 VAL B C 1
ATOM 5778 O O . VAL B 1 334 ? -6.984 51.031 -6.508 1 95.25 334 VAL B O 1
ATOM 5781 N N . GLY B 1 335 ? -5.914 49.469 -7.715 1 95.81 335 GLY B N 1
ATOM 5782 C CA . GLY B 1 335 ? -7.07 49.125 -8.531 1 95.81 335 GLY B CA 1
ATOM 5783 C C . GLY B 1 335 ? -7.699 47.781 -8.148 1 95.81 335 GLY B C 1
ATOM 5784 O O . GLY B 1 335 ? -6.992 46.812 -7.906 1 95.81 335 GLY B O 1
ATOM 5785 N N . ILE B 1 336 ? -9.023 47.75 -7.996 1 96 336 ILE B N 1
ATOM 5786 C CA . ILE B 1 336 ? -9.773 46.531 -7.691 1 96 336 ILE B CA 1
ATOM 5787 C C . ILE B 1 336 ? -10.852 46.312 -8.742 1 96 336 ILE B C 1
ATOM 5789 O O . ILE B 1 336 ? -11.672 47.219 -9 1 96 336 ILE B O 1
ATOM 5793 N N . ALA B 1 337 ? -10.812 45.281 -9.414 1 95.44 337 ALA B N 1
ATOM 5794 C CA . ALA B 1 337 ? -11.836 44.906 -10.391 1 95.44 337 ALA B CA 1
ATOM 5795 C C . ALA B 1 337 ? -12.445 43.562 -10.07 1 95.44 337 ALA B C 1
ATOM 5797 O O . ALA B 1 337 ? -11.727 42.594 -9.797 1 95.44 337 ALA B O 1
ATOM 5798 N N . ALA B 1 338 ? -13.68 43.5 -9.945 1 93.88 338 ALA B N 1
ATOM 5799 C CA . ALA B 1 338 ? -14.406 42.25 -9.727 1 93.88 338 ALA B CA 1
ATOM 5800 C C . ALA B 1 338 ? -15.352 41.938 -10.891 1 93.88 338 ALA B C 1
ATOM 5802 O O . ALA B 1 338 ? -16.047 42.844 -11.383 1 93.88 338 ALA B O 1
ATOM 5803 N N . GLY B 1 339 ? -15.281 40.75 -11.344 1 91.19 339 GLY B N 1
ATOM 5804 C CA . GLY B 1 339 ? -16.156 40.312 -12.422 1 91.19 339 GLY B CA 1
ATOM 5805 C C . GLY B 1 339 ? -16.531 38.844 -12.328 1 91.19 339 GLY B C 1
ATOM 5806 O O . GLY B 1 339 ? -16.078 38.125 -11.438 1 91.19 339 GLY B O 1
ATOM 5807 N N . ARG B 1 340 ? -17.469 38.5 -13.141 1 89.38 340 ARG B N 1
ATOM 5808 C CA . ARG B 1 340 ? -17.906 37.094 -13.234 1 89.38 340 ARG B CA 1
ATOM 5809 C C . ARG B 1 340 ? -17.5 36.5 -14.578 1 89.38 340 ARG B C 1
ATOM 5811 O O . ARG B 1 340 ? -17.672 37.125 -15.625 1 89.38 340 ARG B O 1
ATOM 5818 N N . GLN B 1 341 ? -16.812 35.5 -14.492 1 88.06 341 GLN B N 1
ATOM 5819 C CA . GLN B 1 341 ? -16.484 34.719 -15.672 1 88.06 341 GLN B CA 1
ATOM 5820 C C . GLN B 1 341 ? -17.062 33.312 -15.578 1 88.06 341 GLN B C 1
ATOM 5822 O O . GLN B 1 341 ? -16.516 32.438 -14.883 1 88.06 341 GLN B O 1
ATOM 5827 N N . GLY B 1 342 ? -18.156 33.094 -16.297 1 84.69 342 GLY B N 1
ATOM 5828 C CA . GLY B 1 342 ? -18.844 31.828 -16.141 1 84.69 342 GLY B CA 1
ATOM 5829 C C . GLY B 1 342 ? -19.406 31.625 -14.75 1 84.69 342 GLY B C 1
ATOM 5830 O O . GLY B 1 342 ? -20.188 32.438 -14.266 1 84.69 342 GLY B O 1
ATOM 5831 N N . ASP B 1 343 ? -18.969 30.562 -14.047 1 85.38 343 ASP B N 1
ATOM 5832 C CA . ASP B 1 343 ? -19.469 30.25 -12.711 1 85.38 343 ASP B CA 1
ATOM 5833 C C . ASP B 1 343 ? -18.406 30.578 -11.656 1 85.38 343 ASP B C 1
ATOM 5835 O O . ASP B 1 343 ? -18.422 30 -10.562 1 85.38 343 ASP B O 1
ATOM 5839 N N . SER B 1 344 ? -17.547 31.516 -12.086 1 89.94 344 SER B N 1
ATOM 5840 C CA . SER B 1 344 ? -16.484 31.859 -11.148 1 89.94 344 SER B CA 1
ATOM 5841 C C . SER B 1 344 ? -16.453 33.375 -10.891 1 89.94 344 SER B C 1
ATOM 5843 O O . SER B 1 344 ? -16.734 34.156 -11.781 1 89.94 344 SER B O 1
ATOM 5845 N N . LEU B 1 345 ? -16.203 33.688 -9.711 1 89.06 345 LEU B N 1
ATOM 5846 C CA . LEU B 1 345 ? -15.875 35.062 -9.328 1 89.06 345 LEU B CA 1
ATOM 5847 C C . LEU B 1 345 ? -14.398 35.344 -9.586 1 89.06 345 LEU B C 1
ATOM 5849 O O . LEU B 1 345 ? -13.523 34.594 -9.188 1 89.06 345 LEU B O 1
ATOM 5853 N N . VAL B 1 346 ? -14.188 36.375 -10.406 1 93.75 346 VAL B N 1
ATOM 5854 C CA . VAL B 1 346 ? -12.812 36.75 -10.695 1 93.75 346 VAL B CA 1
ATOM 5855 C C . VAL B 1 346 ? -12.523 38.125 -10.055 1 93.75 346 VAL B C 1
ATOM 5857 O O . VAL B 1 346 ? -13.203 39.125 -10.352 1 93.75 346 VAL B O 1
ATOM 5860 N N . LEU B 1 347 ? -11.586 38.156 -9.109 1 93.81 347 LEU B N 1
ATOM 5861 C CA . LEU B 1 347 ? -11.148 39.375 -8.445 1 93.81 347 LEU B CA 1
ATOM 5862 C C . LEU B 1 347 ? -9.711 39.719 -8.828 1 93.81 347 LEU B C 1
ATOM 5864 O O . LEU B 1 347 ? -8.805 38.906 -8.633 1 93.81 347 LEU B O 1
ATOM 5868 N N . THR B 1 348 ? -9.516 40.875 -9.398 1 95.62 348 THR B N 1
ATOM 5869 C CA . THR B 1 348 ? -8.188 41.312 -9.797 1 95.62 348 THR B CA 1
ATOM 5870 C C . THR B 1 348 ? -7.762 42.531 -9 1 95.62 348 THR B C 1
ATOM 5872 O O . THR B 1 348 ? -8.516 43.5 -8.891 1 95.62 348 THR B O 1
ATOM 5875 N N . VAL B 1 349 ? -6.637 42.469 -8.43 1 95.38 349 VAL B N 1
ATOM 5876 C CA . VAL B 1 349 ? -6.051 43.594 -7.707 1 95.38 349 VAL B CA 1
ATOM 5877 C C . VAL B 1 349 ? -4.797 44.094 -8.43 1 95.38 349 VAL B C 1
ATOM 5879 O O . VAL B 1 349 ? -3.873 43.312 -8.672 1 95.38 349 VAL B O 1
ATOM 5882 N N . ASN B 1 350 ? -4.848 45.312 -8.797 1 95.25 350 ASN B N 1
ATOM 5883 C CA . ASN B 1 350 ? -3.727 45.938 -9.492 1 95.25 350 ASN B CA 1
ATOM 5884 C C . ASN B 1 350 ? -3.004 46.938 -8.617 1 95.25 350 ASN B C 1
ATOM 5886 O O . ASN B 1 350 ? -3.639 47.688 -7.863 1 95.25 350 ASN B O 1
ATOM 5890 N N . ASP B 1 351 ? -1.703 46.938 -8.672 1 93.12 351 ASP B N 1
ATOM 5891 C CA . ASP B 1 351 ? -0.906 47.938 -7.98 1 93.12 351 ASP B CA 1
ATOM 5892 C C . ASP B 1 351 ? 0.05 48.656 -8.945 1 93.12 351 ASP B C 1
ATOM 5894 O O . ASP B 1 351 ? 0.178 48.25 -10.102 1 93.12 351 ASP B O 1
ATOM 5898 N N . ALA B 1 352 ? 0.583 49.781 -8.547 1 93 352 ALA B N 1
ATOM 5899 C CA . ALA B 1 352 ? 1.548 50.531 -9.344 1 93 352 ALA B CA 1
ATOM 5900 C C . ALA B 1 352 ? 2.939 50.469 -8.719 1 93 352 ALA B C 1
ATOM 5902 O O . ALA B 1 352 ? 3.68 51.469 -8.734 1 93 352 ALA B O 1
ATOM 5903 N N . GLY B 1 353 ? 3.174 49.438 -8.078 1 90.38 353 GLY B N 1
ATOM 5904 C CA . GLY B 1 353 ? 4.473 49.25 -7.449 1 90.38 353 GLY B CA 1
ATOM 5905 C C . GLY B 1 353 ? 5.539 48.781 -8.406 1 90.38 353 GLY B C 1
ATOM 5906 O O . GLY B 1 353 ? 5.41 48.906 -9.625 1 90.38 353 GLY B O 1
ATOM 5907 N N . PRO B 1 354 ? 6.668 48.25 -7.844 1 88.75 354 PRO B N 1
ATOM 5908 C CA . PRO B 1 354 ? 7.781 47.812 -8.672 1 88.75 354 PRO B CA 1
ATOM 5909 C C . PRO B 1 354 ? 7.488 46.469 -9.359 1 88.75 354 PRO B C 1
ATOM 5911 O O . PRO B 1 354 ? 8.188 46.094 -10.305 1 88.75 354 PRO B O 1
ATOM 5914 N N . GLY B 1 355 ? 6.43 45.812 -8.977 1 88.38 355 GLY B N 1
ATOM 5915 C CA . GLY B 1 355 ? 6.133 44.5 -9.516 1 88.38 355 GLY B CA 1
ATOM 5916 C C . GLY B 1 355 ? 6.867 43.375 -8.797 1 88.38 355 GLY B C 1
ATOM 5917 O O . GLY B 1 355 ? 7.613 43.625 -7.848 1 88.38 355 GLY B O 1
ATOM 5918 N N . PHE B 1 356 ? 6.559 42.094 -9.195 1 85.81 356 PHE B N 1
ATOM 5919 C CA . PHE B 1 356 ? 7.188 40.906 -8.609 1 85.81 356 PHE B CA 1
ATOM 5920 C C . PHE B 1 356 ? 8.508 40.594 -9.297 1 85.81 356 PHE B C 1
ATOM 5922 O O . PHE B 1 356 ? 8.641 40.781 -10.508 1 85.81 356 PHE B O 1
ATOM 5929 N N . GLU B 1 357 ? 9.414 40.156 -8.508 1 82.75 357 GLU B N 1
ATOM 5930 C CA . GLU B 1 357 ? 10.617 39.594 -9.117 1 82.75 357 GLU B CA 1
ATOM 5931 C C . GLU B 1 357 ? 10.305 38.312 -9.875 1 82.75 357 GLU B C 1
ATOM 5933 O O . GLU B 1 357 ? 9.375 37.562 -9.523 1 82.75 357 GLU B O 1
ATOM 5938 N N . GLU B 1 358 ? 11 38.031 -10.82 1 79.94 358 GLU B N 1
ATOM 5939 C CA . GLU B 1 358 ? 10.766 36.844 -11.664 1 79.94 358 GLU B CA 1
ATOM 5940 C C . GLU B 1 358 ? 10.766 35.562 -10.836 1 79.94 358 GLU B C 1
ATOM 5942 O O . GLU B 1 358 ? 9.953 34.656 -11.062 1 79.94 358 GLU B O 1
ATOM 5947 N N . ARG B 1 359 ? 11.648 35.469 -9.938 1 73.31 359 ARG B N 1
ATOM 5948 C CA . ARG B 1 359 ? 11.766 34.281 -9.094 1 73.31 359 ARG B CA 1
ATOM 5949 C C . ARG B 1 359 ? 10.508 34.062 -8.25 1 73.31 359 ARG B C 1
ATOM 5951 O O . ARG B 1 359 ? 10.07 32.938 -8.047 1 73.31 359 ARG B O 1
ATOM 5958 N N . MET B 1 360 ? 9.977 35.125 -7.875 1 72.31 360 MET B N 1
ATOM 5959 C CA . MET B 1 360 ? 8.789 35.062 -7.027 1 72.31 360 MET B CA 1
ATOM 5960 C C . MET B 1 360 ? 7.57 34.625 -7.832 1 72.31 360 MET B C 1
ATOM 5962 O O . MET B 1 360 ? 6.719 33.906 -7.324 1 72.31 360 MET B O 1
ATOM 5966 N N . LEU B 1 361 ? 7.598 35.094 -9.047 1 77.5 361 LEU B N 1
ATOM 5967 C CA . LEU B 1 361 ? 6.484 34.719 -9.906 1 77.5 361 LEU B CA 1
ATOM 5968 C C . LEU B 1 361 ? 6.508 33.219 -10.203 1 77.5 361 LEU B C 1
ATOM 5970 O O . LEU B 1 361 ? 5.453 32.594 -10.281 1 77.5 361 LEU B O 1
ATOM 5974 N N . ALA B 1 362 ? 7.723 32.719 -10.273 1 70.81 362 ALA B N 1
ATOM 5975 C CA . ALA B 1 362 ? 7.883 31.297 -10.578 1 70.81 362 ALA B CA 1
ATOM 5976 C C . ALA B 1 362 ? 7.469 30.438 -9.391 1 70.81 362 ALA B C 1
ATOM 5978 O O . ALA B 1 362 ? 7.012 29.312 -9.57 1 70.81 362 ALA B O 1
ATOM 5979 N N . GLU B 1 363 ? 7.625 31.031 -8.258 1 64.88 363 GLU B N 1
ATOM 5980 C CA . GLU B 1 363 ? 7.348 30.25 -7.051 1 64.88 363 GLU B CA 1
ATOM 5981 C C . GLU B 1 363 ? 6.148 30.812 -6.293 1 64.88 363 GLU B C 1
ATOM 5983 O O . GLU B 1 363 ? 6.086 30.734 -5.066 1 64.88 363 GLU B O 1
ATOM 5988 N N . PHE B 1 364 ? 5.281 31.297 -7.086 1 63.81 364 PHE B N 1
ATOM 5989 C CA . PHE B 1 364 ? 4.121 31.953 -6.488 1 63.81 364 PHE B CA 1
ATOM 5990 C C . PHE B 1 364 ? 3.285 30.953 -5.699 1 63.81 364 PHE B C 1
ATOM 5992 O O . PHE B 1 364 ? 2.932 29.891 -6.215 1 63.81 364 PHE B O 1
ATOM 5999 N N . GLY B 1 365 ? 3.16 31.188 -4.457 1 60.09 365 GLY B N 1
ATOM 6000 C CA . GLY B 1 365 ? 2.34 30.312 -3.627 1 60.09 365 GLY B CA 1
ATOM 6001 C C . GLY B 1 365 ? 3.154 29.453 -2.68 1 60.09 365 GLY B C 1
ATOM 6002 O O . GLY B 1 365 ? 2.596 28.781 -1.809 1 60.09 365 GLY B O 1
ATOM 6003 N N . LYS B 1 366 ? 4.406 29.359 -2.914 1 57.97 366 LYS B N 1
ATOM 6004 C CA . LYS B 1 366 ? 5.246 28.578 -2.014 1 57.97 366 LYS B CA 1
ATOM 6005 C C . LYS B 1 366 ? 5.523 29.344 -0.721 1 57.97 366 LYS B C 1
ATOM 6007 O O . LYS B 1 366 ? 5.586 30.578 -0.72 1 57.97 366 LYS B O 1
ATOM 6012 N N . PRO B 1 367 ? 5.594 28.688 0.356 1 51.59 367 PRO B N 1
ATOM 6013 C CA . PRO B 1 367 ? 5.809 29.344 1.647 1 51.59 367 PRO B CA 1
ATOM 6014 C C . PRO B 1 367 ? 7.121 30.125 1.702 1 51.59 367 PRO B C 1
ATOM 6016 O O . PRO B 1 367 ? 8.109 29.719 1.078 1 51.59 367 PRO B O 1
ATOM 6019 N N . TYR B 1 368 ? 7.262 31.344 2.449 1 48.84 368 TYR B N 1
ATOM 6020 C CA . TYR B 1 368 ? 8.375 32.156 2.91 1 48.84 368 TYR B CA 1
ATOM 6021 C C . TYR B 1 368 ? 9.062 32.844 1.742 1 48.84 368 TYR B C 1
ATOM 6023 O O . TYR B 1 368 ? 10.234 33.25 1.841 1 48.84 368 TYR B O 1
ATOM 6031 N N . ARG B 1 369 ? 8.477 32.812 0.594 1 49 369 ARG B N 1
ATOM 6032 C CA . ARG B 1 369 ? 9.18 33.5 -0.484 1 49 369 ARG B CA 1
ATOM 6033 C C . ARG B 1 369 ? 8.695 34.938 -0.616 1 49 369 ARG B C 1
ATOM 6035 O O . ARG B 1 369 ? 7.543 35.188 -0.974 1 49 369 ARG B O 1
ATOM 6042 N N . SER B 1 370 ? 9.172 35.812 0.27 1 49.62 370 SER B N 1
ATOM 6043 C CA . SER B 1 370 ? 8.828 37.219 0.142 1 49.62 370 SER B CA 1
ATOM 6044 C C . SER B 1 370 ? 9.914 38 -0.591 1 49.62 370 SER B C 1
ATOM 6046 O O . SER B 1 370 ? 11.102 37.688 -0.456 1 49.62 370 SER B O 1
ATOM 6048 N N . SER B 1 371 ? 9.602 38.594 -1.633 1 50.84 371 SER B N 1
ATOM 6049 C CA . SER B 1 371 ? 10.531 39.531 -2.277 1 50.84 371 SER B CA 1
ATOM 6050 C C . SER B 1 371 ? 10.812 40.75 -1.397 1 50.84 371 SER B C 1
ATOM 6052 O O . SER B 1 371 ? 11.703 41.531 -1.696 1 50.84 371 SER B O 1
ATOM 6054 N N . LYS B 1 372 ? 10.078 41.062 -0.433 1 51.47 372 LYS B N 1
ATOM 6055 C CA . LYS B 1 372 ? 10.141 42.344 0.273 1 51.47 372 LYS B CA 1
ATOM 6056 C C . LYS B 1 372 ? 11.312 42.344 1.251 1 51.47 372 LYS B C 1
ATOM 6058 O O . LYS B 1 372 ? 11.461 43.312 2.02 1 51.47 372 LYS B O 1
ATOM 6063 N N . GLY B 1 373 ? 12.336 41.531 1.076 1 43.5 373 GLY B N 1
ATOM 6064 C CA . GLY B 1 373 ? 13.547 41.562 1.875 1 43.5 373 GLY B CA 1
ATOM 6065 C C . GLY B 1 373 ? 13.297 41.312 3.352 1 43.5 373 GLY B C 1
ATOM 6066 O O . GLY B 1 373 ? 14.227 41.312 4.156 1 43.5 373 GLY B O 1
ATOM 6067 N N . ARG B 1 374 ? 12.156 41.594 3.855 1 41.25 374 ARG B N 1
ATOM 6068 C CA . ARG B 1 374 ? 11.938 41.469 5.293 1 41.25 374 ARG B CA 1
ATOM 6069 C C . ARG B 1 374 ? 11.406 40.094 5.66 1 41.25 374 ARG B C 1
ATOM 6071 O O . ARG B 1 374 ? 10.633 39.5 4.906 1 41.25 374 ARG B O 1
ATOM 6078 N N . PRO B 1 375 ? 12.016 39.531 6.586 1 37.94 375 PRO B N 1
ATOM 6079 C CA . PRO B 1 375 ? 11.602 38.281 7.176 1 37.94 375 PRO B CA 1
ATOM 6080 C C . PRO B 1 375 ? 10.125 38.281 7.582 1 37.94 375 PRO B C 1
ATOM 6082 O O . PRO B 1 375 ? 9.648 39.219 8.211 1 37.94 375 PRO B O 1
ATOM 6085 N N . GLY B 1 376 ? 8.984 37.562 7.035 1 40.75 376 GLY B N 1
ATOM 6086 C CA . GLY B 1 376 ? 7.578 37.531 7.391 1 40.75 376 GLY B CA 1
ATOM 6087 C C . GLY B 1 376 ? 6.664 37.875 6.23 1 40.75 376 GLY B C 1
ATOM 6088 O O . GLY B 1 376 ? 5.441 37.719 6.328 1 40.75 376 GLY B O 1
ATOM 6089 N N . GLY B 1 377 ? 7.113 38.625 5.18 1 46.47 377 GLY B N 1
ATOM 6090 C CA . GLY B 1 377 ? 6.348 39.25 4.109 1 46.47 377 GLY B CA 1
ATOM 6091 C C . GLY B 1 377 ? 5.703 38.219 3.184 1 46.47 377 GLY B C 1
ATOM 6092 O O . GLY B 1 377 ? 4.762 38.562 2.453 1 46.47 377 GLY B O 1
ATOM 6093 N N . GLY B 1 378 ? 5.977 36.969 3.387 1 50.88 378 GLY B N 1
ATOM 6094 C CA . GLY B 1 378 ? 5.52 36.062 2.34 1 50.88 378 GLY B CA 1
ATOM 6095 C C . GLY B 1 378 ? 4.438 35.094 2.805 1 50.88 378 GLY B C 1
ATOM 6096 O O . GLY B 1 378 ? 3.963 34.281 2.029 1 50.88 378 GLY B O 1
ATOM 6097 N N . LEU B 1 379 ? 4.02 35.406 3.941 1 55.41 379 LEU B N 1
ATOM 6098 C CA . LEU B 1 379 ? 3.018 34.469 4.477 1 55.41 379 LEU B CA 1
ATOM 6099 C C . LEU B 1 379 ? 1.634 34.812 3.93 1 55.41 379 LEU B C 1
ATOM 6101 O O . LEU B 1 379 ? 0.817 33.906 3.709 1 55.41 379 LEU B O 1
ATOM 6105 N N . GLY B 1 380 ? 1.459 36.094 3.672 1 59.78 380 GLY B N 1
ATOM 6106 C CA . GLY B 1 380 ? 0.145 36.531 3.215 1 59.78 380 GLY B CA 1
ATOM 6107 C C . GLY B 1 380 ? -0.267 35.875 1.903 1 59.78 380 GLY B C 1
ATOM 6108 O O . GLY B 1 380 ? -1.354 35.312 1.801 1 59.78 380 GLY B O 1
ATOM 6109 N N . LEU B 1 381 ? 0.689 35.906 1.101 1 64.94 381 LEU B N 1
ATOM 6110 C CA . LEU B 1 381 ? 0.365 35.375 -0.228 1 64.94 381 LEU B CA 1
ATOM 6111 C C . LEU B 1 381 ? 0.243 33.875 -0.215 1 64.94 381 LEU B C 1
ATOM 6113 O O . LEU B 1 381 ? -0.562 33.312 -0.957 1 64.94 381 LEU B O 1
ATOM 6117 N N . PHE B 1 382 ? 1.038 33.312 0.604 1 64.25 382 PHE B N 1
ATOM 6118 C CA . PHE B 1 382 ? 0.945 31.859 0.754 1 64.25 382 PHE B CA 1
ATOM 6119 C C . PHE B 1 382 ? -0.417 31.469 1.31 1 64.25 382 PHE B C 1
ATOM 6121 O O . PHE B 1 382 ? -1.031 30.5 0.831 1 64.25 382 PHE B O 1
ATOM 6128 N N . LEU B 1 383 ? -0.86 32.125 2.266 1 61.81 383 LEU B N 1
ATOM 6129 C CA . LEU B 1 383 ? -2.168 31.859 2.852 1 61.81 383 LEU B CA 1
ATOM 6130 C C . LEU B 1 383 ? -3.277 32.062 1.827 1 61.81 383 LEU B C 1
ATOM 6132 O O . LEU B 1 383 ? -4.234 31.297 1.774 1 61.81 383 LEU B O 1
ATOM 6136 N N . VAL B 1 384 ? -3.1 33.094 1.086 1 71.12 384 VAL B N 1
ATOM 6137 C CA . VAL B 1 384 ? -4.078 33.438 0.055 1 71.12 384 VAL B CA 1
ATOM 6138 C C . VAL B 1 384 ? -4.219 32.25 -0.913 1 71.12 384 VAL B C 1
ATOM 6140 O O . VAL B 1 384 ? -5.332 31.797 -1.186 1 71.12 384 VAL B O 1
ATOM 6143 N N . VAL B 1 385 ? -3.066 31.75 -1.354 1 71.19 385 VAL B N 1
ATOM 6144 C CA . VAL B 1 385 ? -3.066 30.672 -2.342 1 71.19 385 VAL B CA 1
ATOM 6145 C C . VAL B 1 385 ? -3.691 29.422 -1.739 1 71.19 385 VAL B C 1
ATOM 6147 O O . VAL B 1 385 ? -4.496 28.75 -2.389 1 71.19 385 VAL B O 1
ATOM 6150 N N . ASN B 1 386 ? -3.418 29.141 -0.571 1 65.25 386 ASN B N 1
ATOM 6151 C CA . ASN B 1 386 ? -3.908 27.922 0.059 1 65.25 386 ASN B CA 1
ATOM 6152 C C . ASN B 1 386 ? -5.414 27.969 0.305 1 65.25 386 ASN B C 1
ATOM 6154 O O . ASN B 1 386 ? -6.125 27 0.072 1 65.25 386 ASN B O 1
ATOM 6158 N N . VAL B 1 387 ? -5.883 29.109 0.765 1 65.69 387 VAL B N 1
ATOM 6159 C CA . VAL B 1 387 ? -7.305 29.266 1.052 1 65.69 387 VAL B CA 1
ATOM 6160 C C . VAL B 1 387 ? -8.102 29.219 -0.249 1 65.69 387 VAL B C 1
ATOM 6162 O O . VAL B 1 387 ? -9.141 28.562 -0.327 1 65.69 387 VAL B O 1
ATOM 6165 N N . VAL B 1 388 ? -7.629 29.906 -1.212 1 74.5 388 VAL B N 1
ATOM 6166 C CA . VAL B 1 388 ? -8.32 29.969 -2.494 1 74.5 388 VAL B CA 1
ATOM 6167 C C . VAL B 1 388 ? -8.367 28.562 -3.115 1 74.5 388 VAL B C 1
ATOM 6169 O O . VAL B 1 388 ? -9.391 28.172 -3.676 1 74.5 388 VAL B O 1
ATOM 6172 N N . ARG B 1 389 ? -7.289 27.859 -2.982 1 69.88 389 ARG B N 1
ATOM 6173 C CA . ARG B 1 389 ? -7.242 26.5 -3.51 1 69.88 389 ARG B CA 1
ATOM 6174 C C . ARG B 1 389 ? -8.227 25.594 -2.773 1 69.88 389 ARG B C 1
ATOM 6176 O O . ARG B 1 389 ? -8.875 24.734 -3.387 1 69.88 389 ARG B O 1
ATOM 6183 N N . LYS B 1 390 ? -8.297 25.766 -1.547 1 64 390 LYS B N 1
ATOM 6184 C CA . LYS B 1 390 ? -9.227 24.984 -0.74 1 64 390 LYS B CA 1
ATOM 6185 C C . LYS B 1 390 ? -10.672 25.219 -1.165 1 64 390 LYS B C 1
ATOM 6187 O O . LYS B 1 390 ? -11.508 24.312 -1.099 1 64 390 LYS B O 1
ATOM 6192 N N . LEU B 1 391 ? -10.859 26.375 -1.562 1 64.38 391 LEU B N 1
ATOM 6193 C CA . LEU B 1 391 ? -12.195 26.75 -2.014 1 64.38 391 LEU B CA 1
ATOM 6194 C C . LEU B 1 391 ? -12.414 26.328 -3.463 1 64.38 391 LEU B C 1
ATOM 6196 O O . LEU B 1 391 ? -13.453 26.641 -4.055 1 64.38 391 LEU B O 1
ATOM 6200 N N . GLY B 1 392 ? -11.367 25.656 -3.98 1 71.81 392 GLY B N 1
ATOM 6201 C CA . GLY B 1 392 ? -11.469 25.172 -5.348 1 71.81 392 GLY B CA 1
ATOM 6202 C C . GLY B 1 392 ? -11.07 26.219 -6.379 1 71.81 392 GLY B C 1
ATOM 6203 O O . GLY B 1 392 ? -11.398 26.078 -7.559 1 71.81 392 GLY B O 1
ATOM 6204 N N . GLY B 1 393 ? -10.5 27.312 -5.887 1 81.62 393 GLY B N 1
ATOM 6205 C CA . GLY B 1 393 ? -10.117 28.391 -6.793 1 81.62 393 GLY B CA 1
ATOM 6206 C C . GLY B 1 393 ? -8.641 28.375 -7.125 1 81.62 393 GLY B C 1
ATOM 6207 O O . GLY B 1 393 ? -7.961 27.375 -6.949 1 81.62 393 GLY B O 1
ATOM 6208 N N . SER B 1 394 ? -8.234 29.438 -7.828 1 87.06 394 SER B N 1
ATOM 6209 C CA . SER B 1 394 ? -6.836 29.625 -8.195 1 87.06 394 SER B CA 1
ATOM 6210 C C . SER B 1 394 ? -6.402 31.078 -8.047 1 87.06 394 SER B C 1
ATOM 6212 O O . SER B 1 394 ? -7.238 31.984 -8.039 1 87.06 394 SER B O 1
ATOM 6214 N N . VAL B 1 395 ? -5.105 31.266 -7.781 1 87.31 395 VAL B N 1
ATOM 6215 C CA . VAL B 1 395 ? -4.52 32.594 -7.688 1 87.31 395 VAL B CA 1
ATOM 6216 C C . VAL B 1 395 ? -3.381 32.719 -8.695 1 87.31 395 VAL B C 1
ATOM 6218 O O . VAL B 1 395 ? -2.602 31.797 -8.891 1 87.31 395 VAL B O 1
ATOM 6221 N N . ALA B 1 396 ? -3.365 33.781 -9.469 1 89.31 396 ALA B N 1
ATOM 6222 C CA . ALA B 1 396 ? -2.291 34.062 -10.414 1 89.31 396 ALA B CA 1
ATOM 6223 C C . ALA B 1 396 ? -1.735 35.469 -10.188 1 89.31 396 ALA B C 1
ATOM 6225 O O . ALA B 1 396 ? -2.484 36.406 -9.883 1 89.31 396 ALA B O 1
ATOM 6226 N N . ALA B 1 397 ? -0.451 35.625 -10.234 1 89.5 397 ALA B N 1
ATOM 6227 C CA . ALA B 1 397 ? 0.212 36.938 -10.133 1 89.5 397 ALA B CA 1
ATOM 6228 C C . ALA B 1 397 ? 1.006 37.25 -11.398 1 89.5 397 ALA B C 1
ATOM 6230 O O . ALA B 1 397 ? 1.636 36.344 -11.977 1 89.5 397 ALA B O 1
ATOM 6231 N N . ARG B 1 398 ? 0.837 38.438 -11.945 1 90.88 398 ARG B N 1
ATOM 6232 C CA . ARG B 1 398 ? 1.584 38.906 -13.109 1 90.88 398 ARG B CA 1
ATOM 6233 C C . ARG B 1 398 ? 2.02 40.344 -12.945 1 90.88 398 ARG B C 1
ATOM 6235 O O . ARG B 1 398 ? 1.411 41.094 -12.18 1 90.88 398 ARG B O 1
ATOM 6242 N N . ASN B 1 399 ? 3.133 40.656 -13.656 1 92.75 399 ASN B N 1
ATOM 6243 C CA . ASN B 1 399 ? 3.529 42.062 -13.734 1 92.75 399 ASN B CA 1
ATOM 6244 C C . ASN B 1 399 ? 2.826 42.781 -14.883 1 92.75 399 ASN B C 1
ATOM 6246 O O . ASN B 1 399 ? 2.656 42.219 -15.969 1 92.75 399 ASN B O 1
ATOM 6250 N N . ARG B 1 400 ? 2.367 43.938 -14.562 1 91.19 400 ARG B N 1
ATOM 6251 C CA . ARG B 1 400 ? 1.678 44.719 -15.578 1 91.19 400 ARG B CA 1
ATOM 6252 C C . ARG B 1 400 ? 2.674 45.438 -16.484 1 91.19 400 ARG B C 1
ATOM 6254 O O . ARG B 1 400 ? 3.748 45.844 -16.047 1 91.19 400 ARG B O 1
ATOM 6261 N N . PRO B 1 401 ? 2.266 45.562 -17.797 1 87 401 PRO B N 1
ATOM 6262 C CA . PRO B 1 401 ? 3.148 46.281 -18.719 1 87 401 PRO B CA 1
ATOM 6263 C C . PRO B 1 401 ? 3.385 47.75 -18.312 1 87 401 PRO B C 1
ATOM 6265 O O . PRO B 1 401 ? 4.473 48.281 -18.531 1 87 401 PRO B O 1
ATOM 6268 N N . SER B 1 402 ? 2.408 48.406 -17.812 1 84.06 402 SER B N 1
ATOM 6269 C CA . SER B 1 402 ? 2.484 49.812 -17.422 1 84.06 402 SER B CA 1
ATOM 6270 C C . SER B 1 402 ? 3.201 49.969 -16.094 1 84.06 402 SER B C 1
ATOM 6272 O O . SER B 1 402 ? 3.41 51.094 -15.625 1 84.06 402 SER B O 1
ATOM 6274 N N . GLY B 1 403 ? 3.746 48.906 -15.453 1 85.75 403 GLY B N 1
ATOM 6275 C CA . GLY B 1 403 ? 4.352 48.938 -14.133 1 85.75 403 GLY B CA 1
ATOM 6276 C C . GLY B 1 403 ? 3.434 48.438 -13.031 1 85.75 403 GLY B C 1
ATOM 6277 O O . GLY B 1 403 ? 2.219 48.625 -13.094 1 85.75 403 GLY B O 1
ATOM 6278 N N . GLY B 1 404 ? 4 47.812 -12.141 1 92.25 404 GLY B N 1
ATOM 6279 C CA . GLY B 1 404 ? 3.229 47.25 -11.031 1 92.25 404 GLY B CA 1
ATOM 6280 C C . GLY B 1 404 ? 2.904 45.781 -11.203 1 92.25 404 GLY B C 1
ATOM 6281 O O . GLY B 1 404 ? 3.506 45.094 -12.031 1 92.25 404 GLY B O 1
ATOM 6282 N N . ALA B 1 405 ? 2.043 45.344 -10.352 1 92.75 405 ALA B N 1
ATOM 6283 C CA . ALA B 1 405 ? 1.677 43.938 -10.344 1 92.75 405 ALA B CA 1
ATOM 6284 C C . ALA B 1 405 ? 0.161 43.75 -10.344 1 92.75 405 ALA B C 1
ATOM 6286 O O . ALA B 1 405 ? -0.576 44.656 -9.984 1 92.75 405 ALA B O 1
ATOM 6287 N N . SER B 1 406 ? -0.232 42.656 -10.938 1 94.56 406 SER B N 1
ATOM 6288 C CA . SER B 1 406 ? -1.636 42.25 -10.938 1 94.56 406 SER B CA 1
ATOM 6289 C C . SER B 1 406 ? -1.816 40.875 -10.32 1 94.56 406 SER B C 1
ATOM 6291 O O . SER B 1 406 ? -1.141 39.906 -10.711 1 94.56 406 SER B O 1
ATOM 6293 N N . VAL B 1 407 ? -2.611 40.781 -9.297 1 92.88 407 VAL B N 1
ATOM 6294 C CA . VAL B 1 407 ? -2.961 39.5 -8.688 1 92.88 407 VAL B CA 1
ATOM 6295 C C . VAL B 1 407 ? -4.422 39.156 -8.977 1 92.88 407 VAL B C 1
ATOM 6297 O O . VAL B 1 407 ? -5.316 39.969 -8.672 1 92.88 407 VAL B O 1
ATOM 6300 N N . THR B 1 408 ? -4.637 38 -9.562 1 94.44 408 THR B N 1
ATOM 6301 C CA . THR B 1 408 ? -5.988 37.594 -9.93 1 94.44 408 THR B CA 1
ATOM 6302 C C . THR B 1 408 ? -6.402 36.344 -9.141 1 94.44 408 THR B C 1
ATOM 6304 O O . THR B 1 408 ? -5.695 35.344 -9.133 1 94.44 408 THR B O 1
ATOM 6307 N N . MET B 1 409 ? -7.504 36.438 -8.453 1 91.75 409 MET B N 1
ATOM 6308 C CA . MET B 1 409 ? -8.102 35.312 -7.734 1 91.75 409 MET B CA 1
ATOM 6309 C C . MET B 1 409 ? -9.375 34.844 -8.43 1 91.75 409 MET B C 1
ATOM 6311 O O . MET B 1 409 ? -10.258 35.656 -8.719 1 91.75 409 MET B O 1
ATOM 6315 N N . THR B 1 410 ? -9.438 33.594 -8.711 1 91.94 410 THR B N 1
ATOM 6316 C CA . THR B 1 410 ? -10.617 32.969 -9.305 1 91.94 410 THR B CA 1
ATOM 6317 C C . THR B 1 410 ? -11.273 32 -8.336 1 91.94 410 THR B C 1
ATOM 6319 O O . THR B 1 410 ? -10.633 31.047 -7.887 1 91.94 410 THR B O 1
ATOM 6322 N N . LEU B 1 411 ? -12.516 32.219 -8 1 86.19 411 LEU B N 1
ATOM 6323 C CA . LEU B 1 411 ? -13.242 31.391 -7.035 1 86.19 411 LEU B CA 1
ATOM 6324 C C . LEU B 1 411 ? -14.555 30.891 -7.629 1 86.19 411 LEU B C 1
ATOM 6326 O O . LEU B 1 411 ? -15.344 31.672 -8.156 1 86.19 411 LEU B O 1
ATOM 6330 N N . PRO B 1 412 ? -14.75 29.625 -7.504 1 86.38 412 PRO B N 1
ATOM 6331 C CA . PRO B 1 412 ? -16.062 29.141 -7.953 1 86.38 412 PRO B CA 1
ATOM 6332 C C . PRO B 1 412 ? -17.203 29.656 -7.098 1 86.38 412 PRO B C 1
ATOM 6334 O O . PRO B 1 412 ? -17.141 29.609 -5.867 1 86.38 412 PRO B O 1
ATOM 6337 N N . LEU B 1 413 ? -18.266 30.141 -7.777 1 80.38 413 LEU B N 1
ATOM 6338 C CA . LEU B 1 413 ? -19.406 30.703 -7.074 1 80.38 413 LEU B CA 1
ATOM 6339 C C . LEU B 1 413 ? -20.125 29.641 -6.254 1 80.38 413 LEU B C 1
ATOM 6341 O O . LEU B 1 413 ? -20.719 29.953 -5.219 1 80.38 413 LEU B O 1
ATOM 6345 N N . ALA B 1 414 ? -20 28.375 -6.68 1 75.69 414 ALA B N 1
ATOM 6346 C CA . ALA B 1 414 ? -20.641 27.266 -5.98 1 75.69 414 ALA B CA 1
ATOM 6347 C C . ALA B 1 414 ? -20.016 27.047 -4.605 1 75.69 414 ALA B C 1
ATOM 6349 O O . ALA B 1 414 ? -20.688 26.625 -3.666 1 75.69 414 ALA B O 1
ATOM 6350 N N . ALA B 1 415 ? -18.781 27.281 -4.562 1 69.88 415 ALA B N 1
ATOM 6351 C CA . ALA B 1 415 ? -18.047 27.062 -3.312 1 69.88 415 ALA B CA 1
ATOM 6352 C C . ALA B 1 415 ? -18.391 28.141 -2.289 1 69.88 415 ALA B C 1
ATOM 6354 O O . ALA B 1 415 ? -18.234 27.938 -1.085 1 69.88 415 ALA B O 1
ATOM 6355 N N . LEU B 1 416 ? -18.844 29.188 -2.783 1 67.62 416 LEU B N 1
ATOM 6356 C CA . LEU B 1 416 ? -19.156 30.312 -1.915 1 67.62 416 LEU B CA 1
ATOM 6357 C C . LEU B 1 416 ? -20.641 30.297 -1.513 1 67.62 416 LEU B C 1
ATOM 6359 O O . LEU B 1 416 ? -21.031 31 -0.59 1 67.62 416 LEU B O 1
ATOM 6363 N N . SER B 1 417 ? -21.359 29.438 -2.309 1 64.12 417 SER B N 1
ATOM 6364 C CA . SER B 1 417 ? -22.797 29.375 -2.066 1 64.12 417 SER B CA 1
ATOM 6365 C C . SER B 1 417 ? -23.125 28.438 -0.91 1 64.12 417 SER B C 1
ATOM 6367 O O . SER B 1 417 ? -22.375 27.516 -0.624 1 64.12 417 SER B O 1
ATOM 6369 N N . ALA B 1 418 ? -23.953 28.766 0.095 1 50.09 418 ALA B N 1
ATOM 6370 C CA . ALA B 1 418 ? -24.516 27.891 1.137 1 50.09 418 ALA B CA 1
ATOM 6371 C C . ALA B 1 418 ? -24.953 26.547 0.56 1 50.09 418 ALA B C 1
ATOM 6373 O O . ALA B 1 418 ? -25.656 26.5 -0.449 1 50.09 418 ALA B O 1
ATOM 6374 N N . GLY B 1 419 ? -24.172 25.562 0.494 1 45.28 419 GLY B N 1
ATOM 6375 C CA . GLY B 1 419 ? -24.812 24.328 0.124 1 45.28 419 GLY B CA 1
ATOM 6376 C C . GLY B 1 419 ? -26.266 24.25 0.565 1 45.28 419 GLY B C 1
ATOM 6377 O O . GLY B 1 419 ? -26.594 24.625 1.691 1 45.28 419 GLY B O 1
ATOM 6378 N N . GLU B 1 420 ? -27.203 24.328 -0.306 1 37.06 420 GLU B N 1
ATOM 6379 C CA . GLU B 1 420 ? -28.516 23.766 -0.007 1 37.06 420 GLU B CA 1
ATOM 6380 C C . GLU B 1 420 ? -28.391 22.453 0.737 1 37.06 420 GLU B C 1
ATOM 6382 O O . GLU B 1 420 ? -27.734 21.516 0.266 1 37.06 420 GLU B O 1
ATOM 6387 N N . SER B 1 421 ? -28.141 22.406 2.107 1 34.88 421 SER B N 1
ATOM 6388 C CA . SER B 1 421 ? -28.641 21.141 2.666 1 34.88 421 SER B CA 1
ATOM 6389 C C . SER B 1 421 ? -29.797 20.594 1.841 1 34.88 421 SER B C 1
ATOM 6391 O O . SER B 1 421 ? -30.859 21.219 1.748 1 34.88 421 SER B O 1
ATOM 6393 N N . HIS B 1 422 ? -29.703 19.953 0.78 1 30.28 422 HIS B N 1
ATOM 6394 C CA . HIS B 1 422 ? -30.781 19.078 0.327 1 30.28 422 HIS B CA 1
ATOM 6395 C C . HIS B 1 422 ? -31.297 18.203 1.465 1 30.28 422 HIS B C 1
ATOM 6397 O O . HIS B 1 422 ? -30.562 17.359 1.985 1 30.28 422 HIS B O 1
ATOM 6403 N N . GLY B 1 423 ? -32.188 18.672 2.324 1 26.31 423 GLY B N 1
ATOM 6404 C CA . GLY B 1 423 ? -33.219 17.844 2.891 1 26.31 423 GLY B CA 1
ATOM 6405 C C . GLY B 1 423 ? -33.781 16.828 1.916 1 26.31 423 GLY B C 1
ATOM 6406 O O . GLY B 1 423 ? -34.812 16.203 2.17 1 26.31 423 GLY B O 1
ATOM 6407 N N . ASP B 1 424 ? -33.094 16.156 0.974 1 24.62 424 ASP B N 1
ATOM 6408 C CA . ASP B 1 424 ? -33.781 14.883 0.828 1 24.62 424 ASP B CA 1
ATOM 6409 C C . ASP B 1 424 ? -33.375 13.906 1.94 1 24.62 424 ASP B C 1
ATOM 6411 O O . ASP B 1 424 ? -32.219 13.867 2.355 1 24.62 424 ASP B O 1
#

Nearest PDB structures (foldseek):
  4u7o-assembly1_A  TM=5.696E-01  e=2.995E-11  Lactiplantibacillus plantarum JDM1
  4zki-assembly1_B  TM=6.229E-01  e=1.008E-09  Lactiplantibacillus plantarum JDM1
  2e0a-assembly1_B  TM=3.729E-01  e=3.574E-08  Homo sapiens
  8f5s-assembly1_A-3  TM=3.946E-01  e=4.278E-07  Homo sapiens
  8f5j-assembly1_A-2  TM=3.900E-01  e=3.478E-07  Homo sapiens

pLDDT: mean 80.22, std 15.59, range [24.41, 97.38]

InterPro domains:
  IPR003594 Histidine kinase/HSP90-like ATPase domain [PF02518] (314-414)
  IPR003594 Histidine kinase/HSP90-like ATPase domain [SM00387] (310-415)
  IPR003661 Signal transduction histidine kinase, dimerisation/phosphoacceptor domain [cd00082] (201-264)
  IPR004358 Signal transduction histidine kinase-related protein, C-terminal [PR00344] (345-359)
  IPR004358 Signal transduction histidine kinase-related protein, C-terminal [PR00344] (375-393)
  IPR004358 Signal transduction histidine kinase-related protein, C-terminal [PR00344] (399-412)
  IPR005467 Histidine kinase domain [PS50109] (208-415)
  IPR036097 Signal transduction histidine kinase, dimerisation/phosphoacceptor domain superfamily [SSF47384] (196-263)
  IPR036890 Histidine kinase/HSP90-like ATPase superfamily [G3DSA:3.30.565.10] (274-418)
  IPR036890 Histidine kinase/HSP90-like ATPase superfamily [SSF55874] (278-415)
  IPR050980 Two-component sensor histidine kinase [PTHR44936] (172-419)

Secondary structure (DSSP, 8-state):
---HHHHHHHHHHHHHHHHHHHHHHHHHHIIIIIS--B--HHHHHHHHHHHHHHHHHHHHHHHH-S---HHHHHHHHHHHHHHHHHHHHTTTGGGSGGGGHHHHHHHHHHHHS-HHHHHHHHHHHHHHHHHHHHS----B--TT-GGGHHHHHHHHHHHHHHHHHHHHHHHHHHHHHHHHHHHHHHHHHHHHHHHHHHHHHHHHHHHHHHHHHHHHHHHHHHHHHHHHT-HHHHT-HHHHHHHHHHHHHHHHHHHHHHHHHHHTTGGGSTT--EEEHHHHHHHHHHHHHHHH--S-EEEEE------EEE--HHHHHHHHHHHHHHHHH-TT-EEEEEEEETTEEEEEEEE-SS---HHHHHTTT-TT--SSSSTTTTHHHHHHHHHHHHTT-EEEEEE-TTSSEEEEEEEEHHHHS-------/---HHHHHHHHHHHHHHHHHHHHHHHHHHIIIIIS-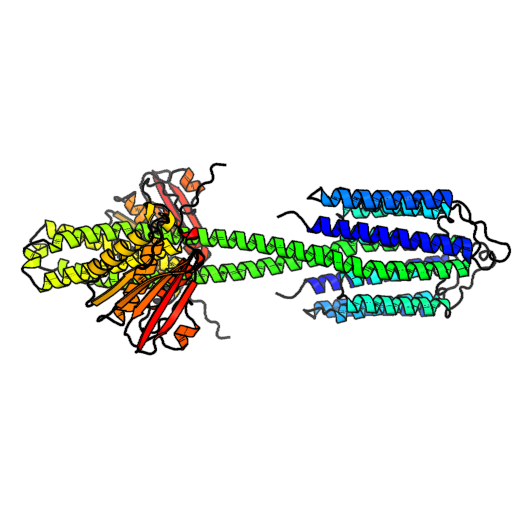-B--HHHHHHHHHHHHHHHHHHHHHHHH-S---HHHHHHHHHHHHHHHHHHHHTTTGGGSGGGGHHHHHHHHHHHHS-HHHHHHHHHHHHHHHHHHHHS----B--TT-GGGHHHHHHHHHHHHHHHHHHHHHHHHHHHHHHHHHHHHHHHHHHHHHHHHHHHHHHHHHHHHHHHHHHHHHHHHHHHHHHHHT-HHHHT-HHHHHHHHHHHHHHHHHHHHHHHHHHHTTGGGSTT--EEEHHHHHHHHHHHHHHHH--S-EEEEE------EEE--HHHHHHHHHHHHHHHHH-TT-EEEEEEEETTEEEEEEEE-SS---HHHHHTTT-TT--SSSSTTTTHHHHHHHHHHHHTT-EEEEEE-TTSSEEEEEEEEHHHHS-------

Sequence (848 aa):
MRDTTDKKNLFLLVQLRWLAVAGQVVTILIVHYQMGITLPLDQMGAVILFLVALNIASVLHLRRQTSVSNTQLFLELLIDVSALTVQLYLSGGASNPFISLYLLQITLGAVLLEAWSAWALVLVATACFTFLIGAYRPLALPPGLEGLLLGLHIQGMFLCFVLTASLIVPFITQITRNLRARDAHLADLRQRSMEEDHIVRLGLLASGAAHELGTPLATLSVIVNDWRRMPVVKGDPDMAEDIAEMQNQINRCKAIVSGILLSSGEARGEGTLRTTVTAFLDDLVAEWKDSRSPACVDYDNSVRSREGIISDLALKQVIFNVLDNALEVSPGWVGIAAGRQGDSLVLTVNDAGPGFEERMLAEFGKPYRSSKGRPGGGLGLFLVVNVVRKLGGSVAARNRPSGGASVTMTLPLAALSAGESHGDMRDTTDKKNLFLLVQLRWLAVAGQVVTILIVHYQMGITLPLDQMGAVILFLVALNIASVLHLRRQTSVSNTQLFLELLIDVSALTVQLYLSGGASNPFISLYLLQITLGAVLLEAWSAWALVLVATACFTFLIGAYRPLALPPGLEGLLLGLHIQGMFLCFVLTASLIVPFITQITRNLRARDAHLADLRQRSMEEDHIVRLGLLASGAAHELGTPLATLSVIVNDWRRMPVVKGDPDMAEDIAEMQNQINRCKAIVSGILLSSGEARGEGTLRTTVTAFLDDLVAEWKDSRSPACVDYDNSVRSREGIISDLALKQVIFNVLDNALEVSPGWVGIAAGRQGDSLVLTVNDAGPGFEERMLAEFGKPYRSSKGRPGGGLGLFLVVNVVRKLGGSVAARNRPSGGASVTMTLPLAALSAGESHGD

Radius of gyration: 40.28 Å; Cα contacts (8 Å, |Δi|>4): 1217; chains: 2; bounding box: 66×126×86 Å